Protein AF-0000000075447101 (afdb_homodimer)

Secondary structure (DSSP, 8-state):
-HIIIIIISSEEE-TTSSSEEE-TT-GGGS--------STTSTT----TTPPPP-SHHHHHHHHHHHHHHIIIII-GGGTTS-EEEEEETTHHHHHHHHHHHHHHHHHH-TTSPPP-EEEEEEES----HHHHHHHHHHHHHS-BTTBSS-SS-HHHHHHHHHHHHHHHHHHHHHHHS--HHHHHHHHHHHIIIIIHHHHTTBGGGSSB-TT-TTSB-SSSSSS--HHHHHHHHHHTSHHHHHHHT--TT-----SS-HHHHHHHHHTTGGGS--HHHHHHHHHTT-EEEEEEETT-STT-HHHHHHHHHH--STTHHHHHHPPPEEEEETTEEEEEEEEEEEE-SSSS-EEEEEEEEETT--S-HHHHSHHHHHHHHHIIIIIS----/-HIIIIIISSEEE-TTSSSEEE-TT-GGGS--------STTSTT----TTPPPP-SHHHHHHHHHHHHHHIIIII-GGGTTS-EEEEEETTHHHHHHHHHHHHHHHHHH-TTSPPP-EEEEEEES----HHHHHHHHHHHHHS-BTTBSS-SS-HHHHHHHHHHHHHHHHHHHHHHHS--HHHHHHHHHHHIIIIIHHHHTTBGGGSSB-TT-TTSB-SSSSSS--HHHHHHHHHHTSHHHHHHHT--TT-----SS-HHHHHHHHHTTGGGS--HHHHHHHHHTT-EEEEEEETT-STT-HHHHHHHHHH--STTHHHHHHPPPEEEEETTEEEEEEEEEEEE-SSSS-EEEEEEEEETT--S-HHHHSHHHHHHHHHIIIIIS----

Foldseek 3Di:
DCCQAFFAHQWHQDPQLADTDGDPLHLPPPDDDDDDDDDAPAFLGHDDPPDDQDQALLSSLVVVLVVVLCCCVPVNVVCQPPEDEEEDFECCLRNVLNNLLVLLVCCVVCVPGRHHRYAAYEYELYLFAPLLLLVCLLCLQCHADQVRRHHNDDPVLSVQLVVQSVVLNVLLVVCQVPPDLVSLVVSVVSSCVRGVCVQVCQAALNHFAHLQFRVGTQDVSHNNSDPSQVSNQSNCLDPVNCVVVVRDPVGNGGHNDDVVNVVSNSNVCNSSYGSLVSVVSCQLSQHAYEYEYECRHSSSHPRSVVVVQQVRDDPCNVVQVPDDWAFFDPPPDTFFTKTKDWDDNDPDPHTYMYMYYYGRQGGSRCSNRPVPVVSVVSCCCVPPVDRDD/DCCQAFFAHQWHQDPQLADTDGDPLHLPPPDDDDDDDDDAPAFLGHDDPPDDQDQALLSSLVVVLVVVLCCCVPVNVVCQPPEDEEEDFECCLRNVLNNLLVLLVCCVVCVPGRHRRYAAYEYELYLFAPLLLLVCLLCLQCHADQVRRHHNDDPVLSVQLVVQSVVLNVLLVVCQVPPDLVSLVVSVVSSCVRGVCVQVCQAALNHFAHLQFRVGTQDVSHNNSDPSQVSNQSNCLDPVNCVVVVRDPVGNGGHNDDVVNVVSNSNVCNSSYGSLVSVVSCQLSQHAYEYEYECRHSSSHPRSVVVVQQVRDDPCNVVQVPDDWAFFDPPPDTFFTKTKDWDDNDPDPHTYMYMYYYGRQGGSRCSNRPVPVVSVVSCCCVPPVDRDD

Solvent-accessible surface area (backbone atoms only — not comparable to full-atom values): 39989 Å² total; per-residue (Å²): 98,60,56,41,33,59,36,36,22,58,38,24,56,35,99,79,20,79,52,65,39,82,33,95,45,21,59,58,80,83,40,91,79,83,87,76,62,72,44,74,49,23,43,86,42,68,66,62,91,88,57,78,72,50,28,32,42,65,57,30,24,54,55,50,46,52,49,49,33,44,39,28,59,68,73,38,48,88,51,31,85,40,84,32,72,48,70,38,48,34,65,21,20,38,41,46,28,41,27,51,35,47,46,56,51,45,41,67,77,38,70,87,47,72,54,73,44,68,42,33,39,38,26,29,20,33,46,27,40,50,56,33,27,59,58,16,46,50,46,68,31,55,33,64,47,79,87,30,91,57,42,78,46,57,70,68,60,42,49,50,28,30,61,30,43,39,62,22,44,52,37,32,47,50,15,61,76,48,77,38,68,68,50,34,51,50,19,51,48,49,30,33,75,36,48,47,38,80,54,56,52,33,15,12,66,59,34,49,34,19,52,45,24,71,89,42,66,19,73,51,41,33,83,82,29,47,58,59,56,59,27,44,33,53,32,55,55,31,68,68,45,36,59,73,68,59,63,53,83,90,52,87,63,53,41,87,69,44,63,70,48,53,51,31,21,58,72,52,45,46,73,60,40,61,34,59,67,30,46,49,51,28,45,72,65,60,23,26,39,36,40,34,24,15,61,35,11,55,77,30,12,44,57,7,51,50,50,51,63,57,64,46,77,42,53,54,26,58,62,50,56,65,50,66,80,38,75,29,63,61,96,87,43,77,40,31,37,32,46,72,44,71,34,66,75,61,94,52,88,59,58,24,39,46,34,41,36,40,33,57,68,7,19,51,49,34,37,53,60,34,30,69,61,36,34,51,50,54,48,28,50,75,74,66,63,52,67,72,132,97,60,57,42,33,61,36,34,24,58,38,25,57,34,98,79,19,79,53,65,38,81,34,95,45,20,57,58,79,82,40,90,80,82,86,75,64,71,45,73,48,23,45,85,42,68,66,61,90,88,56,78,72,49,28,31,46,64,58,30,23,55,56,51,46,54,49,50,34,46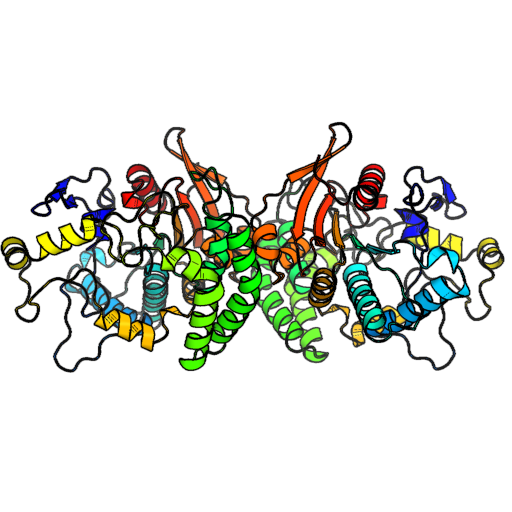,38,29,58,67,72,38,47,88,50,30,85,41,84,31,71,48,72,38,48,34,65,22,20,38,42,45,28,40,28,51,35,49,46,55,51,46,41,67,77,38,73,88,48,74,53,73,45,68,43,34,39,38,26,29,20,33,46,27,39,47,56,32,27,60,58,16,46,50,47,68,33,54,32,66,47,77,85,30,91,56,43,78,46,58,70,68,61,43,50,49,28,30,61,30,42,40,62,24,44,52,36,32,48,50,15,60,76,48,76,37,69,69,50,34,49,51,19,51,48,48,30,32,73,36,48,48,39,79,53,56,52,34,15,12,64,60,33,50,34,20,52,43,24,72,89,41,66,19,72,52,42,32,83,81,30,46,57,58,56,58,28,44,33,53,32,56,54,31,69,68,46,36,60,73,67,60,62,53,84,91,53,86,62,52,39,89,69,45,62,69,47,53,52,31,20,57,72,53,46,46,74,62,39,63,32,58,66,31,45,49,51,28,45,73,65,59,23,27,39,36,39,34,26,16,60,35,11,54,77,29,12,43,58,7,51,50,51,50,62,55,63,45,78,41,54,54,27,57,65,50,56,64,51,67,80,38,75,29,65,60,94,88,42,77,40,32,36,32,44,71,42,70,34,65,76,61,94,51,88,58,58,24,39,46,34,42,38,39,34,59,69,7,19,51,49,33,38,54,60,33,29,69,60,35,36,50,51,53,50,30,49,74,75,65,64,52,67,74,134

Organism: Fusarium oxysporum f. sp. cubense (strain race 4) (NCBI:txid2502994)

InterPro domains:
  IPR001563 Peptidase S10, serine carboxypeptidase [PF00450] (2-383)
  IPR001563 Peptidase S10, serine carboxypeptidase [PR00724] (23-35)
  IPR001563 Peptidase S10, serine carboxypeptidase [PR00724] (36-46)
  IPR001563 Peptidase S10, serine carboxypeptidase [PR00724] (72-97)
  IPR001563 Peptidase S10, serine carboxypeptidase [PR00724] (354-367)
  IPR001563 Peptidase S10, serine carboxypeptidase [PTHR11802] (2-371)
  IPR018202 Serine carboxypeptidase, serine active site [PS00131] (86-93)
  IPR029058 Alpha/Beta hydrolase fold [G3DSA:3.40.50.1820] (1-382)
  IPR029058 Alpha/Beta hydrolase fold [SSF53474] (1-384)
  IPR033124 Serine carboxypeptidases, histidine active site [PS00560] (354-371)

Structure (mmCIF, N/CA/C/O backbone):
data_AF-0000000075447101-model_v1
#
loop_
_entity.id
_entity.type
_entity.pdbx_description
1 polymer Carboxypeptidase
#
loop_
_atom_site.group_PDB
_atom_site.id
_atom_site.type_symbol
_atom_site.label_atom_id
_atom_site.label_alt_id
_atom_site.label_comp_id
_atom_site.label_asym_id
_atom_site.label_entity_id
_atom_site.label_seq_id
_atom_site.pdbx_PDB_ins_code
_atom_site.Cartn_x
_atom_site.Cartn_y
_atom_site.Cartn_z
_atom_site.occupancy
_atom_site.B_iso_or_equiv
_atom_site.auth_seq_id
_atom_site.auth_comp_id
_atom_site.auth_asym_id
_atom_site.auth_atom_id
_atom_site.pdbx_PDB_model_num
ATOM 1 N N . MET A 1 1 ? 5.082 -30.625 -16.062 1 86.31 1 MET A N 1
ATOM 2 C CA . MET A 1 1 ? 5.633 -31.844 -15.5 1 86.31 1 MET A CA 1
ATOM 3 C C . MET A 1 1 ? 6.566 -31.547 -14.328 1 86.31 1 MET A C 1
ATOM 5 O O . MET A 1 1 ? 6.871 -32.438 -13.523 1 86.31 1 MET A O 1
ATOM 9 N N . LEU A 1 2 ? 6.949 -30.25 -14.242 1 86.88 2 LEU A N 1
ATOM 10 C CA . LEU A 1 2 ? 7.742 -29.875 -13.078 1 86.88 2 LEU A CA 1
ATOM 11 C C . LEU A 1 2 ? 6.938 -30.047 -11.797 1 86.88 2 LEU A C 1
ATOM 13 O O . LEU A 1 2 ? 7.422 -30.641 -10.836 1 86.88 2 LEU A O 1
ATOM 17 N N . GLY A 1 3 ? 5.723 -29.625 -11.844 1 89.81 3 GLY A N 1
ATOM 18 C CA . GLY A 1 3 ? 4.867 -29.797 -10.68 1 89.81 3 GLY A CA 1
ATOM 19 C C . GLY A 1 3 ? 4.688 -31.25 -10.273 1 89.81 3 GLY A C 1
ATOM 20 O O . GLY A 1 3 ? 4.785 -31.594 -9.094 1 89.81 3 GLY A O 1
ATOM 21 N N . LEU A 1 4 ? 4.578 -32.094 -11.25 1 92 4 LEU A N 1
ATOM 22 C CA . LEU A 1 4 ? 4.289 -33.5 -11.016 1 92 4 LEU A CA 1
ATOM 23 C C . LEU A 1 4 ? 5.52 -34.25 -10.492 1 92 4 LEU A C 1
ATOM 25 O O . LEU A 1 4 ? 5.438 -34.969 -9.5 1 92 4 LEU A O 1
ATOM 29 N N . LEU A 1 5 ? 6.629 -34 -11.102 1 95 5 LEU A N 1
ATOM 30 C CA . LEU A 1 5 ? 7.766 -34.875 -10.852 1 95 5 LEU A CA 1
ATOM 31 C C . LEU A 1 5 ? 8.797 -34.188 -9.969 1 95 5 LEU A C 1
ATOM 33 O O . LEU A 1 5 ? 9.719 -34.844 -9.461 1 95 5 LEU A O 1
ATOM 37 N N . GLN A 1 6 ? 8.617 -32.938 -9.734 1 93.81 6 GLN A N 1
ATOM 38 C CA . GLN A 1 6 ? 9.602 -32.219 -8.938 1 93.81 6 GLN A CA 1
ATOM 39 C C . GLN A 1 6 ? 8.992 -31.719 -7.625 1 93.81 6 GLN A C 1
ATOM 41 O O . GLN A 1 6 ? 9.695 -31.609 -6.613 1 93.81 6 GLN A O 1
ATOM 46 N N . GLU A 1 7 ? 7.699 -31.484 -7.582 1 93.69 7 GLU A N 1
ATOM 47 C CA . GLU A 1 7 ? 7.176 -30.734 -6.438 1 93.69 7 GLU A CA 1
ATOM 48 C C . GLU A 1 7 ? 6.09 -31.531 -5.715 1 93.69 7 GLU A C 1
ATOM 50 O O . GLU A 1 7 ? 6.262 -31.922 -4.559 1 93.69 7 GLU A O 1
ATOM 55 N N . LEU A 1 8 ? 5.008 -31.797 -6.312 1 91.38 8 LEU A N 1
ATOM 56 C CA . LEU A 1 8 ? 3.852 -32.125 -5.48 1 91.38 8 LEU A CA 1
ATOM 57 C C . LEU A 1 8 ? 3.168 -33.375 -5.973 1 91.38 8 LEU A C 1
ATOM 59 O O . LEU A 1 8 ? 2.088 -33.75 -5.492 1 91.38 8 LEU A O 1
ATOM 63 N N . GLY A 1 9 ? 3.789 -34.156 -6.895 1 92.12 9 GLY A N 1
ATOM 64 C CA . GLY A 1 9 ? 3.23 -35.406 -7.344 1 92.12 9 GLY A CA 1
ATOM 65 C C . GLY A 1 9 ? 3.453 -36.562 -6.363 1 92.12 9 GLY A C 1
ATOM 66 O O . GLY A 1 9 ? 4.195 -36.406 -5.391 1 92.12 9 GLY A O 1
ATOM 67 N N . PRO A 1 10 ? 2.736 -37.625 -6.578 1 93.44 10 PRO A N 1
ATOM 68 C CA . PRO A 1 10 ? 2.902 -38.781 -5.703 1 93.44 10 PRO A CA 1
ATOM 69 C C . PRO A 1 10 ? 4.309 -39.375 -5.77 1 93.44 10 PRO A C 1
ATOM 71 O O . PRO A 1 10 ? 4.754 -40.031 -4.82 1 93.44 10 PRO A O 1
ATOM 74 N N . CYS A 1 11 ? 4.906 -39.156 -6.926 1 95.38 11 CYS A N 1
ATOM 75 C CA . CYS A 1 11 ? 6.289 -39.594 -7.133 1 95.38 11 CYS A CA 1
ATOM 76 C C . CYS A 1 11 ? 7.129 -38.438 -7.676 1 95.38 11 CYS A C 1
ATOM 78 O O . CYS A 1 11 ? 6.645 -37.625 -8.469 1 95.38 11 CYS A O 1
ATOM 80 N N . LEU A 1 12 ? 8.359 -38.406 -7.242 1 97.19 12 LEU A N 1
ATOM 81 C CA . LEU A 1 12 ? 9.297 -37.375 -7.691 1 97.19 12 LEU A CA 1
ATOM 82 C C . LEU A 1 12 ? 10.453 -38.031 -8.469 1 97.19 12 LEU A C 1
ATOM 84 O O . LEU A 1 12 ? 10.773 -39.188 -8.273 1 97.19 12 LEU A O 1
ATOM 88 N N . ILE A 1 13 ? 11.008 -37.25 -9.297 1 97.25 13 ILE A N 1
ATOM 89 C CA . ILE A 1 13 ? 12.164 -37.719 -10.062 1 97.25 13 ILE A CA 1
ATOM 90 C C . ILE A 1 13 ? 13.289 -38.125 -9.109 1 97.25 13 ILE A C 1
ATOM 92 O O . ILE A 1 13 ? 13.523 -37.438 -8.109 1 97.25 13 ILE A O 1
ATOM 96 N N . ASN A 1 14 ? 13.922 -39.25 -9.383 1 96.5 14 ASN A N 1
ATOM 97 C CA . ASN A 1 14 ? 15.008 -39.688 -8.516 1 96.5 14 ASN A CA 1
ATOM 98 C C . ASN A 1 14 ? 16.328 -39 -8.891 1 96.5 14 ASN A C 1
ATOM 100 O O . ASN A 1 14 ? 16.391 -38.25 -9.875 1 96.5 14 ASN A O 1
ATOM 104 N N . GLU A 1 15 ? 17.391 -39.219 -8.078 1 94.31 15 GLU A N 1
ATOM 105 C CA . GLU A 1 15 ? 18.656 -38.469 -8.188 1 94.31 15 GLU A CA 1
ATOM 106 C C . GLU A 1 15 ? 19.391 -38.844 -9.469 1 94.31 15 GLU A C 1
ATOM 108 O O . GLU A 1 15 ? 20.297 -38.125 -9.891 1 94.31 15 GLU A O 1
ATOM 113 N N . HIS A 1 16 ? 18.969 -39.906 -10.133 1 94.31 16 HIS A N 1
ATOM 114 C CA . HIS A 1 16 ? 19.688 -40.375 -11.305 1 94.31 16 HIS A CA 1
ATOM 115 C C . HIS A 1 16 ? 18.938 -40.062 -12.586 1 94.31 16 HIS A C 1
ATOM 117 O O . HIS A 1 16 ? 19.469 -40.25 -13.688 1 94.31 16 HIS A O 1
ATOM 123 N N . GLY A 1 17 ? 17.734 -39.625 -12.453 1 94.75 17 GLY A N 1
ATOM 124 C CA . GLY A 1 17 ? 16.922 -39.312 -13.625 1 94.75 17 GLY A CA 1
ATOM 125 C C . GLY A 1 17 ? 16.484 -40.531 -14.398 1 94.75 17 GLY A C 1
ATOM 126 O O . GLY A 1 17 ? 16.266 -40.438 -15.609 1 94.75 17 GLY A O 1
ATOM 127 N N . ASN A 1 18 ? 16.453 -41.625 -13.82 1 94.44 18 ASN A N 1
ATOM 128 C CA . ASN A 1 18 ? 16.078 -42.844 -14.523 1 94.44 18 ASN A CA 1
ATOM 129 C C . ASN A 1 18 ? 14.906 -43.562 -13.836 1 94.44 18 ASN A C 1
ATOM 131 O O . ASN A 1 18 ? 14.656 -44.719 -14.078 1 94.44 18 ASN A O 1
ATOM 135 N N . GLY A 1 19 ? 14.203 -42.875 -12.945 1 94.81 19 GLY A N 1
ATOM 136 C CA . GLY A 1 19 ? 13.039 -43.344 -12.219 1 94.81 19 GLY A CA 1
ATOM 137 C C . GLY A 1 19 ? 12.492 -42.344 -11.234 1 94.81 19 GLY A C 1
ATOM 138 O O . GLY A 1 19 ? 12.852 -41.156 -11.281 1 94.81 19 GLY A O 1
ATOM 139 N N . THR A 1 20 ? 11.547 -42.781 -10.484 1 96.12 20 THR A N 1
ATOM 140 C CA . THR A 1 20 ? 10.914 -41.906 -9.508 1 96.12 20 THR A CA 1
ATOM 141 C C . THR A 1 20 ? 10.961 -42.5 -8.109 1 96.12 20 THR A C 1
ATOM 143 O O . THR A 1 20 ? 11.258 -43.688 -7.961 1 96.12 20 THR A O 1
ATOM 146 N N . VAL A 1 21 ? 10.844 -41.719 -7.113 1 96.81 21 VAL A N 1
ATOM 147 C CA . VAL A 1 21 ? 10.719 -42.156 -5.719 1 96.81 21 VAL A CA 1
ATOM 148 C C . VAL A 1 21 ? 9.398 -41.625 -5.148 1 96.81 21 VAL A C 1
ATOM 150 O O . VAL A 1 21 ? 8.906 -40.562 -5.535 1 96.81 21 VAL A O 1
ATOM 153 N N . HIS A 1 22 ? 8.828 -42.438 -4.277 1 96.19 22 HIS A N 1
ATOM 154 C CA . HIS A 1 22 ? 7.562 -42.062 -3.654 1 96.19 22 HIS A CA 1
ATOM 155 C C . HIS A 1 22 ? 7.684 -40.75 -2.887 1 96.19 22 HIS A C 1
ATOM 157 O O . HIS A 1 22 ? 8.68 -40.531 -2.195 1 96.19 22 HIS A O 1
ATOM 163 N N . ASN A 1 23 ? 6.754 -39.844 -3.041 1 95.44 23 ASN A N 1
ATOM 164 C CA . ASN A 1 23 ? 6.637 -38.594 -2.316 1 95.44 23 ASN A CA 1
ATOM 165 C C . ASN A 1 23 ? 5.594 -38.656 -1.207 1 95.44 23 ASN A C 1
ATOM 167 O O . ASN A 1 23 ? 4.391 -38.656 -1.478 1 95.44 23 ASN A O 1
ATOM 171 N N . PRO A 1 24 ? 5.992 -38.75 0.025 1 94.62 24 PRO A N 1
ATOM 172 C CA . PRO A 1 24 ? 5.016 -38.875 1.111 1 94.62 24 PRO A CA 1
ATOM 173 C C . PRO A 1 24 ? 4.199 -37.594 1.296 1 94.62 24 PRO A C 1
ATOM 175 O O . PRO A 1 24 ? 3.189 -37.594 2.004 1 94.62 24 PRO A O 1
ATOM 178 N N . TYR A 1 25 ? 4.566 -36.562 0.612 1 94.25 25 TYR A N 1
ATOM 179 C CA . TYR A 1 25 ? 3.873 -35.281 0.772 1 94.25 25 TYR A CA 1
ATOM 180 C C . TYR A 1 25 ? 3.182 -34.875 -0.522 1 94.25 25 TYR A C 1
ATOM 182 O O . TYR A 1 25 ? 3.018 -33.688 -0.794 1 94.25 25 TYR A O 1
ATOM 190 N N . GLY A 1 26 ? 2.896 -35.812 -1.357 1 93.81 26 GLY A N 1
ATOM 191 C CA . GLY A 1 26 ? 2.143 -35.531 -2.568 1 93.81 26 GLY A CA 1
ATOM 192 C C . GLY A 1 26 ? 0.784 -34.906 -2.297 1 93.81 26 GLY A C 1
ATOM 193 O O . GLY A 1 26 ? 0.114 -35.281 -1.327 1 93.81 26 GLY A O 1
ATOM 194 N N . TRP A 1 27 ? 0.342 -34 -3.119 1 92 27 TRP A N 1
ATOM 195 C CA . TRP A 1 27 ? -0.919 -33.281 -2.928 1 92 27 TRP A CA 1
ATOM 196 C C . TRP A 1 27 ? -2.105 -34.188 -3.262 1 92 27 TRP A C 1
ATOM 198 O O . TRP A 1 27 ? -3.258 -33.812 -3.031 1 92 27 TRP A O 1
ATOM 208 N N . ASN A 1 28 ? -1.898 -35.406 -3.697 1 86.12 28 ASN A N 1
ATOM 209 C CA . ASN A 1 28 ? -2.963 -36.344 -4.043 1 86.12 28 ASN A CA 1
ATOM 210 C C . ASN A 1 28 ? -3.549 -37 -2.805 1 86.12 28 ASN A C 1
ATOM 212 O O . ASN A 1 28 ? -4.434 -37.844 -2.912 1 86.12 28 ASN A O 1
ATOM 216 N N . GLU A 1 29 ? -3.152 -36.656 -1.787 1 80.94 29 GLU A N 1
ATOM 217 C CA . GLU A 1 29 ? -3.68 -37.281 -0.566 1 80.94 29 GLU A CA 1
ATOM 218 C C . GLU A 1 29 ? -5.18 -37 -0.429 1 80.94 29 GLU A C 1
ATOM 220 O O . GLU A 1 29 ? -5.914 -37.875 0.064 1 80.94 29 GLU A O 1
ATOM 225 N N . ASN A 1 30 ? -5.648 -35.906 -0.922 1 74.62 30 ASN A N 1
ATOM 226 C CA . ASN A 1 30 ? -7.059 -35.594 -0.704 1 74.62 30 ASN A CA 1
ATOM 227 C C . ASN A 1 30 ? -7.707 -35 -1.954 1 74.62 30 ASN A C 1
ATOM 229 O O . ASN A 1 30 ? -8.758 -34.375 -1.87 1 74.62 30 ASN A O 1
ATOM 233 N N . ALA A 1 31 ? -7.043 -35.125 -3.061 1 79.06 31 ALA A N 1
ATOM 234 C CA . ALA A 1 31 ? -7.613 -34.594 -4.285 1 79.06 31 ALA A CA 1
ATOM 235 C C . ALA A 1 31 ? -7.191 -35.406 -5.504 1 79.06 31 ALA A C 1
ATOM 237 O O . ALA A 1 31 ? -6.117 -36 -5.516 1 79.06 31 ALA A O 1
ATOM 238 N N . ASN A 1 32 ? -8.211 -35.438 -6.352 1 81.25 32 ASN A N 1
ATOM 239 C CA . ASN A 1 32 ? -7.797 -35.875 -7.688 1 81.25 32 ASN A CA 1
ATOM 240 C C . ASN A 1 32 ? -7.082 -34.75 -8.43 1 81.25 32 ASN A C 1
ATOM 242 O O . ASN A 1 32 ? -7.457 -33.562 -8.305 1 81.25 32 ASN A O 1
ATOM 246 N N . TYR A 1 33 ? -5.941 -35.062 -8.984 1 86.44 33 TYR A N 1
ATOM 247 C CA . TYR A 1 33 ? -5.297 -33.969 -9.68 1 86.44 33 TYR A CA 1
ATOM 248 C C . TYR A 1 33 ? -4.965 -34.344 -11.117 1 86.44 33 TYR A C 1
ATOM 250 O O . TYR A 1 33 ? -4.777 -35.531 -11.43 1 86.44 33 TYR A O 1
ATOM 258 N N . ILE A 1 34 ? -5.105 -33.5 -11.883 1 86.31 34 ILE A N 1
ATOM 259 C CA . ILE A 1 34 ? -4.66 -33.562 -13.266 1 86.31 34 ILE A CA 1
ATOM 260 C C . ILE A 1 34 ? -3.582 -32.531 -13.516 1 86.31 34 ILE A C 1
ATOM 262 O O . ILE A 1 34 ? -3.66 -31.406 -13 1 86.31 34 ILE A O 1
ATOM 266 N N . PHE A 1 35 ? -2.521 -32.969 -14.148 1 87.75 35 PHE A N 1
ATOM 267 C CA . PHE A 1 35 ? -1.47 -32.062 -14.562 1 87.75 35 PHE A CA 1
ATOM 268 C C . PHE A 1 35 ? -1.535 -31.797 -16.062 1 87.75 35 PHE A C 1
ATOM 270 O O . PHE A 1 35 ? -1.636 -32.75 -16.859 1 87.75 35 PHE A O 1
ATOM 277 N N . VAL A 1 36 ? -1.525 -30.578 -16.359 1 84.56 36 VAL A N 1
ATOM 278 C CA . VAL A 1 36 ? -1.608 -30.234 -17.781 1 84.56 36 VAL A CA 1
ATOM 279 C C . VAL A 1 36 ? -0.5 -29.25 -18.141 1 84.56 36 VAL A C 1
ATOM 281 O O . VAL A 1 36 ? -0.379 -28.188 -17.516 1 84.56 36 VAL A O 1
ATOM 284 N N . ASP A 1 37 ? 0.316 -29.672 -19.125 1 81.69 37 ASP A N 1
ATOM 285 C CA . ASP A 1 37 ? 1.257 -28.719 -19.703 1 81.69 37 ASP A CA 1
ATOM 286 C C . ASP A 1 37 ? 0.545 -27.75 -20.641 1 81.69 37 ASP A C 1
ATOM 288 O O . ASP A 1 37 ? -0.103 -28.172 -21.609 1 81.69 37 ASP A O 1
ATOM 292 N N . GLN A 1 38 ? 0.605 -26.625 -20.281 1 84.69 38 GLN A N 1
ATOM 293 C CA . GLN A 1 38 ? 0.003 -25.594 -21.141 1 84.69 38 GLN A CA 1
ATOM 294 C C . GLN A 1 38 ? 0.954 -24.422 -21.344 1 84.69 38 GLN A C 1
ATOM 296 O O . GLN A 1 38 ? 1.797 -24.141 -20.484 1 84.69 38 GLN A O 1
ATOM 301 N N . PRO A 1 39 ? 0.802 -23.688 -22.547 1 89.19 39 PRO A N 1
ATOM 302 C CA . PRO A 1 39 ? -0.156 -23.828 -23.656 1 89.19 39 PRO A CA 1
ATOM 303 C C . PRO A 1 39 ? 0.224 -24.938 -24.625 1 89.19 39 PRO A C 1
ATOM 305 O O . PRO A 1 39 ? 1.114 -25.734 -24.328 1 89.19 39 PRO A O 1
ATOM 308 N N . ALA A 1 40 ? -0.57 -24.969 -25.656 1 85.62 40 ALA A N 1
ATOM 309 C CA . ALA A 1 40 ? -0.244 -25.953 -26.703 1 85.62 40 ALA A CA 1
ATOM 310 C C . ALA A 1 40 ? 1.176 -25.734 -27.219 1 85.62 40 ALA A C 1
ATOM 312 O O . ALA A 1 40 ? 1.616 -24.609 -27.406 1 85.62 40 ALA A O 1
ATOM 313 N N . SER A 1 41 ? 1.886 -26.875 -27.344 1 85.81 41 SER A N 1
ATOM 314 C CA . SER A 1 41 ? 3.246 -26.938 -27.859 1 85.81 41 SER A CA 1
ATOM 315 C C . SER A 1 41 ? 4.273 -26.969 -26.734 1 85.81 41 SER A C 1
ATOM 317 O O . SER A 1 41 ? 5.473 -26.812 -26.969 1 85.81 41 SER A O 1
ATOM 319 N N . VAL A 1 42 ? 3.787 -27.031 -25.516 1 88.06 42 VAL A N 1
ATOM 320 C CA . VAL A 1 42 ? 4.703 -27.234 -24.406 1 88.06 42 VAL A CA 1
ATOM 321 C C . VAL A 1 42 ? 4.656 -28.688 -23.953 1 88.06 42 VAL A C 1
ATOM 323 O O . VAL A 1 42 ? 3.619 -29.344 -24.062 1 88.06 42 VAL A O 1
ATOM 326 N N . GLY A 1 43 ? 5.781 -29.203 -23.453 1 88.19 43 GLY A N 1
ATOM 327 C CA . GLY A 1 43 ? 5.852 -30.594 -23.016 1 88.19 43 GLY A CA 1
ATOM 328 C C . GLY A 1 43 ? 5.59 -31.578 -24.141 1 88.19 43 GLY A C 1
ATOM 329 O O . GLY A 1 43 ? 6.23 -31.516 -25.188 1 88.19 43 GLY A O 1
ATOM 330 N N . PHE A 1 44 ? 4.531 -32.406 -23.859 1 87.88 44 PHE A N 1
ATOM 331 C CA . PHE A 1 44 ? 4.211 -33.406 -24.859 1 87.88 44 PHE A CA 1
ATOM 332 C C . PHE A 1 44 ? 3.096 -32.938 -25.781 1 87.88 44 PHE A C 1
ATOM 334 O O . PHE A 1 44 ? 2.713 -33.656 -26.719 1 87.88 44 PHE A O 1
ATOM 341 N N . SER A 1 45 ? 2.598 -31.719 -25.453 1 85.81 45 SER A N 1
ATOM 342 C CA . SER A 1 45 ? 1.55 -31.188 -26.328 1 85.81 45 SER A CA 1
ATOM 343 C C . SER A 1 45 ? 2.129 -30.672 -27.641 1 85.81 45 SER A C 1
ATOM 345 O O . SER A 1 45 ? 3.324 -30.375 -27.719 1 85.81 45 SER A O 1
ATOM 347 N N . TYR A 1 46 ? 1.294 -30.641 -28.703 1 86.25 46 TYR A N 1
ATOM 348 C CA . TYR A 1 46 ? 1.778 -30.203 -30 1 86.25 46 TYR A CA 1
ATOM 349 C C . TYR A 1 46 ? 0.675 -29.516 -30.797 1 86.25 46 TYR A C 1
ATOM 351 O O . TYR A 1 46 ? -0.502 -29.594 -30.438 1 86.25 46 TYR A O 1
ATOM 359 N N . LEU A 1 47 ? 1.078 -28.766 -31.703 1 88.38 47 LEU A N 1
ATOM 360 C CA . LEU A 1 47 ? 0.183 -28.094 -32.625 1 88.38 47 LEU A CA 1
ATOM 361 C C . LEU A 1 47 ? 0.254 -28.734 -34.031 1 88.38 47 LEU A C 1
ATOM 363 O O . LEU A 1 47 ? 1.32 -29.188 -34.438 1 88.38 47 LEU A O 1
ATOM 367 N N . ASP A 1 48 ? -0.943 -28.781 -34.594 1 87 48 ASP A N 1
ATOM 368 C CA . ASP A 1 48 ? -0.937 -29.203 -35.969 1 87 48 ASP A CA 1
ATOM 369 C C . ASP A 1 48 ? -0.162 -28.219 -36.844 1 87 48 ASP A C 1
ATOM 371 O O . ASP A 1 48 ? 0.02 -27.062 -36.469 1 87 48 ASP A O 1
ATOM 375 N N . ASP A 1 49 ? 0.247 -28.828 -38.031 1 86.56 49 ASP A N 1
ATOM 376 C CA . ASP A 1 49 ? 0.992 -27.984 -38.938 1 86.56 49 ASP A CA 1
ATOM 377 C C . ASP A 1 49 ? 0.191 -26.75 -39.344 1 86.56 49 ASP A C 1
ATOM 379 O O . ASP A 1 49 ? -0.988 -26.844 -39.688 1 86.56 49 ASP A O 1
ATOM 383 N N . GLY A 1 50 ? 0.795 -25.609 -39.188 1 87.88 50 GLY A N 1
ATOM 384 C CA . GLY A 1 50 ? 0.167 -24.359 -39.625 1 87.88 50 GLY A CA 1
ATOM 385 C C . GLY A 1 50 ? -0.574 -23.672 -38.5 1 87.88 50 GLY A C 1
ATOM 386 O O . GLY A 1 50 ? -0.948 -22.5 -38.625 1 87.88 50 GLY A O 1
ATOM 387 N N . GLU A 1 51 ? -0.831 -24.312 -37.406 1 90.38 51 GLU A N 1
ATOM 388 C CA . GLU A 1 51 ? -1.509 -23.672 -36.281 1 90.38 51 GLU A CA 1
ATOM 389 C C . GLU A 1 51 ? -0.581 -22.703 -35.562 1 90.38 51 GLU A C 1
ATOM 391 O O . GLU A 1 51 ? 0.603 -22.984 -35.375 1 90.38 51 GLU A O 1
ATOM 396 N N . PRO A 1 52 ? -1.138 -21.562 -35.344 1 91.88 52 PRO A N 1
ATOM 397 C CA . PRO A 1 52 ? -0.28 -20.578 -34.656 1 91.88 52 PRO A CA 1
ATOM 398 C C . PRO A 1 52 ? 0.058 -20.969 -33.219 1 91.88 52 PRO A C 1
ATOM 400 O O . PRO A 1 52 ? -0.789 -21.516 -32.531 1 91.88 52 PRO A O 1
ATOM 403 N N . ILE A 1 53 ? 1.259 -20.672 -32.781 1 92.12 53 ILE A N 1
ATOM 404 C CA . ILE A 1 53 ? 1.686 -20.812 -31.406 1 92.12 53 ILE A CA 1
ATOM 405 C C . ILE A 1 53 ? 0.953 -19.797 -30.531 1 92.12 53 ILE A C 1
ATOM 407 O O . ILE A 1 53 ? 0.864 -18.625 -30.875 1 92.12 53 ILE A O 1
ATOM 411 N N . PRO A 1 54 ? 0.315 -20.297 -29.422 1 93.56 54 PRO A N 1
ATOM 412 C CA . PRO A 1 54 ? -0.312 -19.312 -28.531 1 93.56 54 PRO A CA 1
ATOM 413 C C . PRO A 1 54 ? 0.654 -18.219 -28.078 1 93.56 54 PRO A C 1
ATOM 415 O O . PRO A 1 54 ? 1.807 -18.516 -27.75 1 93.56 54 PRO A O 1
ATOM 418 N N . SER A 1 55 ? 0.161 -16.953 -28.094 1 92.31 55 SER A N 1
ATOM 419 C CA . SER A 1 55 ? 1.078 -15.844 -27.875 1 92.31 55 SER A CA 1
ATOM 420 C C . SER A 1 55 ? 0.837 -15.18 -26.516 1 92.31 55 SER A C 1
ATOM 422 O O . SER A 1 55 ? 1.592 -14.297 -26.109 1 92.31 55 SER A O 1
ATOM 424 N N . ASN A 1 56 ? -0.207 -15.578 -25.875 1 93.94 56 ASN A N 1
ATOM 425 C CA . ASN A 1 56 ? -0.501 -15 -24.578 1 93.94 56 ASN A CA 1
ATOM 426 C C . ASN A 1 56 ? -1.437 -15.891 -23.766 1 93.94 56 ASN A C 1
ATOM 428 O O . ASN A 1 56 ? -1.973 -16.875 -24.281 1 93.94 56 ASN A O 1
ATOM 432 N N . SER A 1 57 ? -1.622 -15.57 -22.547 1 96.12 57 SER A N 1
ATOM 433 C CA . SER A 1 57 ? -2.396 -16.375 -21.609 1 96.12 57 SER A CA 1
ATOM 434 C C . SER A 1 57 ? -3.867 -16.422 -22 1 96.12 57 SER A C 1
ATOM 436 O O . SER A 1 57 ? -4.566 -17.391 -21.688 1 96.12 57 SER A O 1
ATOM 438 N N . PHE A 1 58 ? -4.355 -15.43 -22.719 1 95.75 58 PHE A N 1
ATOM 439 C CA . PHE A 1 58 ? -5.762 -15.383 -23.094 1 95.75 58 PHE A CA 1
ATOM 440 C C . PHE A 1 58 ? -6.055 -16.406 -24.188 1 95.75 58 PHE A C 1
ATOM 442 O O . PHE A 1 58 ? -7.07 -17.109 -24.141 1 95.75 58 PHE A O 1
ATOM 449 N N . VAL A 1 59 ? -5.125 -16.469 -25.109 1 94.94 59 VAL A N 1
ATOM 450 C CA . VAL A 1 59 ? -5.246 -17.484 -26.156 1 94.94 59 VAL A CA 1
ATOM 451 C C . VAL A 1 59 ? -5.113 -18.875 -25.547 1 94.94 59 VAL A C 1
ATOM 453 O O . VAL A 1 59 ? -5.879 -19.781 -25.891 1 94.94 59 VAL A O 1
ATOM 456 N N . ALA A 1 60 ? -4.191 -18.984 -24.672 1 95.25 60 ALA A N 1
ATOM 457 C CA . ALA A 1 60 ? -3.977 -20.266 -24 1 95.25 60 ALA A CA 1
ATOM 458 C C . ALA A 1 60 ? -5.211 -20.672 -23.203 1 95.25 60 ALA A C 1
ATOM 460 O O . ALA A 1 60 ? -5.57 -21.859 -23.172 1 95.25 60 ALA A O 1
ATOM 461 N N . ALA A 1 61 ? -5.848 -19.734 -22.578 1 97.12 61 ALA A N 1
ATOM 462 C CA . ALA A 1 61 ? -7 -20 -21.719 1 97.12 61 ALA A CA 1
ATOM 463 C C . ALA A 1 61 ? -8.172 -20.531 -22.531 1 97.12 61 ALA A C 1
ATOM 465 O O . ALA A 1 61 ? -8.93 -21.391 -22.062 1 97.12 61 ALA A O 1
ATOM 466 N N . GLU A 1 62 ? -8.336 -20.078 -23.719 1 95.5 62 GLU A N 1
ATOM 467 C CA . GLU A 1 62 ? -9.422 -20.547 -24.578 1 95.5 62 GLU A CA 1
ATOM 468 C C . GLU A 1 62 ? -9.273 -22.031 -24.891 1 95.5 62 GLU A C 1
ATOM 470 O O . GLU A 1 62 ? -10.242 -22.781 -24.797 1 95.5 62 GLU A O 1
ATOM 475 N N . SER A 1 63 ? -8.078 -22.359 -25.234 1 93.62 63 SER A N 1
ATOM 476 C CA . SER A 1 63 ? -7.812 -23.766 -25.547 1 93.62 63 SER A CA 1
ATOM 477 C C . SER A 1 63 ? -7.957 -24.641 -24.312 1 93.62 63 SER A C 1
ATOM 479 O O . SER A 1 63 ? -8.523 -25.734 -24.375 1 93.62 63 SER A O 1
ATOM 481 N N . MET A 1 64 ? -7.465 -24.172 -23.234 1 95.31 64 MET A N 1
ATOM 482 C CA . MET A 1 64 ? -7.523 -24.938 -21.984 1 95.31 64 MET A CA 1
ATOM 483 C C . MET A 1 64 ? -8.969 -25.109 -21.516 1 95.31 64 MET A C 1
ATOM 485 O O . MET A 1 64 ? -9.328 -26.156 -20.969 1 95.31 64 MET A O 1
ATOM 489 N N . HIS A 1 65 ? -9.75 -24.062 -21.703 1 96.88 65 HIS A N 1
ATOM 490 C CA . HIS A 1 65 ? -11.156 -24.156 -21.312 1 96.88 65 HIS A CA 1
ATOM 491 C C . HIS A 1 65 ? -11.875 -25.234 -22.125 1 96.88 65 HIS A C 1
ATOM 493 O O . HIS A 1 65 ? -12.656 -26.016 -21.578 1 96.88 65 HIS A O 1
ATOM 499 N N . LYS A 1 66 ? -11.633 -25.281 -23.422 1 94.81 66 LYS A N 1
ATOM 500 C CA . LYS A 1 66 ? -12.227 -26.312 -24.266 1 94.81 66 LYS A CA 1
ATOM 501 C C . LYS A 1 66 ? -11.797 -27.703 -23.828 1 94.81 66 LYS A C 1
ATOM 503 O O . LYS A 1 66 ? -12.617 -28.625 -23.797 1 94.81 66 LYS A O 1
ATOM 508 N N . PHE A 1 67 ? -10.547 -27.797 -23.547 1 94.69 67 PHE A N 1
ATOM 509 C CA . PHE A 1 67 ? -10.039 -29.062 -23.031 1 94.69 67 PHE A CA 1
ATOM 510 C C . PHE A 1 67 ? -10.797 -29.469 -21.781 1 94.69 67 PHE A C 1
ATOM 512 O O . PHE A 1 67 ? -11.211 -30.625 -21.656 1 94.69 67 PHE A O 1
ATOM 519 N N . LEU A 1 68 ? -10.992 -28.547 -20.812 1 95.44 68 LEU A N 1
ATOM 520 C CA . LEU A 1 68 ? -11.648 -28.844 -19.547 1 95.44 68 LEU A CA 1
ATOM 521 C C . LEU A 1 68 ? -13.109 -29.219 -19.766 1 95.44 68 LEU A C 1
ATOM 523 O O . LEU A 1 68 ? -13.648 -30.078 -19.047 1 95.44 68 LEU A O 1
ATOM 527 N N . GLN A 1 69 ? -13.742 -28.562 -20.734 1 95.69 69 GLN A N 1
ATOM 528 C CA . GLN A 1 69 ? -15.109 -28.938 -21.047 1 95.69 69 GLN A CA 1
ATOM 529 C C . GLN A 1 69 ? -15.188 -30.391 -21.531 1 95.69 69 GLN A C 1
ATOM 531 O O . GLN A 1 69 ? -16.078 -31.141 -21.109 1 95.69 69 GLN A O 1
ATOM 536 N N . LEU A 1 70 ? -14.281 -30.734 -22.422 1 95.44 70 LEU A N 1
ATOM 537 C CA . LEU A 1 70 ? -14.234 -32.094 -22.922 1 95.44 70 LEU A CA 1
ATOM 538 C C . LEU A 1 70 ? -13.898 -33.062 -21.797 1 95.44 70 LEU A C 1
ATOM 540 O O . LEU A 1 70 ? -14.469 -34.156 -21.734 1 95.44 70 LEU A O 1
ATOM 544 N N . PHE A 1 71 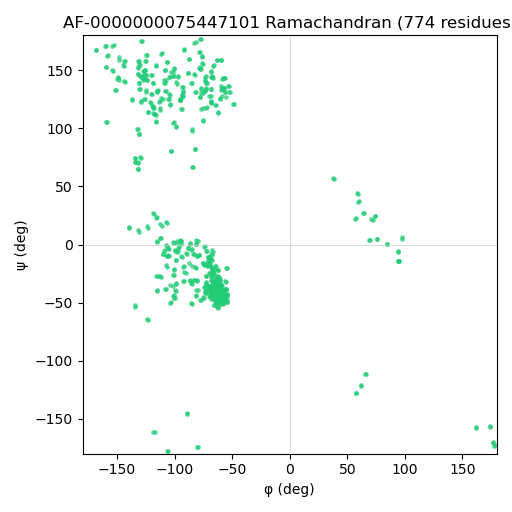? -13.008 -32.656 -20.953 1 94.19 71 PHE A N 1
ATOM 545 C CA . PHE A 1 71 ? -12.555 -33.469 -19.828 1 94.19 71 PHE A CA 1
ATOM 546 C C . PHE A 1 71 ? -13.727 -33.844 -18.922 1 94.19 71 PHE A C 1
ATOM 548 O O . PHE A 1 71 ? -13.922 -35 -18.594 1 94.19 71 PHE A O 1
ATOM 555 N N . VAL A 1 72 ? -14.578 -32.875 -18.531 1 94.19 72 VAL A N 1
ATOM 556 C CA . VAL A 1 72 ? -15.609 -33.094 -17.516 1 94.19 72 VAL A CA 1
ATOM 557 C C . VAL A 1 72 ? -16.859 -33.688 -18.172 1 94.19 72 VAL A C 1
ATOM 559 O O . VAL A 1 72 ? -17.75 -34.188 -17.484 1 94.19 72 VAL A O 1
ATOM 562 N N . SER A 1 73 ? -16.984 -33.562 -19.5 1 95.44 73 SER A N 1
ATOM 563 C CA . SER A 1 73 ? -18.219 -34 -20.156 1 95.44 73 SER A CA 1
ATOM 564 C C . SER A 1 73 ? -18.031 -35.375 -20.828 1 95.44 73 SER A C 1
ATOM 566 O O . SER A 1 73 ? -18.938 -36.188 -20.844 1 95.44 73 SER A O 1
ATOM 568 N N . GLN A 1 74 ? -16.828 -35.594 -21.359 1 95.75 74 GLN A N 1
ATOM 569 C CA . GLN A 1 74 ? -16.641 -36.781 -22.188 1 95.75 74 GLN A CA 1
ATOM 570 C C . GLN A 1 74 ? -15.648 -37.75 -21.547 1 95.75 74 GLN A C 1
ATOM 572 O O . GLN A 1 74 ? -15.875 -38.969 -21.531 1 95.75 74 GLN A O 1
ATOM 577 N N . VAL A 1 75 ? -14.656 -37.25 -21 1 93.62 75 VAL A N 1
ATOM 578 C CA . VAL A 1 75 ? -13.594 -38.125 -20.5 1 93.62 75 VAL A CA 1
ATOM 579 C C . VAL A 1 75 ? -13.945 -38.594 -19.094 1 93.62 75 VAL A C 1
ATOM 581 O O . VAL A 1 75 ? -13.891 -39.812 -18.812 1 93.62 75 VAL A O 1
ATOM 584 N N . PHE A 1 76 ? -14.289 -37.688 -18.234 1 93.62 76 PHE A N 1
ATOM 585 C CA . PHE A 1 76 ? -14.656 -38.031 -16.859 1 93.62 76 PHE A CA 1
ATOM 586 C C . PHE A 1 76 ? -15.953 -37.344 -16.453 1 93.62 76 PHE A C 1
ATOM 588 O O . PHE A 1 76 ? -15.969 -36.531 -15.539 1 93.62 76 PHE A O 1
ATOM 595 N N . PRO A 1 77 ? -17.062 -37.781 -17.031 1 93.88 77 PRO A N 1
ATOM 596 C CA . PRO A 1 77 ? -18.344 -37.125 -16.766 1 93.88 77 PRO A CA 1
ATOM 597 C C . PRO A 1 77 ? -18.75 -37.219 -15.297 1 93.88 77 PRO A C 1
ATOM 599 O O . PRO A 1 77 ? -19.5 -36.344 -14.812 1 93.88 77 PRO A O 1
ATOM 602 N N . ASP A 1 78 ? -18.219 -38.156 -14.594 1 92.06 78 ASP A N 1
ATOM 603 C CA . ASP A 1 78 ? -18.562 -38.344 -13.188 1 92.06 78 ASP A CA 1
ATOM 604 C C . ASP A 1 78 ? -17.984 -37.219 -12.336 1 92.06 78 ASP A C 1
ATOM 606 O O . ASP A 1 78 ? -18.391 -37.031 -11.195 1 92.06 78 ASP A O 1
ATOM 610 N N . LEU A 1 79 ? -17.047 -36.438 -12.93 1 89.44 79 LEU A N 1
ATOM 611 C CA . LEU A 1 79 ? -16.375 -35.375 -12.188 1 89.44 79 LEU A CA 1
ATOM 612 C C . LEU A 1 79 ? -17.047 -34.031 -12.453 1 89.44 79 LEU A C 1
ATOM 614 O O . LEU A 1 79 ? -16.672 -33 -11.844 1 89.44 79 LEU A O 1
ATOM 618 N N . ALA A 1 80 ? -18.078 -34 -13.219 1 90.5 80 ALA A N 1
ATOM 619 C CA . ALA A 1 80 ? -18.672 -32.781 -13.719 1 90.5 80 ALA A CA 1
ATOM 620 C C . ALA A 1 80 ? -19.219 -31.922 -12.578 1 90.5 80 ALA A C 1
ATOM 622 O O . ALA A 1 80 ? -19.141 -30.688 -12.617 1 90.5 80 ALA A O 1
ATOM 623 N N . ASP A 1 81 ? -19.734 -32.5 -11.547 1 91.31 81 ASP A N 1
ATOM 624 C CA . ASP A 1 81 ? -20.406 -31.75 -10.5 1 91.31 81 ASP A CA 1
ATOM 625 C C . ASP A 1 81 ? -19.5 -31.578 -9.281 1 91.31 81 ASP A C 1
ATOM 627 O O . ASP A 1 81 ? -19.891 -30.922 -8.305 1 91.31 81 ASP A O 1
ATOM 631 N N . ARG A 1 82 ? -18.297 -32.094 -9.43 1 91.94 82 ARG A N 1
ATOM 632 C CA . ARG A 1 82 ? -17.375 -31.953 -8.312 1 91.94 82 ARG A CA 1
ATOM 633 C C . ARG A 1 82 ? -16.688 -30.594 -8.328 1 91.94 82 ARG A C 1
ATOM 635 O O . ARG A 1 82 ? -16.453 -30.016 -9.391 1 91.94 82 ARG A O 1
ATOM 642 N N . PRO A 1 83 ? -16.422 -30.109 -7.055 1 94.25 83 PRO A N 1
ATOM 643 C CA . PRO A 1 83 ? -15.656 -28.859 -7.035 1 94.25 83 PRO A CA 1
ATOM 644 C C . PRO A 1 83 ? -14.328 -28.969 -7.777 1 94.25 83 PRO A C 1
ATOM 646 O O . PRO A 1 83 ? -13.602 -29.953 -7.613 1 94.25 83 PRO A O 1
ATOM 649 N N . PHE A 1 84 ? -14.117 -28.031 -8.594 1 95.81 84 PHE A N 1
ATOM 650 C CA . PHE A 1 84 ? -12.891 -27.969 -9.391 1 95.81 84 PHE A CA 1
ATOM 651 C C . PHE A 1 84 ? -11.984 -26.844 -8.898 1 95.81 84 PHE A C 1
ATOM 653 O O . PHE A 1 84 ? -12.461 -25.75 -8.57 1 95.81 84 PHE A O 1
ATOM 660 N N . HIS A 1 85 ? -10.727 -27.141 -8.703 1 96.62 85 HIS A N 1
ATOM 661 C CA . HIS A 1 85 ? -9.703 -26.188 -8.281 1 96.62 85 HIS A CA 1
ATOM 662 C C . HIS A 1 85 ? -8.531 -26.156 -9.258 1 96.62 85 HIS A C 1
ATOM 664 O O . HIS A 1 85 ? -8.164 -27.188 -9.828 1 96.62 85 HIS A O 1
ATOM 670 N N . ILE A 1 86 ? -8.016 -25.016 -9.492 1 96.88 86 ILE A N 1
ATOM 671 C CA . ILE A 1 86 ? -6.836 -24.891 -10.344 1 96.88 86 ILE A CA 1
ATOM 672 C C . ILE A 1 86 ? -5.66 -24.375 -9.508 1 96.88 86 ILE A C 1
ATOM 674 O O . ILE A 1 86 ? -5.797 -23.422 -8.758 1 96.88 86 ILE A O 1
ATOM 678 N N . SER A 1 87 ? -4.594 -25.016 -9.633 1 95.5 87 SER A N 1
ATOM 679 C CA . SER A 1 87 ? -3.387 -24.562 -8.945 1 95.5 87 SER A CA 1
ATOM 680 C C . SER A 1 87 ? -2.23 -24.375 -9.922 1 95.5 87 SER A C 1
ATOM 682 O O . SER A 1 87 ? -2.184 -25.016 -10.969 1 95.5 87 SER A O 1
ATOM 684 N N . GLY A 1 88 ? -1.389 -23.531 -9.656 1 94.69 88 GLY A N 1
ATOM 685 C CA . GLY A 1 88 ? -0.188 -23.25 -10.43 1 94.69 88 GLY A CA 1
ATOM 686 C C . GLY A 1 88 ? 0.791 -22.359 -9.695 1 94.69 88 GLY A C 1
ATOM 687 O O . GLY A 1 88 ? 0.476 -21.812 -8.633 1 94.69 88 GLY A O 1
ATOM 688 N N . GLU A 1 89 ? 1.94 -22.297 -10.227 1 94.62 89 GLU A N 1
ATOM 689 C CA . GLU A 1 89 ? 3.027 -21.516 -9.625 1 94.62 89 GLU A CA 1
ATOM 690 C C . GLU A 1 89 ? 3.695 -20.625 -10.656 1 94.62 89 GLU A C 1
ATOM 692 O O . GLU A 1 89 ? 3.631 -20.891 -11.859 1 94.62 89 GLU A O 1
ATOM 697 N N . SER A 1 90 ? 4.301 -19.547 -10.195 1 95.56 90 SER A N 1
ATOM 698 C CA . SER A 1 90 ? 5.098 -18.688 -11.07 1 95.56 90 SER A CA 1
ATOM 699 C C . SER A 1 90 ? 4.223 -18 -12.117 1 95.56 90 SER A C 1
ATOM 701 O O . SER A 1 90 ? 3.279 -17.281 -11.781 1 95.56 90 SER A O 1
ATOM 703 N N . TYR A 1 91 ? 4.473 -18.469 -13.422 1 95.25 91 TYR A N 1
ATOM 704 C CA . TYR A 1 91 ? 3.668 -17.891 -14.484 1 95.25 91 TYR A CA 1
ATOM 705 C C . TYR A 1 91 ? 2.205 -18.297 -14.352 1 95.25 91 TYR A C 1
ATOM 707 O O . TYR A 1 91 ? 1.341 -17.766 -15.055 1 95.25 91 TYR A O 1
ATOM 715 N N . GLY A 1 92 ? 1.969 -19.203 -13.336 1 96 92 GLY A N 1
ATOM 716 C CA . GLY A 1 92 ? 0.592 -19.469 -12.945 1 96 92 GLY A CA 1
ATOM 717 C C . GLY A 1 92 ? -0.16 -18.203 -12.555 1 96 92 GLY A C 1
ATOM 718 O O . GLY A 1 92 ? -1.393 -18.172 -12.594 1 96 92 GLY A O 1
ATOM 719 N N . GLY A 1 93 ? 0.564 -17.203 -12.242 1 97.81 93 GLY A N 1
ATOM 720 C CA . GLY A 1 93 ? -0.038 -15.914 -11.945 1 97.81 93 GLY A CA 1
ATOM 721 C C . GLY A 1 93 ? -0.652 -15.25 -13.164 1 97.81 93 GLY A C 1
ATOM 722 O O . GLY A 1 93 ? -1.443 -14.312 -13.031 1 97.81 93 GLY A O 1
ATOM 723 N N . HIS A 1 94 ? -0.283 -15.68 -14.305 1 97.5 94 HIS A N 1
ATOM 724 C CA . HIS A 1 94 ? -0.923 -15.227 -15.531 1 97.5 94 HIS A CA 1
ATOM 725 C C . HIS A 1 94 ? -1.932 -16.266 -16.031 1 97.5 94 HIS A C 1
ATOM 727 O O . HIS A 1 94 ? -3.104 -15.938 -16.25 1 97.5 94 HIS A O 1
ATOM 733 N N . TYR A 1 95 ? -1.535 -17.5 -16.047 1 96.81 95 TYR A N 1
ATOM 734 C CA . TYR A 1 95 ? -2.346 -18.562 -16.625 1 96.81 95 TYR A CA 1
ATOM 735 C C . TYR A 1 95 ? -3.643 -18.75 -15.852 1 96.81 95 TYR A C 1
ATOM 737 O O . TYR A 1 95 ? -4.723 -18.812 -16.438 1 96.81 95 TYR A O 1
ATOM 745 N N . ILE A 1 96 ? -3.504 -18.766 -14.57 1 98.06 96 ILE A N 1
ATOM 746 C CA . ILE A 1 96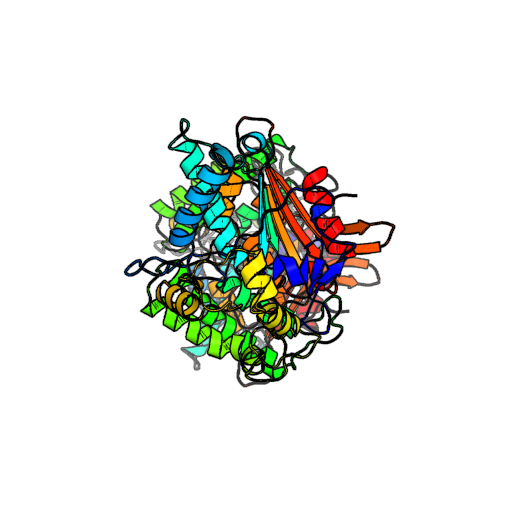 ? -4.605 -19.266 -13.75 1 98.06 96 ILE A CA 1
ATOM 747 C C . ILE A 1 96 ? -5.688 -18.188 -13.641 1 98.06 96 ILE A C 1
ATOM 749 O O . ILE A 1 96 ? -6.871 -18.469 -13.836 1 98.06 96 ILE A O 1
ATOM 753 N N . PRO A 1 97 ? -5.305 -16.938 -13.336 1 98.62 97 PRO A N 1
ATOM 754 C CA . PRO A 1 97 ? -6.371 -15.938 -13.312 1 98.62 97 PRO A CA 1
ATOM 755 C C . PRO A 1 97 ? -7.086 -15.797 -14.656 1 98.62 97 PRO A C 1
ATOM 757 O O . PRO A 1 97 ? -8.312 -15.695 -14.703 1 98.62 97 PRO A O 1
ATOM 760 N N . VAL A 1 98 ? -6.383 -15.867 -15.711 1 98.38 98 VAL A N 1
ATOM 761 C CA . VAL A 1 98 ? -6.965 -15.703 -17.047 1 98.38 98 VAL A CA 1
ATOM 762 C C . VAL A 1 98 ? -7.855 -16.906 -17.359 1 98.38 98 VAL A C 1
ATOM 764 O O . VAL A 1 98 ? -8.984 -16.734 -17.828 1 98.38 98 VAL A O 1
ATOM 767 N N . LEU A 1 99 ? -7.344 -18.078 -17.062 1 98.31 99 LEU A N 1
ATOM 768 C CA . LEU A 1 99 ? -8.133 -19.281 -17.297 1 98.31 99 LEU A CA 1
ATOM 769 C C . LEU A 1 99 ? -9.375 -19.297 -16.422 1 98.31 99 LEU A C 1
ATOM 771 O O . LEU A 1 99 ? -10.477 -19.609 -16.891 1 98.31 99 LEU A O 1
ATOM 775 N N . GLY A 1 100 ? -9.18 -19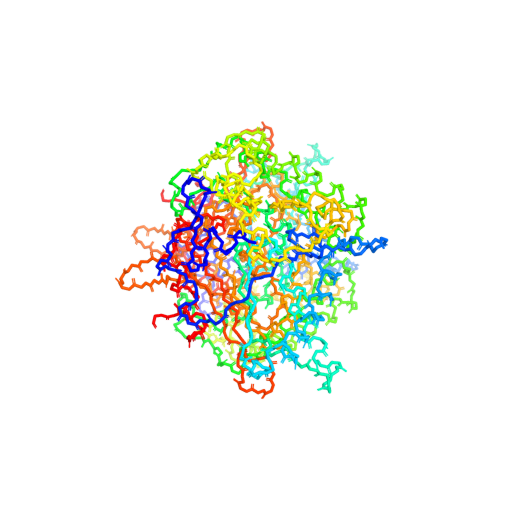 -15.141 1 98.69 100 GLY A N 1
ATOM 776 C CA . GLY A 1 100 ? -10.32 -18.953 -14.234 1 98.69 100 GLY A CA 1
ATOM 777 C C . GLY A 1 100 ? -11.398 -17.984 -14.695 1 98.69 100 GLY A C 1
ATOM 778 O O . GLY A 1 100 ? -12.578 -18.328 -14.711 1 98.69 100 GLY A O 1
ATOM 779 N N . ALA A 1 101 ? -10.977 -16.812 -15.078 1 98.56 101 ALA A N 1
ATOM 780 C CA . ALA A 1 101 ? -11.93 -15.82 -15.57 1 98.56 101 ALA A CA 1
ATOM 781 C C . ALA A 1 101 ? -12.641 -16.312 -16.812 1 98.56 101 ALA A C 1
ATOM 783 O O . ALA A 1 101 ? -13.844 -16.094 -16.984 1 98.56 101 ALA A O 1
ATOM 784 N N . THR A 1 102 ? -11.898 -16.953 -17.688 1 98.5 102 THR A N 1
ATOM 785 C CA . THR A 1 102 ? -12.477 -17.5 -18.906 1 98.5 102 THR A CA 1
ATOM 786 C C . THR A 1 102 ? -13.531 -18.562 -18.578 1 98.5 102 THR A C 1
ATOM 788 O O . THR A 1 102 ? -14.617 -18.562 -19.156 1 98.5 102 THR A O 1
ATOM 791 N N . ILE A 1 103 ? -13.211 -19.438 -17.672 1 98.44 103 ILE A N 1
ATOM 792 C CA . ILE A 1 103 ? -14.141 -20.5 -17.266 1 98.44 103 ILE A CA 1
ATOM 793 C C . ILE A 1 103 ? -15.43 -19.875 -16.734 1 98.44 103 ILE A C 1
ATOM 795 O O . ILE A 1 103 ? -16.516 -20.234 -17.156 1 98.44 103 ILE A O 1
ATOM 799 N N . VAL A 1 104 ? -15.312 -18.906 -15.812 1 98 104 VAL A N 1
ATOM 800 C CA . VAL A 1 104 ? -16.453 -18.266 -15.18 1 98 104 VAL A CA 1
ATOM 801 C C . VAL A 1 104 ? -17.312 -17.562 -16.234 1 98 104 VAL A C 1
ATOM 803 O O . VAL A 1 104 ? -18.531 -17.703 -16.25 1 98 104 VAL A O 1
ATOM 806 N N . ALA A 1 105 ? -16.656 -16.828 -17.125 1 98 105 ALA A N 1
ATOM 807 C CA . ALA A 1 105 ? -17.359 -16.094 -18.172 1 98 105 ALA A CA 1
ATOM 808 C C . ALA A 1 105 ? -18.109 -17.047 -19.109 1 98 105 ALA A C 1
ATOM 810 O O . ALA A 1 105 ? -19.266 -16.812 -19.453 1 98 105 ALA A O 1
ATOM 811 N N . GLN A 1 106 ? -17.453 -18.094 -19.484 1 97.44 106 GLN A N 1
ATOM 812 C CA . GLN A 1 106 ? -18.031 -19.031 -20.422 1 97.44 106 GLN A CA 1
ATOM 813 C C . GLN A 1 106 ? -19.188 -19.812 -19.781 1 97.44 106 GLN A C 1
ATOM 815 O O . GLN A 1 106 ? -20.188 -20.094 -20.438 1 97.44 106 GLN A O 1
ATOM 820 N N . ASN A 1 107 ? -19 -20.172 -18.516 1 96.81 107 ASN A N 1
ATOM 821 C CA . ASN A 1 107 ? -20.094 -20.797 -17.781 1 96.81 107 ASN A CA 1
ATOM 822 C C . ASN A 1 107 ? -21.344 -19.938 -17.812 1 96.81 107 ASN A C 1
ATOM 824 O O . ASN A 1 107 ? -22.453 -20.438 -18 1 96.81 107 ASN A O 1
ATOM 828 N N . SER A 1 108 ? -21.188 -18.656 -17.625 1 95.94 108 SER A N 1
ATOM 829 C CA . SER A 1 108 ? -22.281 -17.703 -17.547 1 95.94 108 SER A CA 1
ATOM 830 C C . SER A 1 108 ? -22.906 -17.453 -18.922 1 95.94 108 SER A C 1
ATOM 832 O O . SER A 1 108 ? -24.125 -17.375 -19.062 1 95.94 108 SER A O 1
ATOM 834 N N . LEU A 1 109 ? -22.109 -17.344 -19.969 1 96.38 109 LEU A N 1
ATOM 835 C CA . LEU A 1 109 ? -22.547 -17.016 -21.328 1 96.38 109 LEU A CA 1
ATOM 836 C C . LEU A 1 109 ? -23.266 -18.188 -21.969 1 96.38 109 LEU A C 1
ATOM 838 O O . LEU A 1 109 ? -24.188 -17.984 -22.766 1 96.38 109 LEU A O 1
ATOM 842 N N . TYR A 1 110 ? -22.812 -19.391 -21.578 1 96.25 110 TYR A N 1
ATOM 843 C CA . TYR A 1 110 ? -23.359 -20.578 -22.188 1 96.25 110 TYR A CA 1
ATOM 844 C C . TYR A 1 110 ? -23.797 -21.594 -21.125 1 96.25 110 TYR A C 1
ATOM 846 O O . TYR A 1 110 ? -23.219 -22.672 -21.016 1 96.25 110 TYR A O 1
ATOM 854 N N . PRO A 1 111 ? -24.891 -21.328 -20.5 1 94.69 111 PRO A N 1
ATOM 855 C CA . PRO A 1 111 ? -25.312 -22.156 -19.359 1 94.69 111 PRO A CA 1
ATOM 856 C C . PRO A 1 111 ? -25.719 -23.562 -19.766 1 94.69 111 PRO A C 1
ATOM 858 O O . PRO A 1 111 ? -25.781 -24.469 -18.922 1 94.69 111 PRO A O 1
ATOM 861 N N . LYS A 1 112 ? -25.906 -23.844 -21.078 1 95.38 112 LYS A N 1
ATOM 862 C CA . LYS A 1 112 ? -26.375 -25.141 -21.531 1 95.38 112 LYS A CA 1
ATOM 863 C C . LYS A 1 112 ? -25.203 -26.016 -21.984 1 95.38 112 LYS A C 1
ATOM 865 O O . LYS A 1 112 ? -25.359 -27.219 -22.203 1 95.38 112 LYS A O 1
ATOM 870 N N . ARG A 1 113 ? -24.047 -25.469 -22.016 1 94.81 113 ARG A N 1
ATOM 871 C CA . ARG A 1 113 ? -22.844 -26.219 -22.328 1 94.81 113 ARG A CA 1
ATOM 872 C C . ARG A 1 113 ? -22.25 -26.844 -21.078 1 94.81 113 ARG A C 1
ATOM 874 O O . ARG A 1 113 ? -22.609 -26.484 -19.953 1 94.81 113 ARG A O 1
ATOM 881 N N . PRO A 1 114 ? -21.438 -27.859 -21.297 1 95 114 PRO A N 1
ATOM 882 C CA . PRO A 1 114 ? -20.781 -28.422 -20.109 1 95 114 PRO A CA 1
ATOM 883 C C . PRO A 1 114 ? -20.078 -27.359 -19.266 1 95 114 PRO A C 1
ATOM 885 O O . PRO A 1 114 ? -19.359 -26.516 -19.797 1 95 114 PRO A O 1
ATOM 888 N N . GLN A 1 115 ? -20.359 -27.422 -18.016 1 95.88 115 GLN A N 1
ATOM 889 C CA . GLN A 1 115 ? -19.828 -26.438 -17.078 1 95.88 115 GLN A CA 1
ATOM 890 C C . GLN A 1 115 ? -18.594 -26.969 -16.359 1 95.88 115 GLN A C 1
ATOM 892 O O . GLN A 1 115 ? -18.547 -28.156 -16.016 1 95.88 115 GLN A O 1
ATOM 897 N N . VAL A 1 116 ? -17.609 -26.172 -16.188 1 96.31 116 VAL A N 1
ATOM 898 C CA . VAL A 1 116 ? -16.531 -26.438 -15.258 1 96.31 116 VAL A CA 1
ATOM 899 C C . VAL A 1 116 ? -16.828 -25.781 -13.914 1 96.31 116 VAL A C 1
ATOM 901 O O . VAL A 1 116 ? -16.938 -24.562 -13.82 1 96.31 116 VAL A O 1
ATOM 904 N N . ASN A 1 117 ? -16.969 -26.547 -12.906 1 96.69 117 ASN A N 1
ATOM 905 C CA . ASN A 1 117 ? -17.422 -26.078 -11.602 1 96.69 117 ASN A CA 1
ATOM 906 C C . ASN A 1 117 ? -16.25 -25.531 -10.781 1 96.69 117 ASN A C 1
ATOM 908 O O . ASN A 1 117 ? -15.938 -26.047 -9.711 1 96.69 117 ASN A O 1
ATOM 912 N N . LEU A 1 118 ? -15.711 -24.422 -11.266 1 97.69 118 LEU A N 1
ATOM 913 C CA . LEU A 1 118 ? -14.547 -23.812 -10.625 1 97.69 118 LEU A CA 1
ATOM 914 C C . LEU A 1 118 ? -14.914 -23.234 -9.266 1 97.69 118 LEU A C 1
ATOM 916 O O . LEU A 1 118 ? -15.805 -22.391 -9.164 1 97.69 118 LEU A O 1
ATOM 920 N N . GLU A 1 119 ? -14.227 -23.703 -8.273 1 97.38 119 GLU A N 1
ATOM 921 C CA . GLU A 1 119 ? -14.516 -23.266 -6.91 1 97.38 119 GLU A CA 1
ATOM 922 C C . GLU A 1 119 ? -13.406 -22.359 -6.375 1 97.38 119 GLU A C 1
ATOM 924 O O . GLU A 1 119 ? -13.672 -21.422 -5.625 1 97.38 119 GLU A O 1
ATOM 929 N N . SER A 1 120 ? -12.164 -22.672 -6.715 1 98.31 120 SER A N 1
ATOM 930 C CA . SER A 1 120 ? -11.062 -21.859 -6.195 1 98.31 120 SER A CA 1
ATOM 931 C C . SER A 1 120 ? -9.82 -22 -7.062 1 98.31 120 SER A C 1
ATOM 933 O O . SER A 1 120 ? -9.734 -22.891 -7.906 1 98.31 120 SER A O 1
ATOM 935 N N . VAL A 1 121 ? -8.961 -21.078 -6.883 1 98.56 121 VAL A N 1
ATOM 936 C CA . VAL A 1 121 ? -7.637 -21.156 -7.5 1 98.56 121 VAL A CA 1
ATOM 937 C C . VAL A 1 121 ? -6.562 -20.969 -6.43 1 98.56 121 VAL A C 1
ATOM 939 O O . VAL A 1 121 ? -6.766 -20.25 -5.449 1 98.56 121 VAL A O 1
ATOM 942 N N . LEU A 1 122 ? -5.461 -21.688 -6.578 1 98 122 LEU A N 1
ATOM 943 C CA . LEU A 1 122 ? -4.262 -21.594 -5.75 1 98 122 LEU A CA 1
ATOM 944 C C . LEU A 1 122 ? -3.055 -21.203 -6.59 1 98 122 LEU A C 1
ATOM 946 O O . LEU A 1 122 ? -2.664 -21.922 -7.508 1 98 122 LEU A O 1
ATOM 950 N N . ILE A 1 123 ? -2.479 -20.094 -6.266 1 98.38 123 ILE A N 1
ATOM 951 C CA . ILE A 1 123 ? -1.378 -19.578 -7.074 1 98.38 123 ILE A CA 1
ATOM 952 C C . ILE A 1 123 ? -0.141 -19.375 -6.203 1 98.38 123 ILE A C 1
ATOM 954 O O . ILE A 1 123 ? -0.134 -18.531 -5.305 1 98.38 123 ILE A O 1
ATOM 958 N N . GLY A 1 124 ? 0.891 -20.141 -6.457 1 98.12 124 GLY A N 1
ATOM 959 C CA . GLY A 1 124 ? 2.131 -20.078 -5.699 1 98.12 124 GLY A CA 1
ATOM 960 C C . GLY A 1 124 ? 3.164 -19.156 -6.328 1 98.12 124 GLY A C 1
ATOM 961 O O . GLY A 1 124 ? 3.502 -19.312 -7.504 1 98.12 124 GLY A O 1
ATOM 962 N N . ASN A 1 125 ? 3.666 -18.266 -5.461 1 98.25 125 ASN A N 1
ATOM 963 C CA . ASN A 1 125 ? 4.625 -17.297 -5.996 1 98.25 125 ASN A CA 1
ATOM 964 C C . ASN A 1 125 ? 4.242 -16.844 -7.402 1 98.25 125 ASN A C 1
ATOM 966 O O . ASN A 1 125 ? 5.047 -16.938 -8.328 1 98.25 125 ASN A O 1
ATOM 970 N N . GLY A 1 126 ? 3.043 -16.312 -7.469 1 98.19 126 GLY A N 1
ATOM 971 C CA . GLY A 1 126 ? 2.422 -16 -8.75 1 98.19 126 GLY A CA 1
ATOM 972 C C . GLY A 1 126 ? 2.957 -14.742 -9.391 1 98.19 126 GLY A C 1
ATOM 973 O O . GLY A 1 126 ? 3.135 -13.727 -8.719 1 98.19 126 GLY A O 1
ATOM 974 N N . TYR A 1 127 ? 3.23 -14.852 -10.664 1 98.19 127 TYR A N 1
ATOM 975 C CA . TYR A 1 127 ? 3.607 -13.695 -11.469 1 98.19 127 TYR A CA 1
ATOM 976 C C . TYR A 1 127 ? 2.373 -12.922 -11.93 1 98.19 127 TYR A C 1
ATOM 978 O O . TYR A 1 127 ? 1.987 -13 -13.102 1 98.19 127 TYR A O 1
ATOM 986 N N . VAL A 1 128 ? 1.855 -12.078 -11.055 1 98.44 128 VAL A N 1
ATOM 987 C CA . VAL A 1 128 ? 0.578 -11.414 -11.297 1 98.44 128 VAL A CA 1
ATOM 988 C C . VAL A 1 128 ? 0.821 -9.984 -11.781 1 98.44 128 VAL A C 1
ATOM 990 O O . VAL A 1 128 ? 0.179 -9.523 -12.727 1 98.44 128 VAL A O 1
ATOM 993 N N . SER A 1 129 ? 1.728 -9.344 -11.148 1 98.31 129 SER A N 1
ATOM 994 C CA . SER A 1 129 ? 2.006 -7.938 -11.438 1 98.31 129 SER A CA 1
ATOM 995 C C . SER A 1 129 ? 3.504 -7.691 -11.586 1 98.31 129 SER A C 1
ATOM 997 O O . SER A 1 129 ? 4.199 -7.461 -10.594 1 98.31 129 SER A O 1
ATOM 999 N N . PRO A 1 130 ? 3.932 -7.629 -12.828 1 97.25 130 PRO A N 1
ATOM 1000 C CA . PRO A 1 130 ? 5.359 -7.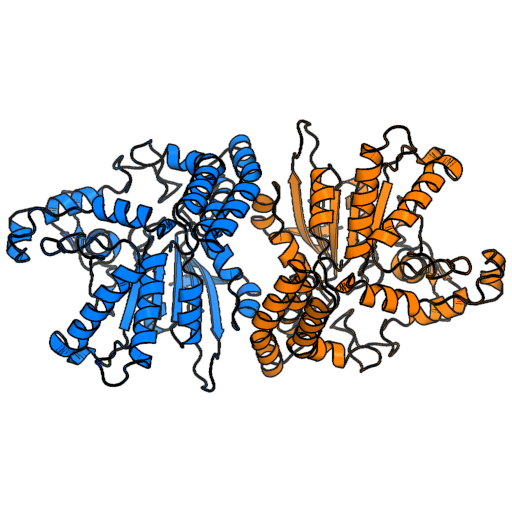383 -13.055 1 97.25 130 PRO A CA 1
ATOM 1001 C C . PRO A 1 130 ? 5.852 -6.109 -12.375 1 97.25 130 PRO A C 1
ATOM 1003 O O . PRO A 1 130 ? 6.934 -6.105 -11.781 1 97.25 130 PRO A O 1
ATOM 1006 N N . MET A 1 131 ? 5.098 -5.035 -12.461 1 97.88 131 MET A N 1
ATOM 1007 C CA . MET A 1 131 ? 5.477 -3.764 -11.852 1 97.88 131 MET A CA 1
ATOM 1008 C C . MET A 1 131 ? 5.738 -3.928 -10.359 1 97.88 131 MET A C 1
ATOM 1010 O O . MET A 1 131 ? 6.75 -3.447 -9.844 1 97.88 131 MET A O 1
ATOM 1014 N N . ASP A 1 132 ? 4.828 -4.633 -9.695 1 98.5 132 ASP A N 1
ATOM 1015 C CA . ASP A 1 132 ? 4.953 -4.812 -8.258 1 98.5 132 ASP A CA 1
ATOM 1016 C C . ASP A 1 132 ? 6.082 -5.781 -7.914 1 98.5 132 ASP A C 1
ATOM 1018 O O . ASP A 1 132 ? 6.758 -5.625 -6.895 1 98.5 132 ASP A O 1
ATOM 1022 N N . THR A 1 133 ? 6.23 -6.773 -8.742 1 98.44 133 THR A N 1
ATOM 1023 C CA . THR A 1 133 ? 7.363 -7.672 -8.562 1 98.44 133 THR A CA 1
ATOM 1024 C C . THR A 1 133 ? 8.68 -6.898 -8.602 1 98.44 133 THR A C 1
ATOM 1026 O O . THR A 1 133 ? 9.578 -7.141 -7.793 1 98.44 133 THR A O 1
ATOM 1029 N N . HIS A 1 134 ? 8.797 -5.957 -9.602 1 98.31 134 HIS A N 1
ATOM 1030 C CA . HIS A 1 134 ? 9.992 -5.133 -9.695 1 98.31 134 HIS A CA 1
ATOM 1031 C C . HIS A 1 134 ? 10.219 -4.332 -8.414 1 98.31 134 HIS A C 1
ATOM 1033 O O . HIS A 1 134 ? 11.344 -4.238 -7.922 1 98.31 134 HIS A O 1
ATOM 1039 N N . PHE A 1 135 ? 9.164 -3.814 -7.895 1 98.5 135 PHE A N 1
ATOM 1040 C CA . PHE A 1 135 ? 9.258 -3.053 -6.656 1 98.5 135 PHE A CA 1
ATOM 1041 C C . PHE A 1 135 ? 9.812 -3.92 -5.527 1 98.5 135 PHE A C 1
ATOM 1043 O O . PHE A 1 135 ? 10.648 -3.473 -4.746 1 98.5 135 PHE A O 1
ATOM 1050 N N . GLY A 1 136 ? 9.367 -5.168 -5.441 1 98.31 136 GLY A N 1
ATOM 1051 C CA . GLY A 1 136 ? 9.688 -6.074 -4.352 1 98.31 136 GLY A CA 1
ATOM 1052 C C . GLY A 1 136 ? 11.133 -6.547 -4.379 1 98.31 136 GLY A C 1
ATOM 1053 O O . GLY A 1 136 ? 11.609 -7.152 -3.418 1 98.31 136 GLY A O 1
ATOM 1054 N N . TYR A 1 137 ? 11.82 -6.258 -5.496 1 98.5 137 TYR A N 1
ATOM 1055 C CA . TYR A 1 137 ? 13.227 -6.641 -5.582 1 98.5 137 TYR A CA 1
ATOM 1056 C C . TYR A 1 137 ? 14.031 -6.039 -4.434 1 98.5 137 TYR A C 1
ATOM 1058 O O . TYR A 1 137 ? 14.844 -6.719 -3.814 1 98.5 137 TYR A O 1
ATOM 1066 N N . TRP A 1 138 ? 13.758 -4.797 -4.191 1 98.5 138 TRP A N 1
ATOM 1067 C CA . TRP A 1 138 ? 14.555 -4.078 -3.201 1 98.5 138 TRP A CA 1
ATOM 1068 C C . TRP A 1 138 ? 14.391 -4.699 -1.817 1 98.5 138 TRP A C 1
ATOM 1070 O O . TRP A 1 138 ? 15.383 -5.074 -1.18 1 98.5 138 TRP A O 1
ATOM 1080 N N . GLU A 1 139 ? 13.172 -4.828 -1.396 1 97.56 139 GLU A N 1
ATOM 1081 C CA . GLU A 1 139 ? 12.938 -5.375 -0.064 1 97.56 139 GLU A CA 1
ATOM 1082 C C . GLU A 1 139 ? 13.531 -6.773 0.071 1 97.56 139 GLU A C 1
ATOM 1084 O O . GLU A 1 139 ? 14.109 -7.109 1.107 1 97.56 139 GLU A O 1
ATOM 1089 N N . THR A 1 140 ? 13.344 -7.57 -0.949 1 98 140 THR A N 1
ATOM 1090 C CA . THR A 1 140 ? 13.812 -8.945 -0.901 1 98 140 THR A CA 1
ATOM 1091 C C . THR A 1 140 ? 15.328 -9 -0.783 1 98 140 THR A C 1
ATOM 1093 O O . THR A 1 140 ? 15.875 -9.852 -0.077 1 98 140 THR A O 1
ATOM 1096 N N . LEU A 1 141 ? 16.016 -8.094 -1.423 1 98.38 141 LEU A N 1
ATOM 1097 C CA . LEU A 1 141 ? 17.469 -8.188 -1.528 1 98.38 141 LEU A CA 1
ATOM 1098 C C . LEU A 1 141 ? 18.156 -7.262 -0.522 1 98.38 141 LEU A C 1
ATOM 1100 O O . LEU A 1 141 ? 19.328 -7.438 -0.21 1 98.38 141 LEU A O 1
ATOM 1104 N N . CYS A 1 142 ? 17.469 -6.25 -0.043 1 98 142 CYS A N 1
ATOM 1105 C CA . CYS A 1 142 ? 18.125 -5.176 0.697 1 98 142 CYS A CA 1
ATOM 1106 C C . CYS A 1 142 ? 17.656 -5.145 2.145 1 98 142 CYS A C 1
ATOM 1108 O O . CYS A 1 142 ? 18 -4.234 2.896 1 98 142 CYS A O 1
ATOM 1110 N N . THR A 1 143 ? 16.797 -6.066 2.572 1 96.69 143 THR A N 1
ATOM 1111 C CA . THR A 1 143 ? 16.375 -6.184 3.961 1 96.69 143 THR A CA 1
ATOM 1112 C C . THR A 1 143 ? 16.547 -7.609 4.469 1 96.69 143 THR A C 1
ATOM 1114 O O . THR A 1 143 ? 17 -8.492 3.723 1 96.69 143 THR A O 1
ATOM 1117 N N . THR A 1 144 ? 16.266 -7.746 5.781 1 92.94 144 THR A N 1
ATOM 1118 C CA . THR A 1 144 ? 16.25 -9.078 6.379 1 92.94 144 THR A CA 1
ATOM 1119 C C . THR A 1 144 ? 14.875 -9.711 6.246 1 92.94 144 THR A C 1
ATOM 1121 O O . THR A 1 144 ? 13.859 -9.008 6.168 1 92.94 144 THR A O 1
ATOM 1124 N N . ASN A 1 145 ? 14.852 -10.969 6.109 1 85.38 145 ASN A N 1
ATOM 1125 C CA . ASN A 1 145 ? 13.648 -11.781 6.02 1 85.38 145 ASN A CA 1
ATOM 1126 C C . ASN A 1 145 ? 13.82 -13.117 6.734 1 85.38 145 ASN A C 1
ATOM 1128 O O . ASN A 1 145 ? 14.938 -13.523 7.035 1 85.38 145 ASN A O 1
ATOM 1132 N N . PRO A 1 146 ? 12.633 -13.656 7.086 1 85.31 146 PRO A N 1
ATOM 1133 C CA . PRO A 1 146 ? 12.789 -14.984 7.676 1 85.31 146 PRO A CA 1
ATOM 1134 C C . PRO A 1 146 ? 13.695 -15.891 6.848 1 85.31 146 PRO A C 1
ATOM 1136 O O . PRO A 1 146 ? 13.422 -16.125 5.668 1 85.31 146 PRO A O 1
ATOM 1139 N N . GLY A 1 147 ? 14.703 -16.328 7.414 1 86.31 147 GLY A N 1
ATOM 1140 C CA . GLY A 1 147 ? 15.648 -17.188 6.711 1 86.31 147 GLY A CA 1
ATOM 1141 C C . GLY A 1 147 ? 16.797 -16.422 6.09 1 86.31 147 GLY A C 1
ATOM 1142 O O . GLY A 1 147 ? 17.719 -17.031 5.527 1 86.31 147 GLY A O 1
ATOM 1143 N N . VAL A 1 148 ? 16.75 -15.133 6.148 1 93.31 148 VAL A N 1
ATOM 1144 C CA . VAL A 1 148 ? 17.797 -14.281 5.602 1 93.31 148 VAL A CA 1
ATOM 1145 C C . VAL A 1 148 ? 18.203 -13.234 6.637 1 93.31 148 VAL A C 1
ATOM 1147 O O . VAL A 1 148 ? 17.703 -12.109 6.617 1 93.31 148 VAL A O 1
ATOM 1150 N N . ASP A 1 149 ? 19.156 -13.43 7.371 1 91.94 149 ASP A N 1
ATOM 1151 C CA . ASP A 1 149 ? 19.5 -12.641 8.547 1 91.94 149 ASP A CA 1
ATOM 1152 C C . ASP A 1 149 ? 20.25 -11.375 8.164 1 91.94 149 ASP A C 1
ATOM 1154 O O . ASP A 1 149 ? 20.406 -10.461 8.977 1 91.94 149 ASP A O 1
ATOM 1158 N N . LYS A 1 150 ? 20.828 -11.398 6.945 1 95 150 LYS A N 1
ATOM 1159 C CA . LYS A 1 150 ? 21.5 -10.211 6.414 1 95 150 LYS A CA 1
ATOM 1160 C C . LYS A 1 150 ? 21.047 -9.922 4.984 1 95 150 LYS A C 1
ATOM 1162 O O . LYS A 1 150 ? 20.75 -10.844 4.223 1 95 150 LYS A O 1
ATOM 1167 N N . PRO A 1 151 ? 21 -8.625 4.68 1 96.88 151 PRO A N 1
ATOM 1168 C CA . PRO A 1 151 ? 20.641 -8.32 3.289 1 96.88 151 PRO A CA 1
ATOM 1169 C C . PRO A 1 151 ? 21.578 -8.984 2.285 1 96.88 151 PRO A C 1
ATOM 1171 O O . PRO A 1 151 ? 22.781 -9.086 2.535 1 96.88 151 PRO A O 1
ATOM 1174 N N . VAL A 1 152 ? 21.016 -9.406 1.212 1 97.19 152 VAL A N 1
ATOM 1175 C CA . VAL A 1 152 ? 21.797 -10.039 0.152 1 97.19 152 VAL A CA 1
ATOM 1176 C C . VAL A 1 152 ? 22.719 -9 -0.501 1 97.19 152 VAL A C 1
ATOM 1178 O O . VAL A 1 152 ? 23.875 -9.297 -0.814 1 97.19 152 VAL A O 1
ATOM 1181 N N . PHE A 1 153 ? 22.219 -7.801 -0.671 1 97.69 153 PHE A N 1
ATOM 1182 C CA . PHE A 1 153 ? 22.969 -6.738 -1.323 1 97.69 153 PHE A CA 1
ATOM 1183 C C . PHE A 1 153 ? 23.578 -5.789 -0.292 1 97.69 153 PHE A C 1
ATOM 1185 O O . PHE A 1 153 ? 23.016 -5.621 0.799 1 97.69 153 PHE A O 1
ATOM 1192 N N . ASN A 1 154 ? 24.734 -5.172 -0.683 1 96.94 154 ASN A N 1
ATOM 1193 C CA . ASN A 1 154 ? 25.281 -4.07 0.103 1 96.94 154 ASN A CA 1
ATOM 1194 C C . ASN A 1 154 ? 24.516 -2.77 -0.148 1 96.94 154 ASN A C 1
ATOM 1196 O O . ASN A 1 154 ? 23.641 -2.717 -1.004 1 96.94 154 ASN A O 1
ATOM 1200 N N . SER A 1 155 ? 24.875 -1.698 0.561 1 94.75 155 SER A N 1
ATOM 1201 C CA . SER A 1 155 ? 24.141 -0.429 0.525 1 94.75 155 SER A CA 1
ATOM 1202 C C . SER A 1 155 ? 24.266 0.237 -0.841 1 94.75 155 SER A C 1
ATOM 1204 O O . SER A 1 155 ? 23.344 0.903 -1.298 1 94.75 155 SER A O 1
ATOM 1206 N N . THR A 1 156 ? 25.391 0.052 -1.534 1 95.69 156 THR A N 1
ATOM 1207 C CA . THR A 1 156 ? 25.625 0.675 -2.834 1 95.69 156 THR A CA 1
ATOM 1208 C C . THR A 1 156 ? 24.625 0.157 -3.861 1 95.69 156 THR A C 1
ATOM 1210 O O . THR A 1 156 ? 23.953 0.942 -4.539 1 95.69 156 THR A O 1
ATOM 1213 N N . ARG A 1 157 ? 24.453 -1.161 -3.977 1 97.12 157 ARG A N 1
ATOM 1214 C CA . ARG A 1 157 ? 23.516 -1.756 -4.914 1 97.12 157 ARG A CA 1
ATOM 1215 C C . ARG A 1 157 ? 22.078 -1.419 -4.535 1 97.12 157 ARG A C 1
ATOM 1217 O O . ARG A 1 157 ? 21.234 -1.152 -5.402 1 97.12 157 ARG A O 1
ATOM 1224 N N . CYS A 1 158 ? 21.844 -1.47 -3.232 1 97.75 158 CYS A N 1
ATOM 1225 C CA . CYS A 1 158 ? 20.516 -1.112 -2.758 1 97.75 158 CYS A CA 1
ATOM 1226 C C . CYS A 1 158 ? 20.172 0.323 -3.135 1 97.75 158 CYS A C 1
ATOM 1228 O O . CYS A 1 158 ? 19.047 0.609 -3.539 1 97.75 158 CYS A O 1
ATOM 1230 N N . ASP A 1 159 ? 21.156 1.266 -3.043 1 96.38 159 ASP A N 1
ATOM 1231 C CA . ASP A 1 159 ? 20.953 2.67 -3.383 1 96.38 159 ASP A CA 1
ATOM 1232 C C . ASP A 1 159 ? 20.656 2.836 -4.871 1 96.38 159 ASP A C 1
ATOM 1234 O O . ASP A 1 159 ? 19.797 3.639 -5.254 1 96.38 159 ASP A O 1
ATOM 1238 N N . ILE A 1 160 ? 21.359 2.133 -5.676 1 96.94 160 ILE A N 1
ATOM 1239 C CA . ILE A 1 160 ? 21.156 2.193 -7.117 1 96.94 160 ILE A CA 1
ATOM 1240 C C . ILE A 1 160 ? 19.75 1.714 -7.465 1 96.94 160 ILE A C 1
ATOM 1242 O O . ILE A 1 160 ? 19.031 2.373 -8.219 1 96.94 160 ILE A O 1
ATOM 1246 N N . MET A 1 161 ? 19.328 0.567 -6.91 1 98.31 161 MET A N 1
ATOM 1247 C CA . MET A 1 161 ? 18 0.039 -7.176 1 98.31 161 MET A CA 1
ATOM 1248 C C . MET A 1 161 ? 16.922 1.022 -6.723 1 98.31 161 MET A C 1
ATOM 1250 O O . MET A 1 161 ? 15.977 1.3 -7.461 1 98.31 161 MET A O 1
ATOM 1254 N N . ALA A 1 162 ? 17.078 1.538 -5.496 1 98.19 162 ALA A N 1
ATOM 1255 C CA . ALA A 1 162 ? 16.109 2.475 -4.938 1 98.19 162 ALA A CA 1
ATOM 1256 C C . ALA A 1 162 ? 15.977 3.715 -5.812 1 98.19 162 ALA A C 1
ATOM 1258 O O . ALA A 1 162 ? 14.875 4.227 -6.012 1 98.19 162 ALA A O 1
ATOM 1259 N N . ALA A 1 163 ? 17.078 4.234 -6.355 1 97.38 163 ALA A N 1
ATOM 1260 C CA . ALA A 1 163 ? 17.094 5.445 -7.176 1 97.38 163 ALA A CA 1
ATOM 1261 C C . ALA A 1 163 ? 16.391 5.211 -8.508 1 97.38 163 ALA A C 1
ATOM 1263 O O . ALA A 1 163 ? 15.82 6.137 -9.086 1 97.38 163 ALA A O 1
ATOM 1264 N N . ASN A 1 164 ? 16.391 3.967 -8.977 1 98.38 164 ASN A N 1
ATOM 1265 C CA . ASN A 1 164 ? 15.883 3.676 -10.312 1 98.38 164 ASN A CA 1
ATOM 1266 C C . ASN A 1 164 ? 14.445 3.156 -10.258 1 98.38 164 ASN A C 1
ATOM 1268 O O . ASN A 1 164 ? 13.758 3.125 -11.281 1 98.38 164 ASN A O 1
ATOM 1272 N N . LEU A 1 165 ? 13.93 2.775 -9.07 1 98.44 165 LEU A N 1
ATOM 1273 C CA . LEU A 1 165 ? 12.625 2.146 -8.93 1 98.44 165 LEU A CA 1
ATOM 1274 C C . LEU A 1 165 ? 11.516 3.098 -9.359 1 98.44 165 LEU A C 1
ATOM 1276 O O . LEU A 1 165 ? 10.594 2.699 -10.07 1 98.44 165 LEU A O 1
ATOM 1280 N N . PRO A 1 166 ? 11.602 4.457 -8.992 1 97.62 166 PRO A N 1
ATOM 1281 C CA . PRO A 1 166 ? 10.5 5.332 -9.383 1 97.62 166 PRO A CA 1
ATOM 1282 C C . PRO A 1 166 ? 10.305 5.398 -10.898 1 97.62 166 PRO A C 1
ATOM 1284 O O . PRO A 1 166 ? 9.18 5.281 -11.391 1 97.62 166 PRO A O 1
ATOM 1287 N N . ARG A 1 167 ? 11.383 5.59 -11.648 1 97.69 167 ARG A N 1
ATOM 1288 C CA . ARG A 1 167 ? 11.305 5.641 -13.102 1 97.69 167 ARG A CA 1
ATOM 1289 C C . ARG A 1 167 ? 10.836 4.309 -13.68 1 97.69 167 ARG A C 1
ATOM 1291 O O . ARG A 1 167 ? 10.008 4.277 -14.586 1 97.69 167 ARG A O 1
ATOM 1298 N N . CYS A 1 168 ? 11.367 3.15 -13.156 1 98.19 168 CYS A N 1
ATOM 1299 C CA . CYS A 1 168 ? 10.945 1.814 -13.562 1 98.19 168 CYS A CA 1
ATOM 1300 C C . CYS A 1 168 ? 9.445 1.646 -13.406 1 98.19 168 CYS A C 1
ATOM 1302 O O . CYS A 1 168 ? 8.758 1.259 -14.352 1 98.19 168 CYS A O 1
ATOM 1304 N N . LEU A 1 169 ? 8.938 2.008 -12.258 1 98.12 169 LEU A N 1
ATOM 1305 C CA . LEU A 1 169 ? 7.527 1.807 -11.953 1 98.12 169 LEU A CA 1
ATOM 1306 C C . LEU A 1 169 ? 6.652 2.738 -12.781 1 98.12 169 LEU A C 1
ATOM 1308 O O . LEU A 1 169 ? 5.566 2.35 -13.219 1 98.12 169 LEU A O 1
ATOM 1312 N N . ASP A 1 170 ? 7.113 3.953 -13 1 97.12 170 ASP A N 1
ATOM 1313 C CA . ASP A 1 170 ? 6.359 4.91 -13.805 1 97.12 170 ASP A CA 1
ATOM 1314 C C . ASP A 1 170 ? 6.16 4.395 -15.227 1 97.12 170 ASP A C 1
ATOM 1316 O O . ASP A 1 170 ? 5.059 4.465 -15.773 1 97.12 170 ASP A O 1
ATOM 1320 N N . LEU A 1 171 ? 7.219 3.918 -15.812 1 97.06 171 LEU A N 1
ATOM 1321 C CA . LEU A 1 171 ? 7.141 3.428 -17.188 1 97.06 171 LEU A CA 1
ATOM 1322 C C . LEU A 1 171 ? 6.34 2.133 -17.25 1 97.06 171 LEU A C 1
ATOM 1324 O O . LEU A 1 171 ? 5.613 1.897 -18.234 1 97.06 171 LEU A O 1
ATOM 1328 N N . ALA A 1 172 ? 6.477 1.246 -16.234 1 96.88 172 ALA A N 1
ATOM 1329 C CA . ALA A 1 172 ? 5.652 0.04 -16.172 1 96.88 172 ALA A CA 1
ATOM 1330 C C . ALA A 1 172 ? 4.172 0.391 -16.125 1 96.88 172 ALA A C 1
ATOM 1332 O O . ALA A 1 172 ? 3.348 -0.271 -16.766 1 96.88 172 ALA A O 1
ATOM 1333 N N . ARG A 1 173 ? 3.861 1.436 -15.375 1 96.38 173 ARG A N 1
ATOM 1334 C CA . ARG A 1 173 ? 2.475 1.883 -15.289 1 96.38 173 ARG A CA 1
ATOM 1335 C C . ARG A 1 173 ? 1.971 2.365 -16.641 1 96.38 173 ARG A C 1
ATOM 1337 O O . ARG A 1 173 ? 0.82 2.113 -17.016 1 96.38 173 ARG A O 1
ATOM 1344 N N . VAL A 1 174 ? 2.785 3.115 -17.359 1 95.81 174 VAL A N 1
ATOM 1345 C CA . VAL A 1 174 ? 2.42 3.568 -18.703 1 95.81 174 VAL A CA 1
ATOM 1346 C C . VAL A 1 174 ? 2.104 2.365 -19.594 1 95.81 174 VAL A C 1
ATOM 1348 O O . VAL A 1 174 ? 1.131 2.385 -20.344 1 95.81 174 VAL A O 1
ATOM 1351 N N . CYS A 1 175 ? 2.875 1.316 -19.438 1 95.31 175 CYS A N 1
ATOM 1352 C CA . CYS A 1 175 ? 2.629 0.092 -20.188 1 95.31 175 CYS A CA 1
ATOM 1353 C C . CYS A 1 175 ? 1.289 -0.525 -19.812 1 95.31 175 CYS A C 1
ATOM 1355 O O . CYS A 1 175 ? 0.513 -0.924 -20.672 1 95.31 175 CYS A O 1
ATOM 1357 N N . TYR A 1 176 ? 1.012 -0.608 -18.484 1 94.44 176 TYR A N 1
ATOM 1358 C CA . TYR A 1 176 ? -0.262 -1.144 -18.016 1 94.44 176 TYR A CA 1
ATOM 1359 C C . TYR A 1 176 ? -1.431 -0.386 -18.625 1 94.44 176 TYR A C 1
ATOM 1361 O O . TYR A 1 176 ? -2.432 -0.99 -19.031 1 94.44 176 TYR A O 1
ATOM 1369 N N . GLU A 1 177 ? -1.258 0.896 -18.75 1 93 177 GLU A N 1
ATOM 1370 C CA . GLU A 1 177 ? -2.344 1.767 -19.188 1 93 177 GLU A CA 1
ATOM 1371 C C . GLU A 1 177 ? -2.457 1.781 -20.703 1 93 177 GLU A C 1
ATOM 1373 O O . GLU A 1 177 ? -3.541 2.002 -21.25 1 93 177 GLU A O 1
ATOM 1378 N N . HIS A 1 178 ? -1.301 1.595 -21.359 1 92.25 178 HIS A N 1
ATOM 1379 C CA . HIS A 1 178 ? -1.233 1.621 -22.812 1 92.25 178 HIS A CA 1
ATOM 1380 C C . HIS A 1 178 ? -0.399 0.462 -23.344 1 92.25 178 HIS A C 1
ATOM 1382 O O . HIS A 1 178 ? 0.663 0.676 -23.938 1 92.25 178 HIS A O 1
ATOM 1388 N N . PRO A 1 179 ? -0.963 -0.724 -23.234 1 89.31 179 PRO A N 1
ATOM 1389 C CA . PRO A 1 179 ? -0.166 -1.876 -23.672 1 89.31 179 PRO A CA 1
ATOM 1390 C C . PRO A 1 179 ? 0.177 -1.835 -25.156 1 89.31 179 PRO A C 1
ATOM 1392 O O . PRO A 1 179 ? -0.721 -1.771 -26 1 89.31 179 PRO A O 1
ATOM 1395 N N . ASP A 1 180 ? 1.374 -1.688 -25.406 1 89.25 180 ASP A N 1
ATOM 1396 C CA . ASP A 1 180 ? 1.983 -1.611 -26.719 1 89.25 180 ASP A CA 1
ATOM 1397 C C . ASP A 1 180 ? 3.395 -2.195 -26.719 1 89.25 180 ASP A C 1
ATOM 1399 O O . ASP A 1 180 ? 4.145 -1.999 -25.766 1 89.25 180 ASP A O 1
ATOM 1403 N N . HIS A 1 181 ? 3.713 -2.863 -27.781 1 89.31 181 HIS A N 1
ATOM 1404 C CA . HIS A 1 181 ? 4.992 -3.561 -27.844 1 89.31 181 HIS A CA 1
ATOM 1405 C C . HIS A 1 181 ? 6.152 -2.604 -27.594 1 89.31 181 HIS A C 1
ATOM 1407 O O . HIS A 1 181 ? 7.078 -2.926 -26.844 1 89.31 181 HIS A O 1
ATOM 1413 N N . ALA A 1 182 ? 6.102 -1.54 -28.219 1 92.06 182 ALA A N 1
ATOM 1414 C CA . ALA A 1 182 ? 7.207 -0.594 -28.109 1 92.06 182 ALA A CA 1
ATOM 1415 C C . ALA A 1 182 ? 7.254 0.014 -26.703 1 92.06 182 ALA A C 1
ATOM 1417 O O . ALA A 1 182 ? 8.328 0.136 -26.109 1 92.06 182 ALA A O 1
ATOM 1418 N N . ILE A 1 183 ? 6.094 0.396 -26.156 1 93.44 183 ILE A N 1
ATOM 1419 C CA . ILE A 1 183 ? 6.004 1.022 -24.844 1 93.44 183 ILE A CA 1
ATOM 1420 C C . ILE A 1 183 ? 6.426 0.024 -23.766 1 93.44 183 ILE A C 1
ATOM 1422 O O . ILE A 1 183 ? 7.262 0.334 -22.922 1 93.44 183 ILE A O 1
ATOM 1426 N N . CYS A 1 184 ? 5.926 -1.158 -23.891 1 94.06 184 CYS A N 1
ATOM 1427 C CA . CYS A 1 184 ? 6.18 -2.16 -22.859 1 94.06 184 CYS A CA 1
ATOM 1428 C C . CYS A 1 184 ? 7.609 -2.684 -22.938 1 94.06 184 CYS A C 1
ATOM 1430 O O . CYS A 1 184 ? 8.219 -3.002 -21.922 1 94.06 184 CYS A O 1
ATOM 1432 N N . GLY A 1 185 ? 8.078 -2.799 -24.172 1 92.81 185 GLY A N 1
ATOM 1433 C CA . GLY A 1 185 ? 9.484 -3.156 -24.328 1 92.81 185 GLY A CA 1
ATOM 1434 C C . GLY A 1 185 ? 10.43 -2.164 -23.688 1 92.81 185 GLY A C 1
ATOM 1435 O O . GLY A 1 185 ? 11.383 -2.557 -23.016 1 92.81 185 GLY A O 1
ATOM 1436 N N . ALA A 1 186 ? 10.148 -0.873 -23.891 1 94.56 186 ALA A N 1
ATOM 1437 C CA . ALA A 1 186 ? 10.969 0.183 -23.297 1 94.56 186 ALA A CA 1
ATOM 1438 C C . ALA A 1 186 ? 10.875 0.156 -21.766 1 94.56 186 ALA A C 1
ATOM 1440 O O . ALA A 1 186 ? 11.891 0.29 -21.078 1 94.56 186 ALA A O 1
ATOM 1441 N N . ALA A 1 187 ? 9.68 -0.007 -21.25 1 96.06 187 ALA A N 1
ATOM 1442 C CA . ALA A 1 187 ? 9.469 -0.086 -19.812 1 96.06 187 ALA A CA 1
ATOM 1443 C C . ALA A 1 187 ? 10.25 -1.256 -19.219 1 96.06 187 ALA A C 1
ATOM 1445 O O . ALA A 1 187 ? 10.922 -1.102 -18.188 1 96.06 187 ALA A O 1
ATOM 1446 N N . GLY A 1 188 ? 10.148 -2.439 -19.875 1 94.75 188 GLY A N 1
ATOM 1447 C CA . GLY A 1 188 ? 10.867 -3.617 -19.422 1 94.75 188 GLY A CA 1
ATOM 1448 C C . GLY A 1 188 ? 12.375 -3.42 -19.391 1 94.75 188 GLY A C 1
ATOM 1449 O O . GLY A 1 188 ? 13.047 -3.855 -18.453 1 94.75 188 GLY A O 1
ATOM 1450 N N . LYS A 1 189 ? 12.891 -2.73 -20.391 1 95.69 189 LYS A N 1
ATOM 1451 C CA . LYS A 1 189 ? 14.328 -2.504 -20.469 1 95.69 189 LYS A CA 1
ATOM 1452 C C . LYS A 1 189 ? 14.805 -1.578 -19.359 1 95.69 189 LYS A C 1
ATOM 1454 O O . LYS A 1 189 ? 15.852 -1.821 -18.75 1 95.69 189 LYS A O 1
ATOM 1459 N N . VAL A 1 190 ? 14.086 -0.528 -19.078 1 97.5 190 VAL A N 1
ATOM 1460 C CA . VAL A 1 190 ? 14.438 0.419 -18.031 1 97.5 190 VAL A CA 1
ATOM 1461 C C . VAL A 1 190 ? 14.445 -0.29 -16.672 1 97.5 190 VAL A C 1
ATOM 1463 O O . VAL A 1 190 ? 15.359 -0.1 -15.867 1 97.5 190 VAL A O 1
ATOM 1466 N N . CYS A 1 191 ? 13.461 -1.125 -16.438 1 97.88 191 CYS A N 1
ATOM 1467 C CA . CYS A 1 191 ? 13.391 -1.853 -15.172 1 97.88 191 CYS A CA 1
ATOM 1468 C C . CYS A 1 191 ? 14.492 -2.9 -15.078 1 97.88 191 CYS A C 1
ATOM 1470 O O . CYS A 1 191 ? 15.055 -3.119 -14.008 1 97.88 191 CYS A O 1
ATOM 1472 N N . TRP A 1 192 ? 14.766 -3.514 -16.219 1 97.38 192 TRP A N 1
ATOM 1473 C CA . TRP A 1 192 ? 15.852 -4.488 -16.25 1 97.38 192 TRP A CA 1
ATOM 1474 C C . TRP A 1 192 ? 17.188 -3.832 -15.891 1 97.38 192 TRP A C 1
ATOM 1476 O O . TRP A 1 192 ? 17.875 -4.285 -14.977 1 97.38 192 TRP A O 1
ATOM 1486 N N . ASP A 1 193 ? 17.469 -2.744 -16.5 1 98 193 ASP A N 1
ATOM 1487 C CA . ASP A 1 193 ? 18.766 -2.09 -16.344 1 98 193 ASP A CA 1
ATOM 1488 C C . ASP A 1 193 ? 18.891 -1.438 -14.961 1 98 193 ASP A C 1
ATOM 1490 O O . ASP A 1 193 ? 19.969 -1.41 -14.375 1 98 193 ASP A O 1
ATOM 1494 N N . GLY A 1 194 ? 17.797 -0.953 -14.477 1 98.06 194 GLY A N 1
ATOM 1495 C CA . GLY A 1 194 ? 17.859 -0.164 -13.258 1 98.06 194 GLY A CA 1
ATOM 1496 C C . GLY A 1 194 ? 17.672 -0.994 -12 1 98.06 194 GLY A C 1
ATOM 1497 O O . GLY A 1 194 ? 18.094 -0.589 -10.922 1 98.06 194 GLY A O 1
ATOM 1498 N N . VAL A 1 195 ? 17.016 -2.164 -12.125 1 98.56 195 VAL A N 1
ATOM 1499 C CA . VAL A 1 195 ? 16.609 -2.863 -10.914 1 98.56 195 VAL A CA 1
ATOM 1500 C C . VAL A 1 195 ? 16.953 -4.348 -11.031 1 98.56 195 VAL A C 1
ATOM 1502 O O . VAL A 1 195 ? 17.734 -4.871 -10.242 1 98.56 195 VAL A O 1
ATOM 1505 N N . ILE A 1 196 ? 16.547 -5.059 -12.039 1 97.94 196 ILE A N 1
ATOM 1506 C CA . ILE A 1 196 ? 16.438 -6.512 -12.117 1 97.94 196 ILE A CA 1
ATOM 1507 C C . ILE A 1 196 ? 17.812 -7.113 -12.391 1 97.94 196 ILE A C 1
ATOM 1509 O O . ILE A 1 196 ? 18.203 -8.117 -11.781 1 97.94 196 ILE A O 1
ATOM 1513 N N . ARG A 1 197 ? 18.594 -6.473 -13.234 1 97 197 ARG A N 1
ATOM 1514 C CA . ARG A 1 197 ? 19.828 -7.047 -13.75 1 97 197 ARG A CA 1
ATOM 1515 C C . ARG A 1 197 ? 20.859 -7.203 -12.641 1 97 197 ARG A C 1
ATOM 1517 O O . ARG A 1 197 ? 21.75 -8.055 -12.727 1 97 197 ARG A O 1
ATOM 1524 N N . TRP A 1 198 ? 20.719 -6.426 -11.625 1 97 198 TRP A N 1
ATOM 1525 C CA . TRP A 1 198 ? 21.734 -6.414 -10.57 1 97 198 TRP A CA 1
ATOM 1526 C C . TRP A 1 198 ? 21.812 -7.77 -9.883 1 97 198 TRP A C 1
ATOM 1528 O O . TRP A 1 198 ? 22.875 -8.156 -9.383 1 97 198 TRP A O 1
ATOM 1538 N N . TYR A 1 199 ? 20.688 -8.484 -9.789 1 97.62 199 TYR A N 1
ATOM 1539 C CA . TYR A 1 199 ? 20.719 -9.852 -9.281 1 97.62 199 TYR A CA 1
ATOM 1540 C C . TYR A 1 199 ? 20.594 -10.859 -10.414 1 97.62 199 TYR A C 1
ATOM 1542 O O . TYR A 1 199 ? 21.438 -11.75 -10.547 1 97.62 199 TYR A O 1
ATOM 1550 N N . ASP A 1 200 ? 19.625 -10.672 -11.266 1 95.94 200 ASP A N 1
ATOM 1551 C CA . ASP A 1 200 ? 19.281 -11.664 -12.281 1 95.94 200 ASP A CA 1
ATOM 1552 C C . ASP A 1 200 ? 20.375 -11.766 -13.344 1 95.94 200 ASP A C 1
ATOM 1554 O O . ASP A 1 200 ? 20.5 -12.797 -14.016 1 95.94 200 ASP A O 1
ATOM 1558 N N . GLY A 1 201 ? 21.156 -10.688 -13.523 1 95.5 201 GLY A N 1
ATOM 1559 C CA . GLY A 1 201 ? 22.281 -10.766 -14.43 1 95.5 201 GLY A CA 1
ATOM 1560 C C . GLY A 1 201 ? 23.344 -11.75 -13.961 1 95.5 201 GLY A C 1
ATOM 1561 O O . GLY A 1 201 ? 24.172 -12.203 -14.766 1 95.5 201 GLY A O 1
ATOM 1562 N N . GLU A 1 202 ? 23.266 -12.055 -12.695 1 96.06 202 GLU A N 1
ATOM 1563 C CA . GLU A 1 202 ? 24.219 -12.992 -12.102 1 96.06 202 GLU A CA 1
ATOM 1564 C C . GLU A 1 202 ? 23.531 -14.305 -11.719 1 96.06 202 GLU A C 1
ATOM 1566 O O . GLU A 1 202 ? 24.078 -15.086 -10.93 1 96.06 202 GLU A O 1
ATOM 1571 N N . SER A 1 203 ? 22.375 -14.492 -12.258 1 94.88 203 SER A N 1
ATOM 1572 C CA . SER A 1 203 ? 21.594 -15.68 -11.914 1 94.88 203 SER A CA 1
ATOM 1573 C C . SER A 1 203 ? 21.594 -16.688 -13.055 1 94.88 203 SER A C 1
ATOM 1575 O O . SER A 1 203 ? 21.875 -16.344 -14.203 1 94.88 203 SER A O 1
ATOM 1577 N N . GLY A 1 204 ? 21.344 -17.969 -12.688 1 93.5 204 GLY A N 1
ATOM 1578 C CA . GLY A 1 204 ? 21.203 -19.016 -13.68 1 93.5 204 GLY A CA 1
ATOM 1579 C C . GLY A 1 204 ? 22.406 -19.156 -14.578 1 93.5 204 GLY A C 1
ATOM 1580 O O . GLY A 1 204 ? 23.531 -19.25 -14.102 1 93.5 204 GLY A O 1
ATOM 1581 N N . ALA A 1 205 ? 22.188 -19.141 -15.906 1 89 205 ALA A N 1
ATOM 1582 C CA . ALA A 1 205 ? 23.234 -19.344 -16.906 1 89 205 ALA A CA 1
ATOM 1583 C C . ALA A 1 205 ? 24.219 -18.172 -16.906 1 89 205 ALA A C 1
ATOM 1585 O O . ALA A 1 205 ? 25.359 -18.312 -17.328 1 89 205 ALA A O 1
ATOM 1586 N N . GLY A 1 206 ? 23.75 -17.062 -16.359 1 86.31 206 GLY A N 1
ATOM 1587 C CA . GLY A 1 206 ? 24.578 -15.859 -16.344 1 86.31 206 GLY A CA 1
ATOM 1588 C C . GLY A 1 206 ? 25.469 -15.773 -15.117 1 86.31 206 GLY A C 1
ATOM 1589 O O . GLY A 1 206 ? 26.281 -14.859 -15.008 1 86.31 206 GLY A O 1
ATOM 1590 N N . GLY A 1 207 ? 25.281 -16.812 -14.227 1 90.69 207 GLY A N 1
ATOM 1591 C CA . GLY A 1 207 ? 26.047 -16.766 -12.992 1 90.69 207 GLY A CA 1
ATOM 1592 C C . GLY A 1 207 ? 25.656 -17.875 -12.016 1 90.69 207 GLY A C 1
ATOM 1593 O O . GLY A 1 207 ? 25.188 -18.938 -12.422 1 90.69 207 GLY A O 1
ATOM 1594 N N . LYS A 1 208 ? 25.969 -17.562 -10.734 1 93.5 208 LYS A N 1
ATOM 1595 C CA . LYS A 1 208 ? 25.781 -18.609 -9.742 1 93.5 208 LYS A CA 1
ATOM 1596 C C . LYS A 1 208 ? 24.594 -18.312 -8.836 1 93.5 208 LYS A C 1
ATOM 1598 O O . LYS A 1 208 ? 24.172 -19.172 -8.062 1 93.5 208 LYS A O 1
ATOM 1603 N N . ARG A 1 209 ? 24.016 -17.141 -9.031 1 95.88 209 ARG A N 1
ATOM 1604 C CA . ARG A 1 209 ? 22.875 -16.797 -8.188 1 95.88 209 ARG A CA 1
ATOM 1605 C C . ARG A 1 209 ? 21.609 -17.531 -8.648 1 95.88 209 ARG A C 1
ATOM 1607 O O . ARG A 1 209 ? 21.5 -17.906 -9.812 1 95.88 209 ARG A O 1
ATOM 1614 N N . ASN A 1 210 ? 20.75 -17.781 -7.695 1 97.06 210 ASN A N 1
ATOM 1615 C CA . ASN A 1 210 ? 19.469 -18.438 -7.93 1 97.06 210 ASN A CA 1
ATOM 1616 C C . ASN A 1 210 ? 18.297 -17.531 -7.613 1 97.06 210 ASN A C 1
ATOM 1618 O O . ASN A 1 210 ? 17.953 -17.328 -6.445 1 97.06 210 ASN A O 1
ATOM 1622 N N . ARG A 1 211 ? 17.625 -17.031 -8.609 1 96.88 211 ARG A N 1
ATOM 1623 C CA . ARG A 1 211 ? 16.547 -16.078 -8.406 1 96.88 211 ARG A CA 1
ATOM 1624 C C . ARG A 1 211 ? 15.336 -16.766 -7.77 1 96.88 211 ARG A C 1
ATOM 1626 O O . ARG A 1 211 ? 14.422 -16.094 -7.285 1 96.88 211 ARG A O 1
ATOM 1633 N N . PHE A 1 212 ? 15.344 -18.094 -7.703 1 97.25 212 PHE A N 1
ATOM 1634 C CA . PHE A 1 212 ? 14.211 -18.828 -7.164 1 97.25 212 PHE A CA 1
ATOM 1635 C C . PHE A 1 212 ? 14.406 -19.109 -5.68 1 97.25 212 PHE A C 1
ATOM 1637 O O . PHE A 1 212 ? 13.484 -19.578 -5.004 1 97.25 212 PHE A O 1
ATOM 1644 N N . ASP A 1 213 ? 15.523 -18.891 -5.184 1 97 213 ASP A N 1
ATOM 1645 C CA . ASP A 1 213 ? 15.883 -18.984 -3.773 1 97 213 ASP A CA 1
ATOM 1646 C C . ASP A 1 213 ? 17.141 -18.172 -3.48 1 97 213 ASP A C 1
ATOM 1648 O O . ASP A 1 213 ? 18.266 -18.641 -3.709 1 97 213 ASP A O 1
ATOM 1652 N N . ILE A 1 214 ? 17.016 -17.094 -2.881 1 97 214 ILE A N 1
ATOM 1653 C CA . ILE A 1 214 ? 18.094 -16.125 -2.764 1 97 214 ILE A CA 1
ATOM 1654 C C . ILE A 1 214 ? 19.141 -16.641 -1.774 1 97 214 ILE A C 1
ATOM 1656 O O . ILE A 1 214 ? 20.219 -16.047 -1.637 1 97 214 ILE A O 1
ATOM 1660 N N . THR A 1 215 ? 18.875 -17.797 -1.086 1 95.88 215 THR A N 1
ATOM 1661 C CA . THR A 1 215 ? 19.797 -18.297 -0.085 1 95.88 215 THR A CA 1
ATOM 1662 C C . THR A 1 215 ? 20.656 -19.406 -0.664 1 95.88 215 THR A C 1
ATOM 1664 O O . THR A 1 215 ? 21.562 -19.922 0.007 1 95.88 215 THR A O 1
ATOM 1667 N N . ARG A 1 216 ? 20.344 -19.781 -1.89 1 93.94 216 ARG A N 1
ATOM 1668 C CA . ARG A 1 216 ? 21.047 -20.906 -2.494 1 93.94 216 ARG A CA 1
ATOM 1669 C C . ARG A 1 216 ? 21.641 -20.516 -3.85 1 93.94 216 ARG A C 1
ATOM 1671 O O . ARG A 1 216 ? 21.062 -19.703 -4.57 1 93.94 216 ARG A O 1
ATOM 1678 N N . PRO A 1 217 ? 22.781 -21.172 -4.168 1 95.12 217 PRO A N 1
ATOM 1679 C CA . PRO A 1 217 ? 23.297 -20.953 -5.52 1 95.12 217 PRO A CA 1
ATOM 1680 C C . PRO A 1 217 ? 22.5 -21.719 -6.586 1 95.12 217 PRO A C 1
ATOM 1682 O O . PRO A 1 217 ? 21.703 -22.594 -6.254 1 95.12 217 PRO A O 1
ATOM 1685 N N . CYS A 1 218 ? 22.656 -21.297 -7.781 1 95.69 218 CYS A N 1
ATOM 1686 C CA . CYS A 1 218 ? 22.109 -22.062 -8.898 1 95.69 218 CYS A CA 1
ATOM 1687 C C . CYS A 1 218 ? 22.922 -23.328 -9.125 1 95.69 218 CYS A C 1
ATOM 1689 O O . CYS A 1 218 ? 24.094 -23.266 -9.516 1 95.69 218 CYS A O 1
ATOM 1691 N N . GLU A 1 219 ? 22.297 -24.422 -8.977 1 88.69 219 GLU A N 1
ATOM 1692 C CA . GLU A 1 219 ? 23 -25.703 -9.008 1 88.69 219 GLU A CA 1
ATOM 1693 C C . GLU A 1 219 ? 23.188 -26.203 -10.438 1 88.69 219 GLU A C 1
ATOM 1695 O O . GLU A 1 219 ? 24.203 -26.812 -10.773 1 88.69 219 GLU A O 1
ATOM 1700 N N . SER A 1 220 ? 22.266 -25.938 -11.273 1 90.25 220 SER A N 1
ATOM 1701 C CA . SER A 1 220 ? 22.266 -26.516 -12.617 1 90.25 220 SER A CA 1
ATOM 1702 C C . SER A 1 220 ? 22.969 -25.594 -13.609 1 90.25 220 SER A C 1
ATOM 1704 O O . SER A 1 220 ? 23.297 -26.016 -14.719 1 90.25 220 SER A O 1
ATOM 1706 N N . GLY A 1 221 ? 23.078 -24.359 -13.219 1 88.69 221 GLY A N 1
ATOM 1707 C CA . GLY A 1 221 ? 23.75 -23.406 -14.086 1 88.69 221 GLY A CA 1
ATOM 1708 C C . GLY A 1 221 ? 22.922 -22.969 -15.273 1 88.69 221 GLY A C 1
ATOM 1709 O O . GLY A 1 221 ? 23.438 -22.406 -16.234 1 88.69 221 GLY A O 1
ATOM 1710 N N . ASP A 1 222 ? 21.734 -23.422 -15.289 1 88.69 222 ASP A N 1
ATOM 1711 C CA . ASP A 1 222 ? 20.781 -22.984 -16.312 1 88.69 222 ASP A CA 1
ATOM 1712 C C . ASP A 1 222 ? 19.75 -22.016 -15.719 1 88.69 222 ASP A C 1
ATOM 1714 O O . ASP A 1 222 ? 19.812 -21.688 -14.539 1 88.69 222 ASP A O 1
ATOM 1718 N N . ASP A 1 223 ? 18.797 -21.562 -16.5 1 86.75 223 ASP A N 1
ATOM 1719 C CA . ASP A 1 223 ? 17.875 -20.516 -16.078 1 86.75 223 ASP A CA 1
ATOM 1720 C C . ASP A 1 223 ? 16.828 -21.047 -15.102 1 86.75 223 ASP A C 1
ATOM 1722 O O . ASP A 1 223 ? 16.141 -20.281 -14.422 1 86.75 223 ASP A O 1
ATOM 1726 N N . LEU A 1 224 ? 16.656 -22.297 -15.008 1 88.19 224 LEU A N 1
ATOM 1727 C CA . LEU A 1 224 ? 15.703 -22.891 -14.078 1 88.19 224 LEU A CA 1
ATOM 1728 C C . LEU A 1 224 ? 16.344 -23.094 -12.703 1 88.19 224 LEU A C 1
ATOM 1730 O O . LEU A 1 224 ? 15.641 -23.109 -11.688 1 88.19 224 LEU A O 1
ATOM 1734 N N . CYS A 1 225 ? 17.719 -23.359 -12.672 1 92.44 225 CYS A N 1
ATOM 1735 C CA . CYS A 1 225 ? 18.562 -23.453 -11.484 1 92.44 225 CYS A CA 1
ATOM 1736 C C . CYS A 1 225 ? 18.234 -24.688 -10.664 1 92.44 225 CYS A C 1
ATOM 1738 O O . CYS A 1 225 ? 18.766 -24.875 -9.57 1 92.44 225 CYS A O 1
ATOM 1740 N N . TYR A 1 226 ? 17.344 -25.609 -11.039 1 89.88 226 TYR A N 1
ATOM 1741 C CA . TYR A 1 226 ? 17.031 -26.859 -10.367 1 89.88 226 TYR A CA 1
ATOM 1742 C C . TYR A 1 226 ? 17.531 -28.062 -11.188 1 89.88 226 TYR A C 1
ATOM 1744 O O . TYR A 1 226 ? 17.188 -28.203 -12.359 1 89.88 226 TYR A O 1
ATOM 1752 N N . LYS A 1 227 ? 18.328 -28.875 -10.516 1 92 227 LYS A N 1
ATOM 1753 C CA . LYS A 1 227 ? 18.859 -30.047 -11.203 1 92 227 LYS A CA 1
ATOM 1754 C C . LYS A 1 227 ? 17.75 -30.984 -11.641 1 92 227 LYS A C 1
ATOM 1756 O O . LYS A 1 227 ? 17.875 -31.672 -12.656 1 92 227 LYS A O 1
ATOM 1761 N N . GLU A 1 228 ? 16.672 -30.938 -10.898 1 93.12 228 GLU A N 1
ATOM 1762 C CA . GLU A 1 228 ? 15.539 -31.828 -11.172 1 93.12 228 GLU A CA 1
ATOM 1763 C C . GLU A 1 228 ? 14.984 -31.609 -12.57 1 93.12 228 GLU A C 1
ATOM 1765 O O . GLU A 1 228 ? 14.531 -32.562 -13.219 1 93.12 228 GLU A O 1
ATOM 1770 N N . ALA A 1 229 ? 15.016 -30.375 -13 1 90.94 229 ALA A N 1
ATOM 1771 C CA . ALA A 1 229 ? 14.477 -30.062 -14.32 1 90.94 229 ALA A CA 1
ATOM 1772 C C . ALA A 1 229 ? 15.18 -30.875 -15.406 1 90.94 229 ALA A C 1
ATOM 1774 O O . ALA A 1 229 ? 14.523 -31.453 -16.281 1 90.94 229 ALA A O 1
ATOM 1775 N N . GLY A 1 230 ? 16.5 -30.906 -15.328 1 92.12 230 GLY A N 1
ATOM 1776 C CA . GLY A 1 230 ? 17.266 -31.703 -16.281 1 92.12 230 GLY A CA 1
ATOM 1777 C C . GLY A 1 230 ? 17.047 -33.188 -16.141 1 92.12 230 GLY A C 1
ATOM 1778 O O . GLY A 1 230 ? 17 -33.906 -17.141 1 92.12 230 GLY A O 1
ATOM 1779 N N . LEU A 1 231 ? 16.891 -33.625 -14.969 1 95.06 231 LEU A N 1
ATOM 1780 C CA . LEU A 1 231 ? 16.656 -35.031 -14.703 1 95.06 231 LEU A CA 1
ATOM 1781 C C . LEU A 1 231 ? 15.289 -35.469 -15.219 1 95.06 231 LEU A C 1
ATOM 1783 O O . LEU A 1 231 ? 15.141 -36.562 -15.766 1 95.06 231 LEU A O 1
ATOM 1787 N N . ILE A 1 232 ? 14.344 -34.594 -15.039 1 95.12 232 ILE A N 1
ATOM 1788 C CA . ILE A 1 232 ? 12.992 -34.875 -15.516 1 95.12 232 ILE A CA 1
ATOM 1789 C C . ILE A 1 232 ? 12.992 -34.969 -17.047 1 95.12 232 ILE A C 1
ATOM 1791 O O . ILE A 1 232 ? 12.398 -35.906 -17.609 1 95.12 232 ILE A O 1
ATOM 1795 N N . GLU A 1 233 ? 13.633 -34 -17.641 1 93.75 233 GLU A N 1
ATOM 1796 C CA . GLU A 1 233 ? 13.727 -34.031 -19.094 1 93.75 233 GLU A CA 1
ATOM 1797 C C . GLU A 1 233 ? 14.383 -35.312 -19.594 1 93.75 233 GLU A C 1
ATOM 1799 O O . GLU A 1 233 ? 13.898 -35.938 -20.531 1 93.75 233 GLU A O 1
ATOM 1804 N N . LYS A 1 234 ? 15.453 -35.719 -18.969 1 94.44 234 LYS A N 1
ATOM 1805 C CA . LYS A 1 234 ? 16.141 -36.969 -19.312 1 94.44 234 LYS A CA 1
ATOM 1806 C C . LYS A 1 234 ? 15.211 -38.156 -19.141 1 94.44 234 LYS A C 1
ATOM 1808 O O . LYS A 1 234 ? 15.125 -39 -20.031 1 94.44 234 LYS A O 1
ATOM 1813 N N . TYR A 1 235 ? 14.602 -38.219 -18.094 1 96 235 TYR A N 1
ATOM 1814 C CA . TYR A 1 235 ? 13.719 -39.312 -17.766 1 96 235 TYR A CA 1
ATOM 1815 C C . TYR A 1 235 ? 12.562 -39.406 -18.766 1 96 235 TYR A C 1
ATOM 1817 O O . TYR A 1 235 ? 12.258 -40.5 -19.266 1 96 235 TYR A O 1
ATOM 1825 N N . LEU A 1 236 ? 11.938 -38.281 -19.047 1 95 236 LEU A N 1
ATOM 1826 C CA . LEU A 1 236 ? 10.742 -38.25 -19.875 1 95 236 LEU A CA 1
ATOM 1827 C C . LEU A 1 236 ? 11.086 -38.531 -21.328 1 95 236 LEU A C 1
ATOM 1829 O O . LEU A 1 236 ? 10.211 -38.906 -22.125 1 95 236 LEU A O 1
ATOM 1833 N N . ASN A 1 237 ? 12.359 -38.406 -21.672 1 95.06 237 ASN A N 1
ATOM 1834 C CA . ASN A 1 237 ? 12.781 -38.656 -23.047 1 95.06 237 ASN A CA 1
ATOM 1835 C C . ASN A 1 237 ? 13.258 -40.094 -23.234 1 95.06 237 ASN A C 1
ATOM 1837 O O . ASN A 1 237 ? 13.68 -40.469 -24.328 1 95.06 237 ASN A O 1
ATOM 1841 N N . THR A 1 238 ? 13.203 -40.875 -22.156 1 94.62 238 THR A N 1
ATOM 1842 C CA . THR A 1 238 ? 13.578 -42.281 -22.312 1 94.62 238 THR A CA 1
ATOM 1843 C C . THR A 1 238 ? 12.555 -43.031 -23.172 1 94.62 238 THR A C 1
ATOM 1845 O O . THR A 1 238 ? 11.359 -42.75 -23.094 1 94.62 238 THR A O 1
ATOM 1848 N N . PRO A 1 239 ? 13.055 -44 -23.891 1 93.69 239 PRO A N 1
ATOM 1849 C CA . PRO A 1 239 ? 12.125 -44.781 -24.719 1 93.69 239 PRO A CA 1
ATOM 1850 C C . PRO A 1 239 ? 11.023 -45.469 -23.906 1 93.69 239 PRO A C 1
ATOM 1852 O O . PRO A 1 239 ? 9.875 -45.531 -24.359 1 93.69 239 PRO A O 1
ATOM 1855 N N . LYS A 1 240 ? 11.359 -45.875 -22.797 1 94.12 240 LYS A N 1
ATOM 1856 C CA . LYS A 1 240 ? 10.383 -46.531 -21.922 1 94.12 240 LYS A CA 1
ATOM 1857 C C . LYS A 1 240 ? 9.219 -45.594 -21.594 1 94.12 240 LYS A C 1
ATOM 1859 O O . LYS A 1 240 ? 8.062 -46 -21.641 1 94.12 240 LYS A O 1
ATOM 1864 N N . VAL A 1 241 ? 9.531 -44.375 -21.234 1 93.38 241 VAL A N 1
ATOM 1865 C CA . VAL A 1 241 ? 8.5 -43.438 -20.875 1 93.38 241 VAL A CA 1
ATOM 1866 C C . VAL A 1 241 ? 7.691 -43.031 -22.109 1 93.38 241 VAL A C 1
ATOM 1868 O O . VAL A 1 241 ? 6.465 -42.938 -22.047 1 93.38 241 VAL A O 1
ATOM 1871 N N . PHE A 1 242 ? 8.344 -42.75 -23.203 1 93.38 242 PHE A N 1
ATOM 1872 C CA . PHE A 1 242 ? 7.672 -42.406 -24.453 1 93.38 242 PHE A CA 1
ATOM 1873 C C . PHE A 1 242 ? 6.672 -43.5 -24.828 1 93.38 242 PHE A C 1
ATOM 1875 O O . PHE A 1 242 ? 5.535 -43.188 -25.203 1 93.38 242 PHE A O 1
ATOM 1882 N N . ASP A 1 243 ? 7.102 -44.719 -24.703 1 93.5 243 ASP A N 1
ATOM 1883 C CA . ASP A 1 243 ? 6.254 -45.875 -25.031 1 93.5 243 ASP A CA 1
ATOM 1884 C C . ASP A 1 243 ? 5.066 -45.969 -24.078 1 93.5 243 ASP A C 1
ATOM 1886 O O . ASP A 1 243 ? 3.934 -46.188 -24.516 1 93.5 243 ASP A O 1
ATOM 1890 N N . ALA A 1 244 ? 5.383 -45.844 -22.859 1 93.25 244 ALA A N 1
ATOM 1891 C CA . ALA A 1 244 ? 4.352 -45.969 -21.844 1 93.25 244 ALA A CA 1
ATOM 1892 C C . ALA A 1 244 ? 3.273 -44.906 -22 1 93.25 244 ALA A C 1
ATOM 1894 O O . ALA A 1 244 ? 2.098 -45.156 -21.719 1 93.25 244 ALA A O 1
ATOM 1895 N N . LEU A 1 245 ? 3.607 -43.688 -22.438 1 90.69 245 LEU A N 1
ATOM 1896 C CA . LEU A 1 245 ? 2.674 -42.594 -22.547 1 90.69 245 LEU A CA 1
ATOM 1897 C C . LEU A 1 245 ? 1.995 -42.562 -23.922 1 90.69 245 LEU A C 1
ATOM 1899 O O . LEU A 1 245 ? 1.012 -41.844 -24.125 1 90.69 245 LEU A O 1
ATOM 1903 N N . GLY A 1 246 ? 2.482 -43.406 -24.766 1 91.19 246 GLY A N 1
ATOM 1904 C CA . GLY A 1 246 ? 1.949 -43.406 -26.109 1 91.19 246 GLY A CA 1
ATOM 1905 C C . GLY A 1 246 ? 2.104 -42.062 -26.812 1 91.19 246 GLY A C 1
ATOM 1906 O O . GLY A 1 246 ? 1.148 -41.562 -27.391 1 91.19 246 GLY A O 1
ATOM 1907 N N . VAL A 1 247 ? 3.234 -41.438 -26.703 1 89.81 247 VAL A N 1
ATOM 1908 C CA . VAL A 1 247 ? 3.508 -40.125 -27.266 1 89.81 247 VAL A CA 1
ATOM 1909 C C . VAL A 1 247 ? 3.342 -40.188 -28.797 1 89.81 247 VAL A C 1
ATOM 1911 O O . VAL A 1 247 ? 3.924 -41.062 -29.453 1 89.81 247 VAL A O 1
ATOM 1914 N N . PRO A 1 248 ? 2.525 -39.312 -29.266 1 86.88 248 PRO A N 1
ATOM 1915 C CA . PRO A 1 248 ? 2.324 -39.312 -30.719 1 86.88 248 PRO A CA 1
ATOM 1916 C C . PRO A 1 248 ? 3.613 -39.062 -31.5 1 86.88 248 PRO A C 1
ATOM 1918 O O . PRO A 1 248 ? 4.531 -38.406 -30.984 1 86.88 248 PRO A O 1
ATOM 1921 N N . SER A 1 249 ? 3.545 -39.5 -32.75 1 86.88 249 SER A N 1
ATOM 1922 C CA . SER A 1 249 ? 4.738 -39.406 -33.562 1 86.88 249 SER A CA 1
ATOM 1923 C C . SER A 1 249 ? 5.109 -37.969 -33.875 1 86.88 249 SER A C 1
ATOM 1925 O O . SER A 1 249 ? 6.258 -37.688 -34.219 1 86.88 249 SER A O 1
ATOM 1927 N N . ALA A 1 250 ? 4.145 -37.125 -33.75 1 84.62 250 ALA A N 1
ATOM 1928 C CA . ALA A 1 250 ? 4.387 -35.719 -34 1 84.62 250 ALA A CA 1
ATOM 1929 C C . ALA A 1 250 ? 5.344 -35.125 -32.969 1 84.62 250 ALA A C 1
ATOM 1931 O O . ALA A 1 250 ? 5.965 -34.094 -33.219 1 84.62 250 ALA A O 1
ATOM 1932 N N . VAL A 1 251 ? 5.473 -35.75 -31.828 1 88.19 251 VAL A N 1
ATOM 1933 C CA . VAL A 1 251 ? 6.355 -35.312 -30.766 1 88.19 251 VAL A CA 1
ATOM 1934 C C . VAL A 1 251 ? 7.602 -36.188 -30.719 1 88.19 251 VAL A C 1
ATOM 1936 O O . VAL A 1 251 ? 7.504 -37.406 -30.547 1 88.19 251 VAL A O 1
ATOM 1939 N N . THR A 1 252 ? 8.734 -35.562 -30.891 1 87.5 252 THR A N 1
ATOM 1940 C CA . THR A 1 252 ? 9.953 -36.344 -30.984 1 87.5 252 THR A CA 1
ATOM 1941 C C . THR A 1 252 ? 10.797 -36.219 -29.719 1 87.5 252 THR A C 1
ATOM 1943 O O . THR A 1 252 ? 11.711 -37 -29.469 1 87.5 252 THR A O 1
ATOM 1946 N N . ASN A 1 253 ? 10.5 -35.219 -29.031 1 89.88 253 ASN A N 1
ATOM 1947 C CA . ASN A 1 253 ? 11.242 -35 -27.797 1 89.88 253 ASN A CA 1
ATOM 1948 C C . ASN A 1 253 ? 10.43 -34.219 -26.797 1 89.88 253 ASN A C 1
ATOM 1950 O O . ASN A 1 253 ? 9.539 -33.438 -27.172 1 89.88 253 ASN A O 1
ATOM 1954 N N . TYR A 1 254 ? 10.688 -34.5 -25.547 1 92 254 TYR A N 1
ATOM 1955 C CA . TYR A 1 254 ? 10.156 -33.656 -24.469 1 92 254 TYR A CA 1
ATOM 1956 C C . TYR A 1 254 ? 11.141 -32.562 -24.078 1 92 254 TYR A C 1
ATOM 1958 O O . TYR A 1 254 ? 12.328 -32.844 -23.906 1 92 254 TYR A O 1
ATOM 1966 N N . SER A 1 255 ? 10.633 -31.375 -24 1 87.56 255 SER A N 1
ATOM 1967 C CA . SER A 1 255 ? 11.43 -30.266 -23.484 1 87.56 255 SER A CA 1
ATOM 1968 C C . SER A 1 255 ? 10.727 -29.578 -22.312 1 87.56 255 SER A C 1
ATOM 1970 O O . SER A 1 255 ? 9.531 -29.281 -22.391 1 87.56 255 SER A O 1
ATOM 1972 N N . ILE A 1 256 ? 11.523 -29.406 -21.297 1 85 256 ILE A N 1
ATOM 1973 C CA . ILE A 1 256 ? 10.977 -28.75 -20.109 1 85 256 ILE A CA 1
ATOM 1974 C C . ILE A 1 256 ? 10.664 -27.281 -20.438 1 85 256 ILE A C 1
ATOM 1976 O O . ILE A 1 256 ? 9.773 -26.688 -19.828 1 85 256 ILE A O 1
ATOM 1980 N N . TYR A 1 257 ? 11.43 -26.688 -21.312 1 82.5 257 TYR A N 1
ATOM 1981 C CA . TYR A 1 257 ? 11.289 -25.297 -21.703 1 82.5 257 TYR A CA 1
ATOM 1982 C C . TYR A 1 257 ? 11.023 -25.172 -23.203 1 82.5 257 TYR A C 1
ATOM 1984 O O . TYR A 1 257 ? 11.781 -25.703 -24.016 1 82.5 257 TYR A O 1
ATOM 1992 N N . ALA A 1 258 ? 9.883 -24.547 -23.547 1 87.5 258 ALA A N 1
ATOM 1993 C CA . ALA A 1 258 ? 9.555 -24.328 -24.953 1 87.5 258 ALA A CA 1
ATOM 1994 C C . ALA A 1 258 ? 9.906 -22.906 -25.375 1 87.5 258 ALA A C 1
ATOM 1996 O O . ALA A 1 258 ? 9.117 -21.969 -25.188 1 87.5 258 ALA A O 1
ATOM 1997 N N . MET A 1 259 ? 10.953 -22.781 -26.031 1 88.19 259 MET A N 1
ATOM 1998 C CA . MET A 1 259 ? 11.508 -21.484 -26.391 1 88.19 259 MET A CA 1
ATOM 1999 C C . MET A 1 259 ? 10.586 -20.734 -27.344 1 88.19 259 MET A C 1
ATOM 2001 O O . MET A 1 259 ? 10.43 -19.516 -27.25 1 88.19 259 MET A O 1
ATOM 2005 N N . ASP A 1 260 ? 9.977 -21.469 -28.266 1 89.38 260 ASP A N 1
ATOM 2006 C CA . ASP A 1 260 ? 9.078 -20.844 -29.234 1 89.38 260 ASP A CA 1
ATOM 2007 C C . ASP A 1 260 ? 7.887 -20.188 -28.547 1 89.38 260 ASP A C 1
ATOM 2009 O O . ASP A 1 260 ? 7.445 -19.109 -28.938 1 89.38 260 ASP A O 1
ATOM 2013 N N . VAL A 1 261 ? 7.406 -20.891 -27.547 1 90.94 261 VAL A N 1
ATOM 2014 C CA . VAL A 1 261 ? 6.285 -20.359 -26.781 1 90.94 261 VAL A CA 1
ATOM 2015 C C . VAL A 1 261 ? 6.742 -19.125 -26 1 90.94 261 VAL A C 1
ATOM 2017 O O . VAL A 1 261 ? 6.035 -18.125 -25.938 1 90.94 261 VAL A O 1
ATOM 2020 N N . GLU A 1 262 ? 7.906 -19.203 -25.422 1 90.31 262 GLU A N 1
ATOM 2021 C CA . GLU A 1 262 ? 8.445 -18.062 -24.672 1 90.31 262 GLU A CA 1
ATOM 2022 C C . GLU A 1 262 ? 8.562 -16.828 -25.562 1 90.31 262 GLU A C 1
ATOM 2024 O O . GLU A 1 262 ? 8.188 -15.734 -25.156 1 90.31 262 GLU A O 1
ATOM 2029 N N . VAL A 1 263 ? 9.07 -17.031 -26.75 1 90.81 263 VAL A N 1
ATOM 2030 C CA . VAL A 1 263 ? 9.234 -15.93 -27.688 1 90.81 263 VAL A CA 1
ATOM 2031 C C . VAL A 1 263 ? 7.863 -15.375 -28.078 1 90.81 263 VAL A C 1
ATOM 2033 O O . VAL A 1 263 ? 7.668 -14.156 -28.125 1 90.81 263 VAL A O 1
ATOM 2036 N N . ALA A 1 264 ? 6.953 -16.297 -28.344 1 92.19 264 ALA A N 1
ATOM 2037 C CA . ALA A 1 264 ? 5.605 -15.875 -28.719 1 92.19 264 ALA A CA 1
ATOM 2038 C C . ALA A 1 264 ? 4.965 -15.055 -27.594 1 92.19 264 ALA A C 1
ATOM 2040 O O . ALA A 1 264 ? 4.312 -14.039 -27.875 1 92.19 264 ALA A O 1
ATOM 2041 N N . PHE A 1 265 ? 5.172 -15.484 -26.391 1 91.62 265 PHE A N 1
ATOM 2042 C CA . PHE A 1 265 ? 4.605 -14.781 -25.25 1 91.62 265 PHE A CA 1
ATOM 2043 C C . PHE A 1 265 ? 5.266 -13.414 -25.078 1 91.62 265 PHE A C 1
ATOM 2045 O O . PHE A 1 265 ? 4.613 -12.453 -24.672 1 91.62 265 PHE A O 1
ATOM 2052 N N . SER A 1 266 ? 6.539 -13.328 -25.328 1 88.06 266 SER A N 1
ATOM 2053 C CA . SER A 1 266 ? 7.242 -12.055 -25.281 1 88.06 266 SER A CA 1
ATOM 2054 C C . SER A 1 266 ? 6.707 -11.086 -26.328 1 88.06 266 SER A C 1
ATOM 2056 O O . SER A 1 266 ? 6.492 -9.906 -26.047 1 88.06 266 SER A O 1
ATOM 2058 N N . LEU A 1 267 ? 6.43 -11.609 -27.484 1 86.62 267 LEU A N 1
ATOM 2059 C CA . LEU A 1 267 ? 5.926 -10.797 -28.578 1 86.62 267 LEU A CA 1
ATOM 2060 C C . LEU A 1 267 ? 4.48 -10.383 -28.344 1 86.62 267 LEU A C 1
ATOM 2062 O O . LEU A 1 267 ? 4.039 -9.336 -28.812 1 86.62 267 LEU A O 1
ATOM 2066 N N . GLY A 1 268 ? 3.822 -11.188 -27.609 1 87.75 268 GLY A N 1
ATOM 2067 C CA . GLY A 1 268 ? 2.439 -10.891 -27.266 1 87.75 268 GLY A CA 1
ATOM 2068 C C . GLY A 1 268 ? 2.301 -10.016 -26.031 1 87.75 268 GLY A C 1
ATOM 2069 O O . GLY A 1 268 ? 1.188 -9.727 -25.594 1 87.75 268 GLY A O 1
ATOM 2070 N N . TYR A 1 269 ? 3.416 -9.578 -25.375 1 86.75 269 TYR A N 1
ATOM 2071 C CA . TYR A 1 269 ? 3.568 -8.695 -24.234 1 86.75 269 TYR A CA 1
ATOM 2072 C C . TYR A 1 269 ? 2.801 -9.227 -23.031 1 86.75 269 TYR A C 1
ATOM 2074 O O . TYR A 1 269 ? 2.338 -8.461 -22.188 1 86.75 269 TYR A O 1
ATOM 2082 N N . ASP A 1 270 ? 2.561 -10.508 -23.031 1 91.19 270 ASP A N 1
ATOM 2083 C CA . ASP A 1 270 ? 1.864 -11.156 -21.922 1 91.19 270 ASP A CA 1
ATOM 2084 C C . ASP A 1 270 ? 2.635 -10.984 -20.609 1 91.19 270 ASP A C 1
ATOM 2086 O O . ASP A 1 270 ? 2.035 -10.852 -19.547 1 91.19 270 ASP A O 1
ATOM 2090 N N . GLN A 1 271 ? 3.92 -10.898 -20.703 1 92.25 271 GLN A N 1
ATOM 2091 C CA . GLN A 1 271 ? 4.785 -10.875 -19.531 1 92.25 271 GLN A CA 1
ATOM 2092 C C . GLN A 1 271 ? 4.828 -9.484 -18.906 1 92.25 271 GLN A C 1
ATOM 2094 O O . GLN A 1 271 ? 5.293 -9.32 -17.781 1 92.25 271 GLN A O 1
ATOM 2099 N N . GLU A 1 272 ? 4.254 -8.484 -19.625 1 92.31 272 GLU A N 1
ATOM 2100 C CA . GLU A 1 272 ? 4.426 -7.105 -19.188 1 92.31 272 GLU A CA 1
ATOM 2101 C C . GLU A 1 272 ? 3.139 -6.547 -18.578 1 92.31 272 GLU A C 1
ATOM 2103 O O . GLU A 1 272 ? 3.125 -5.434 -18.047 1 92.31 272 GLU A O 1
ATOM 2108 N N . ILE A 1 273 ? 2.125 -7.359 -18.578 1 92.5 273 ILE A N 1
ATOM 2109 C CA . ILE A 1 273 ? 0.849 -6.84 -18.094 1 92.5 273 ILE A CA 1
ATOM 2110 C C . ILE A 1 273 ? 0.486 -7.512 -16.766 1 92.5 273 ILE A C 1
ATOM 2112 O O . ILE A 1 273 ? 1.067 -8.539 -16.406 1 92.5 273 ILE A O 1
ATOM 2116 N N . SER A 1 274 ? -0.448 -6.922 -16.094 1 96.31 274 SER A N 1
ATOM 2117 C CA . SER A 1 274 ? -0.941 -7.457 -14.836 1 96.31 274 SER A CA 1
ATOM 2118 C C . SER A 1 274 ? -2.213 -8.273 -15.039 1 96.31 274 SER A C 1
ATOM 2120 O O . SER A 1 274 ? -3.018 -7.973 -15.922 1 96.31 274 SER A O 1
ATOM 2122 N N . THR A 1 275 ? -2.373 -9.336 -14.273 1 97.88 275 THR A N 1
ATOM 2123 C CA . THR A 1 275 ? -3.598 -10.125 -14.312 1 97.88 275 THR A CA 1
ATOM 2124 C C . THR A 1 275 ? -4.438 -9.883 -13.062 1 97.88 275 THR A C 1
ATOM 2126 O O . THR A 1 275 ? -5.285 -10.703 -12.711 1 97.88 275 THR A O 1
ATOM 2129 N N . GLN A 1 276 ? -4.148 -8.773 -12.391 1 97.38 276 GLN A N 1
ATOM 2130 C CA . GLN A 1 276 ? -4.906 -8.383 -11.211 1 97.38 276 GLN A CA 1
ATOM 2131 C C . GLN A 1 276 ? -6.395 -8.289 -11.516 1 97.38 276 GLN A C 1
ATOM 2133 O O . GLN A 1 276 ? -7.234 -8.656 -10.695 1 97.38 276 GLN A O 1
ATOM 2138 N N . SER A 1 277 ? -6.781 -7.777 -12.695 1 97.12 277 SER A N 1
ATOM 2139 C CA . SER A 1 277 ? -8.18 -7.609 -13.07 1 97.12 277 SER A CA 1
ATOM 2140 C C . SER A 1 277 ? -8.891 -8.953 -13.156 1 97.12 277 SER A C 1
ATOM 2142 O O . SER A 1 277 ? -10.078 -9.062 -12.828 1 97.12 277 SER A O 1
ATOM 2144 N N . GLN A 1 278 ? -8.164 -9.953 -13.641 1 98.44 278 GLN A N 1
ATOM 2145 C CA . GLN A 1 278 ? -8.742 -11.289 -13.711 1 98.44 278 GLN A CA 1
ATOM 2146 C C . GLN A 1 278 ? -8.953 -11.875 -12.312 1 98.44 278 GLN A C 1
ATOM 2148 O O . GLN A 1 278 ? -9.938 -12.57 -12.07 1 98.44 278 GLN A O 1
ATOM 2153 N N . ILE A 1 279 ? -8.055 -11.617 -11.406 1 98.62 279 ILE A N 1
ATOM 2154 C CA . ILE A 1 279 ? -8.227 -12.055 -10.031 1 98.62 279 ILE A CA 1
ATOM 2155 C C . ILE A 1 279 ? -9.453 -11.383 -9.422 1 98.62 279 ILE A C 1
ATOM 2157 O O . ILE A 1 279 ? -10.266 -12.031 -8.766 1 98.62 279 ILE A O 1
ATOM 2161 N N . LEU A 1 280 ? -9.562 -10.094 -9.695 1 97.5 280 LEU A N 1
ATOM 2162 C CA . LEU A 1 280 ? -10.727 -9.359 -9.211 1 97.5 280 LEU A CA 1
ATOM 2163 C C . LEU A 1 280 ? -12.016 -9.953 -9.766 1 97.5 280 LEU A C 1
ATOM 2165 O O . LEU A 1 280 ? -13.008 -10.07 -9.047 1 97.5 280 LEU A O 1
ATOM 2169 N N . TYR A 1 281 ? -12.008 -10.281 -11.055 1 97.75 281 TYR A N 1
ATOM 2170 C CA . TYR A 1 281 ? -13.164 -10.891 -11.695 1 97.75 281 TYR A CA 1
ATOM 2171 C C . TYR A 1 281 ? -13.547 -12.195 -11 1 97.75 281 TYR A C 1
ATOM 2173 O O . TYR A 1 281 ? -14.734 -12.461 -10.781 1 97.75 281 TYR A O 1
ATOM 2181 N N . LEU A 1 282 ? -12.539 -12.961 -10.656 1 98.38 282 LEU A N 1
ATOM 2182 C CA . LEU A 1 282 ? -12.797 -14.219 -9.953 1 98.38 282 LEU A CA 1
ATOM 2183 C C . LEU A 1 282 ? -13.453 -13.969 -8.602 1 98.38 282 LEU A C 1
ATOM 2185 O O . LEU A 1 282 ? -14.492 -14.555 -8.297 1 98.38 282 LEU A O 1
ATOM 2189 N N . LEU A 1 283 ? -12.914 -13.062 -7.867 1 97.81 283 LEU A N 1
ATOM 2190 C CA . LEU A 1 283 ? -13.445 -12.75 -6.547 1 97.81 283 LEU A CA 1
ATOM 2191 C C . LEU A 1 283 ? -14.875 -12.219 -6.652 1 97.81 283 LEU A C 1
ATOM 2193 O O . LEU A 1 283 ? -15.734 -12.578 -5.848 1 97.81 283 LEU A O 1
ATOM 2197 N N . ASP A 1 284 ? -15.109 -11.453 -7.672 1 95.25 284 ASP A N 1
ATOM 2198 C CA . ASP A 1 284 ? -16.422 -10.852 -7.883 1 95.25 284 ASP A CA 1
ATOM 2199 C C . ASP A 1 284 ? -17.453 -11.906 -8.281 1 95.25 284 ASP A C 1
ATOM 2201 O O . ASP A 1 284 ? -18.656 -11.641 -8.273 1 95.25 284 ASP A O 1
ATOM 2205 N N . HIS A 1 285 ? -16.984 -13.07 -8.664 1 95.88 285 HIS A N 1
ATOM 2206 C CA . HIS A 1 285 ? -17.891 -14.125 -9.109 1 95.88 285 HIS A CA 1
ATOM 2207 C C . HIS A 1 285 ? -17.797 -15.359 -8.211 1 95.88 285 HIS A C 1
ATOM 2209 O O . HIS A 1 285 ? -17.906 -16.484 -8.688 1 95.88 285 HIS A O 1
ATOM 2215 N N . ASP A 1 286 ? -17.406 -15.148 -6.973 1 95.56 286 ASP A N 1
ATOM 2216 C CA . ASP A 1 286 ? -17.516 -16.109 -5.883 1 95.56 286 ASP A CA 1
ATOM 2217 C C . ASP A 1 286 ? -16.484 -17.234 -6.023 1 95.56 286 ASP A C 1
ATOM 2219 O O . ASP A 1 286 ? -16.75 -18.375 -5.672 1 95.56 286 ASP A O 1
ATOM 2223 N N . ILE A 1 287 ? -15.43 -16.938 -6.699 1 97.81 287 ILE A N 1
ATOM 2224 C CA . ILE A 1 287 ? -14.32 -17.875 -6.758 1 97.81 287 ILE A CA 1
ATOM 2225 C C . ILE A 1 287 ? -13.281 -17.531 -5.695 1 97.81 287 ILE A C 1
ATOM 2227 O O . ILE A 1 287 ? -12.797 -16.391 -5.641 1 97.81 287 ILE A O 1
ATOM 2231 N N . ASP A 1 288 ? -12.945 -18.5 -4.832 1 98.62 288 ASP A N 1
ATOM 2232 C CA . ASP A 1 288 ? -11.938 -18.281 -3.795 1 98.62 288 ASP A CA 1
ATOM 2233 C C . ASP A 1 288 ? -10.531 -18.25 -4.395 1 98.62 288 ASP A C 1
ATOM 2235 O O . ASP A 1 288 ? -10.234 -19 -5.332 1 98.62 288 ASP A O 1
ATOM 2239 N N . VAL A 1 289 ? -9.695 -17.375 -3.893 1 98.88 289 VAL A N 1
ATOM 2240 C CA . VAL A 1 289 ? -8.344 -17.219 -4.414 1 98.88 289 VAL A CA 1
ATOM 2241 C C . VAL A 1 289 ? -7.336 -17.344 -3.273 1 98.88 289 VAL A C 1
ATOM 2243 O O . VAL A 1 289 ? -7.422 -16.625 -2.279 1 98.88 289 VAL A O 1
ATOM 2246 N N . LEU A 1 290 ? -6.391 -18.219 -3.379 1 98.88 290 LEU A N 1
ATOM 2247 C CA . LEU A 1 290 ? -5.258 -18.344 -2.471 1 98.88 290 LEU A CA 1
ATOM 2248 C C . LEU A 1 290 ? -3.953 -17.969 -3.166 1 98.88 290 LEU A C 1
ATOM 2250 O O . LEU A 1 290 ? -3.588 -18.578 -4.18 1 98.88 290 LEU A O 1
ATOM 2254 N N . MET A 1 291 ? -3.361 -16.984 -2.697 1 98.81 291 MET A N 1
ATOM 2255 C CA . MET A 1 291 ? -1.967 -16.703 -3.029 1 98.81 291 MET A CA 1
ATOM 2256 C C . MET A 1 291 ? -1.032 -17.281 -1.97 1 98.81 291 MET A C 1
ATOM 2258 O O . MET A 1 291 ? -1.17 -16.969 -0.784 1 98.81 291 MET A O 1
ATOM 2262 N N . TYR A 1 292 ? -0.121 -18.094 -2.377 1 98.75 292 TYR A N 1
ATOM 2263 C CA . TYR A 1 292 ? 0.846 -18.594 -1.401 1 98.75 292 TYR A CA 1
ATOM 2264 C C . TYR A 1 292 ? 2.271 -18.312 -1.861 1 98.75 292 TYR A C 1
ATOM 2266 O O . TYR A 1 292 ? 2.561 -18.344 -3.059 1 98.75 292 TYR A O 1
ATOM 2274 N N . GLN A 1 293 ? 3.102 -18.047 -0.901 1 98.31 293 GLN A N 1
ATOM 2275 C CA . GLN A 1 293 ? 4.406 -17.469 -1.207 1 98.31 293 GLN A CA 1
ATOM 2276 C C . GLN A 1 293 ? 5.508 -18.125 -0.388 1 98.31 293 GLN A C 1
ATOM 2278 O O . GLN A 1 293 ? 5.375 -18.281 0.828 1 98.31 293 GLN A O 1
ATOM 2283 N N . GLY A 1 294 ? 6.539 -18.641 -1.132 1 98.19 294 GLY A N 1
ATOM 2284 C CA . GLY A 1 294 ? 7.82 -18.797 -0.463 1 98.19 294 GLY A CA 1
ATOM 2285 C C . GLY A 1 294 ? 8.586 -17.5 -0.318 1 98.19 294 GLY A C 1
ATOM 2286 O O . GLY A 1 294 ? 8.859 -16.812 -1.31 1 98.19 294 GLY A O 1
ATOM 2287 N N . ASN A 1 295 ? 9.016 -17.141 0.85 1 96.12 295 ASN A N 1
ATOM 2288 C CA . ASN A 1 295 ? 9.516 -15.797 1.116 1 96.12 295 ASN A CA 1
ATOM 2289 C C . ASN A 1 295 ? 10.945 -15.617 0.609 1 96.12 295 ASN A C 1
ATOM 2291 O O . ASN A 1 295 ? 11.461 -14.5 0.567 1 96.12 295 ASN A O 1
ATOM 2295 N N . LEU A 1 296 ? 11.594 -16.719 0.183 1 97.75 296 LEU A N 1
ATOM 2296 C CA . LEU A 1 296 ? 12.977 -16.641 -0.288 1 97.75 296 LEU A CA 1
ATOM 2297 C C . LEU A 1 296 ? 13.023 -16.484 -1.806 1 97.75 296 LEU A C 1
ATOM 2299 O O . LEU A 1 296 ? 14.102 -16.438 -2.395 1 97.75 296 LEU A O 1
ATOM 2303 N N . ASP A 1 297 ? 11.883 -16.391 -2.4 1 97.94 297 ASP A N 1
ATOM 2304 C CA . ASP A 1 297 ? 11.758 -16.266 -3.85 1 97.94 297 ASP A CA 1
ATOM 2305 C C . ASP A 1 297 ? 11.969 -14.812 -4.281 1 97.94 297 ASP A C 1
ATOM 2307 O O . ASP A 1 297 ? 11.312 -13.906 -3.766 1 97.94 297 ASP A O 1
ATOM 2311 N N . LEU A 1 298 ? 12.812 -14.617 -5.277 1 98.06 298 LEU A N 1
ATOM 2312 C CA . LEU A 1 298 ? 13 -13.289 -5.852 1 98.06 298 LEU A CA 1
ATOM 2313 C C . LEU A 1 298 ? 12.188 -13.133 -7.133 1 98.06 298 LEU A C 1
ATOM 2315 O O . LEU A 1 298 ? 11.68 -12.047 -7.426 1 98.06 298 LEU A O 1
ATOM 2319 N N . ALA A 1 299 ? 12 -14.172 -7.93 1 97.62 299 ALA A N 1
ATOM 2320 C CA . ALA A 1 299 ? 11.375 -14.141 -9.25 1 97.62 299 ALA A CA 1
ATOM 2321 C C . ALA A 1 299 ? 9.938 -13.641 -9.156 1 97.62 299 ALA A C 1
ATOM 2323 O O . ALA A 1 299 ? 9.484 -12.867 -10.008 1 97.62 299 ALA A O 1
ATOM 2324 N N . CYS A 1 300 ? 9.234 -14.086 -8.195 1 98.31 300 CYS A N 1
ATOM 2325 C CA . CYS A 1 300 ? 7.883 -13.672 -7.84 1 98.31 300 CYS A CA 1
ATOM 2326 C C . CYS A 1 300 ? 7.773 -13.391 -6.348 1 98.31 300 CYS A C 1
ATOM 2328 O O . CYS A 1 300 ? 7.012 -14.055 -5.641 1 98.31 300 CYS A O 1
ATOM 2330 N N . ASN A 1 301 ? 8.492 -12.375 -5.957 1 98.31 301 ASN A N 1
ATOM 2331 C CA . ASN A 1 301 ? 8.82 -12.133 -4.555 1 98.31 301 ASN A CA 1
ATOM 2332 C C . ASN A 1 301 ? 7.574 -11.789 -3.74 1 98.31 301 ASN A C 1
ATOM 2334 O O . ASN A 1 301 ? 6.578 -11.32 -4.293 1 98.31 301 ASN A O 1
ATOM 2338 N N . THR A 1 302 ? 7.656 -12.078 -2.459 1 98.06 302 THR A N 1
ATOM 2339 C CA . THR A 1 302 ? 6.559 -11.891 -1.513 1 98.06 302 THR A CA 1
ATOM 2340 C C . THR A 1 302 ? 6.188 -10.414 -1.403 1 98.06 302 THR A C 1
ATOM 2342 O O . THR A 1 302 ? 5.008 -10.062 -1.395 1 98.06 302 THR A O 1
ATOM 2345 N N . ALA A 1 303 ? 7.195 -9.523 -1.382 1 97.75 303 ALA A N 1
ATOM 2346 C CA . ALA A 1 303 ? 6.965 -8.086 -1.24 1 97.75 303 ALA A CA 1
ATOM 2347 C C . ALA A 1 303 ? 6.102 -7.555 -2.383 1 97.75 303 ALA A C 1
ATOM 2349 O O . ALA A 1 303 ? 5.16 -6.797 -2.154 1 97.75 303 ALA A O 1
ATOM 2350 N N . GLY A 1 304 ? 6.402 -7.938 -3.586 1 98.19 304 GLY A N 1
ATOM 2351 C CA . GLY A 1 304 ? 5.633 -7.508 -4.742 1 98.19 304 GLY A CA 1
ATOM 2352 C C . GLY A 1 304 ? 4.215 -8.047 -4.75 1 98.19 304 GLY A C 1
ATOM 2353 O O . GLY A 1 304 ? 3.271 -7.328 -5.074 1 98.19 304 GLY A O 1
ATOM 2354 N N . ASN A 1 305 ? 4.102 -9.305 -4.414 1 98.75 305 ASN A N 1
ATOM 2355 C CA . ASN A 1 305 ? 2.777 -9.914 -4.383 1 98.75 305 ASN A CA 1
ATOM 2356 C C . ASN A 1 305 ? 1.902 -9.305 -3.291 1 98.75 305 ASN A C 1
ATOM 2358 O O . ASN A 1 305 ? 0.693 -9.148 -3.471 1 98.75 305 ASN A O 1
ATOM 2362 N N . LEU A 1 306 ? 2.531 -9.016 -2.191 1 97.88 306 LEU A N 1
ATOM 2363 C CA . LEU A 1 306 ? 1.781 -8.344 -1.138 1 97.88 306 LEU A CA 1
ATOM 2364 C C . LEU A 1 306 ? 1.36 -6.945 -1.579 1 97.88 306 LEU A C 1
ATOM 2366 O O . LEU A 1 306 ? 0.248 -6.504 -1.28 1 97.88 306 LEU A O 1
ATOM 2370 N N . ARG A 1 307 ? 2.205 -6.254 -2.293 1 98 307 ARG A N 1
ATOM 2371 C CA . ARG A 1 307 ? 1.962 -4.883 -2.73 1 98 307 ARG A CA 1
ATOM 2372 C C . ARG A 1 307 ? 0.737 -4.809 -3.635 1 98 307 ARG A C 1
ATOM 2374 O O . ARG A 1 307 ? -0.167 -4.004 -3.398 1 98 307 ARG A O 1
ATOM 2381 N N . TRP A 1 308 ? 0.675 -5.629 -4.676 1 98.25 308 TRP A N 1
ATOM 2382 C CA . TRP A 1 308 ? -0.479 -5.547 -5.566 1 98.25 308 TRP A CA 1
ATOM 2383 C C . TRP A 1 308 ? -1.74 -6.047 -4.871 1 98.25 308 TRP A C 1
ATOM 2385 O O . TRP A 1 308 ? -2.834 -5.527 -5.102 1 98.25 308 TRP A O 1
ATOM 2395 N N . SER A 1 309 ? -1.624 -7.082 -4 1 98.31 309 SER A N 1
ATOM 2396 C CA . SER A 1 309 ? -2.811 -7.594 -3.32 1 98.31 309 SER A CA 1
ATOM 2397 C C . SER A 1 309 ? -3.424 -6.535 -2.408 1 98.31 309 SER A C 1
ATOM 2399 O O . SER A 1 309 ? -4.645 -6.469 -2.264 1 98.31 309 SER A O 1
ATOM 2401 N N . ASN A 1 310 ? -2.578 -5.684 -1.805 1 97.38 310 ASN A N 1
ATOM 2402 C CA . ASN A 1 310 ? -3.045 -4.594 -0.955 1 97.38 310 ASN A CA 1
ATOM 2403 C C . ASN A 1 310 ? -3.709 -3.49 -1.772 1 97.38 310 ASN A C 1
ATOM 2405 O O . ASN A 1 310 ? -4.465 -2.682 -1.232 1 97.38 310 ASN A O 1
ATOM 2409 N N . SER A 1 311 ? -3.475 -3.467 -3.039 1 95.75 311 SER A N 1
ATOM 2410 C CA . SER A 1 311 ? -3.904 -2.326 -3.844 1 95.75 311 SER A CA 1
ATOM 2411 C C . SER A 1 311 ? -5.121 -2.676 -4.691 1 95.75 311 SER A C 1
ATOM 2413 O O . SER A 1 311 ? -5.684 -1.81 -5.367 1 95.75 311 SER A O 1
ATOM 2415 N N . MET A 1 312 ? -5.562 -3.908 -4.641 1 95.94 312 MET A N 1
ATOM 2416 C CA . MET A 1 312 ? -6.695 -4.336 -5.453 1 95.94 312 MET A CA 1
ATOM 2417 C C . MET A 1 312 ? -7.988 -3.678 -4.98 1 95.94 312 MET A C 1
ATOM 2419 O O . MET A 1 312 ? -8.375 -3.82 -3.82 1 95.94 312 MET A O 1
ATOM 2423 N N . PRO A 1 313 ? -8.672 -2.963 -5.938 1 96.31 313 PRO A N 1
ATOM 2424 C CA . PRO A 1 313 ? -9.875 -2.236 -5.539 1 96.31 313 PRO A CA 1
ATOM 2425 C C . PRO A 1 313 ? -11.125 -3.113 -5.559 1 96.31 313 PRO A C 1
ATOM 2427 O O . PRO A 1 313 ? -11.727 -3.32 -6.621 1 96.31 313 PRO A O 1
ATOM 2430 N N . TRP A 1 314 ? -11.508 -3.607 -4.484 1 97.38 314 TRP A N 1
ATOM 2431 C CA . TRP A 1 314 ? -12.727 -4.391 -4.355 1 97.38 314 TRP A CA 1
ATOM 2432 C C . TRP A 1 314 ? -13.289 -4.297 -2.938 1 97.38 314 TRP A C 1
ATOM 2434 O O . TRP A 1 314 ? -12.641 -3.732 -2.049 1 97.38 314 TRP A O 1
ATOM 2444 N N . LYS A 1 315 ? -14.438 -4.805 -2.732 1 96.62 315 LYS A N 1
ATOM 2445 C CA . LYS A 1 315 ? -15.164 -4.711 -1.47 1 96.62 315 LYS A CA 1
ATOM 2446 C C . LYS A 1 315 ? -14.336 -5.258 -0.314 1 96.62 315 LYS A C 1
ATOM 2448 O O . LYS A 1 315 ? -14.422 -4.766 0.812 1 96.62 315 LYS A O 1
ATOM 2453 N N . GLY A 1 316 ? -13.523 -6.219 -0.593 1 98 316 GLY A N 1
ATOM 2454 C CA . GLY A 1 316 ? -12.742 -6.863 0.45 1 98 316 GLY A CA 1
ATOM 2455 C C . GLY A 1 316 ? -11.445 -6.145 0.757 1 98 316 GLY A C 1
ATOM 2456 O O . GLY A 1 316 ? -10.758 -6.473 1.728 1 98 316 GLY A O 1
ATOM 2457 N N . GLN A 1 317 ? -11.086 -5.086 0.031 1 98.06 317 GLN A N 1
ATOM 2458 C CA . GLN A 1 317 ? -9.766 -4.465 0.117 1 98.06 317 GLN A CA 1
ATOM 2459 C C . GLN A 1 317 ? -9.547 -3.834 1.488 1 98.06 317 GLN A C 1
ATOM 2461 O O . GLN A 1 317 ? -8.516 -4.066 2.123 1 98.06 317 GLN A O 1
ATOM 2466 N N . PRO A 1 318 ? -10.484 -2.955 1.978 1 97.75 318 PRO A N 1
ATOM 2467 C CA . PRO A 1 318 ? -10.172 -2.264 3.229 1 97.75 318 PRO A CA 1
ATOM 2468 C C . PRO A 1 318 ? -9.906 -3.227 4.383 1 97.75 318 PRO A C 1
ATOM 2470 O O . PRO A 1 318 ? -8.961 -3.029 5.152 1 97.75 318 PRO A O 1
ATOM 2473 N N . GLU A 1 319 ? -10.742 -4.266 4.48 1 97.69 319 GLU A N 1
ATOM 2474 C CA . GLU A 1 319 ? -10.539 -5.262 5.527 1 97.69 319 GLU A CA 1
ATOM 2475 C C . GLU A 1 319 ? -9.203 -5.984 5.348 1 97.69 319 GLU A C 1
ATOM 2477 O O . GLU A 1 319 ? -8.484 -6.223 6.316 1 97.69 319 GLU A O 1
ATOM 2482 N N . TYR A 1 320 ? -8.945 -6.359 4.125 1 98.38 320 TYR A N 1
ATOM 2483 C CA . TYR A 1 320 ? -7.699 -7.051 3.807 1 98.38 320 TYR A CA 1
ATOM 2484 C C . TYR A 1 320 ? -6.488 -6.203 4.188 1 98.38 320 TYR A C 1
ATOM 2486 O O . TYR A 1 320 ? -5.555 -6.695 4.824 1 98.38 320 TYR A O 1
ATOM 2494 N N . VAL A 1 321 ? -6.473 -4.918 3.811 1 97.62 321 VAL A N 1
ATOM 2495 C CA . VAL A 1 321 ? -5.352 -4.012 4.039 1 97.62 321 VAL A CA 1
ATOM 2496 C C . VAL A 1 321 ? -5.191 -3.752 5.535 1 97.62 321 VAL A C 1
ATOM 2498 O O . VAL A 1 321 ? -4.07 -3.666 6.039 1 97.62 321 VAL A O 1
ATOM 2501 N N . ALA A 1 322 ? -6.258 -3.678 6.246 1 95.62 322 ALA A N 1
ATOM 2502 C CA . ALA A 1 322 ? -6.246 -3.338 7.668 1 95.62 322 ALA A CA 1
ATOM 2503 C C . ALA A 1 322 ? -5.746 -4.512 8.508 1 95.62 322 ALA A C 1
ATOM 2505 O O . ALA A 1 322 ? -5.406 -4.34 9.68 1 95.62 322 ALA A O 1
ATOM 2506 N N . GLN A 1 323 ? -5.738 -5.699 7.941 1 94.38 323 GLN A N 1
ATOM 2507 C CA . GLN A 1 323 ? -5.359 -6.891 8.688 1 94.38 323 GLN A CA 1
ATOM 2508 C C . GLN A 1 323 ? -3.857 -6.922 8.953 1 94.38 323 GLN A C 1
ATOM 2510 O O . GLN A 1 323 ? -3.059 -6.645 8.055 1 94.38 323 GLN A O 1
ATOM 2515 N N . ARG A 1 324 ? -3.533 -7.242 10.156 1 90.81 324 ARG A N 1
ATOM 2516 C CA . ARG A 1 324 ? -2.145 -7.559 10.477 1 90.81 324 ARG A CA 1
ATOM 2517 C C . ARG A 1 324 ? -1.796 -8.977 10.039 1 90.81 324 ARG A C 1
ATOM 2519 O O . ARG A 1 324 ? -2.676 -9.836 9.93 1 90.81 324 ARG A O 1
ATOM 2526 N N . GLN A 1 325 ? -0.542 -9.195 9.742 1 94.31 325 GLN A N 1
ATOM 2527 C CA . GLN A 1 325 ? -0.068 -10.547 9.438 1 94.31 325 GLN A CA 1
ATOM 2528 C C . GLN A 1 325 ? -0.195 -11.461 10.648 1 94.31 325 GLN A C 1
ATOM 2530 O O . GLN A 1 325 ? 0.222 -11.102 11.75 1 94.31 325 GLN A O 1
ATOM 2535 N N . ARG A 1 326 ? -0.954 -12.531 10.539 1 96.62 326 ARG A N 1
ATOM 2536 C CA . ARG A 1 326 ? -1.136 -13.523 11.594 1 96.62 326 ARG A CA 1
ATOM 2537 C C . ARG A 1 326 ? -0.336 -14.789 11.305 1 96.62 326 ARG A C 1
ATOM 2539 O O . ARG A 1 326 ? -0.214 -15.203 10.148 1 96.62 326 ARG A O 1
ATOM 2546 N N . SER A 1 327 ? 0.195 -15.414 12.289 1 96.88 327 SER A N 1
ATOM 2547 C CA . SER A 1 327 ? 0.964 -16.641 12.125 1 96.88 327 SER A CA 1
ATOM 2548 C C . SER A 1 327 ? 0.053 -17.828 11.812 1 96.88 327 SER A C 1
ATOM 2550 O O . SER A 1 327 ? -1.089 -17.875 12.273 1 96.88 327 SER A O 1
ATOM 2552 N N . TRP A 1 328 ? 0.521 -18.734 10.984 1 97.75 328 TRP A N 1
ATOM 2553 C CA . TRP A 1 328 ? -0.139 -20.031 10.781 1 97.75 328 TRP A CA 1
ATOM 2554 C C . TRP A 1 328 ? 0.857 -21.172 10.891 1 97.75 328 TRP A C 1
ATOM 2556 O O . TRP A 1 328 ? 2.07 -20.953 10.844 1 97.75 328 TRP A O 1
ATOM 2566 N N . GLY A 1 329 ? 0.397 -22.328 11.172 1 96.25 329 GLY A N 1
ATOM 2567 C CA . GLY A 1 329 ? 1.243 -23.5 11.344 1 96.25 329 GLY A CA 1
ATOM 2568 C C . GLY A 1 329 ? 0.47 -24.734 11.758 1 96.25 329 GLY A C 1
ATOM 2569 O O . GLY A 1 329 ? -0.744 -24.812 11.562 1 96.25 329 GLY A O 1
ATOM 2570 N N . ALA A 1 330 ? 1.231 -25.719 12.109 1 93.44 330 ALA A N 1
ATOM 2571 C CA . ALA A 1 330 ? 0.653 -26.984 12.578 1 93.44 330 ALA A CA 1
ATOM 2572 C C . ALA A 1 330 ? 1.503 -27.594 13.68 1 93.44 330 ALA A C 1
ATOM 2574 O O . ALA A 1 330 ? 2.734 -27.562 13.625 1 93.44 330 ALA A O 1
ATOM 2575 N N . GLY A 1 331 ? 0.858 -28.188 14.727 1 91.44 331 GLY A N 1
ATOM 2576 C CA . GLY A 1 331 ? 1.537 -28.922 15.789 1 91.44 331 GLY A CA 1
ATOM 2577 C C . GLY A 1 331 ? 2.469 -28.047 16.609 1 91.44 331 GLY A C 1
ATOM 2578 O O . GLY A 1 331 ? 3.553 -28.484 17 1 91.44 331 GLY A O 1
ATOM 2579 N N . GLY A 1 332 ? 2.207 -26.797 16.703 1 89.5 332 GLY A N 1
ATOM 2580 C CA . GLY A 1 332 ? 3.037 -25.891 17.5 1 89.5 332 GLY A CA 1
ATOM 2581 C C . GLY A 1 332 ? 4.105 -25.203 16.672 1 89.5 332 GLY A C 1
ATOM 2582 O O . GLY A 1 332 ? 4.727 -24.25 17.141 1 89.5 332 GLY A O 1
ATOM 2583 N N . ASP A 1 333 ? 4.273 -25.766 15.469 1 94.5 333 ASP A N 1
ATOM 2584 C CA . ASP A 1 333 ? 5.277 -25.172 14.586 1 94.5 333 ASP A CA 1
ATOM 2585 C C . ASP A 1 333 ? 4.688 -24 13.789 1 94.5 333 ASP A C 1
ATOM 2587 O O . ASP A 1 333 ? 3.541 -24.078 13.344 1 94.5 333 ASP A O 1
ATOM 2591 N N . GLU A 1 334 ? 5.453 -22.953 13.648 1 95.94 334 GLU A N 1
ATOM 2592 C CA . GLU A 1 334 ? 5.078 -21.828 12.805 1 95.94 334 GLU A CA 1
ATOM 2593 C C . GLU A 1 334 ? 5.648 -21.984 11.398 1 95.94 334 GLU A C 1
ATOM 2595 O O . GLU A 1 334 ? 6.844 -22.219 11.234 1 95.94 334 GLU A O 1
ATOM 2600 N N . PHE A 1 335 ? 4.781 -21.891 10.422 1 97.81 335 PHE A N 1
ATOM 2601 C CA . PHE A 1 335 ? 5.164 -22.094 9.031 1 97.81 335 PHE A CA 1
ATOM 2602 C C . PHE A 1 335 ? 5.348 -20.75 8.32 1 97.81 335 PHE A C 1
ATOM 2604 O O . PHE A 1 335 ? 6.055 -20.672 7.312 1 97.81 335 PHE A O 1
ATOM 2611 N N . GLY A 1 336 ? 4.715 -19.703 8.734 1 97.69 336 GLY A N 1
ATOM 2612 C CA . GLY A 1 336 ? 4.715 -18.375 8.133 1 97.69 336 GLY A CA 1
ATOM 2613 C C . GLY A 1 336 ? 3.561 -17.516 8.602 1 97.69 336 GLY A C 1
ATOM 2614 O O . GLY A 1 336 ? 3.088 -17.656 9.734 1 97.69 336 GLY A O 1
ATOM 2615 N N . TRP A 1 337 ? 3.195 -16.547 7.875 1 97.62 337 TRP A N 1
ATOM 2616 C CA . TRP A 1 337 ? 2.072 -15.695 8.234 1 97.62 337 TRP A CA 1
ATOM 2617 C C . TRP A 1 337 ? 1.025 -15.664 7.129 1 97.62 337 TRP A C 1
ATOM 2619 O O . TRP A 1 337 ? 1.263 -16.188 6.031 1 97.62 337 TRP A O 1
ATOM 2629 N N . TYR A 1 338 ? -0.14 -15.227 7.441 1 98.38 338 TYR A N 1
ATOM 2630 C CA . TYR A 1 338 ? -1.205 -15.156 6.445 1 98.38 338 TYR A CA 1
ATOM 2631 C C . TYR A 1 338 ? -2.09 -13.938 6.68 1 98.38 338 TYR A C 1
ATOM 2633 O O . TYR A 1 338 ? -2.062 -13.344 7.758 1 98.38 338 TYR A O 1
ATOM 2641 N N . LYS A 1 339 ? -2.709 -13.469 5.668 1 98.06 339 LYS A N 1
ATOM 2642 C CA . LYS A 1 339 ? -3.879 -12.602 5.633 1 98.06 339 LYS A CA 1
ATOM 2643 C C . LYS A 1 339 ? -5.047 -13.273 4.922 1 98.06 339 LYS A C 1
ATOM 2645 O O . LYS A 1 339 ? -4.852 -13.984 3.932 1 98.06 339 LYS A O 1
ATOM 2650 N N . GLU A 1 340 ? -6.219 -13.117 5.438 1 98.38 340 GLU A N 1
ATOM 2651 C CA . GLU A 1 340 ? -7.395 -13.742 4.84 1 98.38 340 GLU A CA 1
ATOM 2652 C C . GLU A 1 340 ? -8.656 -12.922 5.121 1 98.38 340 GLU A C 1
ATOM 2654 O O . GLU A 1 340 ? -8.852 -12.445 6.238 1 98.38 340 GLU A O 1
ATOM 2659 N N . VAL A 1 341 ? -9.43 -12.711 4.094 1 98 341 VAL A N 1
ATOM 2660 C CA . VAL A 1 341 ? -10.742 -12.094 4.281 1 98 341 VAL A CA 1
ATOM 2661 C C . VAL A 1 341 ? -11.82 -12.961 3.637 1 98 341 VAL A C 1
ATOM 2663 O O . VAL A 1 341 ? -11.547 -13.688 2.674 1 98 341 VAL A O 1
ATOM 2666 N N . LYS A 1 342 ? -12.961 -13.031 4.16 1 97.44 342 LYS A N 1
ATOM 2667 C CA . LYS A 1 342 ? -14.188 -13.641 3.643 1 97.44 342 LYS A CA 1
ATOM 2668 C C . LYS A 1 342 ? -15.281 -12.586 3.443 1 97.44 342 LYS A C 1
ATOM 2670 O O . LYS A 1 342 ? -15.805 -12.039 4.414 1 97.44 342 LYS A O 1
ATOM 2675 N N . ILE A 1 343 ? -15.609 -12.352 2.225 1 97.06 343 ILE A N 1
ATOM 2676 C CA . ILE A 1 343 ? -16.406 -11.18 1.868 1 97.06 343 ILE A CA 1
ATOM 2677 C C . ILE A 1 343 ? -17.703 -11.633 1.195 1 97.06 343 ILE A C 1
ATOM 2679 O O . ILE A 1 343 ? -17.672 -12.461 0.28 1 97.06 343 ILE A O 1
ATOM 2683 N N . LYS A 1 344 ? -18.828 -11.125 1.653 1 94.44 344 LYS A N 1
ATOM 2684 C CA . LYS A 1 344 ? -20.094 -11.32 0.958 1 94.44 344 LYS A CA 1
ATOM 2685 C C . LYS A 1 344 ? -20.188 -10.438 -0.28 1 94.44 344 LYS A C 1
ATOM 2687 O O . LYS A 1 344 ? -20.312 -9.211 -0.167 1 94.44 344 LYS A O 1
ATOM 2692 N N . MET A 1 345 ? -20.078 -10.93 -1.463 1 89.44 345 MET A N 1
ATOM 2693 C CA . MET A 1 345 ? -20.031 -10.164 -2.707 1 89.44 345 MET A CA 1
ATOM 2694 C C . MET A 1 345 ? -21.438 -10 -3.295 1 89.44 345 MET A C 1
ATOM 2696 O O . MET A 1 345 ? -21.703 -9.023 -4 1 89.44 345 MET A O 1
ATOM 2700 N N . GLY A 1 346 ? -22.375 -10.922 -3.125 1 81.25 346 GLY A N 1
ATOM 2701 C CA . GLY A 1 346 ? -23.703 -10.883 -3.705 1 81.25 346 GLY A CA 1
ATOM 2702 C C . GLY A 1 346 ? -24.797 -10.852 -2.662 1 81.25 346 GLY A C 1
ATOM 2703 O O . GLY A 1 346 ? -24.578 -10.414 -1.53 1 81.25 346 GLY A O 1
ATOM 2704 N N . ASP A 1 347 ? -25.859 -11.195 -3.152 1 83.25 347 ASP A N 1
ATOM 2705 C CA . ASP A 1 347 ? -27.062 -11.109 -2.322 1 83.25 347 ASP A CA 1
ATOM 2706 C C . ASP A 1 347 ? -27.203 -12.344 -1.439 1 83.25 347 ASP A C 1
ATOM 2708 O O . ASP A 1 347 ? -28.047 -12.367 -0.543 1 83.25 347 ASP A O 1
ATOM 2712 N N . THR A 1 348 ? -26.328 -13.25 -1.762 1 84.69 348 THR A N 1
ATOM 2713 C CA . THR A 1 348 ? -26.406 -14.461 -0.956 1 84.69 348 THR A CA 1
ATOM 2714 C C . THR A 1 348 ? -25.469 -14.375 0.248 1 84.69 348 THR A C 1
ATOM 2716 O O . THR A 1 348 ? -24.656 -13.461 0.339 1 84.69 348 THR A O 1
ATOM 2719 N N . ASP A 1 349 ? -25.609 -15.234 1.147 1 88.12 349 ASP A N 1
ATOM 2720 C CA . ASP A 1 349 ? -24.781 -15.258 2.354 1 88.12 349 ASP A CA 1
ATOM 2721 C C . ASP A 1 349 ? -23.438 -15.922 2.086 1 88.12 349 ASP A C 1
ATOM 2723 O O . ASP A 1 349 ? -22.578 -15.977 2.971 1 88.12 349 ASP A O 1
ATOM 2727 N N . LYS A 1 350 ? -23.391 -16.281 0.813 1 91.56 350 LYS A N 1
ATOM 2728 C CA . LYS A 1 350 ? -22.109 -16.891 0.463 1 91.56 350 LYS A CA 1
ATOM 2729 C C . LYS A 1 350 ? -20.984 -15.875 0.504 1 91.56 350 LYS A C 1
ATOM 2731 O O . LYS A 1 350 ? -21.125 -14.758 0.01 1 91.56 350 LYS A O 1
ATOM 2736 N N . LYS A 1 351 ? -19.844 -16.297 1.149 1 95.75 351 LYS A N 1
ATOM 2737 C CA . LYS A 1 351 ? -18.688 -15.414 1.229 1 95.75 351 LYS A CA 1
ATOM 2738 C C . LYS A 1 351 ? -17.562 -15.914 0.338 1 95.75 351 LYS A C 1
ATOM 2740 O O . LYS A 1 351 ? -17.359 -17.125 0.188 1 95.75 351 LYS A O 1
ATOM 2745 N N . THR A 1 352 ? -16.953 -15.062 -0.298 1 97.62 352 THR A N 1
ATOM 2746 C CA . THR A 1 352 ? -15.773 -15.336 -1.108 1 97.62 352 THR A CA 1
ATOM 2747 C C . THR A 1 352 ? -14.5 -15.117 -0.298 1 97.62 352 THR A C 1
ATOM 2749 O O . THR A 1 352 ? -14.375 -14.117 0.413 1 97.62 352 THR A O 1
ATOM 2752 N N . THR A 1 353 ? -13.5 -16.062 -0.407 1 98.44 353 THR A N 1
ATOM 2753 C CA . THR A 1 353 ? -12.281 -16 0.387 1 98.44 353 THR A CA 1
ATOM 2754 C C . THR A 1 353 ? -11.102 -15.547 -0.465 1 98.44 353 THR A C 1
ATOM 2756 O O . THR A 1 353 ? -10.891 -16.047 -1.57 1 98.44 353 THR A O 1
ATOM 2759 N N . PHE A 1 354 ? -10.438 -14.539 -0.052 1 98.81 354 PHE A N 1
ATOM 2760 C CA . PHE A 1 354 ? -9.109 -14.18 -0.541 1 98.81 354 PHE A CA 1
ATOM 2761 C C . PHE A 1 354 ? -8.07 -14.352 0.556 1 98.81 354 PHE A C 1
ATOM 2763 O O . PHE A 1 354 ? -8.195 -13.766 1.635 1 98.81 354 PHE A O 1
ATOM 2770 N N . ALA A 1 355 ? -7.039 -15.164 0.276 1 98.81 355 ALA A N 1
ATOM 2771 C CA . ALA A 1 355 ? -6.008 -15.438 1.275 1 98.81 355 ALA A CA 1
ATOM 2772 C C . ALA A 1 355 ? -4.609 -15.258 0.686 1 98.81 355 ALA A C 1
ATOM 2774 O O . ALA A 1 355 ? -4.383 -15.57 -0.486 1 98.81 355 ALA A O 1
ATOM 2775 N N . PHE A 1 356 ? -3.775 -14.695 1.42 1 98.75 356 PHE A N 1
ATOM 2776 C CA . PHE A 1 356 ? -2.342 -14.562 1.182 1 98.75 356 PHE A CA 1
ATOM 2777 C C . PHE A 1 356 ? -1.543 -15.258 2.277 1 98.75 356 PHE A C 1
ATOM 2779 O O . PHE A 1 356 ? -1.648 -14.898 3.451 1 98.75 356 PHE A O 1
ATOM 2786 N N . VAL A 1 357 ? -0.789 -16.266 1.899 1 98.75 357 VAL A N 1
ATOM 2787 C CA . VAL A 1 357 ? -0.135 -17.109 2.896 1 98.75 357 VAL A CA 1
ATOM 2788 C C . VAL A 1 357 ? 1.345 -17.266 2.551 1 98.75 357 VAL A C 1
ATOM 2790 O O . VAL A 1 357 ? 1.697 -17.5 1.394 1 98.75 357 VAL A O 1
ATOM 2793 N N . THR A 1 358 ? 2.193 -17.109 3.525 1 98.44 358 THR A N 1
ATOM 2794 C CA . THR A 1 358 ? 3.619 -17.297 3.293 1 98.44 358 THR A CA 1
ATOM 2795 C C . THR A 1 358 ? 4.105 -18.594 3.951 1 98.44 358 THR A C 1
ATOM 2797 O O . THR A 1 358 ? 3.502 -19.062 4.918 1 98.44 358 THR A O 1
ATOM 2800 N N . VAL A 1 359 ? 5.043 -19.141 3.391 1 98.31 359 VAL A N 1
ATOM 2801 C CA . VAL A 1 359 ? 5.781 -20.266 3.963 1 98.31 359 VAL A CA 1
ATOM 2802 C C . VAL A 1 359 ? 7.242 -19.875 4.16 1 98.31 359 VAL A C 1
ATOM 2804 O O . VAL A 1 359 ? 8.008 -19.797 3.191 1 98.31 359 VAL A O 1
ATOM 2807 N N . ASP A 1 360 ? 7.648 -19.797 5.367 1 97.06 360 ASP A N 1
ATOM 2808 C CA . ASP A 1 360 ? 9 -19.344 5.695 1 97.06 360 ASP A CA 1
ATOM 2809 C C . ASP A 1 360 ? 10.031 -20.406 5.34 1 97.06 360 ASP A C 1
ATOM 2811 O O . ASP A 1 360 ? 9.805 -21.594 5.559 1 97.06 360 ASP A O 1
ATOM 2815 N N . GLY A 1 361 ? 11.117 -19.906 4.785 1 95.94 361 GLY A N 1
ATOM 2816 C CA . GLY A 1 361 ? 12.211 -20.812 4.461 1 95.94 361 GLY A CA 1
ATOM 2817 C C . GLY A 1 361 ? 12.039 -21.5 3.113 1 95.94 361 GLY A C 1
ATOM 2818 O O . GLY A 1 361 ? 12.875 -22.312 2.709 1 95.94 361 GLY A O 1
ATOM 2819 N N . ALA A 1 362 ? 10.969 -21.188 2.424 1 97.44 362 ALA A N 1
ATOM 2820 C CA . ALA A 1 362 ? 10.766 -21.719 1.084 1 97.44 362 ALA A CA 1
ATOM 2821 C C . ALA A 1 362 ? 11.133 -20.703 0.013 1 97.44 362 ALA A C 1
ATOM 2823 O O . ALA A 1 362 ? 10.922 -19.5 0.198 1 97.44 362 ALA A O 1
ATOM 2824 N N . GLY A 1 363 ? 11.695 -21.25 -1.113 1 96.88 363 GLY A N 1
ATOM 2825 C CA . GLY A 1 363 ? 11.875 -20.422 -2.303 1 96.88 363 GLY A CA 1
ATOM 2826 C C . GLY A 1 363 ? 10.68 -20.453 -3.232 1 96.88 363 GLY A C 1
ATOM 2827 O O . GLY A 1 363 ? 9.531 -20.469 -2.777 1 96.88 363 GLY A O 1
ATOM 2828 N N . HIS A 1 364 ? 10.953 -20.391 -4.492 1 97.06 364 HIS A N 1
ATOM 2829 C CA . HIS A 1 364 ? 9.953 -20.328 -5.555 1 97.06 364 HIS A CA 1
ATOM 2830 C C . HIS A 1 364 ? 9.086 -21.578 -5.562 1 97.06 364 HIS A C 1
ATOM 2832 O O . HIS A 1 364 ? 7.902 -21.531 -5.898 1 97.06 364 HIS A O 1
ATOM 2838 N N . MET A 1 365 ? 9.695 -22.688 -5.215 1 96.38 365 MET A N 1
ATOM 2839 C CA . MET A 1 365 ? 9.023 -23.984 -5.254 1 96.38 365 MET A CA 1
ATOM 2840 C C . MET A 1 365 ? 8.617 -24.422 -3.852 1 96.38 365 MET A C 1
ATOM 2842 O O . MET A 1 365 ? 9.172 -25.391 -3.311 1 96.38 365 MET A O 1
ATOM 2846 N N . VAL A 1 366 ? 7.543 -23.906 -3.361 1 97.62 366 VAL A N 1
ATOM 2847 C CA . VAL A 1 366 ? 7.105 -24.109 -1.983 1 97.62 366 VAL A CA 1
ATOM 2848 C C . VAL A 1 366 ? 6.906 -25.594 -1.706 1 97.62 366 VAL A C 1
ATOM 2850 O O . VAL A 1 366 ? 7.453 -26.125 -0.738 1 97.62 366 VAL A O 1
ATOM 2853 N N . PRO A 1 367 ? 6.23 -26.375 -2.607 1 96.12 367 PRO A N 1
ATOM 2854 C CA . PRO A 1 367 ? 6.023 -27.781 -2.287 1 96.12 367 PRO A CA 1
ATOM 2855 C C . PRO A 1 367 ? 7.324 -28.594 -2.299 1 96.12 367 PRO A C 1
ATOM 2857 O O . PRO A 1 367 ? 7.414 -29.641 -1.647 1 96.12 367 PRO A O 1
ATOM 2860 N N . GLN A 1 368 ? 8.297 -28.125 -3.045 1 95.12 368 GLN A N 1
ATOM 2861 C CA . GLN A 1 368 ? 9.594 -28.797 -3.057 1 95.12 368 GLN A CA 1
ATOM 2862 C C . GLN A 1 368 ? 10.438 -28.375 -1.86 1 95.12 368 GLN A C 1
ATOM 2864 O O . GLN A 1 368 ? 11.078 -29.219 -1.222 1 95.12 368 GLN A O 1
ATOM 2869 N N . ASP A 1 369 ? 10.461 -27.094 -1.544 1 96.19 369 ASP A N 1
ATOM 2870 C CA . ASP A 1 369 ? 11.328 -26.547 -0.505 1 96.19 369 ASP A CA 1
ATOM 2871 C C . ASP A 1 369 ? 10.828 -26.922 0.886 1 96.19 369 ASP A C 1
ATOM 2873 O O . ASP A 1 369 ? 11.625 -27.141 1.801 1 96.19 369 ASP A O 1
ATOM 2877 N N . LYS A 1 370 ? 9.531 -26.875 1.05 1 97.12 370 LYS A N 1
ATOM 2878 C CA . LYS A 1 370 ? 8.852 -27.188 2.311 1 97.12 370 LYS A CA 1
ATOM 2879 C C . LYS A 1 370 ? 7.652 -28.094 2.086 1 97.12 370 LYS A C 1
ATOM 2881 O O . LYS A 1 370 ? 6.504 -27.672 2.24 1 97.12 370 LYS A O 1
ATOM 2886 N N . PRO A 1 371 ? 7.957 -29.422 1.802 1 96.31 371 PRO A N 1
ATOM 2887 C CA . PRO A 1 371 ? 6.887 -30.344 1.385 1 96.31 371 PRO A CA 1
ATOM 2888 C C . PRO A 1 371 ? 5.816 -30.516 2.459 1 96.31 371 PRO A C 1
ATOM 2890 O O . PRO A 1 371 ? 4.625 -30.578 2.145 1 96.31 371 PRO A O 1
ATOM 2893 N N . LYS A 1 372 ? 6.234 -30.609 3.729 1 95.56 372 LYS A N 1
ATOM 2894 C CA . LYS A 1 372 ? 5.273 -30.766 4.816 1 95.56 372 LYS A CA 1
ATOM 2895 C C . LYS A 1 372 ? 4.352 -29.547 4.914 1 95.56 372 LYS A C 1
ATOM 2897 O O . LYS A 1 372 ? 3.131 -29.703 5.004 1 95.56 372 LYS A O 1
ATOM 2902 N N . GLU A 1 373 ? 4.926 -28.406 4.891 1 97.25 373 GLU A N 1
ATOM 2903 C CA . GLU A 1 373 ? 4.172 -27.156 4.957 1 97.25 373 GLU A CA 1
ATOM 2904 C C . GLU A 1 373 ? 3.271 -27 3.736 1 97.25 373 GLU A C 1
ATOM 2906 O O . GLU A 1 373 ? 2.133 -26.531 3.854 1 97.25 373 GLU A O 1
ATOM 2911 N N . GLY A 1 374 ? 3.848 -27.375 2.557 1 96.31 374 GLY A N 1
ATOM 2912 C CA . GLY A 1 374 ? 3.062 -27.297 1.335 1 96.31 374 GLY A CA 1
ATOM 2913 C C . GLY A 1 374 ? 1.818 -28.156 1.371 1 96.31 374 GLY A C 1
ATOM 2914 O O . GLY A 1 374 ? 0.743 -27.734 0.948 1 96.31 374 GLY A O 1
ATOM 2915 N N . LEU A 1 375 ? 1.966 -29.375 1.87 1 95.5 375 LEU A N 1
ATOM 2916 C CA . LEU A 1 375 ? 0.828 -30.281 1.962 1 95.5 375 LEU A CA 1
ATOM 2917 C C . LEU A 1 375 ? -0.205 -29.75 2.955 1 95.5 375 LEU A C 1
ATOM 2919 O O . LEU A 1 375 ? -1.409 -29.828 2.699 1 95.5 375 LEU A O 1
ATOM 2923 N N . GLU A 1 376 ? 0.261 -29.25 4.074 1 95.69 376 GLU A N 1
ATOM 2924 C CA . GLU A 1 376 ? -0.652 -28.656 5.055 1 95.69 376 GLU A CA 1
ATOM 2925 C C . GLU A 1 376 ? -1.425 -27.484 4.457 1 95.69 376 GLU A C 1
ATOM 2927 O O . GLU A 1 376 ? -2.623 -27.328 4.711 1 95.69 376 GLU A O 1
ATOM 2932 N N . LEU A 1 377 ? -0.744 -26.688 3.697 1 96.94 377 LEU A N 1
ATOM 2933 C CA . LEU A 1 377 ? -1.331 -25.516 3.039 1 96.94 377 LEU A CA 1
ATOM 2934 C C . LEU A 1 377 ? -2.5 -25.938 2.15 1 96.94 377 LEU A C 1
ATOM 2936 O O . LEU A 1 377 ? -3.602 -25.391 2.275 1 96.94 377 LEU A O 1
ATOM 2940 N N . VAL A 1 378 ? -2.316 -26.891 1.294 1 95.75 378 VAL A N 1
ATOM 2941 C CA . VAL A 1 378 ? -3.346 -27.297 0.337 1 95.75 378 VAL A CA 1
ATOM 2942 C C . VAL A 1 378 ? -4.484 -28 1.067 1 95.75 378 VAL A C 1
ATOM 2944 O O . VAL A 1 378 ? -5.656 -27.828 0.719 1 95.75 378 VAL A O 1
ATOM 2947 N N . ASN A 1 379 ? -4.156 -28.781 2.072 1 94.75 379 ASN A N 1
ATOM 2948 C CA . ASN A 1 379 ? -5.191 -29.469 2.836 1 94.75 379 ASN A CA 1
ATOM 2949 C C . ASN A 1 379 ? -6.113 -28.469 3.545 1 94.75 379 ASN A C 1
ATOM 2951 O O . ASN A 1 379 ? -7.336 -28.625 3.51 1 94.75 379 ASN A O 1
ATOM 2955 N N . ARG A 1 380 ? -5.555 -27.5 4.094 1 95.88 380 ARG A N 1
ATOM 2956 C CA . ARG A 1 380 ? -6.359 -26.484 4.77 1 95.88 380 ARG A CA 1
ATOM 2957 C C . ARG A 1 380 ? -7.246 -25.734 3.781 1 95.88 380 ARG A C 1
ATOM 2959 O O . ARG A 1 380 ? -8.414 -25.469 4.066 1 95.88 380 ARG A O 1
ATOM 2966 N N . TRP A 1 381 ? -6.664 -25.406 2.689 1 96.75 381 TRP A N 1
ATOM 2967 C CA . TRP A 1 381 ? -7.418 -24.641 1.699 1 96.75 381 TRP A CA 1
ATOM 2968 C C . TRP A 1 381 ? -8.594 -25.453 1.173 1 96.75 381 TRP A C 1
ATOM 2970 O O . TRP A 1 381 ? -9.711 -24.938 1.046 1 96.75 381 TRP A O 1
ATOM 2980 N N . LEU A 1 382 ? -8.375 -26.734 0.897 1 95.19 382 LEU A N 1
ATOM 2981 C CA . LEU A 1 382 ? -9.398 -27.547 0.25 1 95.19 382 LEU A CA 1
ATOM 2982 C C . LEU A 1 382 ? -10.43 -28.016 1.262 1 95.19 382 LEU A C 1
ATOM 2984 O O . LEU A 1 382 ? -11.617 -28.141 0.934 1 95.19 382 LEU A O 1
ATOM 2988 N N . LYS A 1 383 ? -10.047 -28.234 2.494 1 93.88 383 LYS A N 1
ATOM 2989 C CA . LYS A 1 383 ? -10.953 -28.828 3.463 1 93.88 383 LYS A CA 1
ATOM 2990 C C . LYS A 1 383 ? -11.602 -27.766 4.352 1 93.88 383 LYS A C 1
ATOM 2992 O O . LYS A 1 383 ? -12.789 -27.859 4.664 1 93.88 383 LYS A O 1
ATOM 2997 N N . LYS A 1 384 ? -10.781 -26.781 4.734 1 94.62 384 LYS A N 1
ATOM 2998 C CA . LYS A 1 384 ? -11.258 -25.828 5.727 1 94.62 384 LYS A CA 1
ATOM 2999 C C . LYS A 1 384 ? -11.438 -24.438 5.113 1 94.62 384 LYS A C 1
ATOM 3001 O O . LYS A 1 384 ? -12.219 -23.625 5.617 1 94.62 384 LYS A O 1
ATOM 3006 N N . ARG A 1 385 ? -10.727 -24.109 4.129 1 97 385 ARG A N 1
ATOM 3007 C CA . ARG A 1 385 ? -10.727 -22.828 3.436 1 97 385 ARG A CA 1
ATOM 3008 C C . ARG A 1 385 ? -10.359 -21.703 4.387 1 97 385 ARG A C 1
ATOM 3010 O O . ARG A 1 385 ? -11.031 -20.672 4.422 1 97 385 ARG A O 1
ATOM 3017 N N . THR A 1 386 ? -9.43 -21.953 5.32 1 97.5 386 THR A N 1
ATOM 3018 C CA . THR A 1 386 ? -8.945 -20.953 6.262 1 97.5 386 THR A CA 1
ATOM 3019 C C . THR A 1 386 ? -7.59 -21.359 6.84 1 97.5 386 THR A C 1
ATOM 3021 O O . THR A 1 386 ? -7.254 -22.547 6.859 1 97.5 386 THR A O 1
ATOM 3024 N N . PHE A 1 387 ? -6.863 -20.391 7.207 1 97.5 387 PHE A N 1
ATOM 3025 C CA . PHE A 1 387 ? -5.574 -20.641 7.844 1 97.5 387 PHE A CA 1
ATOM 3026 C C . PHE A 1 387 ? -5.605 -20.203 9.305 1 97.5 387 PHE A C 1
ATOM 3028 O O . PHE A 1 387 ? -4.57 -20.188 9.977 1 97.5 387 PHE A O 1
ATOM 3035 N N . ASN A 1 388 ? -6.773 -19.828 9.664 1 89.88 388 ASN A N 1
ATOM 3036 C CA . ASN A 1 388 ? -6.977 -19.547 11.086 1 89.88 388 ASN A CA 1
ATOM 3037 C C . ASN A 1 388 ? -6.879 -20.828 11.922 1 89.88 388 ASN A C 1
ATOM 3039 O O . ASN A 1 388 ? -7.238 -21.906 11.453 1 89.88 388 ASN A O 1
ATOM 3043 N N . LYS A 1 389 ? -6.301 -20.766 13.211 1 77.25 389 LYS A N 1
ATOM 3044 C CA . LYS A 1 389 ? -6.09 -21.906 14.086 1 77.25 389 LYS A CA 1
ATOM 3045 C C . LYS A 1 389 ? -7.418 -22.531 14.516 1 77.25 389 LYS A C 1
ATOM 3047 O O . LYS A 1 389 ? -8.438 -21.828 14.594 1 77.25 389 LYS A O 1
ATOM 3052 N N . MET B 1 1 ? -4.805 30.844 15.281 1 86.19 1 MET B N 1
ATOM 3053 C CA . MET B 1 1 ? -4.832 31.156 16.703 1 86.19 1 MET B CA 1
ATOM 3054 C C . MET B 1 1 ? -5.242 29.922 17.516 1 86.19 1 MET B C 1
ATOM 3056 O O . MET B 1 1 ? -5.012 29.875 18.734 1 86.19 1 MET B O 1
ATOM 3060 N N . LEU B 1 2 ? -5.809 28.938 16.797 1 86.75 2 LEU B N 1
ATOM 3061 C CA . LEU B 1 2 ? -6.109 27.688 17.484 1 86.75 2 LEU B CA 1
ATOM 3062 C C . LEU B 1 2 ? -4.832 27.031 17.984 1 86.75 2 LEU B C 1
ATOM 3064 O O . LEU B 1 2 ? -4.75 26.625 19.141 1 86.75 2 LEU B O 1
ATOM 3068 N N . GLY B 1 3 ? -3.848 27.016 17.156 1 89.75 3 GLY B N 1
ATOM 3069 C CA . GLY B 1 3 ? -2.574 26.453 17.562 1 89.75 3 GLY B CA 1
ATOM 3070 C C . GLY B 1 3 ? -1.97 27.156 18.766 1 89.75 3 GLY B C 1
ATOM 3071 O O . GLY B 1 3 ? -1.507 26.5 19.703 1 89.75 3 GLY B O 1
ATOM 3072 N N . LEU B 1 4 ? -2.098 28.438 18.797 1 91.75 4 LEU B N 1
ATOM 3073 C CA . LEU B 1 4 ? -1.473 29.25 19.828 1 91.75 4 LEU B CA 1
ATOM 3074 C C . LEU B 1 4 ? -2.215 29.109 21.156 1 91.75 4 LEU B C 1
ATOM 3076 O O . LEU B 1 4 ? -1.597 28.891 22.203 1 91.75 4 LEU B O 1
ATOM 3080 N N . LEU B 1 5 ? -3.502 29.188 21.109 1 94.94 5 LEU B N 1
ATOM 3081 C CA . LEU B 1 5 ? -4.242 29.375 22.344 1 94.94 5 LEU B CA 1
ATOM 3082 C C . LEU B 1 5 ? -4.93 28.078 22.766 1 94.94 5 LEU B C 1
ATOM 3084 O O . LEU B 1 5 ? -5.414 27.969 23.891 1 94.94 5 LEU B O 1
ATOM 3088 N N . GLN B 1 6 ? -4.922 27.109 21.906 1 93.81 6 GLN B N 1
ATOM 3089 C CA . GLN B 1 6 ? -5.609 25.859 22.219 1 93.81 6 GLN B CA 1
ATOM 3090 C C . GLN B 1 6 ? -4.625 24.703 22.344 1 93.81 6 GLN B C 1
ATOM 3092 O O . GLN B 1 6 ? -4.852 23.766 23.109 1 93.81 6 GLN B O 1
ATOM 3097 N N . GLU B 1 7 ? -3.49 24.766 21.672 1 93.62 7 GLU B N 1
ATOM 3098 C CA . GLU B 1 7 ? -2.703 23.547 21.547 1 93.62 7 GLU B CA 1
ATOM 3099 C C . GLU B 1 7 ? -1.283 23.75 22.062 1 93.62 7 GLU B C 1
ATOM 3101 O O . GLU B 1 7 ? -0.889 23.125 23.047 1 93.62 7 GLU B O 1
ATOM 3106 N N . LEU B 1 8 ? -0.51 24.562 21.484 1 91.19 8 LEU B N 1
ATOM 3107 C CA . LEU B 1 8 ? 0.923 24.391 21.703 1 91.19 8 LEU B CA 1
ATOM 3108 C C . LEU B 1 8 ? 1.575 25.719 22.078 1 91.19 8 LEU B C 1
ATOM 3110 O O . LEU B 1 8 ? 2.803 25.812 22.156 1 91.19 8 LEU B O 1
ATOM 3114 N N . GLY B 1 9 ? 0.785 26.781 22.375 1 91.94 9 GLY B N 1
ATOM 3115 C CA . GLY B 1 9 ? 1.338 28.047 22.812 1 91.94 9 GLY B CA 1
ATOM 3116 C C . GLY B 1 9 ? 1.758 28.047 24.281 1 91.94 9 GLY B C 1
ATOM 3117 O O . GLY B 1 9 ? 1.463 27.094 25.016 1 91.94 9 GLY B O 1
ATOM 3118 N N . PRO B 1 10 ? 2.518 29.047 24.656 1 93.31 10 PRO B N 1
ATOM 3119 C CA . PRO B 1 10 ? 2.951 29.156 26.047 1 93.31 10 PRO B CA 1
ATOM 3120 C C . PRO B 1 10 ? 1.782 29.312 27.016 1 93.31 10 PRO B C 1
ATOM 3122 O O . PRO B 1 10 ? 1.899 28.969 28.188 1 93.31 10 PRO B O 1
ATOM 3125 N N . CYS B 1 11 ? 0.737 29.891 26.453 1 95.31 11 CYS B N 1
ATOM 3126 C CA . CYS B 1 11 ? -0.498 30.047 27.219 1 95.31 11 CYS B CA 1
ATOM 3127 C C . CYS B 1 11 ? -1.693 29.531 26.422 1 95.31 11 CYS B C 1
ATOM 3129 O O . CYS B 1 11 ? -1.741 29.672 25.203 1 95.31 11 CYS B O 1
ATOM 3131 N N . LEU B 1 12 ? -2.609 28.969 27.172 1 97.19 12 LEU B N 1
ATOM 3132 C CA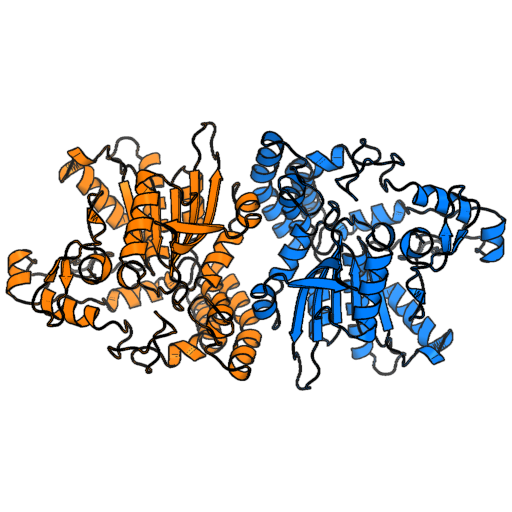 . LEU B 1 12 ? -3.828 28.438 26.562 1 97.19 12 LEU B CA 1
ATOM 3133 C C . LEU B 1 12 ? -5.055 29.188 27.062 1 97.19 12 LEU B C 1
ATOM 3135 O O . LEU B 1 12 ? -5.031 29.766 28.156 1 97.19 12 LEU B O 1
ATOM 3139 N N . ILE B 1 13 ? -6.043 29.188 26.266 1 97.25 13 ILE B N 1
ATOM 3140 C CA . ILE B 1 13 ? -7.297 29.828 26.656 1 97.25 13 ILE B CA 1
ATOM 3141 C C . ILE B 1 13 ? -7.84 29.188 27.922 1 97.25 13 ILE B C 1
ATOM 3143 O O . ILE B 1 13 ? -7.773 27.969 28.094 1 97.25 13 ILE B O 1
ATOM 3147 N N . ASN B 1 14 ? -8.289 30.031 28.875 1 96.5 14 ASN B N 1
ATOM 3148 C CA . ASN B 1 14 ? -8.828 29.469 30.109 1 96.5 14 ASN B CA 1
ATOM 3149 C C . ASN B 1 14 ? -10.281 29.031 29.938 1 96.5 14 ASN B C 1
ATOM 3151 O O . ASN B 1 14 ? -10.883 29.266 28.891 1 96.5 14 ASN B O 1
ATOM 3155 N N . GLU B 1 15 ? -10.867 28.391 30.969 1 94.25 15 GLU B N 1
ATOM 3156 C CA . GLU B 1 15 ? -12.18 27.734 30.891 1 94.25 15 GLU B CA 1
ATOM 3157 C C . GLU B 1 15 ? -13.297 28.766 30.75 1 94.25 15 GLU B C 1
ATOM 3159 O O . GLU B 1 15 ? -14.414 28.422 30.359 1 94.25 15 GLU B O 1
ATOM 3164 N N . HIS B 1 16 ? -12.977 30.031 30.984 1 94.25 16 HIS B N 1
ATOM 3165 C CA . HIS B 1 16 ? -14.016 31.047 30.969 1 94.25 16 HIS B CA 1
ATOM 3166 C C . HIS B 1 16 ? -13.922 31.922 29.719 1 94.25 16 HIS B C 1
ATOM 3168 O O . HIS B 1 16 ? -14.805 32.75 29.469 1 94.25 16 HIS B O 1
ATOM 3174 N N . GLY B 1 17 ? -12.867 31.781 29 1 94.69 17 GLY B N 1
ATOM 3175 C CA . GLY B 1 17 ? -12.688 32.562 27.781 1 94.69 17 GLY B CA 1
ATOM 3176 C C . GLY B 1 17 ? -12.375 34.031 28.062 1 94.69 17 GLY B C 1
ATOM 3177 O O . GLY B 1 17 ? -12.688 34.906 27.25 1 94.69 17 GLY B O 1
ATOM 3178 N N . ASN B 1 18 ? -11.914 34.344 29.172 1 94.38 18 ASN B N 1
ATOM 3179 C CA . ASN B 1 18 ? -11.625 35.719 29.516 1 94.38 18 ASN B CA 1
ATOM 3180 C C . ASN B 1 18 ? -10.164 35.906 29.922 1 94.38 18 ASN B C 1
ATOM 3182 O O . ASN B 1 18 ? -9.82 36.906 30.562 1 94.38 18 ASN B O 1
ATOM 3186 N N . GLY B 1 19 ? -9.305 34.938 29.641 1 94.75 19 GLY B N 1
ATOM 3187 C CA . GLY B 1 19 ? -7.879 34.969 29.906 1 94.75 19 GLY B CA 1
ATOM 3188 C C . GLY B 1 19 ? -7.18 33.688 29.5 1 94.75 19 GLY B C 1
ATOM 3189 O O . GLY B 1 19 ? -7.75 32.844 28.766 1 94.75 19 GLY B O 1
ATOM 3190 N N . THR B 1 20 ? -5.945 33.594 29.844 1 96.12 20 THR B N 1
ATOM 3191 C CA . THR B 1 20 ? -5.152 32.438 29.484 1 96.12 20 THR B CA 1
ATOM 3192 C C . THR B 1 20 ? -4.504 31.812 30.719 1 96.12 20 THR B C 1
ATOM 3194 O O . THR B 1 20 ? -4.48 32.438 31.781 1 96.12 20 THR B O 1
ATOM 3197 N N . VAL B 1 21 ? -4.148 30.578 30.656 1 96.75 21 VAL B N 1
ATOM 3198 C CA . VAL B 1 21 ? -3.389 29.875 31.672 1 96.75 21 VAL B CA 1
ATOM 3199 C C . VAL B 1 21 ? -2.068 29.375 31.078 1 96.75 21 VAL B C 1
ATOM 3201 O O . VAL B 1 21 ? -1.995 29.047 29.891 1 96.75 21 VAL B O 1
ATOM 3204 N N . HIS B 1 22 ? -1.052 29.375 31.906 1 96.12 22 HIS B N 1
ATOM 3205 C CA . HIS B 1 22 ? 0.263 28.922 31.469 1 96.12 22 HIS B CA 1
ATOM 3206 C C . HIS B 1 22 ? 0.219 27.469 30.984 1 96.12 22 HIS B C 1
ATOM 3208 O O . HIS B 1 22 ? -0.43 26.625 31.609 1 96.12 22 HIS B O 1
ATOM 3214 N N . ASN B 1 23 ? 0.813 27.172 29.844 1 95.44 23 ASN B N 1
ATOM 3215 C CA . ASN B 1 23 ? 0.968 25.828 29.281 1 95.44 23 ASN B CA 1
ATOM 3216 C C . ASN B 1 23 ? 2.367 25.281 29.531 1 95.44 23 ASN B C 1
ATOM 3218 O O . ASN B 1 23 ? 3.33 25.688 28.891 1 95.44 23 ASN B O 1
ATOM 3222 N N . PRO B 1 24 ? 2.527 24.359 30.453 1 94.56 24 PRO B N 1
ATOM 3223 C CA . PRO B 1 24 ? 3.861 23.828 30.734 1 94.56 24 PRO B CA 1
ATOM 3224 C C . PRO B 1 24 ? 4.422 23.016 29.562 1 94.56 24 PRO B C 1
ATOM 3226 O O . PRO B 1 24 ? 5.613 22.703 29.547 1 94.56 24 PRO B O 1
ATOM 3229 N N . TYR B 1 25 ? 3.613 22.75 28.594 1 94.19 25 TYR B N 1
ATOM 3230 C CA . TYR B 1 25 ? 4.051 21.922 27.484 1 94.19 25 TYR B CA 1
ATOM 3231 C C . TYR B 1 25 ? 4.062 22.719 26.188 1 94.19 25 TYR B C 1
ATOM 3233 O O . TYR B 1 25 ? 3.871 22.172 25.094 1 94.19 25 TYR B O 1
ATOM 3241 N N . GLY B 1 26 ? 4.168 24.016 26.297 1 93.69 26 GLY B N 1
ATOM 3242 C CA . GLY B 1 26 ? 4.293 24.859 25.109 1 93.69 26 GLY B CA 1
ATOM 3243 C C . GLY B 1 26 ? 5.496 24.516 24.25 1 93.69 26 GLY B C 1
ATOM 3244 O O . GLY B 1 26 ? 6.559 24.172 24.781 1 93.69 26 GLY B O 1
ATOM 3245 N N . TRP B 1 27 ? 5.375 24.578 22.938 1 91.88 27 TRP B N 1
ATOM 3246 C CA . TRP B 1 27 ? 6.441 24.203 22.016 1 91.88 27 TRP B CA 1
ATOM 3247 C C . TRP B 1 27 ? 7.539 25.266 22 1 91.88 27 TRP B C 1
ATOM 3249 O O . TRP B 1 27 ? 8.594 25.078 21.391 1 91.88 27 TRP B O 1
ATOM 3259 N N . ASN B 1 28 ? 7.418 26.344 22.734 1 86.06 28 ASN B N 1
ATOM 3260 C CA . ASN B 1 28 ? 8.406 27.422 22.781 1 86.06 28 ASN B CA 1
ATOM 3261 C C . ASN B 1 28 ? 9.562 27.062 23.719 1 86.06 28 ASN B C 1
ATOM 3263 O O . ASN B 1 28 ? 10.477 27.859 23.922 1 86.06 28 ASN B O 1
ATOM 3267 N N . GLU B 1 29 ? 9.555 26.016 24.188 1 80.62 29 GLU B N 1
ATOM 3268 C CA . GLU B 1 29 ? 10.641 25.625 25.094 1 80.62 29 GLU B CA 1
ATOM 3269 C C . GLU B 1 29 ? 11.984 25.641 24.375 1 80.62 29 GLU B C 1
ATOM 3271 O O . GLU B 1 29 ? 13.008 25.984 24.969 1 80.62 29 GLU B O 1
ATOM 3276 N N . ASN B 1 30 ? 11.984 25.359 23.078 1 74.06 30 ASN B N 1
ATOM 3277 C CA . ASN B 1 30 ? 13.281 25.281 22.406 1 74.06 30 ASN B CA 1
ATOM 3278 C C . ASN B 1 30 ? 13.242 25.922 21.031 1 74.06 30 ASN B C 1
ATOM 3280 O O . ASN B 1 30 ? 14.094 25.656 20.188 1 74.06 30 ASN B O 1
ATOM 3284 N N . ALA B 1 31 ? 12.211 26.688 20.781 1 78.06 31 ALA B N 1
ATOM 3285 C CA . ALA B 1 31 ? 12.117 27.328 19.469 1 78.06 31 ALA B CA 1
ATOM 3286 C C . ALA B 1 31 ? 11.398 28.672 19.562 1 78.06 31 ALA B C 1
ATOM 3288 O O . ALA B 1 31 ? 10.547 28.875 20.422 1 78.06 31 ALA B O 1
ATOM 3289 N N . ASN B 1 32 ? 11.984 29.5 18.719 1 80.56 32 ASN B N 1
ATOM 3290 C CA . ASN B 1 32 ? 11.148 30.672 18.453 1 80.56 32 ASN B CA 1
ATOM 3291 C C . ASN B 1 32 ? 9.992 30.328 17.516 1 80.56 32 ASN B C 1
ATOM 3293 O O . ASN B 1 32 ? 10.156 29.531 16.594 1 80.56 32 ASN B O 1
ATOM 3297 N N . TYR B 1 33 ? 8.805 30.719 17.906 1 86.12 33 TYR B N 1
ATOM 3298 C CA . TYR B 1 33 ? 7.734 30.375 16.969 1 86.12 33 TYR B CA 1
ATOM 3299 C C . TYR B 1 33 ? 6.914 31.609 16.609 1 86.12 33 TYR B C 1
ATOM 3301 O O . TYR B 1 33 ? 6.84 32.562 17.375 1 86.12 33 TYR B O 1
ATOM 3309 N N . ILE B 1 34 ? 6.582 31.641 15.508 1 85.5 34 ILE B N 1
ATOM 3310 C CA . ILE B 1 34 ? 5.629 32.625 14.977 1 85.5 34 ILE B CA 1
ATOM 3311 C C . ILE B 1 34 ? 4.363 31.891 14.523 1 85.5 34 ILE B C 1
ATOM 3313 O O . ILE B 1 34 ? 4.426 30.797 13.961 1 85.5 34 ILE B O 1
ATOM 3317 N N . PHE B 1 35 ? 3.242 32.469 14.945 1 87.25 35 PHE B N 1
ATOM 3318 C CA . PHE B 1 35 ? 1.956 31.953 14.477 1 87.25 35 PHE B CA 1
ATOM 3319 C C . PHE B 1 35 ? 1.355 32.875 13.438 1 87.25 35 PHE B C 1
ATOM 3321 O O . PHE B 1 35 ? 1.312 34.094 13.633 1 87.25 35 PHE B O 1
ATOM 3328 N N . VAL B 1 36 ? 0.994 32.281 12.406 1 83.69 36 VAL B N 1
ATOM 3329 C CA . VAL B 1 36 ? 0.422 33.094 11.344 1 83.69 36 VAL B CA 1
ATOM 3330 C C . VAL B 1 36 ? -0.902 32.5 10.883 1 83.69 36 VAL B C 1
ATOM 3332 O O . VAL B 1 36 ? -0.96 31.328 10.516 1 83.69 36 VAL B O 1
ATOM 3335 N N . ASP B 1 37 ? -1.946 33.344 10.953 1 81 37 ASP B N 1
ATOM 3336 C CA . ASP B 1 37 ? -3.207 32.969 10.328 1 81 37 ASP B CA 1
ATOM 3337 C C . ASP B 1 37 ? -3.139 33.156 8.812 1 81 37 ASP B C 1
ATOM 3339 O O . ASP B 1 37 ? -2.877 34.25 8.32 1 81 37 ASP B O 1
ATOM 3343 N N . GLN B 1 38 ? -3.262 32.125 8.219 1 84.12 38 GLN B N 1
ATOM 3344 C CA . GLN B 1 38 ? -3.273 32.188 6.766 1 84.12 38 GLN B CA 1
ATOM 3345 C C . GLN B 1 38 ? -4.438 31.375 6.188 1 84.12 38 GLN B C 1
ATOM 3347 O O . GLN B 1 38 ? -4.895 30.406 6.801 1 84.12 38 GLN B O 1
ATOM 3352 N N . PRO B 1 39 ? -4.941 31.812 4.922 1 89.06 39 PRO B N 1
ATOM 3353 C CA . PRO B 1 39 ? -4.512 32.875 4.027 1 89.06 39 PRO B CA 1
ATOM 3354 C C . PRO B 1 39 ? -5.035 34.25 4.457 1 89.06 39 PRO B C 1
ATOM 3356 O O . PRO B 1 39 ? -5.551 34.406 5.57 1 89.06 39 PRO B O 1
ATOM 3359 N N . ALA B 1 40 ? -4.75 35.188 3.578 1 85.19 40 ALA B N 1
ATOM 3360 C CA . ALA B 1 40 ? -5.273 36.5 3.854 1 85.19 40 ALA B CA 1
ATOM 3361 C C . ALA B 1 40 ? -6.793 36.5 4 1 85.19 40 ALA B C 1
ATOM 3363 O O . ALA B 1 40 ? -7.48 35.781 3.252 1 85.19 40 ALA B O 1
ATOM 3364 N N . SER B 1 41 ? -7.254 37.188 5.043 1 85.38 41 SER B N 1
ATOM 3365 C CA . SER B 1 41 ? -8.672 37.344 5.355 1 85.38 41 SER B CA 1
ATOM 3366 C C . SER B 1 41 ? -9.125 36.344 6.41 1 85.38 41 SER B C 1
ATOM 3368 O O . SER B 1 41 ? -10.32 36.188 6.637 1 85.38 41 SER B O 1
ATOM 3370 N N . VAL B 1 42 ? -8.18 35.625 6.938 1 87.81 42 VAL B N 1
ATOM 3371 C CA . VAL B 1 42 ? -8.508 34.75 8.07 1 87.81 42 VAL B CA 1
ATOM 3372 C C . VAL B 1 42 ? -8.008 35.406 9.367 1 87.81 42 VAL B C 1
ATOM 3374 O O . VAL B 1 42 ? -7.004 36.125 9.367 1 87.81 42 VAL B O 1
ATOM 3377 N N . GLY B 1 43 ? -8.727 35.156 10.461 1 87.88 43 GLY B N 1
ATOM 3378 C CA . GLY B 1 43 ? -8.352 35.75 11.742 1 87.88 43 GLY B CA 1
ATOM 3379 C C . GLY B 1 43 ? -8.391 37.281 11.734 1 87.88 43 GLY B C 1
ATOM 3380 O O . GLY B 1 43 ? -9.398 37.875 11.367 1 87.88 43 GLY B O 1
ATOM 3381 N N . PHE B 1 44 ? -7.168 37.812 12.039 1 87.5 44 PHE B N 1
ATOM 3382 C CA . PHE B 1 44 ? -7.094 39.281 12.102 1 87.5 44 PHE B CA 1
ATOM 3383 C C . PHE B 1 44 ? -6.57 39.844 10.797 1 87.5 44 PHE B C 1
ATOM 3385 O O . PHE B 1 44 ? -6.477 41.062 10.641 1 87.5 44 PHE B O 1
ATOM 3392 N N . SER B 1 45 ? -6.23 38.875 9.883 1 85.25 45 SER B N 1
ATOM 3393 C CA . SER B 1 45 ? -5.75 39.375 8.594 1 85.25 45 SER B CA 1
ATOM 3394 C C . SER B 1 45 ? -6.906 39.875 7.734 1 85.25 45 SER B C 1
ATOM 3396 O O . SER B 1 45 ? -8.062 39.531 7.973 1 85.25 45 SER B O 1
ATOM 3398 N N . TYR B 1 46 ? -6.598 40.781 6.777 1 85.75 46 TYR B N 1
ATOM 3399 C CA . TYR B 1 46 ? -7.645 41.344 5.934 1 85.75 46 TYR B CA 1
ATOM 3400 C C . TYR B 1 46 ? -7.109 41.656 4.543 1 85.75 46 TYR B C 1
ATOM 3402 O O . TYR B 1 46 ? -5.898 41.688 4.324 1 85.75 46 TYR B O 1
ATOM 3410 N N . LEU B 1 47 ? -7.992 41.781 3.668 1 88 47 LEU B N 1
ATOM 3411 C CA . LEU B 1 47 ? -7.699 42.188 2.297 1 88 47 LEU B CA 1
ATOM 3412 C C . LEU B 1 47 ? -8.203 43.594 2.027 1 88 47 LEU B C 1
ATOM 3414 O O . LEU B 1 47 ? -9.25 44 2.553 1 88 47 LEU B O 1
ATOM 3418 N N . ASP B 1 48 ? -7.355 44.25 1.26 1 86.75 48 ASP B N 1
ATOM 3419 C CA . ASP B 1 48 ? -7.855 45.531 0.799 1 86.75 48 ASP B CA 1
ATOM 3420 C C . ASP B 1 48 ? -9.094 45.375 -0.08 1 86.75 48 ASP B C 1
ATOM 3422 O O . ASP B 1 48 ? -9.32 44.312 -0.64 1 86.75 48 ASP B O 1
ATOM 3426 N N . ASP B 1 49 ? -9.812 46.531 -0.114 1 85.94 49 ASP B N 1
ATOM 3427 C CA . ASP B 1 49 ? -11.023 46.531 -0.934 1 85.94 49 ASP B CA 1
ATOM 3428 C C . ASP B 1 49 ? -10.703 46.125 -2.373 1 85.94 49 ASP B C 1
ATOM 3430 O O . ASP B 1 49 ? -9.773 46.656 -2.982 1 85.94 49 ASP B O 1
ATOM 3434 N N . GLY B 1 50 ? -11.398 45.156 -2.865 1 87.56 50 GLY B N 1
ATOM 3435 C CA . GLY B 1 50 ? -11.25 44.75 -4.254 1 87.56 50 GLY B CA 1
ATOM 3436 C C . GLY B 1 50 ? -10.266 43.625 -4.449 1 87.56 50 GLY B C 1
ATOM 3437 O O . GLY B 1 50 ? -10.211 43.031 -5.52 1 87.56 50 GLY B O 1
ATOM 3438 N N . GLU B 1 51 ? -9.461 43.312 -3.477 1 90.19 51 GLU B N 1
ATOM 3439 C CA . GLU B 1 51 ? -8.516 42.219 -3.6 1 90.19 51 GLU B CA 1
ATOM 3440 C C . GLU B 1 51 ? -9.234 40.875 -3.527 1 90.19 51 GLU B C 1
ATOM 3442 O O . GLU B 1 51 ? -10.156 40.688 -2.729 1 90.19 51 GLU B O 1
ATOM 3447 N N . PRO B 1 52 ? -8.867 40.062 -4.457 1 91.69 52 PRO B N 1
ATOM 3448 C CA . PRO B 1 52 ? -9.547 38.781 -4.457 1 91.69 52 PRO B CA 1
ATOM 3449 C C . PRO B 1 52 ? -9.18 37.906 -3.242 1 91.69 52 PRO B C 1
ATOM 3451 O O . PRO B 1 52 ? -8.031 37.938 -2.801 1 91.69 52 PRO B O 1
ATOM 3454 N N . ILE B 1 53 ? -10.125 37.156 -2.734 1 91.88 53 ILE B N 1
ATOM 3455 C CA . ILE B 1 53 ? -9.906 36.188 -1.688 1 91.88 53 ILE B CA 1
ATOM 3456 C C . ILE B 1 53 ? -9.086 35 -2.24 1 91.88 53 ILE B C 1
ATOM 3458 O O . ILE B 1 53 ? -9.375 34.5 -3.326 1 91.88 53 ILE B O 1
ATOM 3462 N N . PRO B 1 54 ? -7.969 34.656 -1.528 1 93.44 54 PRO B N 1
ATOM 3463 C CA . PRO B 1 54 ? -7.23 33.469 -1.999 1 93.44 54 PRO B CA 1
ATOM 3464 C C . PRO B 1 54 ? -8.117 32.25 -2.152 1 93.44 54 PRO B C 1
ATOM 3466 O O . PRO B 1 54 ? -8.953 31.969 -1.287 1 93.44 54 PRO B O 1
ATOM 3469 N N . SER B 1 55 ? -7.918 31.516 -3.281 1 92.19 55 SER B N 1
ATOM 3470 C CA . SER B 1 55 ? -8.859 30.438 -3.598 1 92.19 55 SER B CA 1
ATOM 3471 C C . SER B 1 55 ? -8.211 29.078 -3.432 1 92.19 55 SER B C 1
ATOM 3473 O O . SER B 1 55 ? -8.883 28.047 -3.549 1 92.19 55 SER B O 1
ATOM 3475 N N . ASN B 1 56 ? -6.938 29.062 -3.207 1 93.94 56 ASN B N 1
ATOM 3476 C CA . ASN B 1 56 ? -6.25 27.781 -3.031 1 93.94 56 ASN B CA 1
ATOM 3477 C C . ASN B 1 56 ? -4.914 27.969 -2.314 1 93.94 56 ASN B C 1
ATOM 3479 O O . ASN B 1 56 ? -4.465 29.094 -2.104 1 93.94 56 ASN B O 1
ATOM 3483 N N . SER B 1 57 ? -4.316 26.906 -1.951 1 96 57 SER B N 1
ATOM 3484 C CA . SER B 1 57 ? -3.086 26.891 -1.165 1 96 57 SER B CA 1
ATOM 3485 C C . SER B 1 57 ? -1.926 27.5 -1.947 1 96 57 SER B C 1
ATOM 3487 O O . SER B 1 57 ? -0.991 28.047 -1.358 1 96 57 SER B O 1
ATOM 3489 N N . PHE B 1 58 ? -1.977 27.453 -3.266 1 95.69 58 PHE B N 1
ATOM 3490 C CA . PHE B 1 58 ? -0.889 27.984 -4.086 1 95.69 58 PHE B CA 1
ATOM 3491 C C . PHE B 1 58 ? -0.872 29.5 -4.062 1 95.69 58 PHE B C 1
ATOM 3493 O O . PHE B 1 58 ? 0.19 30.109 -3.939 1 95.69 58 PHE B O 1
ATOM 3500 N N . VAL B 1 59 ? -2.059 30.031 -4.145 1 94.88 59 VAL B N 1
ATOM 3501 C CA . VAL B 1 59 ? -2.18 31.484 -4.039 1 94.88 59 VAL B CA 1
ATOM 3502 C C . VAL B 1 59 ? -1.788 31.938 -2.633 1 94.88 59 VAL B C 1
ATOM 3504 O O . VAL B 1 59 ? -1.071 32.938 -2.471 1 94.88 59 VAL B O 1
ATOM 3507 N N . ALA B 1 60 ? -2.238 31.203 -1.697 1 95.12 60 ALA B N 1
ATOM 3508 C CA . ALA B 1 60 ? -1.913 31.5 -0.308 1 95.12 60 ALA B CA 1
ATOM 3509 C C . ALA B 1 60 ? -0.407 31.438 -0.069 1 95.12 60 ALA B C 1
ATOM 3511 O O . ALA B 1 60 ? 0.149 32.25 0.662 1 95.12 60 ALA B O 1
ATOM 3512 N N . ALA B 1 61 ? 0.239 30.484 -0.661 1 97.06 61 ALA B N 1
ATOM 3513 C CA . ALA B 1 61 ? 1.669 30.266 -0.461 1 97.06 61 ALA B CA 1
ATOM 3514 C C . ALA B 1 61 ? 2.486 31.438 -1.007 1 97.06 61 ALA B C 1
ATOM 3516 O O . ALA B 1 61 ? 3.516 31.797 -0.437 1 97.06 61 ALA B O 1
ATOM 3517 N N . GLU B 1 62 ? 2.059 32.031 -2.064 1 95.31 62 GLU B N 1
ATOM 3518 C CA . GLU B 1 62 ? 2.766 33.156 -2.645 1 95.31 62 GLU B CA 1
ATOM 3519 C C . GLU B 1 62 ? 2.793 34.344 -1.678 1 95.31 62 GLU B C 1
ATOM 3521 O O . GLU B 1 62 ? 3.84 34.969 -1.476 1 95.31 62 GLU B O 1
ATOM 3526 N N . SER B 1 63 ? 1.652 34.594 -1.14 1 93.38 63 SER B N 1
ATOM 3527 C CA . SER B 1 63 ? 1.554 35.688 -0.188 1 93.38 63 SER B CA 1
ATOM 3528 C C . SER B 1 63 ? 2.355 35.406 1.077 1 93.38 63 SER B C 1
ATOM 3530 O O . SER B 1 63 ? 3.041 36.281 1.599 1 93.38 63 SER B O 1
ATOM 3532 N N . MET B 1 64 ? 2.264 34.219 1.531 1 95.19 64 MET B N 1
ATOM 3533 C CA . MET B 1 64 ? 2.971 33.812 2.748 1 95.19 64 MET B CA 1
ATOM 3534 C C . MET B 1 64 ? 4.48 33.875 2.539 1 95.19 64 MET B C 1
ATOM 3536 O O . MET B 1 64 ? 5.227 34.25 3.449 1 95.19 64 MET B O 1
ATOM 3540 N N . HIS B 1 65 ? 4.914 33.469 1.366 1 96.69 65 HIS B N 1
ATOM 3541 C CA . HIS B 1 65 ? 6.344 33.5 1.076 1 96.69 65 HIS B CA 1
ATOM 3542 C C . HIS B 1 65 ? 6.859 34.938 1.112 1 96.69 65 HIS B C 1
ATOM 3544 O O . HIS B 1 65 ? 7.934 35.219 1.653 1 96.69 65 HIS B O 1
ATOM 3550 N N . LYS B 1 66 ? 6.117 35.875 0.526 1 94.62 66 LYS B N 1
ATOM 3551 C CA . LYS B 1 66 ? 6.496 37.281 0.557 1 94.62 66 LYS B CA 1
ATOM 3552 C C . LYS B 1 66 ? 6.57 37.812 1.991 1 94.62 66 LYS B C 1
ATOM 3554 O O . LYS B 1 66 ? 7.488 38.531 2.34 1 94.62 66 LYS B O 1
ATOM 3559 N N . PHE B 1 67 ? 5.586 37.406 2.721 1 94.5 67 PHE B N 1
ATOM 3560 C CA . PHE B 1 67 ? 5.59 37.781 4.137 1 94.5 67 PHE B CA 1
ATOM 3561 C C . PHE B 1 67 ? 6.863 37.281 4.812 1 94.5 67 PHE B C 1
ATOM 3563 O O . PHE B 1 67 ? 7.504 38.031 5.551 1 94.5 67 PHE B O 1
ATOM 3570 N N . LEU B 1 68 ? 7.25 36 4.598 1 95.31 68 LEU B N 1
ATOM 3571 C CA . LEU B 1 68 ? 8.414 35.406 5.242 1 95.31 68 LEU B CA 1
ATOM 3572 C C . LEU B 1 68 ? 9.695 36.094 4.793 1 95.31 68 LEU B C 1
ATOM 3574 O O . LEU B 1 68 ? 10.633 36.25 5.586 1 95.31 68 LEU B O 1
ATOM 3578 N N . GLN B 1 69 ? 9.734 36.5 3.531 1 95.56 69 GLN B N 1
ATOM 3579 C CA . GLN B 1 69 ? 10.898 37.25 3.062 1 95.56 69 GLN B CA 1
ATOM 3580 C C . GLN B 1 69 ? 11.055 38.562 3.82 1 95.56 69 GLN B C 1
ATOM 3582 O O . GLN B 1 69 ? 12.156 38.906 4.234 1 95.56 69 GLN B O 1
ATOM 3587 N N . LEU B 1 70 ? 9.945 39.25 3.947 1 95.25 70 LEU B N 1
ATOM 3588 C CA . LEU B 1 70 ? 9.969 40.531 4.688 1 95.25 70 LEU B CA 1
ATOM 3589 C C . LEU B 1 70 ? 10.32 40.281 6.152 1 95.25 70 LEU B C 1
ATOM 3591 O O . LEU B 1 70 ? 11.07 41.062 6.75 1 95.25 70 LEU B O 1
ATOM 3595 N N . PHE B 1 71 ? 9.789 39.188 6.672 1 94 71 PHE B N 1
ATOM 3596 C CA . PHE B 1 71 ? 10.008 38.844 8.07 1 94 71 PHE B CA 1
ATOM 3597 C C . PHE B 1 71 ? 11.492 38.625 8.344 1 94 71 PHE B C 1
ATOM 3599 O O . PHE B 1 71 ? 12.031 39.188 9.297 1 94 71 PHE B O 1
ATOM 3606 N N . VAL B 1 72 ? 12.227 37.906 7.523 1 94.06 72 VAL B N 1
ATOM 3607 C CA . VAL B 1 72 ? 13.602 37.5 7.82 1 94.06 72 VAL B CA 1
ATOM 3608 C C . VAL B 1 72 ? 14.57 38.594 7.355 1 94.06 72 VAL B C 1
ATOM 3610 O O . VAL B 1 72 ? 15.742 38.594 7.738 1 94.06 72 VAL B O 1
ATOM 3613 N N . SER B 1 73 ? 14.102 39.531 6.5 1 95.31 73 SER B N 1
ATOM 3614 C CA . SER B 1 73 ? 15.023 40.531 5.965 1 95.31 73 SER B CA 1
ATOM 3615 C C . SER B 1 73 ? 14.836 41.875 6.656 1 95.31 73 SER B C 1
ATOM 3617 O O . SER B 1 73 ? 15.805 42.594 6.883 1 95.31 73 SER B O 1
ATOM 3619 N N . GLN B 1 74 ? 13.586 42.188 7.012 1 95.62 74 GLN B N 1
ATOM 3620 C CA . GLN B 1 74 ? 13.305 43.531 7.492 1 95.62 74 GLN B CA 1
ATOM 3621 C C . GLN B 1 74 ? 12.867 43.531 8.953 1 95.62 74 GLN B C 1
ATOM 3623 O O . GLN B 1 74 ? 13.297 44.344 9.75 1 95.62 74 GLN B O 1
ATOM 3628 N N . VAL B 1 75 ? 12.109 42.594 9.289 1 93.38 75 VAL B N 1
ATOM 3629 C CA . VAL B 1 75 ? 11.539 42.594 10.633 1 93.38 75 VAL B CA 1
ATOM 3630 C C . VAL B 1 75 ? 12.516 41.969 11.617 1 93.38 75 VAL B C 1
ATOM 3632 O O . VAL B 1 75 ? 12.812 42.562 12.672 1 93.38 75 VAL B O 1
ATOM 3635 N N . PHE B 1 76 ? 12.984 40.812 11.281 1 93.44 76 PHE B N 1
ATOM 3636 C CA . PHE B 1 76 ? 13.938 40.125 12.141 1 93.44 76 PHE B CA 1
ATOM 3637 C C . PHE B 1 76 ? 15.133 39.625 11.336 1 93.44 76 PHE B C 1
ATOM 3639 O O . PHE B 1 76 ? 15.359 38.406 11.242 1 93.44 76 PHE B O 1
ATOM 3646 N N . PRO B 1 77 ? 15.969 40.531 10.898 1 93.81 77 PRO B N 1
ATOM 3647 C CA . PRO B 1 77 ? 17.094 40.156 10.047 1 93.81 77 PRO B CA 1
ATOM 3648 C C . PRO B 1 77 ? 18.078 39.219 10.742 1 93.81 77 PRO B C 1
ATOM 3650 O O . PRO B 1 77 ? 18.781 38.438 10.086 1 93.81 77 PRO B O 1
ATOM 3653 N N . ASP B 1 78 ? 18.078 39.219 12.039 1 91.94 78 ASP B N 1
ATOM 3654 C CA . ASP B 1 78 ? 19 38.406 12.812 1 91.94 78 ASP B CA 1
ATOM 3655 C C . ASP B 1 78 ? 18.609 36.906 12.695 1 91.94 78 ASP B C 1
ATOM 3657 O O . ASP B 1 78 ? 19.406 36.031 13.016 1 91.94 78 ASP B O 1
ATOM 3661 N N . LEU B 1 79 ? 17.391 36.656 12.188 1 89.25 79 LEU B N 1
ATOM 3662 C CA . LEU B 1 79 ? 16.891 35.281 12.102 1 89.25 79 LEU B CA 1
ATOM 3663 C C . LEU B 1 79 ? 17.109 34.719 10.703 1 89.25 79 LEU B C 1
ATOM 3665 O O . LEU B 1 79 ? 16.828 33.531 10.461 1 89.25 79 LEU B O 1
ATOM 3669 N N . ALA B 1 80 ? 17.719 35.469 9.852 1 90.44 80 ALA B N 1
ATOM 3670 C CA . ALA B 1 80 ? 17.812 35.125 8.438 1 90.44 80 ALA B CA 1
ATOM 3671 C C . ALA B 1 80 ? 18.594 33.812 8.234 1 90.44 80 ALA B C 1
ATOM 3673 O O . ALA B 1 80 ? 18.266 33.031 7.355 1 90.44 80 ALA B O 1
ATOM 3674 N N . ASP B 1 81 ? 19.578 33.562 9.008 1 91.19 81 ASP B N 1
ATOM 3675 C CA . ASP B 1 81 ? 20.469 32.438 8.773 1 91.19 81 ASP B CA 1
ATOM 3676 C C . ASP B 1 81 ? 20.125 31.25 9.688 1 91.19 81 ASP B C 1
ATOM 3678 O O . ASP B 1 81 ? 20.75 30.188 9.602 1 91.19 81 ASP B O 1
ATOM 3682 N N . ARG B 1 82 ? 19.094 31.469 10.469 1 91.81 82 ARG B N 1
ATOM 3683 C CA . ARG B 1 82 ? 18.688 30.406 11.367 1 91.81 82 ARG B CA 1
ATOM 3684 C C . ARG B 1 82 ? 17.812 29.375 10.648 1 91.81 82 ARG B C 1
ATOM 3686 O O . ARG B 1 82 ? 17.062 29.734 9.742 1 91.81 82 ARG B O 1
ATOM 3693 N N . PRO B 1 83 ? 18.016 28.078 11.117 1 94.19 83 PRO B N 1
ATOM 3694 C CA . PRO B 1 83 ? 17.094 27.094 10.531 1 94.19 83 PRO B CA 1
ATOM 3695 C C . PRO B 1 83 ? 15.633 27.453 10.742 1 94.19 83 PRO B C 1
ATOM 3697 O O . PRO B 1 83 ? 15.234 27.828 11.844 1 94.19 83 PRO B O 1
ATOM 3700 N N . PHE B 1 84 ? 14.93 27.391 9.68 1 95.69 84 PHE B N 1
ATOM 3701 C CA . PHE B 1 84 ? 13.5 27.688 9.695 1 95.69 84 PHE B CA 1
ATOM 3702 C C . PHE B 1 84 ? 12.68 26.406 9.523 1 95.69 84 PHE B C 1
ATOM 3704 O O . PHE B 1 84 ? 13.031 25.547 8.719 1 95.69 84 PHE B O 1
ATOM 3711 N N . HIS B 1 85 ? 11.688 26.219 10.359 1 96.56 85 HIS B N 1
ATOM 3712 C CA . HIS B 1 85 ? 10.773 25.094 10.32 1 96.56 85 HIS B CA 1
ATOM 3713 C C . HIS B 1 85 ? 9.32 25.562 10.234 1 96.56 85 HIS B C 1
ATOM 3715 O O . HIS B 1 85 ? 8.961 26.578 10.828 1 96.56 85 HIS B O 1
ATOM 3721 N N . ILE B 1 86 ? 8.555 24.875 9.492 1 96.75 86 ILE B N 1
ATOM 3722 C CA . ILE B 1 86 ? 7.129 25.188 9.414 1 96.75 86 ILE B CA 1
ATOM 3723 C C . ILE B 1 86 ? 6.316 24.016 9.977 1 96.75 86 ILE B C 1
ATOM 3725 O O . ILE B 1 86 ? 6.566 22.859 9.641 1 96.75 86 ILE B O 1
ATOM 3729 N N . SER B 1 87 ? 5.426 24.328 10.797 1 95.31 87 SER B N 1
ATOM 3730 C CA . SER B 1 87 ? 4.543 23.297 11.344 1 95.31 87 SER B CA 1
ATOM 3731 C C . SER B 1 87 ? 3.078 23.656 11.141 1 95.31 87 SER B C 1
ATOM 3733 O O . SER B 1 87 ? 2.73 24.844 11.039 1 95.31 87 SER B O 1
ATOM 3735 N N . GLY B 1 88 ? 2.27 22.75 11.023 1 94.5 88 GLY B N 1
ATOM 3736 C CA . GLY B 1 88 ? 0.83 22.891 10.883 1 94.5 88 GLY B CA 1
ATOM 3737 C C . GLY B 1 88 ? 0.081 21.578 11.031 1 94.5 88 GLY B C 1
ATOM 3738 O O . GLY B 1 88 ? 0.693 20.516 11.078 1 94.5 88 GLY B O 1
ATOM 3739 N N . GLU B 1 89 ? -1.174 21.703 11.172 1 94.56 89 GLU B N 1
ATOM 3740 C CA . GLU B 1 89 ? -2.045 20.562 11.383 1 94.56 89 GLU B CA 1
ATOM 3741 C C . GLU B 1 89 ? -3.238 20.578 10.438 1 94.56 89 GLU B C 1
ATOM 3743 O O . GLU B 1 89 ? -3.619 21.641 9.938 1 94.56 89 GLU B O 1
ATOM 3748 N N . SER B 1 90 ? -3.795 19.422 10.164 1 95.56 90 SER B N 1
ATOM 3749 C CA . SER B 1 90 ? -5.027 19.344 9.383 1 95.56 90 SER B CA 1
ATOM 3750 C C . SER B 1 90 ? -4.809 19.828 7.953 1 95.56 90 SER B C 1
ATOM 3752 O O . SER B 1 90 ? -3.969 19.281 7.23 1 95.56 90 SER B O 1
ATOM 3754 N N . TYR B 1 91 ? -5.469 21.031 7.672 1 95.19 91 TYR B N 1
ATOM 3755 C CA . TYR B 1 91 ? -5.293 21.578 6.328 1 95.19 91 TYR B CA 1
ATOM 3756 C C . TYR B 1 91 ? -3.855 22.016 6.102 1 95.19 91 TYR B C 1
ATOM 3758 O O . TYR B 1 91 ? -3.469 22.344 4.977 1 95.19 91 TYR B O 1
ATOM 3766 N N . GLY B 1 92 ? -3.055 21.938 7.246 1 95.94 92 GLY B N 1
ATOM 3767 C CA . GLY B 1 92 ? -1.615 22.078 7.086 1 95.94 92 GLY B CA 1
ATOM 3768 C C . GLY B 1 92 ? -1.03 21.109 6.078 1 95.94 92 GLY B C 1
ATOM 3769 O O . GLY B 1 92 ? 0.048 21.344 5.527 1 95.94 92 GLY B O 1
ATOM 3770 N N . GLY B 1 93 ? -1.751 20.078 5.816 1 97.81 93 GLY B N 1
ATOM 3771 C CA . GLY B 1 93 ? -1.345 19.125 4.797 1 97.81 93 GLY B CA 1
ATOM 3772 C C . GLY B 1 93 ? -1.418 19.703 3.391 1 97.81 93 GLY B C 1
ATOM 3773 O O . GLY B 1 93 ? -0.841 19.125 2.457 1 97.81 93 GLY B O 1
ATOM 3774 N N . HIS B 1 94 ? -2.125 20.719 3.217 1 97.5 94 HIS B N 1
ATOM 3775 C CA . HIS B 1 94 ? -2.139 21.453 1.95 1 97.5 94 HIS B CA 1
ATOM 3776 C C . HIS B 1 94 ? -1.247 22.688 2.01 1 97.5 94 HIS B C 1
ATOM 3778 O O . HIS B 1 94 ? -0.355 22.859 1.176 1 97.5 94 HIS B O 1
ATOM 3784 N N . TYR B 1 95 ? -1.371 23.438 3.072 1 96.75 95 TYR B N 1
ATOM 3785 C CA . TYR B 1 95 ? -0.681 24.719 3.199 1 96.75 95 TYR B CA 1
ATOM 3786 C C . TYR B 1 95 ? 0.83 24.516 3.23 1 96.75 95 TYR B C 1
ATOM 3788 O O . TYR B 1 95 ? 1.566 25.203 2.514 1 96.75 95 TYR B O 1
ATOM 3796 N N . ILE B 1 96 ? 1.237 23.578 4.004 1 98.06 96 ILE B N 1
ATOM 3797 C CA . ILE B 1 96 ? 2.648 23.516 4.367 1 98.06 96 ILE B CA 1
ATOM 3798 C C . ILE B 1 96 ? 3.455 22.938 3.207 1 98.06 96 ILE B C 1
ATOM 3800 O O . ILE B 1 96 ? 4.484 23.5 2.816 1 98.06 96 ILE B O 1
ATOM 3804 N N . PRO B 1 97 ? 2.992 21.828 2.625 1 98.62 97 PRO B N 1
ATOM 3805 C CA . PRO B 1 97 ? 3.76 21.344 1.474 1 98.62 97 PRO B CA 1
ATOM 3806 C C . PRO B 1 97 ? 3.824 22.375 0.34 1 98.62 97 PRO B C 1
ATOM 3808 O O . PRO B 1 97 ? 4.883 22.562 -0.263 1 98.62 97 PRO B O 1
ATOM 3811 N N . VAL B 1 98 ? 2.783 23.047 0.09 1 98.38 98 VAL B N 1
ATOM 3812 C CA . VAL B 1 98 ? 2.732 24.016 -1 1 98.38 98 VAL B CA 1
ATOM 3813 C C . VAL B 1 98 ? 3.621 25.219 -0.67 1 98.38 98 VAL B C 1
ATOM 3815 O O . VAL B 1 98 ? 4.402 25.672 -1.511 1 98.38 98 VAL B O 1
ATOM 3818 N N . LEU B 1 99 ? 3.512 25.672 0.553 1 98.25 99 LEU B N 1
ATOM 3819 C CA . LEU B 1 99 ? 4.352 26.797 0.975 1 98.25 99 LEU B CA 1
ATOM 3820 C C . LEU B 1 99 ? 5.824 26.391 0.964 1 98.25 99 LEU B C 1
ATOM 3822 O O . LEU B 1 99 ? 6.672 27.156 0.487 1 98.25 99 LEU B O 1
ATOM 3826 N N . GLY B 1 100 ? 6.117 25.234 1.541 1 98.62 100 GLY B N 1
ATOM 3827 C CA . GLY B 1 100 ? 7.492 24.75 1.531 1 98.62 100 GLY B CA 1
ATOM 3828 C C . GLY B 1 100 ? 8.078 24.672 0.137 1 98.62 100 GLY B C 1
ATOM 3829 O O . GLY B 1 100 ? 9.195 25.125 -0.102 1 98.62 100 GLY B O 1
ATOM 3830 N N . ALA B 1 101 ? 7.328 24.094 -0.75 1 98.56 101 ALA B N 1
ATOM 3831 C CA . ALA B 1 101 ? 7.781 23.969 -2.135 1 98.56 101 ALA B CA 1
ATOM 3832 C C . ALA B 1 101 ? 8 25.344 -2.756 1 98.56 101 ALA B C 1
ATOM 3834 O O . ALA B 1 101 ? 8.961 25.547 -3.502 1 98.56 101 ALA B O 1
ATOM 3835 N N . THR B 1 102 ? 7.109 26.266 -2.467 1 98.5 102 THR B N 1
ATOM 3836 C CA . THR B 1 102 ? 7.234 27.625 -2.973 1 98.5 102 THR B CA 1
ATOM 3837 C C . THR B 1 102 ? 8.516 28.281 -2.457 1 98.5 102 THR B C 1
ATOM 3839 O O . THR B 1 102 ? 9.242 28.906 -3.221 1 98.5 102 THR B O 1
ATOM 3842 N N . ILE B 1 103 ? 8.766 28.141 -1.18 1 98.38 103 ILE B N 1
ATOM 3843 C CA . ILE B 1 103 ? 9.961 28.703 -0.566 1 98.38 103 ILE B CA 1
ATOM 3844 C C . ILE B 1 103 ? 11.211 28.156 -1.259 1 98.38 103 ILE B C 1
ATOM 3846 O O . ILE B 1 103 ? 12.086 28.922 -1.678 1 98.38 103 ILE B O 1
ATOM 3850 N N . VAL B 1 104 ? 11.297 26.844 -1.411 1 97.94 104 VAL B N 1
ATOM 3851 C CA . VAL B 1 104 ? 12.445 26.172 -1.999 1 97.94 104 VAL B CA 1
ATOM 3852 C C . VAL B 1 104 ? 12.641 26.641 -3.441 1 97.94 104 VAL B C 1
ATOM 3854 O O . VAL B 1 104 ? 13.75 26.969 -3.852 1 97.94 104 VAL B O 1
ATOM 3857 N N . ALA B 1 105 ? 11.562 26.672 -4.191 1 98 105 ALA B N 1
ATOM 3858 C CA . ALA B 1 105 ? 11.617 27.094 -5.594 1 98 105 ALA B CA 1
ATOM 3859 C C . ALA B 1 105 ? 12.078 28.547 -5.719 1 98 105 ALA B C 1
ATOM 3861 O O . ALA B 1 105 ? 12.93 28.859 -6.559 1 98 105 ALA B O 1
ATOM 3862 N N . GLN B 1 106 ? 11.547 29.375 -4.91 1 97.38 106 GLN B N 1
ATOM 3863 C CA . GLN B 1 106 ? 11.867 30.797 -4.973 1 97.38 106 GLN B CA 1
ATOM 3864 C C . GLN B 1 106 ? 13.305 31.062 -4.535 1 97.38 106 GLN B C 1
ATOM 3866 O O . GLN B 1 106 ? 13.992 31.922 -5.102 1 97.38 106 GLN B O 1
ATOM 3871 N N . ASN B 1 107 ? 13.727 30.344 -3.484 1 96.69 107 ASN B N 1
ATOM 3872 C CA . ASN B 1 107 ? 15.125 30.438 -3.086 1 96.69 107 ASN B CA 1
ATOM 3873 C C . ASN B 1 107 ? 16.062 30.125 -4.246 1 96.69 107 ASN B C 1
ATOM 3875 O O . ASN B 1 107 ? 17.078 30.797 -4.438 1 96.69 107 ASN B O 1
ATOM 3879 N N . SER B 1 108 ? 15.742 29.094 -5.012 1 95.88 108 SER B N 1
ATOM 3880 C CA . SER B 1 108 ? 16.578 28.641 -6.113 1 95.88 108 SER B CA 1
ATOM 3881 C C . SER B 1 108 ? 16.516 29.594 -7.297 1 95.88 108 SER B C 1
ATOM 3883 O O . SER B 1 108 ? 17.531 29.875 -7.934 1 95.88 108 SER B O 1
ATOM 3885 N N . LEU B 1 109 ? 15.359 30.125 -7.637 1 96.25 109 LEU B N 1
ATOM 3886 C CA . LEU B 1 109 ? 15.133 30.969 -8.805 1 96.25 109 LEU B CA 1
ATOM 3887 C C . LEU B 1 109 ? 15.742 32.344 -8.602 1 96.25 109 LEU B C 1
ATOM 3889 O O . LEU B 1 109 ? 16.203 33 -9.555 1 96.25 109 LEU B O 1
ATOM 3893 N N . TYR B 1 110 ? 15.719 32.781 -7.32 1 96.12 110 TYR B N 1
ATOM 3894 C CA . TYR B 1 110 ? 16.188 34.125 -7.02 1 96.12 110 TYR B CA 1
ATOM 3895 C C . TYR B 1 110 ? 17.203 34.094 -5.879 1 96.12 110 TYR B C 1
ATOM 3897 O O . TYR B 1 110 ? 16.938 34.625 -4.793 1 96.12 110 TYR B O 1
ATOM 3905 N N . PRO B 1 111 ? 18.391 33.656 -6.152 1 94.56 111 PRO B N 1
ATOM 3906 C CA . PRO B 1 111 ? 19.391 33.469 -5.102 1 94.56 111 PRO B CA 1
ATOM 3907 C C . PRO B 1 111 ? 19.859 34.781 -4.473 1 94.56 111 PRO B C 1
ATOM 3909 O O . PRO B 1 111 ? 20.422 34.781 -3.379 1 94.56 111 PRO B O 1
ATOM 3912 N N . LYS B 1 112 ? 19.547 35.938 -5.086 1 95.31 112 LYS B N 1
ATOM 3913 C CA . LYS B 1 112 ? 20.016 37.219 -4.574 1 95.31 112 LYS B CA 1
ATOM 3914 C C . LYS B 1 112 ? 18.969 37.906 -3.709 1 95.31 112 LYS B C 1
ATOM 3916 O O . LYS B 1 112 ? 19.25 38.906 -3.039 1 95.31 112 LYS B O 1
ATOM 3921 N N . ARG B 1 113 ? 17.812 37.344 -3.646 1 94.69 113 ARG B N 1
ATOM 3922 C CA . ARG B 1 113 ? 16.75 37.844 -2.773 1 94.69 113 ARG B CA 1
ATOM 3923 C C . ARG B 1 113 ? 16.859 37.219 -1.381 1 94.69 113 ARG B C 1
ATOM 3925 O O . ARG B 1 113 ? 17.578 36.219 -1.183 1 94.69 113 ARG B O 1
ATOM 3932 N N . PRO B 1 114 ? 16.234 37.906 -0.438 1 94.81 114 PRO B N 1
ATOM 3933 C CA . PRO B 1 114 ? 16.25 37.281 0.893 1 94.81 114 PRO B CA 1
ATOM 3934 C C . PRO B 1 114 ? 15.758 35.844 0.879 1 94.81 114 PRO B C 1
ATOM 3936 O O . PRO B 1 114 ? 14.734 35.531 0.265 1 94.81 114 PRO B O 1
ATOM 3939 N N . GLN B 1 115 ? 16.547 35 1.502 1 95.69 115 GLN B N 1
ATOM 3940 C CA . GLN B 1 115 ? 16.25 33.594 1.513 1 95.69 115 GLN B CA 1
ATOM 3941 C C . GLN B 1 115 ? 15.562 33.188 2.811 1 95.69 115 GLN B C 1
ATOM 3943 O O . GLN B 1 115 ? 15.891 33.688 3.883 1 95.69 115 GLN B O 1
ATOM 3948 N N . VAL B 1 116 ? 14.594 32.344 2.725 1 96.19 116 VAL B N 1
ATOM 3949 C CA . VAL B 1 116 ? 14.062 31.641 3.881 1 96.19 116 VAL B CA 1
ATOM 3950 C C . VAL B 1 116 ? 14.75 30.281 4.02 1 96.19 116 VAL B C 1
ATOM 3952 O O . VAL B 1 116 ? 14.648 29.438 3.135 1 96.19 116 VAL B O 1
ATOM 3955 N N . ASN B 1 117 ? 15.445 30.078 5.074 1 96.56 117 ASN B N 1
ATOM 3956 C CA . ASN B 1 117 ? 16.281 28.906 5.27 1 96.56 117 ASN B CA 1
ATOM 3957 C C . ASN B 1 117 ? 15.469 27.719 5.797 1 96.56 117 ASN B C 1
ATOM 3959 O O . ASN B 1 117 ? 15.719 27.234 6.898 1 96.56 117 ASN B O 1
ATOM 3963 N N . LEU B 1 118 ? 14.57 27.234 4.945 1 97.62 118 LEU B N 1
ATOM 3964 C CA . LEU B 1 118 ? 13.672 26.156 5.328 1 97.62 118 LEU B CA 1
ATOM 3965 C C . LEU B 1 118 ? 14.445 24.844 5.512 1 97.62 118 LEU B C 1
ATOM 3967 O O . LEU B 1 118 ? 15.117 24.391 4.586 1 97.62 118 LEU B O 1
ATOM 3971 N N . GLU B 1 119 ? 14.336 24.312 6.676 1 97.31 119 GLU B N 1
ATOM 3972 C CA . GLU B 1 119 ? 15.062 23.094 7 1 97.31 119 GLU B CA 1
ATOM 3973 C C . GLU B 1 119 ? 14.117 21.891 7.086 1 97.31 119 GLU B C 1
ATOM 3975 O O . GLU B 1 119 ? 14.484 20.781 6.711 1 97.31 119 GLU B O 1
ATOM 3980 N N . SER B 1 120 ? 12.93 22.094 7.637 1 98.25 120 SER B N 1
ATOM 3981 C CA . SER B 1 120 ? 12 20.984 7.777 1 98.25 120 SER B CA 1
ATOM 3982 C C . SER B 1 120 ? 10.562 21.469 7.906 1 98.25 120 SER B C 1
ATOM 3984 O O . SER B 1 120 ? 10.32 22.656 8.125 1 98.25 120 SER B O 1
ATOM 3986 N N . VAL B 1 121 ? 9.695 20.562 7.684 1 98.56 121 VAL B N 1
ATOM 3987 C CA . VAL B 1 121 ? 8.281 20.812 7.93 1 98.56 121 VAL B CA 1
ATOM 3988 C C . VAL B 1 121 ? 7.719 19.703 8.836 1 98.56 121 VAL B C 1
ATOM 3990 O O . VAL B 1 121 ? 8.164 18.562 8.773 1 98.56 121 VAL B O 1
ATOM 3993 N N . LEU B 1 122 ? 6.816 20.078 9.727 1 97.94 122 LEU B N 1
ATOM 3994 C CA . LEU B 1 122 ? 6.066 19.188 10.602 1 97.94 122 LEU B CA 1
ATOM 3995 C C . LEU B 1 122 ? 4.57 19.297 10.344 1 97.94 122 LEU B C 1
ATOM 3997 O O . LEU B 1 122 ? 3.984 20.375 10.523 1 97.94 122 LEU B O 1
ATOM 4001 N N . ILE B 1 123 ? 3.971 18.219 9.953 1 98.38 123 ILE B N 1
ATOM 4002 C CA . ILE B 1 123 ? 2.561 18.25 9.578 1 98.38 123 ILE B CA 1
ATOM 4003 C C . ILE B 1 123 ? 1.776 17.25 10.43 1 98.38 123 ILE B C 1
ATOM 4005 O O . ILE B 1 123 ? 1.975 16.047 10.32 1 98.38 123 ILE B O 1
ATOM 4009 N N . GLY B 1 124 ? 0.893 17.766 11.266 1 98.06 124 GLY B N 1
ATOM 4010 C CA . GLY B 1 124 ? 0.083 16.938 12.141 1 98.06 124 GLY B CA 1
ATOM 4011 C C . GLY B 1 124 ? -1.271 16.594 11.555 1 98.06 124 GLY B C 1
ATOM 4012 O O . GLY B 1 124 ? -2.023 17.469 11.148 1 98.06 124 GLY B O 1
ATOM 4013 N N . ASN B 1 125 ? -1.536 15.266 11.586 1 98.25 125 ASN B N 1
ATOM 4014 C CA . ASN B 1 125 ? -2.797 14.844 10.992 1 98.25 125 ASN B CA 1
ATOM 4015 C C . ASN B 1 125 ? -3.119 15.633 9.727 1 98.25 125 ASN B C 1
ATOM 4017 O O . ASN B 1 125 ? -4.203 16.219 9.617 1 98.25 125 ASN B O 1
ATOM 4021 N N . GLY B 1 126 ? -2.182 15.562 8.812 1 98.19 126 GLY B N 1
ATOM 4022 C CA . GLY B 1 126 ? -2.209 16.406 7.629 1 98.19 126 GLY B CA 1
ATOM 4023 C C . GLY B 1 126 ? -3.191 15.938 6.574 1 98.19 126 GLY B C 1
ATOM 4024 O O . GLY B 1 126 ? -3.273 14.742 6.285 1 98.19 126 GLY B O 1
ATOM 4025 N N . TYR B 1 127 ? -3.939 16.875 6.066 1 98.19 127 TYR B N 1
ATOM 4026 C CA . TYR B 1 127 ? -4.82 16.625 4.934 1 98.19 127 TYR B CA 1
ATOM 4027 C C . TYR B 1 127 ? -4.055 16.688 3.619 1 98.19 127 TYR B C 1
ATOM 4029 O O . TYR B 1 127 ? -4.164 17.656 2.875 1 98.19 127 TYR B O 1
ATOM 4037 N N . VAL B 1 128 ? -3.4 15.586 3.27 1 98.44 128 VAL B N 1
ATOM 4038 C CA . VAL B 1 128 ? -2.486 15.57 2.133 1 98.44 128 VAL B CA 1
ATOM 4039 C C . VAL B 1 128 ? -3.17 14.93 0.928 1 98.44 128 VAL B C 1
ATOM 4041 O O . VAL B 1 128 ? -3.072 15.438 -0.191 1 98.44 128 VAL B O 1
ATOM 4044 N N . SER B 1 129 ? -3.83 13.867 1.173 1 98.31 129 SER B N 1
ATOM 4045 C CA . SER B 1 129 ? -4.465 13.094 0.107 1 98.31 129 SER B CA 1
ATOM 4046 C C . SER B 1 129 ? -5.906 12.75 0.454 1 98.31 129 SER B C 1
ATOM 4048 O O . SER B 1 129 ? -6.172 11.75 1.125 1 98.31 129 SER B O 1
ATOM 4050 N N . PRO B 1 130 ? -6.809 13.531 -0.106 1 97.25 130 PRO B N 1
ATOM 4051 C CA . PRO B 1 130 ? -8.227 13.266 0.166 1 97.25 130 PRO B CA 1
ATOM 4052 C C . PRO B 1 130 ? -8.633 11.836 -0.181 1 97.25 130 PRO B C 1
ATOM 4054 O O . PRO B 1 130 ? -9.352 11.195 0.585 1 97.25 130 PRO B O 1
ATOM 4057 N N . MET B 1 131 ? -8.188 11.328 -1.313 1 97.88 131 MET B N 1
ATOM 4058 C CA . MET B 1 131 ? -8.531 9.977 -1.746 1 97.88 131 MET B CA 1
ATOM 4059 C C . MET B 1 131 ? -8.117 8.953 -0.693 1 97.88 131 MET B C 1
ATOM 4061 O O . MET B 1 131 ? -8.906 8.07 -0.344 1 97.88 131 MET B O 1
ATOM 4065 N N . ASP B 1 132 ? -6.91 9.109 -0.186 1 98.5 132 ASP B N 1
ATOM 4066 C CA . ASP B 1 132 ? -6.398 8.156 0.794 1 98.5 132 ASP B CA 1
ATOM 4067 C C . ASP B 1 132 ? -7.086 8.336 2.146 1 98.5 132 ASP B C 1
ATOM 4069 O O . ASP B 1 132 ? -7.301 7.363 2.873 1 98.5 132 ASP B O 1
ATOM 4073 N N . THR B 1 133 ? -7.367 9.57 2.469 1 98.44 133 THR B N 1
ATOM 4074 C CA . THR B 1 133 ? -8.133 9.812 3.686 1 98.44 133 THR B CA 1
ATOM 4075 C C . THR B 1 133 ? -9.469 9.086 3.637 1 98.44 133 THR B C 1
ATOM 4077 O O . THR B 1 133 ? -9.898 8.484 4.629 1 98.44 133 THR B O 1
ATOM 4080 N N . HIS B 1 134 ? -10.164 9.156 2.447 1 98.31 134 HIS B N 1
ATOM 4081 C CA . HIS B 1 134 ? -11.43 8.453 2.285 1 98.31 134 HIS B CA 1
ATOM 4082 C C . HIS B 1 134 ? -11.258 6.953 2.506 1 98.31 134 HIS B C 1
ATOM 4084 O O . HIS B 1 134 ? -12.086 6.32 3.17 1 98.31 134 HIS B O 1
ATOM 4090 N N . PHE B 1 135 ? -10.203 6.434 1.981 1 98.5 135 PHE B N 1
ATOM 4091 C CA . PHE B 1 135 ? -9.93 5.012 2.154 1 98.5 135 PHE B CA 1
ATOM 4092 C C . PHE B 1 135 ? -9.797 4.664 3.633 1 98.5 135 PHE B C 1
ATOM 4094 O O . PHE B 1 135 ? -10.312 3.639 4.082 1 98.5 135 PHE B O 1
ATOM 4101 N N . GLY B 1 136 ? -9.133 5.504 4.414 1 98.31 136 GLY B N 1
ATOM 4102 C CA . GLY B 1 136 ? -8.805 5.25 5.809 1 98.31 136 GLY B CA 1
ATOM 4103 C C . GLY B 1 136 ? -10.008 5.305 6.723 1 98.31 136 GLY B C 1
ATOM 4104 O O . GLY B 1 136 ? -9.93 4.918 7.891 1 98.31 136 GLY B O 1
ATOM 4105 N N . TYR B 1 137 ? -11.141 5.793 6.168 1 98.5 137 TYR B N 1
ATOM 4106 C CA . TYR B 1 137 ? -12.352 5.844 6.977 1 98.5 137 TYR B CA 1
ATOM 4107 C C . TYR B 1 137 ? -12.719 4.457 7.496 1 98.5 137 TYR B C 1
ATOM 4109 O O . TYR B 1 137 ? -13.07 4.301 8.664 1 98.5 137 TYR B O 1
ATOM 4117 N N . TRP B 1 138 ? -12.617 3.512 6.621 1 98.5 138 TRP B N 1
ATOM 4118 C CA . TRP B 1 138 ? -13.055 2.166 6.969 1 98.5 138 TRP B CA 1
ATOM 4119 C C . TRP B 1 138 ? -12.227 1.604 8.125 1 98.5 138 TRP B C 1
ATOM 4121 O O . TRP B 1 138 ? -12.781 1.197 9.148 1 98.5 138 TRP B O 1
ATOM 4131 N N . GLU B 1 139 ? -10.938 1.613 7.953 1 97.62 139 GLU B N 1
ATOM 4132 C CA . GLU B 1 139 ? -10.086 1.051 8.992 1 97.62 139 GLU B CA 1
ATOM 4133 C C . GLU B 1 139 ? -10.289 1.763 10.328 1 97.62 139 GLU B C 1
ATOM 4135 O O . GLU B 1 139 ? -10.32 1.123 11.383 1 97.62 139 GLU B O 1
ATOM 4140 N N . THR B 1 140 ? -10.391 3.07 10.266 1 98.06 140 THR B N 1
ATOM 4141 C CA . THR B 1 140 ? -10.523 3.855 11.492 1 98.06 140 THR B CA 1
ATOM 4142 C C . THR B 1 140 ? -11.828 3.514 12.211 1 98.06 140 THR B C 1
ATOM 4144 O O . THR B 1 140 ? -11.859 3.463 13.445 1 98.06 140 THR B O 1
ATOM 4147 N N . LEU B 1 141 ? -12.875 3.25 11.477 1 98.38 141 LEU B N 1
ATOM 4148 C CA . LEU B 1 141 ? -14.195 3.109 12.078 1 98.38 141 LEU B CA 1
ATOM 4149 C C . LEU B 1 141 ? -14.562 1.639 12.242 1 98.38 141 LEU B C 1
ATOM 4151 O O . LEU B 1 141 ? -15.461 1.301 13.023 1 98.38 141 LEU B O 1
ATOM 4155 N N . CYS B 1 142 ? -13.945 0.75 11.492 1 98 142 CYS B N 1
ATOM 4156 C CA . CYS B 1 142 ? -14.438 -0.621 11.391 1 98 142 CYS B CA 1
ATOM 4157 C C . CYS B 1 142 ? -13.43 -1.604 11.977 1 98 142 CYS B C 1
ATOM 4159 O O . CYS B 1 142 ? -13.609 -2.818 11.875 1 98 142 CYS B O 1
ATOM 4161 N N . THR B 1 143 ? -12.32 -1.146 12.539 1 96.75 143 THR B N 1
ATOM 4162 C CA . THR B 1 143 ? -11.344 -1.995 13.211 1 96.75 143 THR B CA 1
ATOM 4163 C C . THR B 1 143 ? -11.023 -1.453 14.602 1 96.75 143 THR B C 1
ATOM 4165 O O . THR B 1 143 ? -11.555 -0.418 15.008 1 96.75 143 THR B O 1
ATOM 4168 N N . THR B 1 144 ? -10.203 -2.256 15.305 1 93.19 144 THR B N 1
ATOM 4169 C CA . THR B 1 144 ? -9.688 -1.81 16.594 1 93.19 144 THR B CA 1
ATOM 4170 C C . THR B 1 144 ? -8.383 -1.037 16.422 1 93.19 144 THR B C 1
ATOM 4172 O O . THR B 1 144 ? -7.648 -1.26 15.461 1 93.19 144 THR B O 1
ATOM 4175 N N . ASN B 1 145 ? -8.18 -0.109 17.25 1 85.88 145 ASN B N 1
ATOM 4176 C CA . ASN B 1 145 ? -6.98 0.717 17.297 1 85.88 145 ASN B CA 1
ATOM 4177 C C . ASN B 1 145 ? -6.598 1.06 18.734 1 85.88 145 ASN B C 1
ATOM 4179 O O . ASN B 1 145 ? -7.406 0.909 19.641 1 85.88 145 ASN B O 1
ATOM 4183 N N . PRO B 1 146 ? -5.289 1.399 18.844 1 85.94 146 PRO B N 1
ATOM 4184 C CA . PRO B 1 146 ? -4.945 1.826 20.203 1 85.94 146 PRO B CA 1
ATOM 4185 C C . PRO B 1 146 ? -5.918 2.859 20.75 1 85.94 146 PRO B C 1
ATOM 4187 O O . PRO B 1 146 ? -6.105 3.924 20.156 1 85.94 146 PRO B O 1
ATOM 4190 N N . GLY B 1 147 ? -6.512 2.545 21.797 1 86.62 147 GLY B N 1
ATOM 4191 C CA . GLY B 1 147 ? -7.48 3.443 22.406 1 86.62 147 GLY B CA 1
ATOM 4192 C C . GLY B 1 147 ? -8.906 3.164 21.984 1 86.62 147 GLY B C 1
ATOM 4193 O O . GLY B 1 147 ? -9.844 3.797 22.469 1 86.62 147 GLY B O 1
ATOM 4194 N N . VAL B 1 148 ? -9.078 2.277 21.062 1 93.44 148 VAL B N 1
ATOM 4195 C CA . VAL B 1 148 ? -10.398 1.905 20.562 1 93.44 148 VAL B CA 1
ATOM 4196 C C . VAL B 1 148 ? -10.531 0.384 20.547 1 93.44 148 VAL B C 1
ATOM 4198 O O . VAL B 1 148 ? -10.297 -0.255 19.516 1 93.44 148 VAL B O 1
ATOM 4201 N N . ASP B 1 149 ? -11.055 -0.202 21.5 1 92.06 149 ASP B N 1
ATOM 4202 C CA . ASP B 1 149 ? -11.023 -1.645 21.719 1 92.06 149 ASP B CA 1
ATOM 4203 C C . ASP B 1 149 ? -12.102 -2.352 20.891 1 92.06 149 ASP B C 1
ATOM 4205 O O . ASP B 1 149 ? -12.078 -3.576 20.75 1 92.06 149 ASP B O 1
ATOM 4209 N N . LYS B 1 150 ? -13.109 -1.563 20.469 1 95.06 150 LYS B N 1
ATOM 4210 C CA . LYS B 1 150 ? -14.141 -2.094 19.594 1 95.06 150 LYS B CA 1
ATOM 4211 C C . LYS B 1 150 ? -14.383 -1.161 18.406 1 95.06 150 LYS B C 1
ATOM 4213 O O . LYS B 1 150 ? -14.266 0.058 18.531 1 95.06 150 LYS B O 1
ATOM 4218 N N . PRO B 1 151 ? -14.711 -1.788 17.266 1 97 151 PRO B N 1
ATOM 4219 C CA . PRO B 1 151 ? -15.023 -0.912 16.141 1 97 151 PRO B CA 1
ATOM 4220 C C . PRO B 1 151 ? -16.141 0.075 16.453 1 97 151 PRO B C 1
ATOM 4222 O O . PRO B 1 151 ? -17.094 -0.271 17.156 1 97 151 PRO B O 1
ATOM 4225 N N . VAL B 1 152 ? -16.016 1.247 15.938 1 97.25 152 VAL B N 1
ATOM 4226 C CA . VAL B 1 152 ? -17.016 2.283 16.125 1 97.25 152 VAL B CA 1
ATOM 4227 C C . VAL B 1 152 ? -18.297 1.898 15.391 1 97.25 152 VAL B C 1
ATOM 4229 O O . VAL B 1 152 ? -19.406 2.096 15.898 1 97.25 152 VAL B O 1
ATOM 4232 N N . PHE B 1 153 ? -18.156 1.321 14.219 1 97.69 153 PHE B N 1
ATOM 4233 C CA . PHE B 1 153 ? -19.297 0.947 13.398 1 97.69 153 PHE B CA 1
ATOM 4234 C C . PHE B 1 153 ? -19.594 -0.542 13.523 1 97.69 153 PHE B C 1
ATOM 4236 O O . PHE B 1 153 ? -18.688 -1.34 13.789 1 97.69 153 PHE B O 1
ATOM 4243 N N . ASN B 1 154 ? -20.906 -0.889 13.32 1 97 154 ASN B N 1
ATOM 4244 C CA . ASN B 1 154 ? -21.281 -2.291 13.18 1 97 154 ASN B CA 1
ATOM 4245 C C . ASN B 1 154 ? -20.953 -2.824 11.789 1 97 154 ASN B C 1
ATOM 4247 O O . ASN B 1 154 ? -20.516 -2.068 10.914 1 97 154 ASN B O 1
ATOM 4251 N N . SER B 1 155 ? -21.188 -4.117 11.547 1 94.81 155 SER B N 1
ATOM 4252 C CA . SER B 1 155 ? -20.797 -4.793 10.312 1 94.81 155 SER B CA 1
ATOM 4253 C C . SER B 1 155 ? -21.578 -4.266 9.117 1 94.81 155 SER B C 1
ATOM 4255 O O . SER B 1 155 ? -21.062 -4.195 8.008 1 94.81 155 SER B O 1
ATOM 4257 N N . THR B 1 156 ? -22.828 -3.855 9.328 1 95.75 156 THR B N 1
ATOM 4258 C CA . THR B 1 156 ? -23.672 -3.369 8.242 1 95.75 156 THR B CA 1
ATOM 4259 C C . THR B 1 156 ? -23.094 -2.09 7.641 1 95.75 156 THR B C 1
ATOM 4261 O O . THR B 1 156 ? -22.938 -1.989 6.426 1 95.75 156 THR B O 1
ATOM 4264 N N . ARG B 1 157 ? -22.766 -1.096 8.469 1 97.12 157 ARG B N 1
ATOM 4265 C CA . ARG B 1 157 ? -22.188 0.161 7.992 1 97.12 157 ARG B CA 1
ATOM 4266 C C . ARG B 1 157 ? -20.812 -0.063 7.371 1 97.12 157 ARG B C 1
ATOM 4268 O O . ARG B 1 157 ? -20.469 0.552 6.355 1 97.12 157 ARG B O 1
ATOM 4275 N N . CYS B 1 158 ? -20.062 -0.941 8.039 1 97.81 158 CYS B N 1
ATOM 4276 C CA . CYS B 1 158 ? -18.75 -1.266 7.5 1 97.81 158 CYS B CA 1
ATOM 4277 C C . CYS B 1 158 ? -18.875 -1.877 6.109 1 97.81 158 CYS B C 1
ATOM 4279 O O . CYS B 1 158 ? -18.094 -1.554 5.215 1 97.81 158 CYS B O 1
ATOM 4281 N N . ASP B 1 159 ? -19.891 -2.752 5.879 1 96.38 159 ASP B N 1
ATOM 4282 C CA . ASP B 1 159 ? -20.109 -3.395 4.59 1 96.38 159 ASP B CA 1
ATOM 4283 C C . ASP B 1 159 ? -20.484 -2.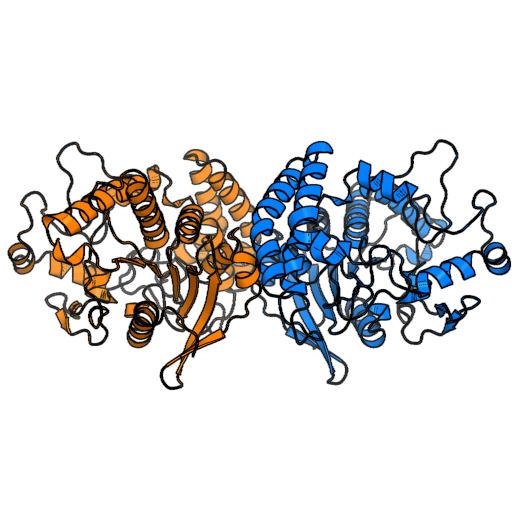369 3.523 1 96.38 159 ASP B C 1
ATOM 4285 O O . ASP B 1 159 ? -20.031 -2.459 2.379 1 96.38 159 ASP B O 1
ATOM 4289 N N . ILE B 1 160 ? -21.312 -1.458 3.877 1 97 160 ILE B N 1
ATOM 4290 C CA . ILE B 1 160 ? -21.734 -0.414 2.951 1 97 160 ILE B CA 1
ATOM 4291 C C . ILE B 1 160 ? -20.531 0.424 2.529 1 97 160 ILE B C 1
ATOM 4293 O O . ILE B 1 160 ? -20.328 0.676 1.34 1 97 160 ILE B O 1
ATOM 4297 N N . MET B 1 161 ? -19.719 0.872 3.494 1 98.31 161 MET B N 1
ATOM 4298 C CA . MET B 1 161 ? -18.531 1.671 3.184 1 98.31 161 MET B CA 1
ATOM 4299 C C . MET B 1 161 ? -17.578 0.899 2.281 1 98.31 161 MET B C 1
ATOM 4301 O O . MET B 1 161 ? -17.094 1.435 1.283 1 98.31 161 MET B O 1
ATOM 4305 N N . ALA B 1 162 ? -17.312 -0.368 2.652 1 98.25 162 ALA B N 1
ATOM 4306 C CA . ALA B 1 162 ? -16.406 -1.207 1.887 1 98.25 162 ALA B CA 1
ATOM 4307 C C . ALA B 1 162 ? -16.875 -1.368 0.446 1 98.25 162 ALA B C 1
ATOM 4309 O O . ALA B 1 162 ? -16.062 -1.347 -0.487 1 98.25 162 ALA B O 1
ATOM 4310 N N . ALA B 1 163 ? -18.172 -1.536 0.221 1 97.38 163 ALA B N 1
ATOM 4311 C CA . ALA B 1 163 ? -18.766 -1.742 -1.103 1 97.38 163 ALA B CA 1
ATOM 4312 C C . ALA B 1 163 ? -18.625 -0.487 -1.96 1 97.38 163 ALA B C 1
ATOM 4314 O O . ALA B 1 163 ? -18.531 -0.572 -3.188 1 97.38 163 ALA B O 1
ATOM 4315 N N . ASN B 1 164 ? -18.578 0.677 -1.318 1 98.31 164 ASN B N 1
ATOM 4316 C CA . ASN B 1 164 ? -18.625 1.937 -2.055 1 98.31 164 ASN B CA 1
ATOM 4317 C C . ASN B 1 164 ? -17.219 2.518 -2.236 1 98.31 164 ASN B C 1
ATOM 4319 O O . ASN B 1 164 ? -17.016 3.412 -3.061 1 98.31 164 ASN B O 1
ATOM 4323 N N . LEU B 1 165 ? -16.203 2.004 -1.513 1 98.44 165 LEU B N 1
ATOM 4324 C CA . LEU B 1 165 ? -14.852 2.568 -1.512 1 98.44 165 LEU B CA 1
ATOM 4325 C C . LEU B 1 165 ? -14.219 2.467 -2.896 1 98.44 165 LEU B C 1
ATOM 4327 O O . LEU B 1 165 ? -13.617 3.428 -3.379 1 98.44 165 LEU B O 1
ATOM 4331 N N . PRO B 1 166 ? -14.414 1.292 -3.654 1 97.62 166 PRO B N 1
ATOM 4332 C CA . PRO B 1 166 ? -13.758 1.213 -4.961 1 97.62 166 PRO B CA 1
ATOM 4333 C C . PRO B 1 166 ? -14.211 2.309 -5.918 1 97.62 166 PRO B C 1
ATOM 4335 O O . PRO B 1 166 ? -13.383 2.957 -6.562 1 97.62 166 PRO B O 1
ATOM 4338 N N . ARG B 1 167 ? -15.516 2.525 -6.023 1 97.69 167 ARG B N 1
ATOM 4339 C CA . ARG B 1 167 ? -16.047 3.566 -6.898 1 97.69 167 ARG B CA 1
ATOM 4340 C C . ARG B 1 167 ? -15.602 4.949 -6.434 1 97.69 167 ARG B C 1
ATOM 4342 O O . ARG B 1 167 ? -15.227 5.793 -7.25 1 97.69 167 ARG B O 1
ATOM 4349 N N . CYS B 1 168 ? -15.648 5.227 -5.094 1 98.19 168 CYS B N 1
ATOM 4350 C CA . CYS B 1 168 ? -15.18 6.48 -4.512 1 98.19 168 CYS B CA 1
ATOM 4351 C C . CYS B 1 168 ? -13.742 6.766 -4.914 1 98.19 168 CYS B C 1
ATOM 4353 O O . CYS B 1 168 ? -13.438 7.844 -5.434 1 98.19 168 CYS B O 1
ATOM 4355 N N . LEU B 1 169 ? -12.891 5.793 -4.754 1 98.12 169 LEU B N 1
ATOM 4356 C CA . LEU B 1 169 ? -11.469 5.969 -5.012 1 98.12 169 LEU B CA 1
ATOM 4357 C C . LEU B 1 169 ? -11.203 6.133 -6.504 1 98.12 169 LEU B C 1
ATOM 4359 O O . LEU B 1 169 ? -10.336 6.918 -6.902 1 98.12 169 LEU B O 1
ATOM 4363 N N . ASP B 1 170 ? -11.93 5.406 -7.324 1 97.12 170 ASP B N 1
ATOM 4364 C CA . ASP B 1 170 ? -11.773 5.508 -8.773 1 97.12 170 ASP B CA 1
ATOM 4365 C C . ASP B 1 170 ? -12.078 6.922 -9.258 1 97.12 170 ASP B C 1
ATOM 4367 O O . ASP B 1 170 ? -11.328 7.488 -10.062 1 97.12 170 ASP B O 1
ATOM 4371 N N . LEU B 1 171 ? -13.164 7.457 -8.805 1 97.06 171 LEU B N 1
ATOM 4372 C CA . LEU B 1 171 ? -13.562 8.789 -9.242 1 97.06 171 LEU B CA 1
ATOM 4373 C C . LEU B 1 171 ? -12.633 9.852 -8.664 1 97.06 171 LEU B C 1
ATOM 4375 O O . LEU B 1 171 ? -12.336 10.852 -9.32 1 97.06 171 LEU B O 1
ATOM 4379 N N . ALA B 1 172 ? -12.164 9.672 -7.391 1 96.88 172 ALA B N 1
ATOM 4380 C CA . ALA B 1 172 ? -11.18 10.578 -6.816 1 96.88 172 ALA B CA 1
ATOM 4381 C C . ALA B 1 172 ? -9.898 10.594 -7.652 1 96.88 172 ALA B C 1
ATOM 4383 O O . ALA B 1 172 ? -9.297 11.648 -7.859 1 96.88 172 ALA B O 1
ATOM 4384 N N . ARG B 1 173 ? -9.516 9.422 -8.117 1 96.38 173 ARG B N 1
ATOM 4385 C CA . ARG B 1 173 ? -8.328 9.328 -8.969 1 96.38 173 ARG B CA 1
ATOM 4386 C C . ARG B 1 173 ? -8.523 10.094 -10.273 1 96.38 173 ARG B C 1
ATOM 4388 O O . ARG B 1 173 ? -7.602 10.75 -10.758 1 96.38 173 ARG B O 1
ATOM 4395 N N . VAL B 1 174 ? -9.688 9.961 -10.875 1 95.81 174 VAL B N 1
ATOM 4396 C CA . VAL B 1 174 ? -10 10.703 -12.094 1 95.81 174 VAL B CA 1
ATOM 4397 C C . VAL B 1 174 ? -9.844 12.203 -11.836 1 95.81 174 VAL B C 1
ATOM 4399 O O . VAL B 1 174 ? -9.297 12.93 -12.664 1 95.81 174 VAL B O 1
ATOM 4402 N N . CYS B 1 175 ? -10.273 12.641 -10.68 1 95.38 175 CYS B N 1
ATOM 4403 C CA . CYS B 1 175 ? -10.133 14.039 -10.305 1 95.38 175 CYS B CA 1
ATOM 4404 C C . CYS B 1 175 ? -8.664 14.43 -10.195 1 95.38 175 CYS B C 1
ATOM 4406 O O . CYS B 1 175 ? -8.25 15.477 -10.703 1 95.38 175 CYS B O 1
ATOM 4408 N N . TYR B 1 176 ? -7.859 13.562 -9.508 1 94.5 176 TYR B N 1
ATOM 4409 C CA . TYR B 1 176 ? -6.43 13.828 -9.383 1 94.5 176 TYR B CA 1
ATOM 4410 C C . TYR B 1 176 ? -5.781 14 -10.75 1 94.5 176 TYR B C 1
ATOM 4412 O O . TYR B 1 176 ? -4.934 14.875 -10.938 1 94.5 176 TYR B O 1
ATOM 4420 N N . GLU B 1 177 ? -6.223 13.203 -11.68 1 93 177 GLU B N 1
ATOM 4421 C CA . GLU B 1 177 ? -5.598 13.156 -12.992 1 93 177 GLU B CA 1
ATOM 4422 C C . GLU B 1 177 ? -6.125 14.273 -13.898 1 93 177 GLU B C 1
ATOM 4424 O O . GLU B 1 177 ? -5.426 14.734 -14.797 1 93 177 GLU B O 1
ATOM 4429 N N . HIS B 1 178 ? -7.391 14.641 -13.656 1 92.19 178 HIS B N 1
ATOM 4430 C CA . HIS B 1 178 ? -8.047 15.664 -14.453 1 92.19 178 HIS B CA 1
ATOM 4431 C C . HIS B 1 178 ? -8.797 16.656 -13.57 1 92.19 178 HIS B C 1
ATOM 4433 O O . HIS B 1 178 ? -10.023 16.75 -13.617 1 92.19 178 HIS B O 1
ATOM 4439 N N . PRO B 1 179 ? -8.023 17.469 -12.867 1 89.25 179 PRO B N 1
ATOM 4440 C CA . PRO B 1 179 ? -8.688 18.391 -11.945 1 89.25 179 PRO B CA 1
ATOM 4441 C C . PRO B 1 179 ? -9.609 19.375 -12.656 1 89.25 179 PRO B C 1
ATOM 4443 O O . PRO B 1 179 ? -9.164 20.109 -13.539 1 89.25 179 PRO B O 1
ATOM 4446 N N . ASP B 1 180 ? -10.805 19.25 -12.398 1 89.12 180 ASP B N 1
ATOM 4447 C CA . ASP B 1 180 ? -11.906 20.031 -12.938 1 89.12 180 ASP B CA 1
ATOM 4448 C C . ASP B 1 180 ? -13.055 20.141 -11.938 1 89.12 180 ASP B C 1
ATOM 4450 O O . ASP B 1 180 ? -13.367 19.172 -11.242 1 89.12 180 ASP B O 1
ATOM 4454 N N . HIS B 1 181 ? -13.656 21.281 -11.93 1 89.44 181 HIS B N 1
ATOM 4455 C CA . HIS B 1 181 ? -14.695 21.547 -10.938 1 89.44 181 HIS B CA 1
ATOM 4456 C C . HIS B 1 181 ? -15.812 20.5 -11.023 1 89.44 181 HIS B C 1
ATOM 4458 O O . HIS B 1 181 ? -16.281 20 -10 1 89.44 181 HIS B O 1
ATOM 4464 N N . ALA B 1 182 ? -16.219 20.281 -12.164 1 92 182 ALA B N 1
ATOM 4465 C CA . ALA B 1 182 ? -17.328 19.344 -12.336 1 92 182 ALA B CA 1
ATOM 4466 C C . ALA B 1 182 ? -16.922 17.922 -11.977 1 92 182 ALA B C 1
ATOM 4468 O O . ALA B 1 182 ? -17.656 17.203 -11.305 1 92 182 ALA B O 1
ATOM 4469 N N . ILE B 1 183 ? -15.727 17.516 -12.422 1 93.5 183 ILE B N 1
ATOM 4470 C CA . ILE B 1 183 ? -15.227 16.156 -12.188 1 93.5 183 ILE B CA 1
ATOM 4471 C C . ILE B 1 183 ? -14.977 15.961 -10.695 1 93.5 183 ILE B C 1
ATOM 4473 O O . ILE B 1 183 ? -15.43 14.977 -10.109 1 93.5 183 ILE B O 1
ATOM 4477 N N . CYS B 1 184 ? -14.352 16.906 -10.102 1 94.06 184 CYS B N 1
ATOM 4478 C CA . CYS B 1 184 ? -13.961 16.781 -8.703 1 94.06 184 CYS B CA 1
ATOM 4479 C C . CYS B 1 184 ? -15.18 16.922 -7.785 1 94.06 184 CYS B C 1
ATOM 4481 O O . CYS B 1 184 ? -15.242 16.266 -6.738 1 94.06 184 CYS B O 1
ATOM 4483 N N . GLY B 1 185 ? -16.078 17.797 -8.195 1 92.75 185 GLY B N 1
ATOM 4484 C CA . GLY B 1 185 ? -17.328 17.875 -7.453 1 92.75 185 GLY B CA 1
ATOM 4485 C C . GLY B 1 185 ? -18.109 16.578 -7.43 1 92.75 185 GLY B C 1
ATOM 4486 O O . GLY B 1 185 ? -18.609 16.156 -6.383 1 92.75 185 GLY B O 1
ATOM 4487 N N . ALA B 1 186 ? -18.172 15.914 -8.586 1 94.56 186 ALA B N 1
ATOM 4488 C CA . ALA B 1 186 ? -18.859 14.625 -8.688 1 94.56 186 ALA B CA 1
ATOM 4489 C C . ALA B 1 186 ? -18.156 13.562 -7.863 1 94.56 186 ALA B C 1
ATOM 4491 O O . ALA B 1 186 ? -18.797 12.773 -7.164 1 94.56 186 ALA B O 1
ATOM 4492 N N . ALA B 1 187 ? -16.844 13.531 -7.957 1 96.06 187 ALA B N 1
ATOM 4493 C CA . ALA B 1 187 ? -16.047 12.57 -7.184 1 96.06 187 ALA B CA 1
ATOM 4494 C C . ALA B 1 187 ? -16.281 12.758 -5.688 1 96.06 187 ALA B C 1
ATOM 4496 O O . ALA B 1 187 ? -16.484 11.789 -4.957 1 96.06 187 ALA B O 1
ATOM 4497 N N . GLY B 1 188 ? -16.234 14.031 -5.227 1 94.81 188 GLY B N 1
ATOM 4498 C CA . GLY B 1 188 ? -16.484 14.344 -3.824 1 94.81 188 GLY B CA 1
ATOM 4499 C C . GLY B 1 188 ? -17.844 13.906 -3.342 1 94.81 188 GLY B C 1
ATOM 4500 O O . GLY B 1 188 ? -17.984 13.383 -2.232 1 94.81 188 GLY B O 1
ATOM 4501 N N . LYS B 1 189 ? -18.844 14.07 -4.188 1 95.62 189 LYS B N 1
ATOM 4502 C CA . LYS B 1 189 ? -20.203 13.711 -3.814 1 95.62 189 LYS B CA 1
ATOM 4503 C C . LYS B 1 189 ? -20.344 12.195 -3.672 1 95.62 189 LYS B C 1
ATOM 4505 O O . LYS B 1 189 ? -20.984 11.711 -2.732 1 95.62 189 LYS B O 1
ATOM 4510 N N . VAL B 1 190 ? -19.781 11.438 -4.574 1 97.5 190 VAL B N 1
ATOM 4511 C CA . VAL B 1 190 ? -19.844 9.977 -4.535 1 97.5 190 VAL B CA 1
ATOM 4512 C C . VAL B 1 190 ? -19.172 9.461 -3.27 1 97.5 190 VAL B C 1
ATOM 4514 O O . VAL B 1 190 ? -19.688 8.578 -2.592 1 97.5 190 VAL B O 1
ATOM 4517 N N . CYS B 1 191 ? -18.047 10.031 -2.936 1 97.88 191 CYS B N 1
ATOM 4518 C CA . CYS B 1 191 ? -17.312 9.609 -1.739 1 97.88 191 CYS B CA 1
ATOM 4519 C C . CYS B 1 191 ? -18.062 10.023 -0.478 1 97.88 191 CYS B C 1
ATOM 4521 O O . CYS B 1 191 ? -18.094 9.281 0.505 1 97.88 191 CYS B O 1
ATOM 4523 N N . TRP B 1 192 ? -18.672 11.203 -0.55 1 97.44 192 TRP B N 1
ATOM 4524 C CA . TRP B 1 192 ? -19.469 11.656 0.584 1 97.44 192 TRP B CA 1
ATOM 4525 C C . TRP B 1 192 ? -20.625 10.711 0.848 1 97.44 192 TRP B C 1
ATOM 4527 O O . TRP B 1 192 ? -20.797 10.219 1.966 1 97.44 192 TRP B O 1
ATOM 4537 N N . ASP B 1 193 ? -21.344 10.375 -0.161 1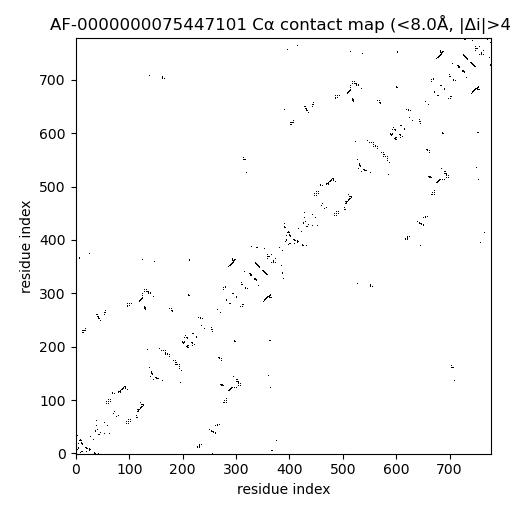 98 193 ASP B N 1
ATOM 4538 C CA . ASP B 1 193 ? -22.547 9.578 -0.02 1 98 193 ASP B CA 1
ATOM 4539 C C . ASP B 1 193 ? -22.219 8.125 0.319 1 98 193 ASP B C 1
ATOM 4541 O O . ASP B 1 193 ? -22.953 7.477 1.066 1 98 193 ASP B O 1
ATOM 4545 N N . GLY B 1 194 ? -21.156 7.668 -0.211 1 98.06 194 GLY B N 1
ATOM 4546 C CA . GLY B 1 194 ? -20.844 6.25 -0.087 1 98.06 194 GLY B CA 1
ATOM 4547 C C . GLY B 1 194 ? -20.016 5.918 1.138 1 98.06 194 GLY B C 1
ATOM 4548 O O . GLY B 1 194 ? -20.031 4.785 1.619 1 98.06 194 GLY B O 1
ATOM 4549 N N . VAL B 1 195 ? -19.25 6.902 1.653 1 98.56 195 VAL B N 1
ATOM 4550 C CA . VAL B 1 195 ? -18.266 6.562 2.662 1 98.56 195 VAL B CA 1
ATOM 4551 C C . VAL B 1 195 ? -18.328 7.562 3.816 1 98.56 195 VAL B C 1
ATOM 4553 O O . VAL B 1 195 ? -18.625 7.188 4.953 1 98.56 195 VAL B O 1
ATOM 4556 N N . ILE B 1 196 ? -18.266 8.844 3.605 1 97.94 196 ILE B N 1
ATOM 4557 C CA . ILE B 1 196 ? -17.922 9.883 4.574 1 97.94 196 ILE B CA 1
ATOM 4558 C C . ILE B 1 196 ? -19.156 10.219 5.418 1 97.94 196 ILE B C 1
ATOM 4560 O O . ILE B 1 196 ? -19.047 10.367 6.637 1 97.94 196 ILE B O 1
ATOM 4564 N N . ARG B 1 197 ? -20.297 10.25 4.809 1 97.06 197 ARG B N 1
ATOM 4565 C CA . ARG B 1 197 ? -21.516 10.773 5.445 1 97.06 197 ARG B CA 1
ATOM 4566 C C . ARG B 1 197 ? -21.953 9.875 6.598 1 97.06 197 ARG B C 1
ATOM 4568 O O . ARG B 1 197 ? -22.609 10.336 7.531 1 97.06 197 ARG B O 1
ATOM 4575 N N . TRP B 1 198 ? -21.547 8.656 6.543 1 97.06 198 TRP B N 1
ATOM 4576 C CA . TRP B 1 198 ? -22.031 7.695 7.535 1 97.06 198 TRP B CA 1
ATOM 4577 C C . TRP B 1 198 ? -21.547 8.078 8.93 1 97.06 198 TRP B C 1
ATOM 4579 O O . TRP B 1 198 ? -22.219 7.773 9.922 1 97.06 198 TRP B O 1
ATOM 4589 N N . TYR B 1 199 ? -20.391 8.695 9.039 1 97.69 199 TYR B N 1
ATOM 4590 C CA . TYR B 1 199 ? -19.938 9.219 10.328 1 97.69 199 TYR B CA 1
ATOM 4591 C C . TYR B 1 199 ? -20.109 10.734 10.375 1 97.69 199 TYR B C 1
ATOM 4593 O O . TYR B 1 199 ? -20.734 11.266 11.297 1 97.69 199 TYR B O 1
ATOM 4601 N N . ASP B 1 200 ? -19.625 11.414 9.367 1 95.94 200 ASP B N 1
ATOM 4602 C CA . ASP B 1 200 ? -19.547 12.875 9.391 1 95.94 200 ASP B CA 1
ATOM 4603 C C . ASP B 1 200 ? -20.922 13.5 9.312 1 95.94 200 ASP B C 1
ATOM 4605 O O . ASP B 1 200 ? -21.125 14.641 9.734 1 95.94 200 ASP B O 1
ATOM 4609 N N . GLY B 1 201 ? -21.891 12.781 8.742 1 95.56 201 GLY B N 1
ATOM 4610 C CA . GLY B 1 201 ? -23.266 13.266 8.758 1 95.56 201 GLY B CA 1
ATOM 4611 C C . GLY B 1 201 ? -23.844 13.375 10.156 1 95.56 201 GLY B C 1
ATOM 4612 O O . GLY B 1 201 ? -24.812 14.102 10.375 1 95.56 201 GLY B O 1
ATOM 4613 N N . GLU B 1 202 ? -23.188 12.688 11.047 1 96.19 202 GLU B N 1
ATOM 4614 C CA . GLU B 1 202 ? -23.625 12.695 12.438 1 96.19 202 GLU B CA 1
ATOM 4615 C C . GLU B 1 202 ? -22.609 13.406 13.328 1 96.19 202 GLU B C 1
ATOM 4617 O O . GLU B 1 202 ? -22.625 13.242 14.547 1 96.19 202 GLU B O 1
ATOM 4622 N N . SER B 1 203 ? -21.766 14.156 12.703 1 94.94 203 SER B N 1
ATOM 4623 C CA . SER B 1 203 ? -20.703 14.836 13.438 1 94.94 203 SER B CA 1
ATOM 4624 C C . SER B 1 203 ? -20.984 16.328 13.547 1 94.94 203 SER B C 1
ATOM 4626 O O . SER B 1 203 ? -21.766 16.875 12.773 1 94.94 203 SER B O 1
ATOM 4628 N N . GLY B 1 204 ? -20.359 16.938 14.578 1 93.62 204 GLY B N 1
ATOM 4629 C CA . GLY B 1 204 ? -20.422 18.391 14.727 1 93.62 204 GLY B CA 1
ATOM 4630 C C . GLY B 1 204 ? -21.844 18.906 14.82 1 93.62 204 GLY B C 1
ATOM 4631 O O . GLY B 1 204 ? -22.641 18.406 15.617 1 93.62 204 GLY B O 1
ATOM 4632 N N . ALA B 1 205 ? -22.188 19.891 13.984 1 89.38 205 ALA B N 1
ATOM 4633 C CA . ALA B 1 205 ? -23.5 20.547 13.992 1 89.38 205 ALA B CA 1
ATOM 4634 C C . ALA B 1 205 ? -24.594 19.594 13.547 1 89.38 205 ALA B C 1
ATOM 4636 O O . ALA B 1 205 ? -25.766 19.766 13.883 1 89.38 205 ALA B O 1
ATOM 4637 N N . GLY B 1 206 ? -24.172 18.562 12.852 1 86.81 206 GLY B N 1
ATOM 4638 C CA . GLY B 1 206 ? -25.125 17.594 12.328 1 86.81 206 GLY B CA 1
ATOM 4639 C C . GLY B 1 206 ? -25.438 16.469 13.305 1 86.81 206 GLY B C 1
ATOM 4640 O O . GLY B 1 206 ? -26.297 15.633 13.031 1 86.81 206 GLY B O 1
ATOM 4641 N N . GLY B 1 207 ? -24.703 16.547 14.477 1 90.81 207 GLY B N 1
ATOM 4642 C CA . GLY B 1 207 ? -24.891 15.484 15.445 1 90.81 207 GLY B CA 1
ATOM 4643 C C . GLY B 1 207 ? -23.953 15.578 16.625 1 90.81 207 GLY B C 1
ATOM 4644 O O . GLY B 1 207 ? -23.516 16.672 16.984 1 90.81 207 GLY B O 1
ATOM 4645 N N . LYS B 1 208 ? -23.75 14.391 17.234 1 93.62 208 LYS B N 1
ATOM 4646 C CA . LYS B 1 208 ? -22.984 14.398 18.484 1 93.62 208 LYS B CA 1
ATOM 4647 C C . LYS B 1 208 ? -21.609 13.773 18.281 1 93.62 208 LYS B C 1
ATOM 4649 O O . LYS B 1 208 ? -20.75 13.852 19.156 1 93.62 208 LYS B O 1
ATOM 4654 N N . ARG B 1 209 ? -21.391 13.242 17.078 1 96 209 ARG B N 1
ATOM 4655 C CA . ARG B 1 209 ? -20.094 12.617 16.844 1 96 209 ARG B CA 1
ATOM 4656 C C . ARG B 1 209 ? -19.016 13.664 16.594 1 96 209 ARG B C 1
ATOM 4658 O O . ARG B 1 209 ? -19.312 14.781 16.172 1 96 209 ARG B O 1
ATOM 4665 N N . ASN B 1 210 ? -17.812 13.305 16.953 1 97.12 210 ASN B N 1
ATOM 4666 C CA . ASN B 1 210 ? -16.641 14.156 16.797 1 97.12 210 ASN B CA 1
ATOM 4667 C C . ASN B 1 210 ? -15.633 13.547 15.82 1 97.12 210 ASN B C 1
ATOM 4669 O O . ASN B 1 210 ? -14.891 12.633 16.188 1 97.12 210 ASN B O 1
ATOM 4673 N N . ARG B 1 211 ? -15.547 14.07 14.648 1 96.94 211 ARG B N 1
ATOM 4674 C CA . ARG B 1 211 ? -14.672 13.5 13.625 1 96.94 211 ARG B CA 1
ATOM 4675 C C . ARG B 1 211 ? -13.203 13.719 13.977 1 96.94 211 ARG B C 1
ATOM 4677 O O . ARG B 1 211 ? -12.32 13.102 13.383 1 96.94 211 ARG B O 1
ATOM 4684 N N . PHE B 1 212 ? -12.93 14.547 14.992 1 97.25 212 PHE B N 1
ATOM 4685 C CA . PHE B 1 212 ? -11.555 14.852 15.359 1 97.25 212 PHE B CA 1
ATOM 4686 C C . PHE B 1 212 ? -11.07 13.93 16.469 1 97.25 212 PHE B C 1
ATOM 4688 O O . PHE B 1 212 ? -9.883 13.906 16.797 1 97.25 212 PHE B O 1
ATOM 4695 N N . ASP B 1 213 ? -11.898 13.203 17.047 1 97 213 ASP B N 1
ATOM 4696 C CA . ASP B 1 213 ? -11.633 12.164 18.031 1 97 213 ASP B CA 1
ATOM 4697 C C . ASP B 1 213 ? -12.797 11.18 18.125 1 97 213 ASP B C 1
ATOM 4699 O O . ASP B 1 213 ? -13.789 11.453 18.797 1 97 213 ASP B O 1
ATOM 4703 N N . ILE B 1 214 ? -12.641 10.062 17.609 1 97.06 214 ILE B N 1
ATOM 4704 C CA . ILE B 1 214 ? -13.742 9.133 17.422 1 97.06 214 ILE B CA 1
ATOM 4705 C C . ILE B 1 214 ? -14.18 8.547 18.766 1 97.06 214 ILE B C 1
ATOM 4707 O O . ILE B 1 214 ? -15.195 7.855 18.844 1 97.06 214 ILE B O 1
ATOM 4711 N N . THR B 1 215 ? -13.438 8.867 19.859 1 95.94 215 THR B N 1
ATOM 4712 C CA . THR B 1 215 ? -13.766 8.289 21.172 1 95.94 215 THR B CA 1
ATOM 4713 C C . THR B 1 215 ? -14.562 9.281 22.016 1 95.94 215 THR B C 1
ATOM 4715 O O . THR B 1 215 ? -14.992 8.961 23.109 1 95.94 215 THR B O 1
ATOM 4718 N N . ARG B 1 216 ? -14.719 10.477 21.469 1 94.06 216 ARG B N 1
ATOM 4719 C CA . ARG B 1 216 ? -15.383 11.523 22.234 1 94.06 216 ARG B CA 1
ATOM 4720 C C . ARG B 1 216 ? -16.531 12.141 21.438 1 94.06 216 ARG B C 1
ATOM 4722 O O . ARG B 1 216 ? -16.453 12.242 20.219 1 94.06 216 ARG B O 1
ATOM 4729 N N . PRO B 1 217 ? -17.547 12.594 22.203 1 95.19 217 PRO B N 1
ATOM 4730 C CA . PRO B 1 217 ? -18.594 13.336 21.5 1 95.19 217 PRO B CA 1
ATOM 4731 C C . PRO B 1 217 ? -18.172 14.758 21.141 1 95.19 217 PRO B C 1
ATOM 4733 O O . PRO B 1 217 ? -17.156 15.25 21.641 1 95.19 217 PRO B O 1
ATOM 4736 N N . CYS B 1 218 ? -18.875 15.32 20.234 1 95.75 218 CYS B N 1
ATOM 4737 C CA . CYS B 1 218 ? -18.703 16.75 19.969 1 95.75 218 CYS B CA 1
ATOM 4738 C C . CYS B 1 218 ? -19.281 17.594 21.094 1 95.75 218 CYS B C 1
ATOM 4740 O O . CYS B 1 218 ? -20.5 17.594 21.297 1 95.75 218 CYS B O 1
ATOM 4742 N N . GLU B 1 219 ? -18.453 18.328 21.703 1 88.75 219 GLU B N 1
ATOM 4743 C CA . GLU B 1 219 ? -18.859 19.062 22.906 1 88.75 219 GLU B CA 1
ATOM 4744 C C . GLU B 1 219 ? -19.5 20.406 22.562 1 88.75 219 GLU B C 1
ATOM 4746 O O . GLU B 1 219 ? -20.438 20.844 23.234 1 88.75 219 GLU B O 1
ATOM 4751 N N . SER B 1 220 ? -19.062 21.016 21.531 1 90.38 220 SER B N 1
ATOM 4752 C CA . SER B 1 220 ? -19.5 22.359 21.219 1 90.38 220 SER B CA 1
ATOM 4753 C C . SER B 1 220 ? -20.719 22.359 20.281 1 90.38 220 SER B C 1
ATOM 4755 O O . SER B 1 220 ? -21.375 23.375 20.109 1 90.38 220 SER B O 1
ATOM 4757 N N . GLY B 1 221 ? -20.891 21.234 19.641 1 88.75 221 GLY B N 1
ATOM 4758 C CA . GLY B 1 221 ? -22.031 21.109 18.75 1 88.75 221 GLY B CA 1
ATOM 4759 C C . GLY B 1 221 ? -21.859 21.844 17.438 1 88.75 221 GLY B C 1
ATOM 4760 O O . GLY B 1 221 ? -22.812 22.047 16.703 1 88.75 221 GLY B O 1
ATOM 4761 N N . ASP B 1 222 ? -20.719 22.375 17.266 1 88.75 222 ASP B N 1
ATOM 4762 C CA . ASP B 1 222 ? -20.375 22.984 15.984 1 88.75 222 ASP B CA 1
ATOM 4763 C C . ASP B 1 222 ? -19.391 22.125 15.203 1 88.75 222 ASP B C 1
ATOM 4765 O O . ASP B 1 222 ? -19.031 21.031 15.648 1 88.75 222 ASP B O 1
ATOM 4769 N N . ASP B 1 223 ? -18.938 22.562 14.047 1 86.81 223 ASP B N 1
ATOM 4770 C CA . ASP B 1 223 ? -18.141 21.734 13.148 1 86.81 223 ASP B CA 1
ATOM 4771 C C . ASP B 1 223 ? -16.719 21.594 13.656 1 86.81 223 ASP B C 1
ATOM 4773 O O . ASP B 1 223 ? -15.977 20.719 13.195 1 86.81 223 ASP B O 1
ATOM 4777 N N . LEU B 1 224 ? -16.297 22.391 14.547 1 88.25 224 LEU B N 1
ATOM 4778 C CA . LEU B 1 224 ? -14.945 22.297 15.094 1 88.25 224 LEU B CA 1
ATOM 4779 C C . LEU B 1 224 ? -14.906 21.312 16.266 1 88.25 224 LEU B C 1
ATOM 4781 O O . LEU B 1 224 ? -13.867 20.719 16.547 1 88.25 224 LEU B O 1
ATOM 4785 N N . CYS B 1 225 ? -16.078 21.203 17.031 1 92.56 225 CYS B N 1
ATOM 4786 C CA . CYS B 1 225 ? -16.328 20.219 18.094 1 92.56 225 CYS B CA 1
ATOM 4787 C C . CYS B 1 225 ? -15.461 20.516 19.312 1 92.56 225 CYS B C 1
ATOM 4789 O O . CYS B 1 225 ? -15.445 19.734 20.266 1 92.56 225 CYS B O 1
ATOM 4791 N N . TYR B 1 226 ? -14.656 21.578 19.422 1 90 226 TYR B N 1
ATOM 4792 C CA . TYR B 1 226 ? -13.867 21.969 20.578 1 90 226 TYR B CA 1
ATOM 4793 C C . TYR B 1 226 ? -14.406 23.266 21.188 1 90 226 TYR B C 1
ATOM 4795 O O . TYR B 1 226 ? -14.547 24.266 20.5 1 90 226 TYR B O 1
ATOM 4803 N N . LYS B 1 227 ? -14.68 23.156 22.484 1 92.12 227 LYS B N 1
ATOM 4804 C CA . LYS B 1 227 ? -15.219 24.328 23.172 1 92.12 227 LYS B CA 1
ATOM 4805 C C . LYS B 1 227 ? -14.219 25.484 23.156 1 92.12 227 LYS B C 1
ATOM 4807 O O . LYS B 1 227 ? -14.609 26.656 23.141 1 92.12 227 LYS B O 1
ATOM 4812 N N . GLU B 1 228 ? -12.961 25.109 23.094 1 93.25 228 GLU B N 1
ATOM 4813 C CA . GLU B 1 228 ? -11.891 26.109 23.125 1 93.25 228 GLU B CA 1
ATOM 4814 C C . GLU B 1 228 ? -12.008 27.078 21.969 1 93.25 228 GLU B C 1
ATOM 4816 O O . GLU B 1 228 ? -11.688 28.266 22.109 1 93.25 228 GLU B O 1
ATOM 4821 N N . ALA B 1 229 ? -12.461 26.578 20.859 1 91 229 ALA B N 1
ATOM 4822 C CA . ALA B 1 229 ? -12.578 27.438 19.688 1 91 229 ALA B CA 1
ATOM 4823 C C . ALA B 1 229 ? -13.492 28.625 19.953 1 91 229 ALA B C 1
ATOM 4825 O O . ALA B 1 229 ? -13.156 29.766 19.641 1 91 229 ALA B O 1
ATOM 4826 N N . GLY B 1 230 ? -14.625 28.344 20.578 1 92.19 230 GLY B N 1
ATOM 4827 C CA . GLY B 1 230 ? -15.547 29.422 20.938 1 92.19 230 GLY B CA 1
ATOM 4828 C C . GLY B 1 230 ? -15 30.344 22.016 1 92.19 230 GLY B C 1
ATOM 4829 O O . GLY B 1 230 ? -15.227 31.547 21.969 1 92.19 230 GLY B O 1
ATOM 4830 N N . LEU B 1 231 ? -14.305 29.797 22.906 1 95.06 231 LEU B N 1
ATOM 4831 C CA . LEU B 1 231 ? -13.719 30.578 23.984 1 95.06 231 LEU B CA 1
ATOM 4832 C C . LEU B 1 231 ? -12.625 31.5 23.453 1 95.06 231 LEU B C 1
ATOM 4834 O O . LEU B 1 231 ? -12.508 32.656 23.891 1 95.06 231 LEU B O 1
ATOM 4838 N N . ILE B 1 232 ? -11.867 30.984 22.531 1 95.12 232 ILE B N 1
ATOM 4839 C CA . ILE B 1 232 ? -10.805 31.766 21.906 1 95.12 232 ILE B CA 1
ATOM 4840 C C . ILE B 1 232 ? -11.414 32.938 21.141 1 95.12 232 ILE B C 1
ATOM 4842 O O . ILE B 1 232 ? -10.938 34.062 21.25 1 95.12 232 ILE B O 1
ATOM 4846 N N . GLU B 1 233 ? -12.414 32.625 20.391 1 93.75 233 GLU B N 1
ATOM 4847 C CA . GLU B 1 233 ? -13.086 33.688 19.641 1 93.75 233 GLU B CA 1
ATOM 4848 C C . GLU B 1 233 ? -13.625 34.75 20.562 1 93.75 233 GLU B C 1
ATOM 4850 O O . GLU B 1 233 ? -13.461 35.969 20.312 1 93.75 233 GLU B O 1
ATOM 4855 N N . LYS B 1 234 ? -14.25 34.375 21.641 1 94.44 234 LYS B N 1
ATOM 4856 C CA . LYS B 1 234 ? -14.758 35.312 22.641 1 94.44 234 LYS B CA 1
ATOM 4857 C C . LYS B 1 234 ? -13.641 36.156 23.219 1 94.44 234 LYS B C 1
ATOM 4859 O O . LYS B 1 234 ? -13.758 37.375 23.312 1 94.44 234 LYS B O 1
ATOM 4864 N N . TYR B 1 235 ? -12.656 35.562 23.562 1 95.94 235 TYR B N 1
ATOM 4865 C CA . TYR B 1 235 ? -11.516 36.219 24.188 1 95.94 235 TYR B CA 1
ATOM 4866 C C . TYR B 1 235 ? -10.875 37.219 23.234 1 95.94 235 TYR B C 1
ATOM 4868 O O . TYR B 1 235 ? -10.602 38.344 23.609 1 95.94 235 TYR B O 1
ATOM 4876 N N . LEU B 1 236 ? -10.656 36.781 22 1 94.94 236 LEU B N 1
ATOM 4877 C CA . LEU B 1 236 ? -9.93 37.594 21.031 1 94.94 236 LEU B CA 1
ATOM 4878 C C . LEU B 1 236 ? -10.781 38.781 20.578 1 94.94 236 LEU B C 1
ATOM 4880 O O . LEU B 1 236 ? -10.258 39.75 20.047 1 94.94 236 LEU B O 1
ATOM 4884 N N . ASN B 1 237 ? -12.086 38.688 20.812 1 95 237 ASN B N 1
ATOM 4885 C CA . ASN B 1 237 ? -12.969 39.781 20.406 1 95 237 ASN B CA 1
ATOM 4886 C C . ASN B 1 237 ? -13.195 40.75 21.562 1 95 237 ASN B C 1
ATOM 4888 O O . ASN B 1 237 ? -13.945 41.719 21.406 1 95 237 ASN B O 1
ATOM 4892 N N . THR B 1 238 ? -12.555 40.531 22.703 1 94.56 238 THR B N 1
ATOM 4893 C CA . THR B 1 238 ? -12.68 41.5 23.781 1 94.56 238 THR B CA 1
ATOM 4894 C C . THR B 1 238 ? -11.977 42.812 23.422 1 94.56 238 THR B C 1
ATOM 4896 O O . THR B 1 238 ? -10.93 42.781 22.766 1 94.56 238 THR B O 1
ATOM 4899 N N . PRO B 1 239 ? -12.508 43.875 23.953 1 93.56 239 PRO B N 1
ATOM 4900 C CA . PRO B 1 239 ? -11.875 45.188 23.672 1 93.56 239 PRO B CA 1
ATOM 4901 C C . PRO B 1 239 ? -10.422 45.25 24.156 1 93.56 239 PRO B C 1
ATOM 4903 O O . PRO B 1 239 ? -9.578 45.844 23.5 1 93.56 239 PRO B O 1
ATOM 4906 N N . LYS B 1 240 ? -10.188 44.625 25.203 1 94 240 LYS B N 1
ATOM 4907 C CA . LYS B 1 240 ? -8.836 44.625 25.766 1 94 240 LYS B CA 1
ATOM 4908 C C . LYS B 1 240 ? -7.844 44 24.781 1 94 240 LYS B C 1
ATOM 4910 O O . LYS B 1 240 ? -6.746 44.5 24.594 1 94 240 LYS B O 1
ATOM 4915 N N . VAL B 1 241 ? -8.211 42.875 24.234 1 93.19 241 VAL B N 1
ATOM 4916 C CA . VAL B 1 241 ? -7.328 42.156 23.312 1 93.19 241 VAL B CA 1
ATOM 4917 C C . VAL B 1 241 ? -7.195 42.969 22.016 1 93.19 241 VAL B C 1
ATOM 4919 O O . VAL B 1 241 ? -6.098 43.094 21.469 1 93.19 241 VAL B O 1
ATOM 4922 N N . PHE B 1 242 ? -8.273 43.438 21.484 1 93.19 242 PHE B N 1
ATOM 4923 C CA . PHE B 1 242 ? -8.25 44.25 20.266 1 93.19 242 PHE B CA 1
ATOM 4924 C C . PHE B 1 242 ? -7.305 45.438 20.438 1 93.19 242 PHE B C 1
ATOM 4926 O O . PHE B 1 242 ? -6.504 45.719 19.547 1 93.19 242 PHE B O 1
ATOM 4933 N N . ASP B 1 243 ? -7.391 46.062 21.578 1 93.25 243 ASP B N 1
ATOM 4934 C CA . ASP B 1 243 ? -6.551 47.219 21.875 1 93.25 243 ASP B CA 1
ATOM 4935 C C . ASP B 1 243 ? -5.082 46.812 21.984 1 93.25 243 ASP B C 1
ATOM 4937 O O . ASP B 1 243 ? -4.203 47.5 21.438 1 93.25 243 ASP B O 1
ATOM 4941 N N . ALA B 1 244 ? -4.891 45.781 22.688 1 93.06 244 ALA B N 1
ATOM 4942 C CA . ALA B 1 244 ? -3.527 45.344 22.922 1 93.06 244 ALA B CA 1
ATOM 4943 C C . ALA B 1 244 ? -2.84 44.938 21.625 1 93.06 244 ALA B C 1
ATOM 4945 O O . ALA B 1 244 ? -1.63 45.125 21.469 1 93.06 244 ALA B O 1
ATOM 4946 N N . LEU B 1 245 ? -3.557 44.406 20.641 1 90.5 245 LEU B N 1
ATOM 4947 C CA . LEU B 1 245 ? -2.99 43.938 19.375 1 90.5 245 LEU B CA 1
ATOM 4948 C C . LEU B 1 245 ? -2.947 45.031 18.344 1 90.5 245 LEU B C 1
ATOM 4950 O O . LEU B 1 245 ? -2.291 44.906 17.297 1 90.5 245 LEU B O 1
ATOM 4954 N N . GLY B 1 246 ? -3.557 46.125 18.688 1 91 246 GLY B N 1
ATOM 4955 C CA . GLY B 1 246 ? -3.635 47.188 17.719 1 91 246 GLY B CA 1
ATOM 4956 C C . GLY B 1 246 ? -4.316 46.781 16.422 1 91 246 GLY B C 1
ATOM 4957 O O . GLY B 1 246 ? -3.811 47.062 15.328 1 91 246 GLY B O 1
ATOM 4958 N N . VAL B 1 247 ? -5.406 46.094 16.484 1 89.5 247 VAL B N 1
ATOM 4959 C CA . VAL B 1 247 ? -6.141 45.594 15.336 1 89.5 247 VAL B CA 1
ATOM 4960 C C . VAL B 1 247 ? -6.602 46.75 14.469 1 89.5 247 VAL B C 1
ATOM 4962 O O . VAL B 1 247 ? -7.223 47.688 14.977 1 89.5 247 VAL B O 1
ATOM 4965 N N . PRO B 1 248 ? -6.246 46.688 13.227 1 86.5 248 PRO B N 1
ATOM 4966 C CA . PRO B 1 248 ? -6.656 47.781 12.352 1 86.5 248 PRO B CA 1
ATOM 4967 C C . PRO B 1 248 ? -8.172 47.938 12.281 1 86.5 248 PRO B C 1
ATOM 4969 O O . PRO B 1 248 ? -8.906 46.969 12.461 1 86.5 248 PRO B O 1
ATOM 4972 N N . SER B 1 249 ? -8.531 49.125 11.883 1 86.5 249 SER B N 1
ATOM 4973 C CA . SER B 1 249 ? -9.953 49.469 11.867 1 86.5 249 SER B CA 1
ATOM 4974 C C . SER B 1 249 ? -10.695 48.656 10.805 1 86.5 249 SER B C 1
ATOM 4976 O O . SER B 1 249 ? -11.914 48.5 10.883 1 86.5 249 SER B O 1
ATOM 4978 N N . ALA B 1 250 ? -9.945 48.219 9.859 1 84.25 250 ALA B N 1
ATOM 4979 C CA . ALA B 1 250 ? -10.547 47.406 8.789 1 84.25 250 ALA B CA 1
ATOM 4980 C C . ALA B 1 250 ? -11.094 46.094 9.328 1 84.25 250 ALA B C 1
ATOM 4982 O O . ALA B 1 250 ? -11.953 45.469 8.703 1 84.25 250 ALA B O 1
ATOM 4983 N N . VAL B 1 251 ? -10.617 45.656 10.461 1 87.94 251 VAL B N 1
ATOM 4984 C CA . VAL B 1 251 ? -11.055 44.406 11.078 1 87.94 251 VAL B CA 1
ATOM 4985 C C . VAL B 1 251 ? -11.984 44.719 12.258 1 87.94 251 VAL B C 1
ATOM 4987 O O . VAL B 1 251 ? -11.594 45.406 13.195 1 87.94 251 VAL B O 1
ATOM 4990 N N . THR B 1 252 ? -13.188 44.219 12.172 1 87.38 252 THR B N 1
ATOM 4991 C CA . THR B 1 252 ? -14.156 44.594 13.203 1 87.38 252 THR B CA 1
ATOM 4992 C C . THR B 1 252 ? -14.414 43.406 14.141 1 87.38 252 THR B C 1
ATOM 4994 O O . THR B 1 252 ? -14.969 43.594 15.227 1 87.38 252 THR B O 1
ATOM 4997 N N . ASN B 1 253 ? -14.062 42.312 13.688 1 89.69 253 ASN B N 1
ATOM 4998 C CA . ASN B 1 253 ? -14.258 41.125 14.523 1 89.69 253 ASN B CA 1
ATOM 4999 C C . ASN B 1 253 ? -13.273 40.031 14.156 1 89.69 253 ASN B C 1
ATOM 5001 O O . ASN B 1 253 ? -12.797 39.969 13.023 1 89.69 253 ASN B O 1
ATOM 5005 N N . TYR B 1 254 ? -12.945 39.25 15.156 1 91.81 254 TYR B N 1
ATOM 5006 C CA . TYR B 1 254 ? -12.188 38.031 14.93 1 91.81 254 TYR B CA 1
ATOM 5007 C C . TYR B 1 254 ? -13.117 36.844 14.75 1 91.81 254 TYR B C 1
ATOM 5009 O O . TYR B 1 254 ? -14.062 36.656 15.531 1 91.81 254 TYR B O 1
ATOM 5017 N N . SER B 1 255 ? -12.859 36.094 13.734 1 87.5 255 SER B N 1
ATOM 5018 C CA . SER B 1 255 ? -13.57 34.812 13.547 1 87.5 255 SER B CA 1
ATOM 5019 C C . SER B 1 255 ? -12.594 33.656 13.398 1 87.5 255 SER B C 1
ATOM 5021 O O . SER B 1 255 ? -11.617 33.75 12.664 1 87.5 255 SER B O 1
ATOM 5023 N N . ILE B 1 256 ? -12.922 32.625 14.156 1 85.12 256 ILE B N 1
ATOM 5024 C CA . ILE B 1 256 ? -12.078 31.453 14.109 1 85.12 256 ILE B CA 1
ATOM 5025 C C . ILE B 1 256 ? -12.203 30.781 12.742 1 85.12 256 ILE B C 1
ATOM 5027 O O . ILE B 1 256 ? -11.266 30.109 12.289 1 85.12 256 ILE B O 1
ATOM 5031 N N . TYR B 1 257 ? -13.344 30.891 12.141 1 82.56 257 TYR B N 1
ATOM 5032 C CA . TYR B 1 257 ? -13.641 30.266 10.852 1 82.56 257 TYR B CA 1
ATOM 5033 C C . TYR B 1 257 ? -14.039 31.328 9.82 1 82.56 257 TYR B C 1
ATOM 5035 O O . TYR B 1 257 ? -14.945 32.125 10.062 1 82.56 257 TYR B O 1
ATOM 5043 N N . ALA B 1 258 ? -13.289 31.359 8.711 1 87.5 258 ALA B N 1
ATOM 5044 C CA . ALA B 1 258 ? -13.609 32.281 7.629 1 87.5 258 ALA B CA 1
ATOM 5045 C C . ALA B 1 258 ? -14.375 31.594 6.512 1 87.5 258 ALA B C 1
ATOM 5047 O O . ALA B 1 258 ? -13.766 31 5.613 1 87.5 258 ALA B O 1
ATOM 5048 N N . MET B 1 259 ? -15.602 31.781 6.488 1 88.12 259 MET B N 1
ATOM 5049 C CA . MET B 1 259 ? -16.484 31.078 5.574 1 88.12 259 MET B CA 1
ATOM 5050 C C . MET B 1 259 ? -16.203 31.453 4.125 1 88.12 259 MET B C 1
ATOM 5052 O O . MET B 1 259 ? -16.25 30.609 3.232 1 88.12 259 MET B O 1
ATOM 5056 N N . ASP B 1 260 ? -15.891 32.719 3.898 1 89.31 260 ASP B N 1
ATOM 5057 C CA . ASP B 1 260 ? -15.609 33.188 2.541 1 89.31 260 ASP B CA 1
ATOM 5058 C C . ASP B 1 260 ? -14.383 32.469 1.967 1 89.31 260 ASP B C 1
ATOM 5060 O O . ASP B 1 260 ? -14.352 32.156 0.782 1 89.31 260 ASP B O 1
ATOM 5064 N N . VAL B 1 261 ? -13.414 32.312 2.832 1 90.81 261 VAL B N 1
ATOM 5065 C CA . VAL B 1 261 ? -12.203 31.625 2.406 1 90.81 261 VAL B CA 1
ATOM 5066 C C . VAL B 1 261 ? -12.523 30.141 2.141 1 90.81 261 VAL B C 1
ATOM 5068 O O . VAL B 1 261 ? -12.055 29.578 1.153 1 90.81 261 VAL B O 1
ATOM 5071 N N . GLU B 1 262 ? -13.305 29.547 2.986 1 90.12 262 GLU B N 1
ATOM 5072 C CA . GLU B 1 262 ? -13.703 28.156 2.795 1 90.12 262 GLU B CA 1
ATOM 5073 C C . GLU B 1 262 ? -14.406 27.969 1.452 1 90.12 262 GLU B C 1
ATOM 5075 O O . GLU B 1 262 ? -14.109 27.016 0.727 1 90.12 262 GLU B O 1
ATOM 5080 N N . VAL B 1 263 ? -15.312 28.844 1.149 1 90.75 263 VAL B N 1
ATOM 5081 C CA . VAL B 1 263 ? -16.047 28.781 -0.108 1 90.75 263 VAL B CA 1
ATOM 5082 C C . VAL B 1 263 ? -15.086 28.969 -1.281 1 90.75 263 VAL B C 1
ATOM 5084 O O . VAL B 1 263 ? -15.164 28.234 -2.27 1 90.75 263 VAL B O 1
ATOM 5087 N N . ALA B 1 264 ? -14.203 29.938 -1.124 1 92.12 264 ALA B N 1
ATOM 5088 C CA . ALA B 1 264 ? -13.234 30.188 -2.188 1 92.12 264 ALA B CA 1
ATOM 5089 C C . ALA B 1 264 ? -12.367 28.969 -2.438 1 92.12 264 ALA B C 1
ATOM 5091 O O . ALA B 1 264 ? -12.086 28.625 -3.586 1 92.12 264 ALA B O 1
ATOM 5092 N N . PHE B 1 265 ? -11.977 28.328 -1.37 1 91.5 265 PHE B N 1
ATOM 5093 C CA . PHE B 1 265 ? -11.141 27.141 -1.484 1 91.5 265 PHE B CA 1
ATOM 5094 C C . PHE B 1 265 ? -11.922 26 -2.111 1 91.5 265 PHE B C 1
ATOM 5096 O O . PHE B 1 265 ? -11.352 25.188 -2.855 1 91.5 265 PHE B O 1
ATOM 5103 N N . SER B 1 266 ? -13.172 25.875 -1.793 1 87.88 266 SER B N 1
ATOM 5104 C CA . SER B 1 266 ? -14.023 24.859 -2.408 1 87.88 266 SER B CA 1
ATOM 5105 C C . SER B 1 266 ? -14.156 25.094 -3.91 1 87.88 266 SER B C 1
ATOM 5107 O O . SER B 1 266 ? -14.078 24.156 -4.695 1 87.88 266 SER B O 1
ATOM 5109 N N . LEU B 1 267 ? -14.281 26.328 -4.273 1 86.56 267 LEU B N 1
ATOM 5110 C CA . LEU B 1 267 ? -14.438 26.688 -5.68 1 86.56 267 LEU B CA 1
ATOM 5111 C C . LEU B 1 267 ? -13.125 26.516 -6.434 1 86.56 267 LEU B C 1
ATOM 5113 O O . LEU B 1 267 ? -13.125 26.266 -7.641 1 86.56 267 LEU B O 1
ATOM 5117 N N . GLY B 1 268 ? -12.094 26.641 -5.711 1 87.62 268 GLY B N 1
ATOM 5118 C CA . GLY B 1 268 ? -10.781 26.469 -6.309 1 87.62 268 GLY B CA 1
ATOM 5119 C C . GLY B 1 268 ? -10.32 25.016 -6.324 1 87.62 268 GLY B C 1
ATOM 5120 O O . GLY B 1 268 ? -9.195 24.719 -6.742 1 87.62 268 GLY B O 1
ATOM 5121 N N . TYR B 1 269 ? -11.133 24.031 -5.836 1 86.5 269 TYR B N 1
ATOM 5122 C CA . TYR B 1 269 ? -10.961 22.578 -5.781 1 86.5 269 TYR B CA 1
ATOM 5123 C C . TYR B 1 269 ? -9.688 22.203 -5.039 1 86.5 269 TYR B C 1
ATOM 5125 O O . TYR B 1 269 ? -9.07 21.188 -5.324 1 86.5 269 TYR B O 1
ATOM 5133 N N . ASP B 1 270 ? -9.219 23.109 -4.211 1 91.19 270 ASP B N 1
ATOM 5134 C CA . ASP B 1 270 ? -8.023 22.859 -3.412 1 91.19 270 ASP B CA 1
ATOM 5135 C C . ASP B 1 270 ? -8.219 21.656 -2.494 1 91.19 270 ASP B C 1
ATOM 5137 O O . ASP B 1 270 ? -7.27 20.922 -2.23 1 91.19 270 ASP B O 1
ATOM 5141 N N . GLN B 1 271 ? -9.414 21.422 -2.086 1 92.25 271 GLN B N 1
ATOM 5142 C CA . GLN B 1 271 ? -9.719 20.391 -1.099 1 92.25 271 GLN B CA 1
ATOM 5143 C C . GLN B 1 271 ? -9.766 19.016 -1.743 1 92.25 271 GLN B C 1
ATOM 5145 O O . GLN B 1 271 ? -9.742 18 -1.047 1 92.25 271 GLN B O 1
ATOM 5150 N N . GLU B 1 272 ? -9.727 18.984 -3.096 1 92.25 272 GLU B N 1
ATOM 5151 C CA . GLU B 1 272 ? -9.961 17.719 -3.781 1 92.25 272 GLU B CA 1
ATOM 5152 C C . GLU B 1 272 ? -8.672 17.156 -4.379 1 92.25 272 GLU B C 1
ATOM 5154 O O . GLU B 1 272 ? -8.648 16.047 -4.898 1 92.25 272 GLU B O 1
ATOM 5159 N N . ILE B 1 273 ? -7.609 17.875 -4.199 1 92.44 273 ILE B N 1
ATOM 5160 C CA . ILE B 1 273 ? -6.371 17.438 -4.832 1 92.44 273 ILE B CA 1
ATOM 5161 C C . ILE B 1 273 ? -5.379 16.984 -3.76 1 92.44 273 ILE B C 1
ATOM 5163 O O . ILE B 1 273 ? -5.547 17.297 -2.578 1 92.44 273 ILE B O 1
ATOM 5167 N N . SER B 1 274 ? -4.387 16.281 -4.199 1 96.31 274 SER B N 1
ATOM 5168 C CA . SER B 1 274 ? -3.326 15.812 -3.312 1 96.31 274 SER B CA 1
ATOM 5169 C C . SER B 1 274 ? -2.119 16.75 -3.354 1 96.31 274 SER B C 1
ATOM 5171 O O . SER B 1 274 ? -1.818 17.344 -4.391 1 96.31 274 SER B O 1
ATOM 5173 N N . THR B 1 275 ? -1.462 16.922 -2.229 1 97.88 275 THR B N 1
ATOM 5174 C CA . THR B 1 275 ? -0.233 17.719 -2.172 1 97.88 275 THR B CA 1
ATOM 5175 C C . THR B 1 275 ? 0.98 16.797 -1.996 1 97.88 275 THR B C 1
ATOM 5177 O O . THR B 1 275 ? 2.039 17.25 -1.552 1 97.88 275 THR B O 1
ATOM 5180 N N . GLN B 1 276 ? 0.782 15.523 -2.318 1 97.5 276 GLN B N 1
ATOM 5181 C CA . GLN B 1 276 ? 1.869 14.555 -2.254 1 97.5 276 GLN B CA 1
ATOM 5182 C C . GLN B 1 276 ? 3.053 14.992 -3.109 1 97.5 276 GLN B C 1
ATOM 5184 O O . GLN B 1 276 ? 4.207 14.797 -2.727 1 97.5 276 GLN B O 1
ATOM 5189 N N . SER B 1 277 ? 2.809 15.586 -4.285 1 97.19 277 SER B N 1
ATOM 5190 C CA . SER B 1 277 ? 3.873 16.016 -5.184 1 97.19 277 SER B CA 1
ATOM 5191 C C . SER B 1 277 ? 4.73 17.109 -4.551 1 97.19 277 SER B C 1
ATOM 5193 O O . SER B 1 277 ? 5.941 17.156 -4.777 1 97.19 277 SER B O 1
ATOM 5195 N N . GLN B 1 278 ? 4.078 17.984 -3.793 1 98.44 278 GLN B N 1
ATOM 5196 C CA . GLN B 1 278 ? 4.824 19.016 -3.102 1 98.44 278 GLN B CA 1
ATOM 5197 C C . GLN B 1 278 ? 5.695 18.438 -1.993 1 98.44 278 GLN B C 1
ATOM 5199 O O . GLN B 1 278 ? 6.809 18.906 -1.755 1 98.44 278 GLN B O 1
ATOM 5204 N N . ILE B 1 279 ? 5.203 17.438 -1.309 1 98.62 279 ILE B N 1
ATOM 5205 C CA . ILE B 1 279 ? 6.008 16.75 -0.299 1 98.62 279 ILE B CA 1
ATOM 5206 C C . ILE B 1 279 ? 7.219 16.094 -0.958 1 98.62 279 ILE B C 1
ATOM 5208 O O . ILE B 1 279 ? 8.344 16.203 -0.455 1 98.62 279 ILE B O 1
ATOM 5212 N N . LEU B 1 280 ? 6.953 15.461 -2.082 1 97.5 280 LEU B N 1
ATOM 5213 C CA . LEU B 1 280 ? 8.047 14.844 -2.828 1 97.5 280 LEU B CA 1
ATOM 5214 C C . LEU B 1 280 ? 9.078 15.891 -3.234 1 97.5 280 LEU B C 1
ATOM 5216 O O . LEU B 1 280 ? 10.289 15.641 -3.156 1 97.5 280 LEU B O 1
ATOM 5220 N N . TYR B 1 281 ? 8.617 17.047 -3.701 1 97.81 281 TYR B N 1
ATOM 5221 C CA . TYR B 1 281 ? 9.508 18.141 -4.086 1 97.81 281 TYR B CA 1
ATOM 5222 C C . TYR B 1 281 ? 10.383 18.562 -2.916 1 97.81 281 TYR B C 1
ATOM 5224 O O . TYR B 1 281 ? 11.578 18.812 -3.086 1 97.81 281 TYR B O 1
ATOM 5232 N N . LEU B 1 282 ? 9.781 18.625 -1.756 1 98.31 282 LEU B N 1
ATOM 5233 C CA . LEU B 1 282 ? 10.531 19 -0.564 1 98.31 282 LEU B CA 1
ATOM 5234 C C . LEU B 1 282 ? 11.625 17.984 -0.27 1 98.31 282 LEU B C 1
ATOM 5236 O O . LEU B 1 282 ? 12.789 18.344 -0.1 1 98.31 282 LEU B O 1
ATOM 5240 N N . LEU B 1 283 ? 11.273 16.75 -0.294 1 97.81 283 LEU B N 1
ATOM 5241 C CA . LEU B 1 283 ? 12.234 15.688 -0.014 1 97.81 283 LEU B CA 1
ATOM 5242 C C . LEU B 1 283 ? 13.352 15.688 -1.044 1 97.81 283 LEU B C 1
ATOM 5244 O O . LEU B 1 283 ? 14.523 15.508 -0.693 1 97.81 283 LEU B O 1
ATOM 5248 N N . ASP B 1 284 ? 13 15.953 -2.266 1 95.31 284 ASP B N 1
ATOM 5249 C CA . ASP B 1 284 ? 13.969 15.969 -3.357 1 95.31 284 ASP B CA 1
ATOM 5250 C C . ASP B 1 284 ? 14.93 17.141 -3.229 1 95.31 284 ASP B C 1
ATOM 5252 O O . ASP B 1 284 ? 15.953 17.188 -3.904 1 95.31 284 ASP B O 1
ATOM 5256 N N . HIS B 1 285 ? 14.586 18.109 -2.406 1 95.88 285 HIS B N 1
ATOM 5257 C CA . HIS B 1 285 ? 15.414 19.297 -2.256 1 95.88 285 HIS B CA 1
ATOM 5258 C C . HIS B 1 285 ? 15.922 19.438 -0.825 1 95.88 285 HIS B C 1
ATOM 5260 O O . HIS B 1 285 ? 16.047 20.547 -0.309 1 95.88 285 HIS B O 1
ATOM 5266 N N . ASP B 1 286 ? 16.047 18.328 -0.135 1 95.5 286 ASP B N 1
ATOM 5267 C CA . ASP B 1 286 ? 16.781 18.188 1.119 1 95.5 286 ASP B CA 1
ATOM 5268 C C . ASP B 1 286 ? 16.016 18.828 2.275 1 95.5 286 ASP B C 1
ATOM 5270 O O . ASP B 1 286 ? 16.625 19.359 3.201 1 95.5 286 ASP B O 1
ATOM 5274 N N . ILE B 1 287 ? 14.75 18.922 2.119 1 97.81 287 ILE B N 1
ATOM 5275 C CA . ILE B 1 287 ? 13.922 19.375 3.23 1 97.81 287 ILE B CA 1
ATOM 5276 C C . ILE B 1 287 ? 13.359 18.172 3.988 1 97.81 287 ILE B C 1
ATOM 5278 O O . ILE B 1 287 ? 12.734 17.297 3.393 1 97.81 287 ILE B O 1
ATOM 5282 N N . ASP B 1 288 ? 13.602 18.125 5.312 1 98.62 288 ASP B N 1
ATOM 5283 C CA . ASP B 1 288 ? 13.086 17.031 6.145 1 98.62 288 ASP B CA 1
ATOM 5284 C C . ASP B 1 288 ? 11.578 17.188 6.363 1 98.62 288 ASP B C 1
ATOM 5286 O O . ASP B 1 288 ? 11.07 18.297 6.504 1 98.62 288 ASP B O 1
ATOM 5290 N N . VAL B 1 289 ? 10.867 16.078 6.336 1 98.88 289 VAL B N 1
ATOM 5291 C CA . VAL B 1 289 ? 9.414 16.094 6.496 1 98.88 289 VAL B CA 1
ATOM 5292 C C . VAL B 1 289 ? 9.008 15.156 7.629 1 98.88 289 VAL B C 1
ATOM 5294 O O . VAL B 1 289 ? 9.352 13.977 7.621 1 98.88 289 VAL B O 1
ATOM 5297 N N . LEU B 1 290 ? 8.289 15.633 8.586 1 98.88 290 LEU B N 1
ATOM 5298 C CA . LEU B 1 290 ? 7.672 14.852 9.656 1 98.88 290 LEU B CA 1
ATOM 5299 C C . LEU B 1 290 ? 6.152 14.859 9.531 1 98.88 290 LEU B C 1
ATOM 5301 O O . LEU B 1 290 ? 5.527 15.922 9.555 1 98.88 290 LEU B O 1
ATOM 5305 N N . MET B 1 291 ? 5.625 13.742 9.312 1 98.81 291 MET B N 1
ATOM 5306 C CA . MET B 1 291 ? 4.191 13.539 9.492 1 98.81 291 MET B CA 1
ATOM 5307 C C . MET B 1 291 ? 3.898 12.969 10.883 1 98.81 291 MET B C 1
ATOM 5309 O O . MET B 1 291 ? 4.449 11.93 11.258 1 98.81 291 MET B O 1
ATOM 5313 N N . TYR B 1 292 ? 3.072 13.633 11.625 1 98.75 292 TYR B N 1
ATOM 5314 C CA . TYR B 1 292 ? 2.701 13.062 12.914 1 98.75 292 TYR B CA 1
ATOM 5315 C C . TYR B 1 292 ? 1.188 12.945 13.047 1 98.75 292 TYR B C 1
ATOM 5317 O O . TYR B 1 292 ? 0.445 13.781 12.523 1 98.75 292 TYR B O 1
ATOM 5325 N N . GLN B 1 293 ? 0.786 11.914 13.719 1 98.31 293 GLN B N 1
ATOM 5326 C CA . GLN B 1 293 ? -0.613 11.5 13.664 1 98.31 293 GLN B CA 1
ATOM 5327 C C . GLN B 1 293 ? -1.137 11.133 15.047 1 98.31 293 GLN B C 1
ATOM 5329 O O . GLN B 1 293 ? -0.497 10.375 15.781 1 98.31 293 GLN B O 1
ATOM 5334 N N . GLY B 1 294 ? -2.264 11.82 15.43 1 98.25 294 GLY B N 1
ATOM 5335 C CA . GLY B 1 294 ? -3.104 11.195 16.438 1 98.25 294 GLY B CA 1
ATOM 5336 C C . GLY B 1 294 ? -3.975 10.086 15.883 1 98.25 294 GLY B C 1
ATOM 5337 O O . GLY B 1 294 ? -4.754 10.305 14.953 1 98.25 294 GLY B O 1
ATOM 5338 N N . ASN B 1 295 ? -3.949 8.914 16.453 1 96.31 295 ASN B N 1
ATOM 5339 C CA . ASN B 1 295 ? -4.547 7.738 15.82 1 96.31 295 ASN B CA 1
ATOM 5340 C C . ASN B 1 295 ? -6.062 7.719 15.992 1 96.31 295 ASN B C 1
ATOM 5342 O O . ASN B 1 295 ? -6.754 6.918 15.359 1 96.31 295 ASN B O 1
ATOM 5346 N N . LEU B 1 296 ? -6.617 8.625 16.812 1 97.81 296 LEU B N 1
ATOM 5347 C CA . LEU B 1 296 ? -8.055 8.648 17.047 1 97.81 296 LEU B CA 1
ATOM 5348 C C . LEU B 1 296 ? -8.742 9.641 16.125 1 97.81 296 LEU B C 1
ATOM 5350 O O . LEU B 1 296 ? -9.961 9.836 16.203 1 97.81 296 LEU B O 1
ATOM 5354 N N . ASP B 1 297 ? -7.992 10.227 15.266 1 98 297 ASP B N 1
ATOM 5355 C CA . ASP B 1 297 ? -8.5 11.211 14.32 1 98 297 ASP B CA 1
ATOM 5356 C C . ASP B 1 297 ? -9.133 10.531 13.109 1 98 297 ASP B C 1
ATOM 5358 O O . ASP B 1 297 ? -8.508 9.688 12.461 1 98 297 ASP B O 1
ATOM 5362 N N . LEU B 1 298 ? -10.336 10.969 12.766 1 98.06 298 LEU B N 1
ATOM 5363 C CA . LEU B 1 298 ? -10.992 10.477 11.555 1 98.06 298 LEU B CA 1
ATOM 5364 C C . LEU B 1 298 ? -10.82 11.461 10.406 1 98.06 298 LEU B C 1
ATOM 5366 O O . LEU B 1 298 ? -10.695 11.055 9.25 1 98.06 298 LEU B O 1
ATOM 5370 N N . ALA B 1 299 ? -10.773 12.766 10.656 1 97.62 299 ALA B N 1
ATOM 5371 C CA . ALA B 1 299 ? -10.758 13.82 9.648 1 97.62 299 ALA B CA 1
ATOM 5372 C C . ALA B 1 299 ? -9.531 13.695 8.75 1 97.62 299 ALA B C 1
ATOM 5374 O O . ALA B 1 299 ? -9.617 13.898 7.531 1 97.62 299 ALA B O 1
ATOM 5375 N N . CYS B 1 300 ? -8.43 13.422 9.305 1 98.31 300 CYS B N 1
ATOM 5376 C CA . CYS B 1 300 ? -7.156 13.148 8.656 1 98.31 300 CYS B CA 1
ATOM 5377 C C . CYS B 1 300 ? -6.508 11.898 9.227 1 98.31 300 CYS B C 1
ATOM 5379 O O . CYS B 1 300 ? -5.414 11.961 9.789 1 98.31 300 CYS B O 1
ATOM 5381 N N . ASN B 1 301 ? -7.184 10.805 9 1 98.31 301 ASN B N 1
ATOM 5382 C CA . ASN B 1 301 ? -6.949 9.562 9.727 1 98.31 301 ASN B CA 1
ATOM 5383 C C . ASN B 1 301 ? -5.57 8.984 9.422 1 98.31 301 ASN B C 1
ATOM 5385 O O . ASN B 1 301 ? -4.992 9.273 8.367 1 98.31 301 ASN B O 1
ATOM 5389 N N . THR B 1 302 ? -5.066 8.219 10.375 1 98.06 302 THR B N 1
ATOM 5390 C CA . THR B 1 302 ? -3.736 7.617 10.312 1 98.06 302 THR B CA 1
ATOM 5391 C C . THR B 1 302 ? -3.641 6.633 9.148 1 98.06 302 THR B C 1
ATOM 5393 O O . THR B 1 302 ? -2.648 6.621 8.422 1 98.06 302 THR B O 1
ATOM 5396 N N . ALA B 1 303 ? -4.695 5.84 8.93 1 97.81 303 ALA B N 1
ATOM 5397 C CA . ALA B 1 303 ? -4.699 4.832 7.871 1 97.81 303 ALA B CA 1
ATOM 5398 C C . ALA B 1 303 ? -4.5 5.477 6.5 1 97.81 303 ALA B C 1
ATOM 5400 O O . ALA B 1 303 ? -3.707 4.992 5.691 1 97.81 303 ALA B O 1
ATOM 5401 N N . GLY B 1 304 ? -5.188 6.543 6.234 1 98.25 304 GLY B N 1
ATOM 5402 C CA . GLY B 1 304 ? -5.059 7.246 4.969 1 98.25 304 GLY B CA 1
ATOM 5403 C C . GLY B 1 304 ? -3.693 7.883 4.781 1 98.25 304 GLY B C 1
ATOM 5404 O O . GLY B 1 304 ? -3.121 7.824 3.689 1 98.25 304 GLY B O 1
ATOM 5405 N N . ASN B 1 305 ? -3.223 8.492 5.828 1 98.75 305 ASN B N 1
ATOM 5406 C CA . ASN B 1 305 ? -1.913 9.133 5.746 1 98.75 305 ASN B CA 1
ATOM 5407 C C . ASN B 1 305 ? -0.8 8.102 5.555 1 98.75 305 ASN B C 1
ATOM 5409 O O . ASN B 1 305 ? 0.178 8.367 4.852 1 98.75 305 ASN B O 1
ATOM 5413 N N . LEU B 1 306 ? -0.964 6.992 6.207 1 97.94 306 LEU B N 1
ATOM 5414 C CA . LEU B 1 306 ? 0.009 5.926 5.996 1 97.94 306 LEU B CA 1
ATOM 5415 C C . LEU B 1 306 ? -0.06 5.402 4.566 1 97.94 306 LEU B C 1
ATOM 5417 O O . LEU B 1 306 ? 0.972 5.105 3.959 1 97.94 306 LEU B O 1
ATOM 5421 N N . ARG B 1 307 ? -1.24 5.297 4.012 1 98 307 ARG B N 1
ATOM 5422 C CA . ARG B 1 307 ? -1.461 4.758 2.674 1 98 307 ARG B CA 1
ATOM 5423 C C . ARG B 1 307 ? -0.75 5.598 1.618 1 98 307 ARG B C 1
ATOM 5425 O O . ARG B 1 307 ? -0.001 5.066 0.795 1 98 307 ARG B O 1
ATOM 5432 N N . TRP B 1 308 ? -0.961 6.914 1.616 1 98.31 308 TRP B N 1
ATOM 5433 C CA . TRP B 1 308 ? -0.308 7.727 0.594 1 98.31 308 TRP B CA 1
ATOM 5434 C C . TRP B 1 308 ? 1.198 7.789 0.829 1 98.31 308 TRP B C 1
ATOM 5436 O O . TRP B 1 308 ? 1.98 7.824 -0.124 1 98.31 308 TRP B O 1
ATOM 5446 N N . SER B 1 309 ? 1.649 7.816 2.107 1 98.38 309 SER B N 1
ATOM 5447 C CA . SER B 1 309 ? 3.084 7.883 2.369 1 98.38 309 SER B CA 1
ATOM 5448 C C . SER B 1 309 ? 3.799 6.637 1.86 1 98.38 309 SER B C 1
ATOM 5450 O O . SER B 1 309 ? 4.938 6.715 1.393 1 98.38 309 SER B O 1
ATOM 5452 N N . ASN B 1 310 ? 3.119 5.473 1.922 1 97.44 310 ASN B N 1
ATOM 5453 C CA . ASN B 1 310 ? 3.672 4.223 1.413 1 97.44 310 ASN B CA 1
ATOM 5454 C C . ASN B 1 310 ? 3.719 4.211 -0.112 1 97.44 310 ASN B C 1
ATOM 5456 O O . ASN B 1 310 ? 4.469 3.438 -0.708 1 97.44 310 ASN B O 1
ATOM 5460 N N . SER B 1 311 ? 2.971 5.059 -0.733 1 96 311 SER B N 1
ATOM 5461 C CA . SER B 1 311 ? 2.809 4.969 -2.182 1 96 311 SER B CA 1
ATOM 5462 C C . SER B 1 311 ? 3.613 6.055 -2.893 1 96 311 SER B C 1
ATOM 5464 O O . SER B 1 311 ? 3.682 6.078 -4.121 1 96 311 SER B O 1
ATOM 5466 N N . MET B 1 312 ? 4.238 6.93 -2.148 1 96.19 312 MET B N 1
ATOM 5467 C CA . MET B 1 312 ? 4.984 8.031 -2.74 1 96.19 312 MET B CA 1
ATOM 5468 C C . MET B 1 312 ? 6.223 7.523 -3.475 1 96.19 312 MET B C 1
ATOM 5470 O O . MET B 1 312 ? 7.074 6.859 -2.879 1 96.19 312 MET B O 1
ATOM 5474 N N . PRO B 1 313 ? 6.32 7.863 -4.816 1 96.44 313 PRO B N 1
ATOM 5475 C CA . PRO B 1 313 ? 7.422 7.328 -5.617 1 96.44 313 PRO B CA 1
ATOM 5476 C C . PRO B 1 313 ? 8.695 8.164 -5.496 1 96.44 313 PRO B C 1
ATOM 5478 O O . PRO B 1 313 ? 8.828 9.195 -6.16 1 96.44 313 PRO B O 1
ATOM 5481 N N . TRP B 1 314 ? 9.578 7.754 -4.719 1 97.44 314 TRP B N 1
ATOM 5482 C CA . TRP B 1 314 ? 10.867 8.414 -4.574 1 97.44 314 TRP B CA 1
ATOM 5483 C C . TRP B 1 314 ? 11.93 7.426 -4.098 1 97.44 314 TRP B C 1
ATOM 5485 O O . TRP B 1 314 ? 11.617 6.285 -3.754 1 97.44 314 TRP B O 1
ATOM 5495 N N . LYS B 1 315 ? 13.141 7.828 -4.094 1 96.75 315 LYS B N 1
ATOM 5496 C CA . LYS B 1 315 ? 14.289 6.984 -3.768 1 96.75 315 LYS B CA 1
ATOM 5497 C C . LYS B 1 315 ? 14.125 6.344 -2.393 1 96.75 315 LYS B C 1
ATOM 5499 O O . LYS B 1 315 ? 14.57 5.215 -2.172 1 96.75 315 LYS B O 1
ATOM 5504 N N . GLY B 1 316 ? 13.492 7.031 -1.515 1 98 316 GLY B N 1
ATOM 5505 C CA . GLY B 1 316 ? 13.344 6.547 -0.151 1 98 316 GLY B CA 1
ATOM 5506 C C . GLY B 1 316 ? 12.172 5.602 0.028 1 98 316 GLY B C 1
ATOM 5507 O O . GLY B 1 316 ? 12.023 4.984 1.083 1 98 316 GLY B O 1
ATOM 5508 N N . GLN B 1 317 ? 11.359 5.363 -0.994 1 98.06 317 GLN B N 1
ATOM 5509 C CA . GLN B 1 317 ? 10.102 4.645 -0.856 1 98.06 317 GLN B CA 1
ATOM 5510 C C . GLN B 1 317 ? 10.336 3.188 -0.462 1 98.06 317 GLN B C 1
ATOM 5512 O O . GLN B 1 317 ? 9.719 2.684 0.478 1 98.06 317 GLN B O 1
ATOM 5517 N N . PRO B 1 318 ? 11.203 2.432 -1.212 1 97.69 318 PRO B N 1
ATOM 5518 C CA . PRO B 1 318 ? 11.305 1.006 -0.889 1 97.69 318 PRO B CA 1
ATOM 5519 C C . PRO B 1 318 ? 11.727 0.756 0.558 1 97.69 318 PRO B C 1
ATOM 5521 O O . PRO B 1 318 ? 11.164 -0.115 1.226 1 97.69 318 PRO B O 1
ATOM 5524 N N . GLU B 1 319 ? 12.711 1.532 1.024 1 97.62 319 GLU B N 1
ATOM 5525 C CA . GLU B 1 319 ? 13.141 1.393 2.412 1 97.62 319 GLU B CA 1
ATOM 5526 C C . GLU B 1 319 ? 12.016 1.747 3.379 1 97.62 319 GLU B C 1
ATOM 5528 O O . GLU B 1 319 ? 11.82 1.065 4.387 1 97.62 319 GLU B O 1
ATOM 5533 N N . TYR B 1 320 ? 11.344 2.834 3.076 1 98.38 320 TYR B N 1
ATOM 5534 C CA . TYR B 1 320 ? 10.242 3.285 3.912 1 98.38 320 TYR B CA 1
ATOM 5535 C C . TYR B 1 320 ? 9.156 2.221 4 1 98.38 320 TYR B C 1
ATOM 5537 O O . TYR B 1 320 ? 8.672 1.907 5.094 1 98.38 320 TYR B O 1
ATOM 5545 N N . VAL B 1 321 ? 8.75 1.643 2.867 1 97.62 321 VAL B N 1
ATOM 5546 C CA . VAL B 1 321 ? 7.672 0.664 2.793 1 97.62 321 VAL B CA 1
ATOM 5547 C C . VAL B 1 321 ? 8.094 -0.624 3.5 1 97.62 321 VAL B C 1
ATOM 5549 O O . VAL B 1 321 ? 7.281 -1.259 4.18 1 97.62 321 VAL B O 1
ATOM 5552 N N . ALA B 1 322 ? 9.312 -0.992 3.398 1 95.62 322 ALA B N 1
ATOM 5553 C CA . ALA B 1 322 ? 9.82 -2.246 3.949 1 95.62 322 ALA B CA 1
ATOM 5554 C C . ALA B 1 322 ? 9.945 -2.168 5.469 1 95.62 322 ALA B C 1
ATOM 5556 O O . ALA B 1 322 ? 10.094 -3.191 6.141 1 95.62 322 ALA B O 1
ATOM 5557 N N . GLN B 1 323 ? 9.938 -0.968 6.012 1 94.19 323 GLN B N 1
ATOM 5558 C CA . GLN B 1 323 ? 10.141 -0.783 7.445 1 94.19 323 GLN B CA 1
ATOM 5559 C C . GLN B 1 323 ? 8.914 -1.229 8.234 1 94.19 323 GLN B C 1
ATOM 5561 O O . GLN B 1 323 ? 7.781 -0.902 7.871 1 94.19 323 GLN B O 1
ATOM 5566 N N . ARG B 1 324 ? 9.172 -1.959 9.258 1 90.69 324 ARG B N 1
ATOM 5567 C CA . ARG B 1 324 ? 8.125 -2.246 10.234 1 90.69 324 ARG B CA 1
ATOM 5568 C C . ARG B 1 324 ? 7.898 -1.06 11.164 1 90.69 324 ARG B C 1
ATOM 5570 O O . ARG B 1 324 ? 8.805 -0.246 11.367 1 90.69 324 ARG B O 1
ATOM 5577 N N . GLN B 1 325 ? 6.688 -0.958 11.672 1 94.31 325 GLN B N 1
ATOM 5578 C CA . GLN B 1 325 ? 6.395 0.059 12.672 1 94.31 325 GLN B CA 1
ATOM 5579 C C . GLN B 1 325 ? 7.172 -0.194 13.961 1 94.31 325 GLN B C 1
ATOM 5581 O O . GLN B 1 325 ? 7.18 -1.313 14.477 1 94.31 325 GLN B O 1
ATOM 5586 N N . ARG B 1 326 ? 8.008 0.749 14.375 1 96.69 326 ARG B N 1
ATOM 5587 C CA . ARG B 1 326 ? 8.789 0.664 15.602 1 96.69 326 ARG B CA 1
ATOM 5588 C C . ARG B 1 326 ? 8.203 1.557 16.688 1 96.69 326 ARG B C 1
ATOM 5590 O O . ARG B 1 326 ? 7.699 2.645 16.406 1 96.69 326 ARG B O 1
ATOM 5597 N N . SER B 1 327 ? 8.25 1.135 17.906 1 96.88 327 SER B N 1
ATOM 5598 C CA . SER B 1 327 ? 7.727 1.92 19.031 1 96.88 327 SER B CA 1
ATOM 5599 C C . SER B 1 327 ? 8.641 3.1 19.344 1 96.88 327 SER B C 1
ATOM 5601 O O . SER B 1 327 ? 9.859 3.016 19.172 1 96.88 327 SER B O 1
ATOM 5603 N N . TRP B 1 328 ? 8.055 4.215 19.75 1 97.75 328 TRP B N 1
ATOM 5604 C CA . TRP B 1 328 ? 8.812 5.336 20.297 1 97.75 328 TRP B CA 1
ATOM 5605 C C . TRP B 1 328 ? 8.188 5.824 21.594 1 97.75 328 TRP B C 1
ATOM 5607 O O . TRP B 1 328 ? 7.043 5.484 21.906 1 97.75 328 TRP B O 1
ATOM 5617 N N . GLY B 1 329 ? 8.938 6.484 22.406 1 96.25 329 GLY B N 1
ATOM 5618 C CA . GLY B 1 329 ? 8.477 6.969 23.703 1 96.25 329 GLY B CA 1
ATOM 5619 C C . GLY B 1 329 ? 9.57 7.637 24.516 1 96.25 329 GLY B C 1
ATOM 5620 O O . GLY B 1 329 ? 10.594 8.062 23.969 1 96.25 329 GLY B O 1
ATOM 5621 N N . ALA B 1 330 ? 9.219 7.898 25.734 1 93.25 330 ALA B N 1
ATOM 5622 C CA . ALA B 1 330 ? 10.164 8.5 26.672 1 93.25 330 ALA B CA 1
ATOM 5623 C C . ALA B 1 330 ? 9.977 7.945 28.078 1 93.25 330 ALA B C 1
ATOM 5625 O O . ALA B 1 330 ? 8.844 7.723 28.516 1 93.25 330 ALA B O 1
ATOM 5626 N N . GLY B 1 331 ? 11.094 7.688 28.812 1 91.31 331 GLY B N 1
ATOM 5627 C CA . GLY B 1 331 ? 11.055 7.27 30.203 1 91.31 331 GLY B CA 1
ATOM 5628 C C . GLY B 1 331 ? 10.398 5.918 30.406 1 91.31 331 GLY B C 1
ATOM 5629 O O . GLY B 1 331 ? 9.672 5.715 31.391 1 91.31 331 GLY B O 1
ATOM 5630 N N . GLY B 1 332 ? 10.422 5.07 29.453 1 89.44 332 GLY B N 1
ATOM 5631 C CA . GLY B 1 332 ? 9.836 3.748 29.578 1 89.44 332 GLY B CA 1
ATOM 5632 C C . GLY B 1 332 ? 8.414 3.676 29.047 1 89.44 332 GLY B C 1
ATOM 5633 O O . GLY B 1 332 ? 7.867 2.586 28.875 1 89.44 332 GLY B O 1
ATOM 5634 N N . ASP B 1 333 ? 7.883 4.895 28.859 1 94.5 333 ASP B N 1
ATOM 5635 C CA . ASP B 1 333 ? 6.516 4.945 28.344 1 94.5 333 ASP B CA 1
ATOM 5636 C C . ASP B 1 333 ? 6.492 4.871 26.828 1 94.5 333 ASP B C 1
ATOM 5638 O O . ASP B 1 333 ? 7.344 5.465 26.156 1 94.5 333 ASP B O 1
ATOM 5642 N N . GLU B 1 334 ? 5.555 4.129 26.312 1 95.94 334 GLU B N 1
ATOM 5643 C CA . GLU B 1 334 ? 5.328 4.07 24.859 1 95.94 334 GLU B CA 1
ATOM 5644 C C . GLU B 1 334 ? 4.277 5.086 24.438 1 95.94 334 GLU B C 1
ATOM 5646 O O . GLU B 1 334 ? 3.184 5.141 25 1 95.94 334 GLU B O 1
ATOM 5651 N N . PHE B 1 335 ? 4.637 5.895 23.453 1 97.81 335 PHE B N 1
ATOM 5652 C CA . PHE B 1 335 ? 3.766 6.969 23 1 97.81 335 PHE B CA 1
ATOM 5653 C C . PHE B 1 335 ? 3.055 6.566 21.703 1 97.81 335 PHE B C 1
ATOM 5655 O O . PHE B 1 335 ? 1.999 7.113 21.375 1 97.81 335 PHE B O 1
ATOM 5662 N N . GLY B 1 336 ? 3.586 5.691 20.906 1 97.69 336 GLY B N 1
ATOM 5663 C CA . GLY B 1 336 ? 3.086 5.254 19.609 1 97.69 336 GLY B CA 1
ATOM 5664 C C . GLY B 1 336 ? 4.141 4.562 18.766 1 97.69 336 GLY B C 1
ATOM 5665 O O . GLY B 1 336 ? 5.055 3.93 19.297 1 97.69 336 GLY B O 1
ATOM 5666 N N . TRP B 1 337 ? 3.988 4.527 17.516 1 97.69 337 TRP B N 1
ATOM 5667 C CA . TRP B 1 337 ? 4.977 3.912 16.641 1 97.69 337 TRP B CA 1
ATOM 5668 C C . TRP B 1 337 ? 5.449 4.898 15.57 1 97.69 337 TRP B C 1
ATOM 5670 O O . TRP B 1 337 ? 4.891 5.992 15.438 1 97.69 337 TRP B O 1
ATOM 5680 N N . TYR B 1 338 ? 6.535 4.609 14.953 1 98.38 338 TYR B N 1
ATOM 5681 C CA . TYR B 1 338 ? 7.066 5.488 13.922 1 98.38 338 TYR B CA 1
ATOM 5682 C C . TYR B 1 338 ? 7.719 4.684 12.805 1 98.38 338 TYR B C 1
ATOM 5684 O O . TYR B 1 338 ? 8.016 3.5 12.977 1 98.38 338 TYR B O 1
ATOM 5692 N N . LYS B 1 339 ? 7.762 5.23 11.648 1 98.06 339 LYS B N 1
ATOM 5693 C CA . LYS B 1 339 ? 8.625 4.898 10.523 1 98.06 339 LYS B CA 1
ATOM 5694 C C . LYS B 1 339 ? 9.508 6.082 10.133 1 98.06 339 LYS B C 1
ATOM 5696 O O . LYS B 1 339 ? 9.062 7.234 10.18 1 98.06 339 LYS B O 1
ATOM 5701 N N . GLU B 1 340 ? 10.734 5.824 9.836 1 98.38 340 GLU B N 1
ATOM 5702 C CA . GLU B 1 340 ? 11.664 6.895 9.477 1 98.38 340 GLU B CA 1
ATOM 5703 C C . GLU B 1 340 ? 12.75 6.391 8.531 1 98.38 340 GLU B C 1
ATOM 5705 O O . GLU B 1 340 ? 13.289 5.301 8.719 1 98.38 340 GLU B O 1
ATOM 5710 N N . VAL B 1 341 ? 12.992 7.141 7.484 1 98 341 VAL B N 1
ATOM 5711 C CA . VAL B 1 341 ? 14.117 6.844 6.605 1 98 341 VAL B CA 1
ATOM 5712 C C . VAL B 1 341 ? 14.984 8.094 6.438 1 98 341 VAL B C 1
ATOM 5714 O O . VAL B 1 341 ? 14.492 9.219 6.535 1 98 341 VAL B O 1
ATOM 5717 N N . LYS B 1 342 ? 16.219 7.98 6.316 1 97.44 342 LYS B N 1
ATOM 5718 C CA . LYS B 1 342 ? 17.219 8.984 5.969 1 97.44 342 LYS B CA 1
ATOM 5719 C C . LYS B 1 342 ? 17.906 8.648 4.648 1 97.44 342 LYS B C 1
ATOM 5721 O O . LYS B 1 342 ? 18.672 7.676 4.57 1 97.44 342 LYS B O 1
ATOM 5726 N N . ILE B 1 343 ? 17.656 9.438 3.66 1 97.06 343 ILE B N 1
ATOM 5727 C CA . ILE B 1 343 ? 18 9.078 2.287 1 97.06 343 ILE B CA 1
ATOM 5728 C C . ILE B 1 343 ? 18.984 10.109 1.716 1 97.06 343 ILE B C 1
ATOM 5730 O O . ILE B 1 343 ? 18.75 11.312 1.825 1 97.06 343 ILE B O 1
ATOM 5734 N N . LYS B 1 344 ? 20.078 9.656 1.146 1 94.31 344 LYS B N 1
ATOM 5735 C CA . LYS B 1 344 ? 20.953 10.539 0.388 1 94.31 344 LYS B CA 1
ATOM 5736 C C . LYS B 1 344 ? 20.359 10.867 -0.979 1 94.31 344 LYS B C 1
ATOM 5738 O O . LYS B 1 344 ? 20.297 10.008 -1.859 1 94.31 344 LYS B O 1
ATOM 5743 N N . MET B 1 345 ? 19.875 12.023 -1.235 1 89 345 MET B N 1
ATOM 5744 C CA . MET B 1 345 ? 19.188 12.422 -2.461 1 89 345 MET B CA 1
ATOM 5745 C C . MET B 1 345 ? 20.156 13.023 -3.465 1 89 345 MET B C 1
ATOM 5747 O O . MET B 1 345 ? 19.938 12.945 -4.676 1 89 345 MET B O 1
ATOM 5751 N N . GLY B 1 346 ? 21.234 13.711 -3.07 1 80.81 346 GLY B N 1
ATOM 5752 C CA . GLY B 1 346 ? 22.172 14.367 -3.955 1 80.81 346 GLY B CA 1
ATOM 5753 C C . GLY B 1 346 ? 23.578 13.789 -3.871 1 80.81 346 GLY B C 1
ATOM 5754 O O . GLY B 1 346 ? 23.75 12.633 -3.482 1 80.81 346 GLY B O 1
ATOM 5755 N N . ASP B 1 347 ? 24.391 14.562 -4.328 1 82.69 347 ASP B N 1
ATOM 5756 C CA . ASP B 1 347 ? 25.781 14.109 -4.441 1 82.69 347 ASP B CA 1
ATOM 5757 C C . ASP B 1 347 ? 26.516 14.297 -3.121 1 82.69 347 ASP B C 1
ATOM 5759 O O . ASP B 1 347 ? 27.641 13.805 -2.959 1 82.69 347 ASP B O 1
ATOM 5763 N N . THR B 1 348 ? 25.781 14.977 -2.27 1 84.62 348 THR B N 1
ATOM 5764 C CA . THR B 1 348 ? 26.422 15.195 -0.979 1 84.62 348 THR B CA 1
ATOM 5765 C C . THR B 1 348 ? 26.062 14.086 0.003 1 84.62 348 THR B C 1
ATOM 5767 O O . THR B 1 348 ? 25.188 13.266 -0.277 1 84.62 348 THR B O 1
ATOM 5770 N N . ASP B 1 349 ? 26.719 14.023 1.083 1 88 349 ASP B N 1
ATOM 5771 C CA . ASP B 1 349 ? 26.469 13.008 2.1 1 88 349 ASP B CA 1
ATOM 5772 C C . ASP B 1 349 ? 25.281 13.383 2.984 1 88 349 ASP B C 1
ATOM 5774 O O . ASP B 1 349 ? 24.891 12.617 3.863 1 88 349 ASP B O 1
ATOM 5778 N N . LYS B 1 350 ? 24.812 14.531 2.547 1 91.44 350 LYS B N 1
ATOM 5779 C CA . LYS B 1 350 ? 23.641 14.953 3.322 1 91.44 350 LYS B CA 1
ATOM 5780 C C . LYS B 1 350 ? 22.453 14.039 3.068 1 91.44 350 LYS B C 1
ATOM 5782 O O . LYS B 1 350 ? 22.172 13.688 1.922 1 91.44 350 LYS B O 1
ATOM 5787 N N . LYS B 1 351 ? 21.781 13.625 4.195 1 95.75 351 LYS B N 1
ATOM 5788 C CA . LYS B 1 351 ? 20.609 12.766 4.078 1 95.75 351 LYS B CA 1
ATOM 5789 C C . LYS B 1 351 ? 19.328 13.539 4.41 1 95.75 351 LYS B C 1
ATOM 5791 O O . LYS B 1 351 ? 19.344 14.414 5.277 1 95.75 351 LYS B O 1
ATOM 5796 N N . THR B 1 352 ? 18.375 13.312 3.693 1 97.56 352 THR B N 1
ATOM 5797 C CA . THR B 1 352 ? 17.047 13.859 3.924 1 97.56 352 THR B CA 1
ATOM 5798 C C . THR B 1 352 ? 16.188 12.891 4.734 1 97.56 352 THR B C 1
ATOM 5800 O O . THR B 1 352 ? 16.172 11.688 4.457 1 97.56 352 THR B O 1
ATOM 5803 N N . THR B 1 353 ? 15.438 13.406 5.773 1 98.44 353 THR B N 1
ATOM 5804 C CA . THR B 1 353 ? 14.664 12.562 6.668 1 98.44 353 THR B CA 1
ATOM 5805 C C . THR B 1 353 ? 13.172 12.648 6.34 1 98.44 353 THR B C 1
ATOM 5807 O O . THR B 1 353 ? 12.633 13.742 6.184 1 98.44 353 THR B O 1
ATOM 5810 N N . PHE B 1 354 ? 12.555 11.555 6.113 1 98.75 354 PHE B N 1
ATOM 5811 C CA . PHE B 1 354 ? 11.102 11.422 6.117 1 98.75 354 PHE B CA 1
ATOM 5812 C C . PHE B 1 354 ? 10.648 10.539 7.273 1 98.75 354 PHE B C 1
ATOM 5814 O O . PHE B 1 354 ? 11.086 9.391 7.398 1 98.75 354 PHE B O 1
ATOM 5821 N N . ALA B 1 355 ? 9.773 11.086 8.133 1 98.81 355 ALA B N 1
ATOM 5822 C CA . ALA B 1 355 ? 9.312 10.344 9.305 1 98.81 355 ALA B CA 1
ATOM 5823 C C . ALA B 1 355 ? 7.789 10.391 9.414 1 98.81 355 ALA B C 1
ATOM 5825 O O . ALA B 1 355 ? 7.168 11.398 9.086 1 98.81 355 ALA B O 1
ATOM 5826 N N . PHE B 1 356 ? 7.23 9.312 9.758 1 98.75 356 PHE B N 1
ATOM 5827 C CA . PHE B 1 356 ? 5.828 9.133 10.109 1 98.75 356 PHE B CA 1
ATOM 5828 C C . PHE B 1 356 ? 5.691 8.641 11.547 1 98.75 356 PHE B C 1
ATOM 5830 O O . PHE B 1 356 ? 6.195 7.566 11.891 1 98.75 356 PHE B O 1
ATOM 5837 N N . VAL B 1 357 ? 5.059 9.445 12.375 1 98.75 357 VAL B N 1
ATOM 5838 C CA . VAL B 1 357 ? 5.039 9.148 13.805 1 98.75 357 VAL B CA 1
ATOM 5839 C C . VAL B 1 357 ? 3.605 9.219 14.328 1 98.75 357 VAL B C 1
ATOM 5841 O O . VAL B 1 357 ? 2.861 10.141 14 1 98.75 357 VAL B O 1
ATOM 5844 N N . THR B 1 358 ? 3.211 8.234 15.109 1 98.44 358 THR B N 1
ATOM 5845 C CA . THR B 1 358 ? 1.881 8.266 15.703 1 98.44 358 THR B CA 1
ATOM 5846 C C . THR B 1 358 ? 1.966 8.547 17.203 1 98.44 358 THR B C 1
ATOM 5848 O O . THR B 1 358 ? 2.988 8.273 17.828 1 98.44 358 THR B O 1
ATOM 5851 N N . VAL B 1 359 ? 1.001 9.148 17.688 1 98.31 359 VAL B N 1
ATOM 5852 C CA . VAL B 1 359 ? 0.794 9.336 19.109 1 98.31 359 VAL B CA 1
ATOM 5853 C C . VAL B 1 359 ? -0.506 8.656 19.547 1 98.31 359 VAL B C 1
ATOM 5855 O O . VAL B 1 359 ? -1.596 9.156 19.266 1 98.31 359 VAL B O 1
ATOM 5858 N N . ASP B 1 360 ? -0.393 7.641 20.312 1 97.12 360 ASP B N 1
ATOM 5859 C CA . ASP B 1 360 ? -1.548 6.852 20.719 1 97.12 360 ASP B CA 1
ATOM 5860 C C . ASP B 1 360 ? -2.414 7.617 21.719 1 97.12 360 ASP B C 1
ATOM 5862 O O . ASP B 1 360 ? -1.893 8.289 22.609 1 97.12 360 ASP B O 1
ATOM 5866 N N . GLY B 1 361 ? -3.699 7.48 21.5 1 96.06 361 GLY B N 1
ATOM 5867 C CA . GLY B 1 361 ? -4.633 8.109 22.422 1 96.06 361 GLY B CA 1
ATOM 5868 C C . GLY B 1 361 ? -4.902 9.562 22.094 1 96.06 361 GLY B C 1
ATOM 5869 O O . GLY B 1 361 ? -5.664 10.234 22.797 1 96.06 361 GLY B O 1
ATOM 5870 N N . ALA B 1 362 ? -4.293 10.062 21.047 1 97.5 362 ALA B N 1
ATOM 5871 C CA . ALA B 1 362 ? -4.551 11.43 20.625 1 97.5 362 ALA B CA 1
ATOM 5872 C C . ALA B 1 362 ? -5.512 11.461 19.438 1 97.5 362 ALA B C 1
ATOM 5874 O O . ALA B 1 362 ? -5.477 10.578 18.578 1 97.5 362 ALA B O 1
ATOM 5875 N N . GLY B 1 363 ? -6.375 12.531 19.438 1 96.94 363 GLY B N 1
ATOM 5876 C CA . GLY B 1 363 ? -7.172 12.82 18.266 1 96.94 363 GLY B CA 1
ATOM 5877 C C . GLY B 1 363 ? -6.477 13.75 17.281 1 96.94 363 GLY B C 1
ATOM 5878 O O . GLY B 1 363 ? -5.266 13.648 17.078 1 96.94 363 GLY B O 1
ATOM 5879 N N . HIS B 1 364 ? -7.258 14.562 16.641 1 97.06 364 HIS B N 1
ATOM 5880 C CA . HIS B 1 364 ? -6.809 15.484 15.602 1 97.06 364 HIS B CA 1
ATOM 5881 C C . HIS B 1 364 ? -5.801 16.484 16.156 1 97.06 364 HIS B C 1
ATOM 5883 O O . HIS B 1 364 ? -4.895 16.922 15.438 1 97.06 364 HIS B O 1
ATOM 5889 N N . MET B 1 365 ? -5.996 16.844 17.391 1 96.31 365 MET B N 1
ATOM 5890 C CA . MET B 1 365 ? -5.164 17.859 18.031 1 96.31 365 MET B CA 1
ATOM 5891 C C . MET B 1 365 ? -4.141 17.219 18.969 1 96.31 365 MET B C 1
ATOM 5893 O O . MET B 1 365 ? -4.234 17.344 20.188 1 96.31 365 MET B O 1
ATOM 5897 N N . VAL B 1 366 ? -3.076 16.734 18.422 1 97.62 366 VAL B N 1
ATOM 5898 C CA . VAL B 1 366 ? -2.086 15.938 19.141 1 97.62 366 VAL B CA 1
ATOM 5899 C C . VAL B 1 366 ? -1.511 16.75 20.297 1 97.62 366 VAL B C 1
ATOM 5901 O O . VAL B 1 366 ? -1.498 16.297 21.438 1 97.62 366 VAL B O 1
ATOM 5904 N N . PRO B 1 367 ? -1.128 18.047 20.094 1 96.06 367 PRO B N 1
ATOM 5905 C CA . PRO B 1 367 ? -0.541 18.797 21.203 1 96.06 367 PRO B CA 1
ATOM 5906 C C . PRO B 1 367 ? -1.549 19.094 22.328 1 96.06 367 PRO B C 1
ATOM 5908 O O . PRO B 1 367 ? -1.161 19.281 23.469 1 96.06 367 PRO B O 1
ATOM 5911 N N . GLN B 1 368 ? -2.814 19.141 21.969 1 95.12 368 GLN B N 1
ATOM 5912 C CA . GLN B 1 368 ? -3.844 19.344 22.969 1 95.12 368 GLN B CA 1
ATOM 5913 C C . GLN B 1 368 ? -4.191 18.031 23.688 1 95.12 368 GLN B C 1
ATOM 5915 O O . GLN B 1 368 ? -4.336 18 24.906 1 95.12 368 GLN B O 1
ATOM 5920 N N . ASP B 1 369 ? -4.332 16.953 22.938 1 96.19 369 ASP B N 1
ATOM 5921 C CA . ASP B 1 369 ? -4.785 15.664 23.469 1 96.19 369 ASP B CA 1
ATOM 5922 C C . ASP B 1 369 ? -3.697 15 24.312 1 96.19 369 ASP B C 1
ATOM 5924 O O . ASP B 1 369 ? -3.992 14.328 25.297 1 96.19 369 ASP B O 1
ATOM 5928 N N . LYS B 1 370 ? -2.48 15.109 23.828 1 97.12 370 LYS B N 1
ATOM 5929 C CA . LYS B 1 370 ? -1.308 14.516 24.469 1 97.12 370 LYS B CA 1
ATOM 5930 C C . LYS B 1 370 ? -0.152 15.516 24.516 1 97.12 370 LYS B C 1
ATOM 5932 O O . LYS B 1 370 ? 0.855 15.336 23.828 1 97.12 370 LYS B O 1
ATOM 5937 N N . PRO B 1 371 ? -0.288 16.531 25.453 1 96.25 371 PRO B N 1
ATOM 5938 C CA . PRO B 1 371 ? 0.671 17.641 25.453 1 96.25 371 PRO B CA 1
ATOM 5939 C C . PRO B 1 371 ? 2.1 17.188 25.734 1 96.25 371 PRO B C 1
ATOM 5941 O O . PRO B 1 371 ? 3.047 17.688 25.125 1 96.25 371 PRO B O 1
ATOM 5944 N N . LYS B 1 372 ? 2.26 16.25 26.688 1 95.56 372 LYS B N 1
ATOM 5945 C CA . LYS B 1 372 ? 3.59 15.75 27 1 95.56 372 LYS B CA 1
ATOM 5946 C C . LYS B 1 372 ? 4.223 15.047 25.797 1 95.56 372 LYS B C 1
ATOM 5948 O O . LYS B 1 372 ? 5.375 15.312 25.469 1 95.56 372 LYS B O 1
ATOM 5953 N N . GLU B 1 373 ? 3.48 14.203 25.188 1 97.19 373 GLU B N 1
ATOM 5954 C CA . GLU B 1 373 ? 3.945 13.477 24.016 1 97.19 373 GLU B CA 1
ATOM 5955 C C . GLU B 1 373 ? 4.219 14.422 22.844 1 97.19 373 GLU B C 1
ATOM 5957 O O . GLU B 1 373 ? 5.195 14.25 22.109 1 97.19 373 GLU B O 1
ATOM 5962 N N . GLY B 1 374 ? 3.291 15.414 22.719 1 96.25 374 GLY B N 1
ATOM 5963 C CA . GLY B 1 374 ? 3.482 16.406 21.656 1 96.25 374 GLY B CA 1
ATOM 5964 C C . GLY B 1 374 ? 4.773 17.188 21.797 1 96.25 374 GLY B C 1
ATOM 5965 O O . GLY B 1 374 ? 5.48 17.406 20.812 1 96.25 374 GLY B O 1
ATOM 5966 N N . LEU B 1 375 ? 5.078 17.578 23.016 1 95.44 375 LEU B N 1
ATOM 5967 C CA . LEU B 1 375 ? 6.305 18.328 23.25 1 95.44 375 LEU B CA 1
ATOM 5968 C C . LEU B 1 375 ? 7.531 17.453 23 1 95.44 375 LEU B C 1
ATOM 5970 O O . LEU B 1 375 ? 8.516 17.922 22.422 1 95.44 375 LEU B O 1
ATOM 5974 N N . GLU B 1 376 ? 7.48 16.219 23.438 1 95.69 376 GLU B N 1
ATOM 5975 C CA . GLU B 1 376 ? 8.586 15.305 23.188 1 95.69 376 GLU B CA 1
ATOM 5976 C C . GLU B 1 376 ? 8.805 15.109 21.688 1 95.69 376 GLU B C 1
ATOM 5978 O O . GLU B 1 376 ? 9.945 15.047 21.234 1 95.69 376 GLU B O 1
ATOM 5983 N N . LEU B 1 377 ? 7.73 15.008 20.969 1 96.88 377 LEU B N 1
ATOM 5984 C CA . LEU B 1 377 ? 7.762 14.828 19.516 1 96.88 377 LEU B CA 1
ATOM 5985 C C . LEU B 1 377 ? 8.523 15.969 18.844 1 96.88 377 LEU B C 1
ATOM 5987 O O . LEU B 1 377 ? 9.453 15.727 18.078 1 96.88 377 LEU B O 1
ATOM 5991 N N . VAL B 1 378 ? 8.203 17.188 19.156 1 95.75 378 VAL B N 1
ATOM 5992 C CA . VAL B 1 378 ? 8.812 18.344 18.484 1 95.75 378 VAL B CA 1
ATOM 5993 C C . VAL B 1 378 ? 10.258 18.5 18.938 1 95.75 378 VAL B C 1
ATOM 5995 O O . VAL B 1 378 ? 11.133 18.859 18.141 1 95.75 378 VAL B O 1
ATOM 5998 N N . ASN B 1 379 ? 10.516 18.203 20.188 1 94.62 379 ASN B N 1
ATOM 5999 C CA . ASN B 1 379 ? 11.891 18.297 20.688 1 94.62 379 ASN B CA 1
ATOM 6000 C C . ASN B 1 379 ? 12.805 17.312 19.984 1 94.62 379 ASN B C 1
ATOM 6002 O O . ASN B 1 379 ? 13.914 17.656 19.578 1 94.62 379 ASN B O 1
ATOM 6006 N N . ARG B 1 380 ? 12.352 16.156 19.812 1 95.88 380 ARG B N 1
ATOM 6007 C CA . ARG B 1 380 ? 13.148 15.156 19.109 1 95.88 380 ARG B CA 1
ATOM 6008 C C . ARG B 1 380 ? 13.391 15.547 17.656 1 95.88 380 ARG B C 1
ATOM 6010 O O . ARG B 1 380 ? 14.5 15.375 17.141 1 95.88 380 ARG B O 1
ATOM 6017 N N . TRP B 1 381 ? 12.367 16.016 17.062 1 96.69 381 TRP B N 1
ATOM 6018 C CA . TRP B 1 381 ? 12.492 16.375 15.648 1 96.69 381 TRP B CA 1
ATOM 6019 C C . TRP B 1 381 ? 13.484 17.516 15.469 1 96.69 381 TRP B C 1
ATOM 6021 O O . TRP B 1 381 ? 14.328 17.484 14.57 1 96.69 381 TRP B O 1
ATOM 6031 N N . LEU B 1 382 ? 13.422 18.516 16.328 1 95.06 382 LEU B N 1
ATOM 6032 C CA . LEU B 1 382 ? 14.227 19.719 16.141 1 95.06 382 LEU B CA 1
ATOM 6033 C C . LEU B 1 382 ? 15.656 19.5 16.625 1 95.06 382 LEU B C 1
ATOM 6035 O O . LEU B 1 382 ? 16.594 20.047 16.062 1 95.06 382 LEU B O 1
ATOM 6039 N N . LYS B 1 383 ? 15.844 18.656 17.625 1 93.75 383 LYS B N 1
ATOM 6040 C CA . LYS B 1 383 ? 17.172 18.531 18.234 1 93.75 383 LYS B CA 1
ATOM 6041 C C . LYS B 1 383 ? 17.906 17.297 17.688 1 93.75 383 LYS B C 1
ATOM 6043 O O . LYS B 1 383 ? 19.109 17.359 17.438 1 93.75 383 LYS B O 1
ATOM 6048 N N . LYS B 1 384 ? 17.141 16.219 17.5 1 94.5 384 LYS B N 1
ATOM 6049 C CA . LYS B 1 384 ? 17.781 14.953 17.156 1 94.5 384 LYS B CA 1
ATOM 6050 C C . LYS B 1 384 ? 17.422 14.523 15.742 1 94.5 384 LYS B C 1
ATOM 6052 O O . LYS B 1 384 ? 18.172 13.773 15.109 1 94.5 384 LYS B O 1
ATOM 6057 N N . ARG B 1 385 ? 16.344 14.891 15.25 1 97 385 ARG B N 1
ATOM 6058 C CA . ARG B 1 385 ? 15.812 14.539 13.938 1 97 385 ARG B CA 1
ATOM 6059 C C . ARG B 1 385 ? 15.648 13.031 13.789 1 97 385 ARG B C 1
ATOM 6061 O O . ARG B 1 385 ? 16.062 12.453 12.789 1 97 385 ARG B O 1
ATOM 6068 N N . THR B 1 386 ? 15.25 12.352 14.875 1 97.5 386 THR B N 1
ATOM 6069 C CA . THR B 1 386 ? 15.008 10.914 14.867 1 97.5 386 THR B CA 1
ATOM 6070 C C . THR B 1 386 ? 14.117 10.508 16.031 1 97.5 386 THR B C 1
ATOM 6072 O O . THR B 1 386 ? 14.055 11.211 17.047 1 97.5 386 THR B O 1
ATOM 6075 N N . PHE B 1 387 ? 13.422 9.453 15.828 1 97.44 387 PHE B N 1
ATOM 6076 C CA . PHE B 1 387 ? 12.586 8.906 16.891 1 97.44 387 PHE B CA 1
ATOM 6077 C C . PHE B 1 387 ? 13.133 7.57 17.375 1 97.44 387 PHE B C 1
ATOM 6079 O O . PHE B 1 387 ? 12.477 6.875 18.156 1 97.44 387 PHE B O 1
ATOM 6086 N N . ASN B 1 388 ? 14.258 7.289 16.812 1 89.81 388 ASN B N 1
ATOM 6087 C CA . ASN B 1 388 ? 14.961 6.117 17.312 1 89.81 388 ASN B CA 1
ATOM 6088 C C . ASN B 1 388 ? 15.461 6.328 18.75 1 89.81 388 ASN B C 1
ATOM 6090 O O . ASN B 1 388 ? 15.797 7.449 19.125 1 89.81 388 ASN B O 1
ATOM 6094 N N . LYS B 1 389 ? 15.469 5.238 19.641 1 77.75 389 LYS B N 1
ATOM 6095 C CA . LYS B 1 389 ? 15.867 5.316 21.047 1 77.75 389 LYS B CA 1
ATOM 6096 C C . LYS B 1 389 ? 17.344 5.645 21.188 1 77.75 389 LYS B C 1
ATOM 6098 O O . LYS B 1 389 ? 18.141 5.305 20.312 1 77.75 389 LYS B O 1
#

pLDDT: mean 94.33, std 4.29, range [74.06, 98.88]

Sequence (778 aa):
MLGLLQELGPCLINEHGNGTVHNPYGWNENANYIFVDQPASVGFSYLDDGEPIPSNSFVAAESMHKFLQLFVSQVFPDLADRPFHISGESYGGHYIPVLGATIVAQNSLYPKRPQVNLESVLIGNGYVSPMDTHFGYWETLCTTNPGVDKPVFNSTRCDIMAANLPRCLDLARVCYEHPDHAICGAAGKVCWDGVIRWYDGESGAGGKRNRFDITRPCESGDDLCYKEAGLIEKYLNTPKVFDALGVPSAVTNYSIYAMDVEVAFSLGYDQEISTQSQILYLLDHDIDVLMYQGNLDLACNTAGNLRWSNSMPWKGQPEYVAQRQRSWGAGGDEFGWYKEVKIKMGDTDKKTTFAFVTVDGAGHMVPQDKPKEGLELVNRWLKKRTFNKMLGLLQELGPCLINEHGNGTVHNPYGWNENANYIFVDQPASVGFSYLDDGEPIPSNSFVAAESMHKFLQLFVSQVFPDLADRPFHISGESYGGHYIPVLGATIVAQNSLYPKRPQVNLESVLIGNGYVSPMDTHFGYWETLCTTNPGVDKPVFNSTRCDIMAANLPRCLDLARVCYEHPDHAICGAAGKVCWDGVIRWYDGESGAGGKRNRFDITRPCESGDDLCYKEAGLIEKYLNTPKVFDALGVPSAVTNYSIYAMDVEVAFSLGYDQEISTQSQILYLLDHDIDVLMYQGNLDLACNTAGNLRWSNSMPWKGQPEYVAQRQRSWGAGGDEFGWYKEVKIKMGDTDKKTTFAFVTVDGAGHMVPQDKPKEGLELVNRWLKKRTFNK

Nearest PDB structures (foldseek):
  1ysc-assembly1_A  TM=9.084E-01  e=2.694E-26  Saccharomyces cerevisiae
  1cpy-assembly1_A  TM=9.141E-01  e=2.508E-25  Saccharomyces cerevisiae
  4mws-assembly1_B  TM=7.894E-01  e=6.903E-22  Homo sapiens
  4cib-assembly1_A-2  TM=7.948E-01  e=1.062E-20  Homo sapiens
  1ac5-assembly1_A  TM=7.764E-01  e=1.150E-18  Saccharomyces cerevisiae

Radius of gyration: 29.97 Å; Cα contacts (8 Å, |Δi|>4): 1569; chains: 2; bounding box: 54×96×71 Å